Protein AF-A0A5A5TFQ8-F1 (afdb_monomer)

Sequence (912 aa):
MEALPLVLEQSEGQVSEMWRFIKSSGVYALASVVTPFISLLLAPFLTHILSTTDYGILTLLNTIIGLVAGVTQLGMGAAFFRAYNYDYTTQSEKRCVISTMTVLLFLSSLLTIIGTVSAAPFLASHLLQHASQSRLIIIAAGVICVQNLAVPSFAWLRAESRALFYSLLSIGNMLTMLLANIVLVGFLHQGIAGSLLATGVGYSCVVLFTLSMIIFRVGIRVRLDIAHNLLGFGMPLIISVVSYWILQLSDRYLLSRLSSLAETARYGVAYTLGTVISVVIMGPFTLAWPKTMFSIARSKNAAHIFQMVFRWFGLFLLLSAFSLSSLGILLLHWFFPVTYSSAAFVIPIVSVSIVFYGIYHFFMIGANIQRKTWMNSVFTTLAAVANLLLNLCLIPRYGAMGAALSTLIAYIVLALSAYIVNQKIYPIAFEMGRFVLALLPGVALYLGSSLLVRRQGIYLTVGIDSLSVMLYALILLVVGLFPAKAQHASYKASRDVALSKYQPVDMSADEVFQQQTLLVGRQIVMHIRGSVRSDMRVLREATALVQAGCTVTIVDIEGVRTCPAHEVRMGIHIEHLFPIQSMWPLLRTPFKVRLLLYSVYRLLTIRADAYHAHDISALPACYIAARLRQKALIFDAHELPMSNMSPHWRRFSWIFKGLLTHILPRCAGVITVSPPIGQALCALYHAPEITLVRNFPTYQEVTRSDRLRQRLGLGPEARIVLYQGNIQADRSLEMLVMAAPFLKPDTVIVLLGWADEATRQQLDDLIAREEMQEHVKILPAVPYEELLQWTASADIGLVLFSPDYSLSIRWCLPNKLFEYLMAGLPVLASSLDAVEAMLRDYEVGQIVPSLSPAEIGVAIEAMLADRTTLERMRANALSAARRDLCWEQEQWQVVRLYQSILCCPLSSSSLS

Nearest PDB structures (foldseek):
  6eji-assembly1_A  TM=7.734E-01  e=1.572E-09  Campylobacter jejuni
  6ids-assembly1_A  TM=7.151E-01  e=6.068E-06  Vibrio cholerae
  3vvs-assembly1_A  TM=6.748E-01  e=9.120E-06  Pyrococcus furiosus
  5xjj-assembly1_A  TM=5.814E-01  e=1.174E-04  Camelina sativa
  4z3p-assembly1_A  TM=5.629E-01  e=1.753E-03  Escherichia coli

pLDDT: mean 84.52, std 15.83, range [24.88, 97.81]

Foldseek 3Di:
DPPPVVVVVVVVVVVVVVVVLCVVLVLVLVLLQLLLVLVLQLLLVLQVQADLLLLLVLLLLVLVLQLLLLLLLLQLLVLLLCCLQPVDDDPLVNLQLLLQSLVSSLVSLVVLLVVQLVCLLVCCCVQVVDSVCSVLSNLSSLLSSLQSNLSSLLSVCVSVVVSNVSSCLSSQLSVQLSVQCCCQCVVVVVRSSSNSVSSSRSSNVSNVVVVVVSCVPRNNDHDPVSNCSSNVVRNVCSLLSNLLSLLPRVLSSLLCVLPRSSLSSLLSSLLSLLCSCCRNPVSSCVSSVVVVLVVLVPDPCSLVVLQLCLLVSLLVLLLVLLLSLQCVLVVCVPSHDPSSSVLSNLNSLSSLLVSLVVLLVSLCSLCVVVVVCVVLSVLSNVLSVQLNVQSVVQCNPPNSVSNSNSSSVSSNSSNVVSNVVSCVRPNRPHPVVLSVVLNVLSVVLSVVLCVVCVPDDPVVSCVSSVVSSVVSSVVSVVSSPPDPPPPPPVCVVVVVVVVVPDDDDDDDPVVVVVLLAQQAAAEEEEEDAADVVPPPQVVLLQLLSVSSHYAYEYEYEDADCPDDQWDADNNHIYGYHYQDPPDDPDDPDDSLVVVLVVLLVVLQVDDHQEYEYEDPSSQSSRQNNCVVVVHAYEYEPAFQPPFPDDPVCVVVVVVVLVVLLVRQCVHLEYEYAFPVSVVCCCVSRVRPYYQHQHPFAAADQEDQAQVVCVVLVADPQAAEEEEEEEQDPQFLVLLQLLLQVLADLRYAYEYEEDYDPVSVVVSVVSNVVVVPPSRYYYHYHDPPVCVLNVLSNHLAYEAEGDCPSTLRSLRHDDRVLLSNLSSLHQYEHANRPRVVVVCVVLVQYDHQPDSHSNSVNVRVVVLVVCPVSSVVSSVSSNVCSVPPRHSVSSSVSSSVSCCVRNVDDDDDDDDD

Structure (mmCIF, N/CA/C/O backbone):
data_AF-A0A5A5TFQ8-F1
#
_entry.id   AF-A0A5A5TFQ8-F1
#
loop_
_atom_site.group_PDB
_atom_site.id
_atom_site.type_symbol
_atom_site.label_atom_id
_atom_site.label_alt_id
_atom_site.label_comp_id
_atom_site.label_asym_id
_atom_site.label_entity_id
_atom_site.label_seq_id
_atom_site.pdbx_PDB_ins_code
_atom_site.Cartn_x
_atom_site.Cartn_y
_atom_site.Cartn_z
_atom_site.occupancy
_atom_site.B_iso_or_equiv
_atom_site.auth_seq_id
_atom_site.auth_comp_id
_atom_site.auth_asym_id
_atom_site.auth_atom_id
_atom_site.pdbx_PDB_model_num
ATOM 1 N N . MET A 1 1 ? -18.726 31.646 0.925 1.00 33.75 1 MET A N 1
ATOM 2 C CA . MET A 1 1 ? -17.306 31.975 0.654 1.00 33.75 1 MET A CA 1
ATOM 3 C C . MET A 1 1 ? -16.432 31.983 1.917 1.00 33.75 1 MET A C 1
ATOM 5 O O . MET A 1 1 ? -15.243 32.219 1.794 1.00 33.75 1 MET A O 1
ATOM 9 N N . GLU A 1 2 ? -16.948 31.626 3.101 1.00 28.34 2 GLU A N 1
ATOM 10 C CA . GLU A 1 2 ? -16.205 31.736 4.376 1.00 28.34 2 GLU A CA 1
ATOM 11 C C . GLU A 1 2 ? -15.454 30.464 4.823 1.00 28.34 2 GLU A C 1
ATOM 13 O O . GLU A 1 2 ? -14.764 30.481 5.832 1.00 28.34 2 GLU A O 1
ATOM 18 N N . ALA A 1 3 ? -15.527 29.357 4.073 1.00 26.20 3 ALA A N 1
ATOM 19 C CA . ALA A 1 3 ? -14.828 28.107 4.414 1.00 26.20 3 ALA A CA 1
ATOM 20 C C . ALA A 1 3 ? -13.410 27.988 3.814 1.00 26.20 3 ALA A C 1
ATOM 22 O O . ALA A 1 3 ? -12.688 27.041 4.116 1.00 26.20 3 ALA A O 1
ATOM 23 N N . LEU A 1 4 ? -13.011 28.922 2.944 1.00 24.88 4 LEU A N 1
ATOM 24 C CA . LEU A 1 4 ? -11.705 28.903 2.276 1.00 24.88 4 LEU A CA 1
ATOM 25 C C . LEU A 1 4 ? -10.520 29.309 3.187 1.00 24.88 4 LEU A C 1
ATOM 27 O O . LEU A 1 4 ? -9.477 28.670 3.076 1.00 24.88 4 LEU A O 1
ATOM 31 N N . PRO A 1 5 ? -10.640 30.300 4.100 1.00 27.67 5 PRO A N 1
ATOM 32 C CA . PRO A 1 5 ? -9.501 30.769 4.903 1.00 2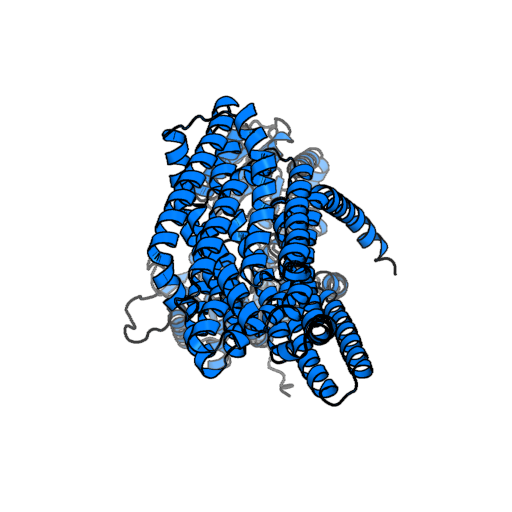7.67 5 PRO A CA 1
ATOM 33 C C . PRO A 1 5 ? -9.015 29.754 5.952 1.00 27.67 5 PRO A C 1
ATOM 35 O O . PRO A 1 5 ? -7.815 29.577 6.127 1.00 27.67 5 PRO A O 1
ATOM 38 N N . LEU A 1 6 ? -9.930 29.008 6.584 1.00 29.83 6 LEU A N 1
ATOM 39 C CA . LEU A 1 6 ? -9.603 28.016 7.625 1.00 29.83 6 LEU A CA 1
ATOM 40 C C . LEU A 1 6 ? -8.885 26.768 7.081 1.00 29.83 6 LEU A C 1
ATOM 42 O O . LEU A 1 6 ? -8.088 26.147 7.784 1.00 29.83 6 LEU A O 1
ATOM 46 N N . VAL A 1 7 ? -9.129 26.412 5.814 1.00 32.47 7 VAL A N 1
ATOM 47 C CA . VAL A 1 7 ? -8.376 25.355 5.116 1.00 32.47 7 VAL A CA 1
ATOM 48 C C . VAL A 1 7 ? -6.980 25.851 4.727 1.00 32.47 7 VAL A C 1
ATOM 50 O O . VAL A 1 7 ? -6.039 25.059 4.699 1.00 32.47 7 VAL A O 1
ATOM 53 N N . LEU A 1 8 ? -6.822 27.156 4.476 1.00 29.56 8 LEU A N 1
ATOM 54 C CA . LEU A 1 8 ? -5.540 27.763 4.128 1.00 29.56 8 LEU A CA 1
ATOM 55 C C . LEU A 1 8 ? -4.617 27.902 5.354 1.00 29.56 8 LEU A C 1
ATOM 57 O O . LEU A 1 8 ? -3.461 27.499 5.255 1.00 29.56 8 LEU A O 1
ATOM 61 N N . GLU A 1 9 ? -5.115 28.303 6.529 1.00 29.84 9 GLU A N 1
ATOM 62 C CA . GLU A 1 9 ? -4.297 28.400 7.760 1.00 29.84 9 GLU A CA 1
ATOM 63 C C . GLU A 1 9 ? -3.792 27.037 8.277 1.00 29.84 9 GLU A C 1
ATOM 65 O O . GLU A 1 9 ? -2.623 26.904 8.646 1.00 29.84 9 GLU A O 1
ATOM 70 N N . GLN A 1 10 ? -4.613 25.976 8.240 1.00 32.78 10 GLN A N 1
ATOM 71 C CA . GLN A 1 10 ? -4.134 24.617 8.557 1.00 32.78 10 GLN A CA 1
ATOM 72 C C . GLN A 1 10 ? -3.162 24.072 7.497 1.00 32.78 10 GLN A C 1
ATOM 74 O O . GLN A 1 10 ? -2.306 23.236 7.807 1.00 32.78 10 GLN A O 1
ATOM 79 N N . SER A 1 11 ? -3.262 24.552 6.252 1.00 38.03 11 SER A N 1
ATOM 80 C CA . SER A 1 11 ? -2.334 24.185 5.184 1.00 38.03 11 SER A CA 1
ATOM 81 C C . SER A 1 11 ? -0.984 24.893 5.307 1.00 38.03 11 SER A C 1
ATOM 83 O O . SER A 1 11 ? 0.023 24.280 4.975 1.00 38.03 11 SER A O 1
ATOM 85 N N . GLU A 1 12 ? -0.901 26.112 5.848 1.00 33.19 12 GLU A N 1
ATOM 86 C CA . GLU A 1 12 ? 0.363 26.860 5.955 1.00 33.19 12 GLU A CA 1
ATOM 87 C C . GLU A 1 12 ? 1.395 26.171 6.861 1.00 33.19 12 GLU A C 1
ATOM 89 O O . GLU A 1 12 ? 2.577 26.090 6.509 1.00 33.19 12 GLU A O 1
ATOM 94 N N . GLY A 1 13 ? 0.959 25.579 7.978 1.00 35.34 13 GLY A N 1
ATOM 95 C CA . GLY A 1 13 ? 1.825 24.785 8.860 1.00 35.34 13 GLY A CA 1
ATOM 96 C C . GLY A 1 13 ? 2.352 23.504 8.197 1.00 35.34 13 GLY A C 1
ATOM 97 O O . GLY A 1 13 ? 3.539 23.186 8.300 1.00 35.34 13 GLY A O 1
ATOM 98 N N . GLN A 1 14 ? 1.500 22.803 7.442 1.00 40.88 14 GLN A N 1
ATOM 99 C CA . GLN A 1 14 ? 1.870 21.578 6.718 1.00 40.88 14 GLN A CA 1
ATOM 100 C C . GLN A 1 14 ? 2.702 21.862 5.456 1.00 40.88 14 GLN A C 1
ATOM 102 O O . GLN A 1 14 ? 3.633 21.121 5.136 1.00 40.88 14 GLN A O 1
ATOM 107 N N . VAL A 1 15 ? 2.425 22.966 4.761 1.00 39.91 15 VAL A N 1
ATOM 108 C CA . VAL A 1 15 ? 3.186 23.455 3.603 1.00 39.91 15 VAL A CA 1
ATOM 109 C C . VAL A 1 15 ? 4.567 23.942 4.044 1.00 39.91 15 VAL A C 1
ATOM 111 O O . VAL A 1 15 ? 5.544 23.680 3.349 1.00 39.91 15 VAL A O 1
ATOM 114 N N . SER A 1 16 ? 4.687 24.558 5.224 1.00 39.16 16 SER A N 1
ATOM 115 C CA . SER A 1 16 ? 5.960 24.937 5.859 1.00 39.16 16 SER A CA 1
ATOM 116 C C . SER A 1 16 ? 6.854 23.730 6.180 1.00 39.16 16 SER A C 1
ATOM 118 O O . SER A 1 16 ? 8.067 23.767 5.933 1.00 39.16 16 SER A O 1
ATOM 120 N N . GLU A 1 17 ? 6.283 22.633 6.686 1.00 41.22 17 GLU A N 1
ATOM 121 C CA . GLU A 1 17 ? 7.012 21.373 6.887 1.00 41.22 17 GLU A CA 1
ATOM 122 C C . GLU A 1 17 ? 7.385 20.700 5.562 1.00 41.22 17 GLU A C 1
ATOM 124 O O . GLU A 1 17 ? 8.526 20.259 5.401 1.00 41.22 17 GLU A O 1
ATOM 129 N N . MET A 1 18 ? 6.480 20.697 4.579 1.00 39.53 18 MET A N 1
ATOM 130 C CA . MET A 1 18 ? 6.743 20.197 3.225 1.00 39.53 18 MET A CA 1
ATOM 131 C C . MET A 1 18 ? 7.844 21.007 2.515 1.00 39.53 18 MET A C 1
ATOM 133 O O . MET A 1 18 ? 8.710 20.433 1.857 1.00 39.53 18 MET A O 1
ATOM 137 N N . TRP A 1 19 ? 7.894 22.328 2.705 1.00 42.03 19 TRP A N 1
ATOM 138 C CA . TRP A 1 19 ? 8.957 23.185 2.173 1.00 42.03 19 TRP A CA 1
ATOM 139 C C . TRP A 1 19 ? 10.299 22.967 2.877 1.00 42.03 19 TRP A C 1
ATOM 141 O O . TRP A 1 19 ? 11.336 22.888 2.215 1.00 42.03 19 TRP A O 1
ATOM 151 N N . ARG A 1 20 ? 10.314 22.803 4.207 1.00 44.66 20 ARG A N 1
ATOM 152 C CA . ARG A 1 20 ? 11.527 22.390 4.946 1.00 44.66 20 ARG A CA 1
ATOM 153 C C . ARG A 1 20 ? 12.007 20.993 4.527 1.00 44.66 20 ARG A C 1
ATOM 155 O O . ARG A 1 20 ? 13.214 20.745 4.458 1.00 44.66 20 ARG A O 1
ATOM 162 N N . PHE A 1 21 ? 11.089 20.096 4.184 1.00 48.59 21 PHE A N 1
ATOM 163 C CA . PHE A 1 21 ? 11.361 18.760 3.652 1.00 48.59 21 PHE A CA 1
ATOM 164 C C . PHE A 1 21 ? 11.964 18.788 2.239 1.00 48.59 21 PHE A C 1
ATOM 166 O O . PHE A 1 21 ? 12.985 18.137 2.003 1.00 48.59 21 PHE A O 1
ATOM 173 N N . ILE A 1 22 ? 11.411 19.598 1.332 1.00 46.78 22 ILE A N 1
ATOM 174 C CA . ILE A 1 22 ? 11.970 19.833 -0.009 1.00 46.78 22 ILE A CA 1
ATOM 175 C C . ILE A 1 22 ? 13.349 20.500 0.096 1.00 46.78 22 ILE A C 1
ATOM 177 O O . ILE A 1 22 ? 14.275 20.084 -0.592 1.00 46.78 22 ILE A O 1
ATOM 181 N N . LYS A 1 23 ? 13.542 21.463 1.011 1.00 48.34 23 LYS A N 1
ATOM 182 C CA . LYS A 1 23 ? 14.853 22.102 1.239 1.00 48.34 23 LYS A CA 1
ATOM 183 C C . LYS A 1 23 ? 15.914 21.136 1.776 1.00 48.34 23 LYS A C 1
ATOM 185 O O . LYS A 1 23 ? 17.041 21.161 1.295 1.00 48.34 23 LYS A O 1
ATOM 190 N N . SER A 1 24 ? 15.577 20.279 2.743 1.00 44.81 24 SER A N 1
ATOM 191 C CA . SER A 1 24 ? 16.538 19.330 3.342 1.00 44.81 24 SER A CA 1
ATOM 192 C C . SER A 1 24 ? 16.830 18.101 2.467 1.00 44.81 24 SER A C 1
ATOM 194 O O . SER A 1 24 ? 17.910 17.523 2.569 1.00 44.81 24 SER A O 1
ATOM 196 N N . SER A 1 25 ? 15.912 17.735 1.568 1.00 51.56 25 SER A N 1
ATOM 197 C CA . SER A 1 25 ? 16.065 16.612 0.623 1.00 51.56 25 SER A CA 1
ATOM 198 C C . SER A 1 25 ? 16.509 17.058 -0.779 1.00 51.56 25 SER A C 1
ATOM 200 O O . SER A 1 25 ? 16.906 16.232 -1.603 1.00 51.56 25 SER A O 1
ATOM 202 N N . GLY A 1 26 ? 16.462 18.366 -1.049 1.00 58.22 26 GLY A N 1
ATOM 203 C CA . GLY A 1 26 ? 16.592 18.958 -2.379 1.00 58.22 26 GLY A CA 1
ATOM 204 C C . GLY A 1 26 ? 17.929 18.695 -3.059 1.00 58.22 26 GLY A C 1
ATOM 205 O O . GLY A 1 26 ? 17.957 18.510 -4.267 1.00 58.22 26 GLY A O 1
ATOM 206 N N . VAL A 1 27 ? 19.027 18.593 -2.304 1.00 63.59 27 VAL A N 1
ATOM 207 C CA . VAL A 1 27 ? 20.364 18.359 -2.883 1.00 63.59 27 VAL A CA 1
ATOM 208 C C . VAL A 1 27 ? 20.483 16.944 -3.465 1.00 63.59 27 VAL A C 1
ATOM 210 O O . VAL A 1 27 ? 20.911 16.784 -4.606 1.00 63.59 27 VAL A O 1
ATOM 213 N N . TYR A 1 28 ? 20.034 15.918 -2.730 1.00 62.66 28 TYR A N 1
ATOM 214 C CA . TYR A 1 28 ? 19.996 14.543 -3.246 1.00 62.66 28 TYR A CA 1
ATOM 215 C C . TYR A 1 28 ? 18.956 14.382 -4.359 1.00 62.66 28 TYR A C 1
ATOM 217 O O . TYR A 1 28 ? 19.213 13.692 -5.346 1.00 62.66 28 TYR A O 1
ATOM 225 N N . ALA A 1 29 ? 17.803 15.046 -4.221 1.00 65.00 29 ALA A N 1
ATOM 226 C CA . ALA A 1 29 ? 16.762 15.048 -5.241 1.00 65.00 29 ALA A CA 1
ATOM 227 C C . ALA A 1 29 ? 17.267 15.666 -6.558 1.00 65.00 29 ALA A C 1
ATOM 229 O O . ALA A 1 29 ? 17.051 15.089 -7.622 1.00 65.00 29 ALA A O 1
ATOM 230 N N . LEU A 1 30 ? 18.024 16.767 -6.494 1.00 70.38 30 LEU A N 1
ATOM 231 C CA . LEU A 1 30 ? 18.618 17.412 -7.665 1.00 70.38 30 LEU A CA 1
ATOM 232 C C . LEU A 1 30 ? 19.543 16.446 -8.418 1.00 70.38 30 LEU A C 1
ATOM 234 O O . LEU A 1 30 ? 19.362 16.232 -9.613 1.00 70.38 30 LEU A O 1
ATOM 238 N N . ALA A 1 31 ? 20.477 15.791 -7.721 1.00 69.50 31 ALA A N 1
ATOM 239 C CA . ALA A 1 31 ? 21.372 14.811 -8.344 1.00 69.50 31 ALA A CA 1
ATOM 240 C C . ALA A 1 31 ? 20.621 13.604 -8.935 1.00 69.50 31 ALA A C 1
ATOM 242 O O . ALA A 1 31 ? 21.024 13.084 -9.982 1.00 69.50 31 ALA A O 1
ATOM 243 N N . SER A 1 32 ? 19.522 13.184 -8.294 1.00 68.44 32 SER A N 1
ATOM 244 C CA . SER A 1 32 ? 18.679 12.074 -8.759 1.00 68.44 32 SER A CA 1
ATOM 245 C C . SER A 1 32 ? 17.892 12.388 -10.035 1.00 68.44 32 SER A C 1
ATOM 247 O O . SER A 1 32 ? 17.571 11.464 -10.776 1.00 68.44 32 SER A O 1
ATOM 249 N N . VAL A 1 33 ? 17.628 13.670 -10.321 1.00 77.94 33 VAL A N 1
ATOM 250 C CA . VAL A 1 33 ? 16.937 14.123 -11.542 1.00 77.94 33 VAL A CA 1
ATOM 251 C C . VAL A 1 33 ? 17.934 14.507 -12.635 1.00 77.94 33 VAL A C 1
ATOM 253 O O . VAL A 1 33 ? 17.758 14.125 -13.789 1.00 77.94 33 VAL A O 1
ATOM 256 N N . VAL A 1 34 ? 19.009 15.218 -12.280 1.00 82.56 34 VAL A N 1
ATOM 257 C CA . VAL A 1 34 ? 20.025 15.683 -13.238 1.00 82.56 34 VAL A CA 1
ATOM 258 C C . VAL A 1 34 ? 20.735 14.505 -13.903 1.00 82.56 34 VAL A C 1
ATOM 260 O O . VAL A 1 34 ? 20.893 14.504 -15.121 1.00 82.56 34 VAL A O 1
ATOM 263 N N . THR A 1 35 ? 21.124 13.480 -13.135 1.00 78.00 35 THR A N 1
ATOM 264 C CA . THR A 1 35 ? 21.872 12.335 -13.681 1.00 78.00 35 THR A CA 1
ATOM 265 C C . THR A 1 35 ? 21.086 11.608 -14.787 1.00 78.00 35 THR A C 1
ATOM 267 O O . THR A 1 35 ? 21.609 11.503 -15.897 1.00 78.00 35 THR A O 1
ATOM 270 N N . PRO A 1 36 ? 19.828 11.163 -14.587 1.00 80.44 36 PRO A N 1
ATOM 271 C CA . PRO A 1 36 ? 19.097 10.489 -15.657 1.00 80.44 36 PRO A CA 1
ATOM 272 C C . PRO A 1 36 ? 18.595 11.446 -16.749 1.00 80.44 36 PRO A C 1
ATOM 274 O O . PRO A 1 36 ? 18.391 11.003 -17.875 1.00 80.44 36 PRO A O 1
ATOM 277 N N . PHE A 1 37 ? 18.439 12.746 -16.468 1.00 82.50 37 PHE A N 1
ATOM 278 C CA . PHE A 1 37 ? 18.185 13.746 -17.512 1.00 82.50 37 PHE A CA 1
ATOM 279 C C . PHE A 1 37 ? 19.362 13.841 -18.492 1.00 82.50 37 PHE A C 1
ATOM 281 O O . PHE A 1 37 ? 19.154 13.828 -19.702 1.00 82.50 37 PHE A O 1
ATOM 288 N N . ILE A 1 38 ? 20.604 13.828 -17.995 1.00 83.25 38 ILE A N 1
ATOM 289 C CA . ILE A 1 38 ? 21.793 13.747 -18.855 1.00 83.25 38 ILE A CA 1
ATOM 290 C C . ILE A 1 38 ? 21.791 12.438 -19.665 1.00 83.25 38 ILE A C 1
ATOM 292 O O . ILE A 1 38 ? 22.115 12.462 -20.851 1.00 83.25 38 ILE A O 1
ATOM 296 N N . SER A 1 39 ? 21.370 11.308 -19.078 1.00 78.19 39 SER A N 1
ATOM 297 C CA . SER A 1 39 ? 21.222 10.041 -19.821 1.00 78.19 39 SER A CA 1
ATOM 298 C C . SER A 1 39 ? 20.193 10.158 -20.945 1.00 78.19 39 SER A C 1
ATOM 300 O O . SER A 1 39 ? 20.414 9.651 -22.043 1.00 78.19 39 SER A O 1
ATOM 302 N N . LEU A 1 40 ? 19.072 10.835 -20.675 1.00 83.25 40 LEU A N 1
ATOM 303 C CA . LEU A 1 40 ? 18.008 11.064 -21.647 1.00 83.25 40 LEU A CA 1
ATOM 304 C C . LEU A 1 40 ? 18.487 11.944 -22.808 1.00 83.25 40 LEU A C 1
ATOM 306 O O . LEU A 1 40 ? 18.101 11.686 -23.939 1.00 83.25 40 LEU A O 1
ATOM 310 N N . LEU A 1 41 ? 19.354 12.929 -22.547 1.00 85.56 41 LEU A N 1
ATOM 311 C CA . LEU A 1 41 ? 19.976 13.768 -23.581 1.00 85.56 41 LEU A CA 1
ATOM 312 C C . LEU A 1 41 ? 21.048 13.030 -24.394 1.00 85.56 41 LEU A C 1
ATOM 314 O O . LEU A 1 41 ? 21.227 13.309 -25.579 1.00 85.56 41 LEU A O 1
ATOM 318 N N . LEU A 1 42 ? 21.751 12.077 -23.779 1.00 89.56 42 LEU A N 1
ATOM 319 C CA . LEU A 1 42 ? 22.757 11.261 -24.461 1.00 89.56 42 LEU A CA 1
ATOM 320 C C . LEU A 1 42 ? 22.126 10.301 -25.485 1.00 89.56 42 LEU A C 1
ATOM 322 O O . LEU A 1 42 ? 22.739 10.012 -26.512 1.00 89.56 42 LEU A O 1
ATOM 326 N N . ALA A 1 43 ? 20.911 9.808 -25.231 1.00 90.38 43 ALA A N 1
ATOM 327 C CA . ALA A 1 43 ? 20.257 8.847 -26.118 1.00 90.38 43 ALA A CA 1
ATOM 328 C C . ALA A 1 43 ? 20.027 9.395 -27.548 1.00 90.38 43 ALA A C 1
ATOM 330 O O . ALA A 1 43 ? 20.508 8.744 -28.477 1.00 90.38 43 ALA A O 1
ATOM 331 N N . PRO A 1 44 ? 19.417 10.582 -27.761 1.00 92.12 44 PRO A N 1
ATOM 332 C CA . PRO A 1 44 ? 19.321 11.226 -29.073 1.00 92.12 44 PRO A CA 1
ATOM 333 C C . PRO A 1 44 ? 20.667 11.311 -29.791 1.00 92.12 44 PRO A C 1
ATOM 335 O O . PRO A 1 44 ? 20.790 10.844 -30.922 1.00 92.12 44 PRO A O 1
ATOM 338 N N . PHE A 1 45 ? 21.696 11.819 -29.102 1.00 94.12 45 PHE A N 1
ATOM 339 C CA . PHE A 1 45 ? 23.046 11.964 -29.648 1.00 94.12 45 PHE A CA 1
ATOM 340 C C . PHE A 1 45 ? 23.588 10.638 -30.201 1.00 94.12 45 PHE A C 1
ATOM 342 O O . PHE A 1 45 ? 24.010 10.569 -31.354 1.00 94.12 45 PHE A O 1
ATOM 349 N N . LEU A 1 46 ? 23.510 9.560 -29.416 1.00 93.69 46 LEU A N 1
ATOM 350 C CA . LEU A 1 46 ? 23.989 8.245 -29.841 1.00 93.69 46 LEU A CA 1
ATOM 351 C C . LEU A 1 46 ? 23.148 7.649 -30.975 1.00 93.69 46 LEU A C 1
ATOM 353 O O . LEU A 1 46 ? 23.708 7.022 -31.868 1.00 93.69 46 LEU A O 1
ATOM 357 N N . THR A 1 47 ? 21.827 7.847 -30.971 1.00 93.44 47 THR A N 1
ATOM 358 C CA . THR A 1 47 ? 20.939 7.283 -32.004 1.00 93.44 47 THR A CA 1
ATOM 359 C C . THR A 1 47 ? 21.062 7.949 -33.373 1.00 93.44 47 THR A C 1
ATOM 361 O O . THR A 1 47 ? 20.711 7.317 -34.364 1.00 93.44 47 THR A O 1
ATOM 364 N N . HIS A 1 48 ? 21.555 9.192 -33.443 1.00 93.56 48 HIS A N 1
ATOM 365 C CA . HIS A 1 48 ? 21.852 9.872 -34.713 1.00 93.56 48 HIS A CA 1
ATOM 366 C C . HIS A 1 48 ? 23.198 9.450 -35.315 1.00 93.56 48 HIS A C 1
ATOM 368 O O . HIS A 1 48 ? 23.371 9.535 -36.527 1.00 93.56 48 HIS A O 1
ATOM 374 N N . ILE A 1 49 ? 24.145 8.996 -34.488 1.00 93.50 49 ILE A N 1
ATOM 375 C CA . ILE A 1 49 ? 25.497 8.618 -34.931 1.00 93.50 49 ILE A CA 1
ATOM 376 C C . ILE A 1 49 ? 25.608 7.111 -35.185 1.00 93.50 49 ILE A C 1
ATOM 378 O O . ILE A 1 49 ? 26.247 6.685 -36.144 1.00 93.50 49 ILE A O 1
ATOM 382 N N . LEU A 1 50 ? 25.017 6.292 -34.315 1.00 93.56 50 LEU A N 1
ATOM 383 C CA . LEU A 1 50 ? 25.085 4.836 -34.403 1.00 93.56 50 LEU A CA 1
ATOM 384 C C . LEU A 1 50 ? 23.942 4.280 -35.252 1.00 93.56 50 LEU A C 1
ATOM 386 O O . LEU A 1 50 ? 22.812 4.769 -35.207 1.00 93.56 50 LEU A O 1
ATOM 390 N N . SER A 1 51 ? 24.217 3.187 -35.968 1.00 92.62 51 SER A N 1
ATOM 391 C CA . SER A 1 51 ? 23.164 2.432 -36.642 1.00 92.62 51 SER A CA 1
ATOM 392 C C . SER A 1 51 ? 22.171 1.853 -35.623 1.00 92.62 51 SER A C 1
ATOM 394 O O . SER A 1 51 ? 22.500 1.629 -34.455 1.00 92.62 51 SER A O 1
ATOM 396 N N . THR A 1 52 ? 20.941 1.564 -36.055 1.00 89.88 52 THR A N 1
ATOM 397 C CA . THR A 1 52 ? 19.924 0.950 -35.183 1.00 89.88 52 THR A CA 1
ATOM 398 C C . THR A 1 52 ? 20.380 -0.403 -34.631 1.00 89.88 52 THR A C 1
ATOM 400 O O . THR A 1 52 ? 20.083 -0.725 -33.485 1.00 89.88 52 THR A O 1
ATOM 403 N N . THR A 1 53 ? 21.142 -1.182 -35.399 1.00 89.69 53 THR A N 1
ATOM 404 C CA . THR A 1 53 ? 21.712 -2.457 -34.940 1.00 89.69 53 THR A CA 1
ATOM 405 C C . THR A 1 53 ? 22.814 -2.243 -33.901 1.00 89.69 53 THR A C 1
ATOM 407 O O . THR A 1 53 ? 22.787 -2.894 -32.856 1.00 89.69 53 THR A O 1
ATOM 410 N N . ASP A 1 54 ? 23.731 -1.296 -34.127 1.00 91.50 54 ASP A N 1
ATOM 411 C CA . ASP A 1 54 ? 24.822 -0.994 -33.186 1.00 91.50 54 ASP A CA 1
ATOM 412 C C . ASP A 1 54 ? 24.299 -0.418 -31.869 1.00 91.50 54 ASP A C 1
ATOM 414 O O . ASP A 1 54 ? 24.755 -0.799 -30.789 1.00 91.50 54 ASP A O 1
ATOM 418 N N . TYR A 1 55 ? 23.290 0.454 -31.936 1.00 92.06 55 TYR A N 1
ATOM 419 C CA . TYR A 1 55 ? 22.605 0.957 -30.748 1.00 92.06 55 TYR A CA 1
ATOM 420 C C . TYR A 1 55 ? 21.850 -0.161 -30.010 1.00 92.06 55 TYR A C 1
ATOM 422 O O . TYR A 1 55 ? 21.782 -0.165 -28.778 1.00 92.06 55 TYR A O 1
ATOM 430 N N . GLY A 1 56 ? 21.327 -1.152 -30.739 1.00 90.69 56 GLY A N 1
ATOM 431 C CA . GLY A 1 56 ? 20.736 -2.365 -30.169 1.00 90.69 56 GLY A CA 1
ATOM 432 C C . GLY A 1 56 ? 21.755 -3.202 -29.397 1.00 90.69 56 GLY A C 1
ATOM 433 O O . GLY A 1 56 ? 21.490 -3.591 -28.258 1.00 90.69 56 GLY A O 1
ATOM 434 N N . ILE A 1 57 ? 22.947 -3.405 -29.969 1.00 91.50 57 ILE A N 1
ATOM 435 C CA . ILE A 1 57 ? 24.078 -4.061 -29.293 1.00 91.50 57 ILE A CA 1
ATOM 436 C C . ILE A 1 57 ? 24.483 -3.273 -28.045 1.00 91.50 57 ILE A C 1
ATOM 438 O O . ILE A 1 57 ? 24.625 -3.857 -26.973 1.00 91.50 57 ILE A O 1
ATOM 442 N N . LEU A 1 58 ? 24.613 -1.948 -28.149 1.00 92.31 58 LEU A N 1
ATOM 443 C CA . LEU A 1 58 ? 24.950 -1.086 -27.015 1.00 92.31 58 LEU A CA 1
ATOM 444 C C . LEU A 1 58 ? 23.900 -1.177 -25.894 1.00 92.31 58 LEU A C 1
ATOM 446 O O . LEU A 1 58 ? 24.252 -1.302 -24.722 1.00 92.31 58 LEU A O 1
ATOM 450 N N . THR A 1 59 ? 22.612 -1.172 -26.245 1.00 90.00 59 THR A N 1
ATOM 451 C CA . THR A 1 59 ? 21.495 -1.323 -25.296 1.00 90.00 59 THR A CA 1
ATOM 452 C C . THR A 1 59 ? 21.555 -2.673 -24.576 1.00 90.00 59 THR A C 1
ATOM 454 O O . THR A 1 59 ? 21.381 -2.737 -23.354 1.00 90.00 59 THR A O 1
ATOM 457 N N . LEU A 1 60 ? 21.844 -3.750 -25.311 1.00 90.25 60 LEU A N 1
ATOM 458 C CA . LEU A 1 60 ? 22.008 -5.093 -24.757 1.00 90.25 60 LEU A CA 1
ATOM 459 C C . LEU A 1 60 ? 23.238 -5.188 -23.841 1.00 90.25 60 LEU A C 1
ATOM 461 O O . LEU A 1 60 ? 23.142 -5.733 -22.743 1.00 90.25 60 LEU A O 1
ATOM 465 N N . LEU A 1 61 ? 24.375 -4.620 -24.246 1.00 92.06 61 LEU A N 1
ATOM 466 C CA . LEU A 1 61 ? 25.598 -4.617 -23.441 1.00 92.06 61 LEU A CA 1
ATOM 467 C C . LEU A 1 61 ? 25.423 -3.820 -22.148 1.00 92.06 61 LEU A C 1
ATOM 469 O O . LEU A 1 61 ? 25.761 -4.336 -21.090 1.00 92.06 61 LEU A O 1
ATOM 473 N N . ASN A 1 62 ? 24.824 -2.628 -22.194 1.00 89.94 62 ASN A N 1
ATOM 474 C CA . ASN A 1 62 ? 24.526 -1.845 -20.988 1.00 89.94 62 ASN A CA 1
ATOM 475 C C . ASN A 1 62 ? 23.571 -2.582 -20.038 1.00 89.94 62 ASN A C 1
ATOM 477 O O . ASN A 1 62 ? 23.734 -2.528 -18.818 1.00 89.94 62 ASN A O 1
ATOM 481 N N . THR A 1 63 ? 22.610 -3.320 -20.599 1.00 88.38 63 THR A N 1
ATOM 482 C CA . THR A 1 63 ? 21.714 -4.198 -19.838 1.00 88.38 63 THR A CA 1
ATOM 483 C C . THR A 1 63 ? 22.507 -5.296 -19.118 1.00 88.38 63 THR A C 1
ATOM 485 O O . THR A 1 63 ? 22.369 -5.488 -17.914 1.00 88.38 63 THR A O 1
ATOM 488 N N . ILE A 1 64 ? 23.407 -5.987 -19.814 1.00 88.69 64 ILE A N 1
ATOM 489 C CA . ILE A 1 64 ? 24.213 -7.062 -19.217 1.00 88.69 64 ILE A CA 1
ATOM 490 C C . ILE A 1 64 ? 25.217 -6.511 -18.197 1.00 88.69 64 ILE A C 1
ATOM 492 O O . ILE A 1 64 ? 25.365 -7.089 -17.121 1.00 88.69 64 ILE A O 1
ATOM 496 N N . ILE A 1 65 ? 25.861 -5.378 -18.496 1.00 91.38 65 ILE A N 1
ATOM 497 C CA . ILE A 1 65 ? 26.791 -4.691 -17.590 1.00 91.38 65 ILE A CA 1
ATOM 498 C C . ILE A 1 65 ? 26.112 -4.411 -16.257 1.00 91.38 65 ILE A C 1
ATOM 500 O O . ILE A 1 65 ? 26.657 -4.768 -15.217 1.00 91.38 65 ILE A O 1
ATOM 504 N N . GLY A 1 66 ? 24.911 -3.832 -16.268 1.00 88.94 66 GLY A N 1
ATOM 505 C CA . GLY A 1 66 ? 24.223 -3.522 -15.023 1.00 88.94 66 GLY A CA 1
ATOM 506 C C . GLY A 1 66 ? 23.818 -4.771 -14.222 1.00 88.94 66 GLY A C 1
ATOM 507 O O . GLY A 1 66 ? 23.934 -4.750 -12.995 1.00 88.94 66 GLY A O 1
ATOM 508 N N . LEU A 1 67 ? 23.402 -5.862 -14.883 1.00 89.19 67 LEU A N 1
ATOM 509 C CA . LEU A 1 67 ? 23.081 -7.132 -14.216 1.00 89.19 67 LEU A CA 1
ATOM 510 C C . LEU A 1 67 ? 24.322 -7.722 -13.538 1.00 89.19 67 LEU A C 1
ATOM 512 O O . LEU A 1 67 ? 24.295 -8.034 -12.345 1.00 89.19 67 LEU A O 1
ATOM 516 N N . VAL A 1 68 ? 25.418 -7.853 -14.290 1.00 91.81 68 VAL A N 1
ATOM 517 C CA . VAL A 1 68 ? 26.669 -8.434 -13.786 1.00 91.81 68 VAL A CA 1
ATOM 518 C C . VAL A 1 68 ? 27.275 -7.539 -12.707 1.00 91.81 68 VAL A C 1
ATOM 520 O O . VAL A 1 68 ? 27.687 -8.051 -11.668 1.00 91.81 68 VAL A O 1
ATOM 523 N N . ALA A 1 69 ? 27.268 -6.213 -12.878 1.00 92.25 69 ALA A N 1
ATOM 524 C CA . ALA A 1 69 ? 27.693 -5.268 -11.845 1.00 92.25 69 ALA A CA 1
ATOM 525 C C . ALA A 1 69 ? 26.846 -5.416 -10.571 1.00 92.25 69 ALA A C 1
ATOM 527 O O . ALA A 1 69 ? 27.390 -5.523 -9.478 1.00 92.25 69 ALA A O 1
ATOM 528 N N . GLY A 1 70 ? 25.519 -5.520 -10.687 1.00 90.00 70 GLY A N 1
ATOM 529 C CA . GLY A 1 70 ? 24.636 -5.719 -9.534 1.00 90.00 70 GLY A CA 1
ATOM 530 C C . GLY A 1 70 ? 24.958 -6.984 -8.726 1.00 90.00 70 GLY A C 1
ATOM 531 O O . GLY A 1 70 ? 24.970 -6.940 -7.494 1.00 90.00 70 GLY A O 1
ATOM 532 N N . VAL A 1 71 ? 25.266 -8.094 -9.404 1.00 92.69 71 VAL A N 1
ATOM 533 C CA . VAL A 1 71 ? 25.670 -9.357 -8.759 1.00 92.69 71 VAL A CA 1
ATOM 534 C C . VAL A 1 71 ? 27.071 -9.248 -8.151 1.00 92.69 71 VAL A C 1
ATOM 536 O O . VAL A 1 71 ? 27.275 -9.592 -6.988 1.00 92.69 71 VAL A O 1
ATOM 539 N N . THR A 1 72 ? 28.033 -8.725 -8.908 1.00 95.12 72 THR A N 1
ATOM 540 C CA . THR A 1 72 ? 29.453 -8.645 -8.512 1.00 95.12 72 THR A CA 1
ATOM 541 C C . THR A 1 72 ? 29.730 -7.561 -7.465 1.00 95.12 72 THR A C 1
ATOM 543 O O . THR A 1 72 ? 30.786 -7.567 -6.832 1.00 95.12 72 THR A O 1
ATOM 546 N N . GLN A 1 73 ? 28.759 -6.684 -7.196 1.00 95.06 73 GLN A N 1
ATOM 547 C CA . GLN A 1 73 ? 28.764 -5.766 -6.054 1.00 95.06 73 GLN A CA 1
ATOM 548 C C . GLN A 1 73 ? 28.412 -6.437 -4.723 1.00 95.06 73 GLN A C 1
ATOM 550 O O . GLN A 1 73 ? 28.537 -5.794 -3.683 1.00 95.06 73 GLN A O 1
ATOM 555 N N . LEU A 1 74 ? 27.972 -7.701 -4.729 1.00 93.88 74 LEU A N 1
ATOM 556 C CA . LEU A 1 74 ? 27.780 -8.541 -3.538 1.00 93.88 74 LEU A CA 1
ATOM 557 C C . LEU A 1 74 ? 26.878 -7.919 -2.450 1.00 93.88 74 LEU A C 1
ATOM 559 O O . LEU A 1 74 ? 27.086 -8.138 -1.259 1.00 93.88 74 LEU A O 1
ATOM 563 N N . GLY A 1 75 ? 25.917 -7.069 -2.834 1.00 89.56 75 GLY A N 1
ATOM 564 C CA . GLY A 1 75 ? 25.058 -6.341 -1.885 1.00 89.56 75 GLY A CA 1
ATOM 565 C C . GLY A 1 75 ? 25.794 -5.323 -0.994 1.00 89.56 75 GLY A C 1
ATOM 566 O O . GLY A 1 75 ? 25.224 -4.831 -0.013 1.00 89.56 75 GLY A O 1
ATOM 567 N N . MET A 1 76 ? 27.043 -4.973 -1.329 1.00 92.12 76 MET A N 1
ATOM 568 C CA . MET A 1 76 ? 27.944 -4.197 -0.467 1.00 92.12 76 MET A CA 1
ATOM 569 C C . MET A 1 76 ? 27.418 -2.810 -0.114 1.00 92.12 76 MET A C 1
ATOM 571 O O . MET A 1 76 ? 27.690 -2.328 0.977 1.00 92.12 76 MET A O 1
ATOM 575 N N . GLY A 1 77 ? 26.630 -2.166 -0.980 1.00 87.94 77 GLY A N 1
ATOM 576 C CA . GLY A 1 77 ? 26.078 -0.840 -0.687 1.00 87.94 77 GLY A CA 1
ATOM 577 C C . GLY A 1 77 ? 25.234 -0.804 0.597 1.00 87.94 77 GLY A C 1
ATOM 578 O O . GLY A 1 77 ? 25.390 0.109 1.408 1.00 87.94 77 GLY A O 1
ATOM 579 N N . ALA A 1 78 ? 24.374 -1.806 0.804 1.00 85.69 78 ALA A N 1
ATOM 580 C CA . ALA A 1 78 ? 23.536 -1.910 2.000 1.00 85.69 78 ALA A CA 1
ATOM 581 C C . ALA A 1 78 ? 24.308 -2.494 3.194 1.00 85.69 78 ALA A C 1
ATOM 583 O O . ALA A 1 78 ? 24.177 -1.992 4.311 1.00 85.69 78 ALA A O 1
ATOM 584 N N . ALA A 1 79 ? 25.145 -3.512 2.951 1.00 90.94 79 ALA A N 1
ATOM 585 C CA . ALA A 1 79 ? 25.989 -4.120 3.981 1.00 90.94 79 ALA A CA 1
ATOM 586 C C . ALA A 1 79 ? 26.938 -3.097 4.619 1.00 90.94 79 ALA A C 1
ATOM 588 O O . ALA A 1 79 ? 27.028 -3.018 5.842 1.00 90.94 79 ALA A O 1
ATOM 589 N N . PHE A 1 80 ? 27.571 -2.261 3.792 1.00 94.25 80 PHE A N 1
ATOM 590 C CA . PHE A 1 80 ? 28.435 -1.174 4.233 1.00 94.25 80 PHE A CA 1
ATOM 591 C C . PHE A 1 80 ? 27.682 -0.163 5.091 1.00 94.25 80 PHE A C 1
ATOM 593 O O . PHE A 1 80 ? 28.145 0.173 6.174 1.00 94.25 80 PHE A O 1
ATOM 600 N N . PHE A 1 81 ? 26.519 0.316 4.636 1.00 87.81 81 PHE A N 1
ATOM 601 C CA . PHE A 1 81 ? 25.763 1.330 5.373 1.00 87.81 81 PHE A CA 1
ATOM 602 C C . PHE A 1 81 ? 25.337 0.827 6.758 1.00 87.81 81 PHE A C 1
ATOM 604 O O . PHE A 1 81 ? 25.415 1.577 7.730 1.00 87.81 81 PHE A O 1
ATOM 611 N N . ARG A 1 82 ? 24.939 -0.449 6.863 1.00 89.94 82 ARG A N 1
ATOM 612 C CA . ARG A 1 82 ? 24.645 -1.099 8.147 1.00 89.94 82 ARG A CA 1
ATOM 613 C C . ARG A 1 82 ? 25.896 -1.182 9.024 1.00 89.94 82 ARG A C 1
ATOM 615 O O . ARG A 1 82 ? 25.894 -0.662 10.135 1.00 89.94 82 ARG A O 1
ATOM 622 N N . ALA A 1 83 ? 26.964 -1.787 8.506 1.00 91.12 83 ALA A N 1
ATOM 623 C CA . ALA A 1 83 ? 28.188 -2.015 9.265 1.00 91.12 83 ALA A CA 1
ATOM 624 C C . ALA A 1 83 ? 28.818 -0.699 9.754 1.00 91.12 83 ALA A C 1
ATOM 626 O O . ALA A 1 83 ? 29.151 -0.562 10.926 1.00 91.12 83 ALA A O 1
ATOM 627 N N . TYR A 1 84 ? 28.930 0.298 8.874 1.00 91.94 84 TYR A N 1
ATOM 628 C CA . TYR A 1 84 ? 29.578 1.579 9.162 1.00 91.94 84 TYR A CA 1
ATOM 629 C C . TYR A 1 84 ? 28.814 2.442 10.179 1.00 91.94 84 TYR A C 1
ATOM 631 O O . TYR A 1 84 ? 29.435 3.182 10.944 1.00 91.94 84 TYR A O 1
ATOM 639 N N . ASN A 1 85 ? 27.477 2.387 10.179 1.00 87.19 85 ASN A N 1
ATOM 640 C CA . ASN A 1 85 ? 26.654 3.231 11.052 1.00 87.19 85 ASN A CA 1
ATOM 641 C C . ASN A 1 85 ? 26.219 2.548 12.352 1.00 87.19 85 ASN A C 1
ATOM 643 O O . ASN A 1 85 ? 25.962 3.262 13.319 1.00 87.19 85 ASN A O 1
ATOM 647 N N . TYR A 1 86 ? 26.125 1.214 12.383 1.00 86.56 86 TYR A N 1
ATOM 648 C CA . TYR A 1 86 ? 25.513 0.489 13.502 1.00 86.56 86 TYR A CA 1
ATOM 649 C C . TYR A 1 86 ? 26.427 -0.561 14.137 1.00 86.56 86 TYR A C 1
ATOM 651 O O . TYR A 1 86 ? 26.505 -0.610 15.359 1.00 86.56 86 TYR A O 1
ATOM 659 N N . ASP A 1 87 ? 27.116 -1.383 13.342 1.00 88.75 87 ASP A N 1
ATOM 660 C CA . ASP A 1 87 ? 27.889 -2.508 13.892 1.00 88.75 87 ASP A CA 1
ATOM 661 C C . ASP A 1 87 ? 29.233 -2.068 14.489 1.00 88.75 87 ASP A C 1
ATOM 663 O O . ASP A 1 87 ? 29.719 -2.679 15.436 1.00 88.75 87 ASP A O 1
ATOM 667 N N . TYR A 1 88 ? 29.842 -1.019 13.927 1.00 91.06 88 TYR A N 1
ATOM 668 C CA . TYR A 1 88 ? 31.166 -0.542 14.321 1.00 91.06 88 TYR A CA 1
ATOM 669 C C . TYR A 1 88 ? 31.112 0.921 14.753 1.00 91.06 88 TYR A C 1
ATOM 671 O O . TYR A 1 88 ? 30.688 1.801 13.998 1.00 91.06 88 TYR A O 1
ATOM 679 N N . THR A 1 89 ? 31.571 1.201 15.971 1.00 87.88 89 THR A N 1
ATOM 680 C CA . THR A 1 89 ? 31.483 2.535 16.584 1.00 87.88 89 THR A CA 1
ATOM 681 C C . THR A 1 89 ? 32.801 3.294 16.508 1.00 87.88 89 THR A C 1
ATOM 683 O O . THR A 1 89 ? 32.793 4.511 16.310 1.00 87.88 89 THR A O 1
ATOM 686 N N . THR A 1 90 ? 33.938 2.599 16.599 1.00 89.94 90 THR A N 1
ATOM 687 C CA . THR A 1 90 ? 35.252 3.245 16.624 1.00 89.94 90 THR A CA 1
ATOM 688 C C . THR A 1 90 ? 35.707 3.684 15.231 1.00 89.94 90 THR A C 1
ATOM 690 O O . THR A 1 90 ? 35.439 3.043 14.211 1.00 89.94 90 THR A O 1
ATOM 693 N N . GLN A 1 91 ? 36.452 4.791 15.166 1.00 86.62 91 GLN A N 1
ATOM 694 C CA . GLN A 1 91 ? 36.910 5.341 13.888 1.00 86.62 91 GLN A CA 1
ATOM 695 C C . GLN A 1 91 ? 37.899 4.411 13.163 1.00 86.62 91 GLN A C 1
ATOM 697 O O . GLN A 1 91 ? 37.948 4.401 11.933 1.00 86.62 91 GLN A O 1
ATOM 702 N N . SER A 1 92 ? 38.680 3.618 13.902 1.00 87.56 92 SER A N 1
ATOM 703 C CA . SER A 1 92 ? 39.597 2.616 13.344 1.00 87.56 92 SER A CA 1
ATOM 704 C C . SER A 1 92 ? 38.845 1.456 12.687 1.00 87.56 92 SER A C 1
ATOM 706 O O . SER A 1 92 ? 39.213 1.035 11.590 1.00 87.56 92 SER A O 1
ATOM 708 N N . GLU A 1 93 ? 37.764 0.979 13.304 1.00 90.31 93 GLU A N 1
ATOM 709 C CA . GLU A 1 93 ? 36.910 -0.065 12.735 1.00 90.31 93 GLU A CA 1
ATOM 710 C C . GLU A 1 93 ? 36.159 0.439 11.512 1.00 90.31 93 GLU A C 1
ATOM 712 O O . GLU A 1 93 ? 36.204 -0.208 10.471 1.00 90.31 93 GLU A O 1
ATOM 717 N N . LYS A 1 94 ? 35.570 1.639 11.576 1.00 90.31 94 LYS A N 1
ATOM 718 C CA . LYS A 1 94 ? 34.908 2.276 10.425 1.00 90.31 94 LYS A CA 1
ATOM 719 C C . LYS A 1 94 ? 35.839 2.429 9.222 1.00 90.31 94 LYS A C 1
ATOM 721 O O . LYS A 1 94 ? 35.445 2.154 8.088 1.00 90.31 94 LYS A O 1
ATOM 726 N N . ARG A 1 95 ? 37.101 2.800 9.459 1.00 90.25 95 ARG A N 1
ATOM 727 C CA . ARG A 1 95 ? 38.151 2.795 8.427 1.00 90.25 95 ARG A CA 1
ATOM 728 C C . ARG A 1 95 ? 38.384 1.385 7.872 1.00 90.25 95 ARG A C 1
ATOM 730 O O . ARG A 1 95 ? 38.412 1.192 6.658 1.00 90.25 95 ARG A O 1
ATOM 737 N N . CYS A 1 96 ? 38.483 0.386 8.742 1.00 92.19 96 CYS A N 1
ATOM 738 C CA . CYS A 1 96 ? 38.649 -1.005 8.332 1.00 92.19 96 CYS A CA 1
ATOM 739 C C . CYS A 1 96 ? 37.447 -1.543 7.532 1.00 92.19 96 CYS A C 1
ATOM 741 O O . CYS A 1 96 ? 37.655 -2.306 6.593 1.00 92.19 96 CYS A O 1
ATOM 743 N N . VAL A 1 97 ? 36.218 -1.090 7.807 1.00 93.81 97 VAL A N 1
ATOM 744 C CA . VAL A 1 97 ? 35.020 -1.403 7.004 1.00 93.81 97 VAL A CA 1
ATOM 745 C C . VAL A 1 97 ? 35.168 -0.886 5.571 1.00 93.81 97 VAL A C 1
ATOM 747 O O . VAL A 1 97 ? 34.957 -1.650 4.629 1.00 93.81 97 VAL A O 1
ATOM 750 N N . ILE A 1 98 ? 35.585 0.375 5.385 1.00 92.25 98 ILE A N 1
ATOM 751 C CA . ILE A 1 98 ? 35.819 0.958 4.047 1.00 92.25 98 ILE A CA 1
ATOM 752 C C . ILE A 1 98 ? 36.902 0.170 3.301 1.00 92.25 98 ILE A C 1
ATOM 754 O O . ILE A 1 98 ? 36.719 -0.205 2.140 1.00 92.25 98 ILE A O 1
ATOM 758 N N . SER A 1 99 ? 38.026 -0.103 3.968 1.00 91.88 99 SER A N 1
ATOM 759 C CA . SER A 1 99 ? 39.146 -0.830 3.366 1.00 91.88 99 SER A CA 1
ATOM 760 C C . SER A 1 99 ? 38.767 -2.270 3.000 1.00 91.88 99 SER A C 1
ATOM 762 O O . SER A 1 99 ? 38.995 -2.697 1.870 1.00 91.88 99 SER A O 1
ATOM 764 N N . THR A 1 100 ? 38.098 -2.986 3.908 1.00 94.19 100 THR A N 1
ATOM 765 C CA . THR A 1 100 ? 37.634 -4.364 3.693 1.00 94.19 100 THR A CA 1
ATOM 766 C C . THR A 1 100 ? 36.629 -4.436 2.542 1.00 94.19 100 THR A C 1
ATOM 768 O O . THR A 1 100 ? 36.792 -5.268 1.654 1.00 94.19 100 THR A O 1
ATOM 771 N N . MET A 1 101 ? 35.645 -3.529 2.481 1.00 94.00 101 MET A N 1
ATOM 772 C CA . MET A 1 101 ? 34.706 -3.439 1.353 1.00 94.00 101 MET A CA 1
ATOM 773 C C . MET A 1 101 ? 35.432 -3.194 0.023 1.00 94.00 101 MET A C 1
ATOM 775 O O . MET A 1 101 ? 35.123 -3.842 -0.976 1.00 94.00 101 MET A O 1
ATOM 779 N N . THR A 1 102 ? 36.402 -2.275 0.007 1.00 92.62 102 THR A N 1
ATOM 780 C CA . THR A 1 102 ? 37.169 -1.939 -1.203 1.00 92.62 102 THR A CA 1
ATOM 781 C C . THR A 1 102 ? 37.953 -3.151 -1.709 1.00 92.62 102 THR A C 1
ATOM 783 O O . THR A 1 102 ? 37.914 -3.448 -2.901 1.00 92.62 102 THR A O 1
ATOM 786 N N . VAL A 1 103 ? 38.602 -3.901 -0.811 1.00 93.31 103 VAL A N 1
ATOM 787 C CA . VAL A 1 103 ? 39.337 -5.125 -1.171 1.00 93.31 103 VAL A CA 1
ATOM 788 C C . VAL A 1 103 ? 38.395 -6.230 -1.653 1.00 93.31 103 VAL A C 1
ATOM 790 O O . VAL A 1 103 ? 38.683 -6.861 -2.666 1.00 93.31 103 VAL A O 1
ATOM 793 N N . LEU A 1 104 ? 37.250 -6.446 -0.999 1.00 95.19 104 LEU A N 1
ATOM 794 C CA . LEU A 1 104 ? 36.273 -7.449 -1.445 1.00 95.19 104 LEU A CA 1
ATOM 795 C C . LEU A 1 104 ? 35.736 -7.144 -2.850 1.00 95.19 104 LEU A C 1
ATOM 797 O O . LEU A 1 104 ? 35.645 -8.045 -3.683 1.00 95.19 104 LEU A O 1
ATOM 801 N N . LEU A 1 105 ? 35.429 -5.877 -3.140 1.00 94.81 105 LEU A N 1
ATOM 802 C CA . LEU A 1 105 ? 34.985 -5.461 -4.472 1.00 94.81 105 LEU A CA 1
ATOM 803 C C . LEU A 1 105 ? 36.108 -5.528 -5.507 1.00 94.81 105 LEU A C 1
ATOM 805 O O . LEU A 1 105 ? 35.839 -5.880 -6.654 1.00 94.81 105 LEU A O 1
ATOM 809 N N . PHE A 1 106 ? 37.357 -5.264 -5.120 1.00 94.00 106 PHE A N 1
ATOM 810 C CA . PHE A 1 106 ? 38.516 -5.482 -5.984 1.00 94.00 106 PHE A CA 1
ATOM 811 C C . PHE A 1 106 ? 38.684 -6.964 -6.343 1.00 94.00 106 PHE A C 1
ATOM 813 O O . PHE A 1 106 ? 38.799 -7.290 -7.521 1.00 94.00 106 PHE A O 1
ATOM 820 N N . LEU A 1 107 ? 38.619 -7.869 -5.361 1.00 95.25 107 LEU A N 1
ATOM 821 C CA . LEU A 1 107 ? 38.709 -9.316 -5.590 1.00 95.25 107 LEU A CA 1
ATOM 822 C C . LEU A 1 107 ? 37.552 -9.833 -6.457 1.00 95.25 107 LEU A C 1
ATOM 824 O O . LEU A 1 107 ? 37.784 -10.570 -7.413 1.00 95.25 107 LEU A O 1
ATOM 828 N N . SER A 1 108 ? 36.319 -9.398 -6.179 1.00 95.06 108 SER A N 1
ATOM 829 C CA . SER A 1 108 ? 35.144 -9.707 -7.008 1.00 95.06 108 SER A CA 1
ATOM 830 C C . SER A 1 108 ? 35.328 -9.228 -8.454 1.00 95.06 108 SER A C 1
ATOM 832 O O . SER A 1 108 ? 35.068 -9.963 -9.409 1.00 95.06 108 SER A O 1
ATOM 834 N N . SER A 1 109 ? 35.855 -8.015 -8.630 1.00 94.38 109 SER A N 1
ATOM 835 C CA . SER A 1 109 ? 36.145 -7.432 -9.944 1.00 94.38 109 SER A CA 1
ATOM 836 C C . SER A 1 109 ? 37.241 -8.203 -10.684 1.00 94.38 109 SER A C 1
ATOM 838 O O . SER A 1 109 ? 37.107 -8.477 -11.875 1.00 94.38 109 SER A O 1
ATOM 840 N N . LEU A 1 110 ? 38.297 -8.628 -9.986 1.00 95.25 110 LEU A N 1
ATOM 841 C CA . LEU A 1 110 ? 39.366 -9.440 -10.565 1.00 95.25 110 LEU A CA 1
ATOM 842 C C . LEU A 1 110 ? 38.833 -10.789 -11.067 1.00 95.25 110 LEU A C 1
ATOM 844 O O . LEU A 1 110 ? 39.085 -11.156 -12.214 1.00 95.25 110 LEU A O 1
ATOM 848 N N . LEU A 1 111 ? 38.039 -11.488 -10.250 1.00 94.81 111 LEU A N 1
ATOM 849 C CA . LEU A 1 111 ? 37.383 -12.740 -10.644 1.00 94.81 111 LEU A CA 1
ATOM 850 C C . LEU A 1 111 ? 36.452 -12.538 -11.847 1.00 94.81 111 LEU A C 1
ATOM 852 O O . LEU A 1 111 ? 36.444 -13.354 -12.768 1.00 94.81 111 LEU A O 1
ATOM 856 N N . THR A 1 112 ? 35.715 -11.424 -11.870 1.00 92.44 112 THR A N 1
ATOM 857 C CA . THR A 1 112 ? 34.807 -11.071 -12.970 1.00 92.44 112 THR A CA 1
ATOM 858 C C . THR A 1 112 ? 35.566 -10.839 -14.274 1.00 92.44 112 THR A C 1
ATOM 860 O O . THR A 1 112 ? 35.166 -11.382 -15.305 1.00 92.44 112 THR A O 1
ATOM 863 N N . ILE A 1 113 ? 36.678 -10.093 -14.251 1.00 93.50 113 ILE A N 1
ATOM 864 C CA . ILE A 1 113 ? 37.540 -9.903 -15.429 1.00 93.50 113 ILE A CA 1
ATOM 865 C C . ILE A 1 113 ? 38.093 -11.239 -15.910 1.00 93.50 113 ILE A C 1
ATOM 867 O O . ILE A 1 113 ? 37.949 -11.549 -17.089 1.00 93.50 113 ILE A O 1
ATOM 871 N N . ILE A 1 114 ? 38.686 -12.041 -15.021 1.00 93.88 114 ILE A N 1
ATOM 872 C CA . ILE A 1 114 ? 39.325 -13.307 -15.405 1.00 93.88 114 ILE A CA 1
ATOM 873 C C . ILE A 1 114 ? 38.296 -14.242 -16.048 1.00 93.88 114 ILE A C 1
ATOM 875 O O . ILE A 1 114 ? 38.531 -14.757 -17.144 1.00 93.88 114 ILE A O 1
ATOM 879 N N . GLY A 1 115 ? 37.132 -14.411 -15.414 1.00 92.19 115 GLY A N 1
ATOM 880 C CA . GLY A 1 115 ? 36.054 -15.245 -15.942 1.00 92.19 115 GLY A CA 1
ATOM 881 C C . GLY A 1 115 ? 35.509 -14.729 -17.276 1.00 92.19 115 GLY A C 1
ATOM 882 O O . GLY A 1 115 ? 35.370 -15.497 -18.227 1.00 92.19 115 GLY A O 1
ATOM 883 N N . THR A 1 116 ? 35.257 -13.421 -17.381 1.00 91.00 116 THR A N 1
ATOM 884 C CA . THR A 1 116 ? 34.649 -12.826 -18.583 1.00 91.00 116 THR A CA 1
ATOM 885 C C . THR A 1 116 ? 35.609 -12.803 -19.767 1.00 91.00 116 THR A C 1
ATOM 887 O O . THR A 1 116 ? 35.191 -13.100 -20.880 1.00 91.00 116 THR A O 1
ATOM 890 N N . VAL A 1 117 ? 36.892 -12.496 -19.549 1.00 90.31 117 VAL A N 1
ATOM 891 C CA . VAL A 1 117 ? 37.918 -12.514 -20.605 1.00 90.31 117 VAL A CA 1
ATOM 892 C C . VAL A 1 117 ? 38.123 -13.934 -21.123 1.00 90.31 117 VAL A C 1
ATOM 894 O O . VAL A 1 117 ? 38.127 -14.141 -22.335 1.00 90.31 117 VAL A O 1
ATOM 897 N N . SER A 1 118 ? 38.203 -14.919 -20.222 1.00 91.62 118 SER A N 1
ATOM 898 C CA . SER A 1 118 ? 38.358 -16.331 -20.599 1.00 91.62 118 SER A CA 1
ATOM 899 C C . SER A 1 118 ? 37.159 -16.845 -21.404 1.00 91.62 118 SER A C 1
ATOM 901 O O . SER A 1 118 ? 37.323 -17.601 -22.357 1.00 91.62 118 SER A O 1
ATOM 903 N N . ALA A 1 119 ? 35.948 -16.394 -21.062 1.00 92.50 119 ALA A N 1
ATOM 904 C CA . ALA A 1 119 ? 34.716 -16.764 -21.752 1.00 92.50 119 ALA A CA 1
ATOM 905 C C . ALA A 1 119 ? 34.322 -15.804 -22.894 1.00 92.50 119 ALA A C 1
ATOM 907 O O . ALA A 1 119 ? 33.269 -15.996 -23.505 1.00 92.50 119 ALA A O 1
ATOM 908 N N . ALA A 1 120 ? 35.119 -14.777 -23.213 1.00 90.69 120 ALA A N 1
ATOM 909 C CA . ALA A 1 120 ? 34.699 -13.685 -24.098 1.00 90.69 120 ALA A CA 1
ATOM 910 C C . ALA A 1 120 ? 34.245 -14.138 -25.502 1.00 90.69 120 ALA A C 1
ATOM 912 O O . ALA A 1 120 ? 33.220 -13.634 -25.965 1.00 90.69 120 ALA A O 1
ATOM 913 N N . PRO A 1 121 ? 34.912 -15.095 -26.186 1.00 89.06 121 PRO A N 1
ATOM 914 C CA . PRO A 1 121 ? 34.444 -15.589 -27.487 1.00 89.06 121 PRO A CA 1
ATOM 915 C C . PRO A 1 121 ? 33.101 -16.335 -27.396 1.00 89.06 121 PRO A C 1
ATOM 917 O O . PRO A 1 121 ? 32.217 -16.165 -28.243 1.00 89.06 121 PRO A O 1
ATOM 920 N N . PHE A 1 122 ? 32.918 -17.131 -26.339 1.00 90.00 122 PHE A N 1
ATOM 921 C CA . PHE A 1 122 ? 31.672 -17.852 -26.074 1.00 90.00 122 PHE A CA 1
ATOM 922 C C . PHE A 1 122 ? 30.526 -16.878 -25.773 1.00 90.00 122 PHE A C 1
ATOM 924 O O . PHE A 1 122 ? 29.448 -16.969 -26.360 1.00 90.00 122 PHE A O 1
ATOM 931 N N . LEU A 1 123 ? 30.784 -15.890 -24.919 1.00 88.81 123 LEU A N 1
ATOM 932 C CA . LEU A 1 123 ? 29.821 -14.853 -24.574 1.00 88.81 123 LEU A CA 1
ATOM 933 C C . LEU A 1 123 ? 29.467 -13.989 -25.789 1.00 88.81 123 LEU A C 1
ATOM 935 O O . LEU A 1 123 ? 28.291 -13.733 -26.013 1.00 88.81 123 LEU A O 1
ATOM 939 N N . ALA A 1 124 ? 30.432 -13.596 -26.620 1.00 88.06 124 ALA A N 1
ATOM 940 C CA . ALA A 1 124 ? 30.159 -12.810 -27.824 1.00 88.06 124 ALA A CA 1
ATOM 941 C C . ALA A 1 124 ? 29.298 -13.574 -28.842 1.00 88.06 124 ALA A C 1
ATOM 943 O O . ALA A 1 124 ? 28.324 -13.026 -29.349 1.00 88.06 124 ALA A O 1
ATOM 944 N N . SER A 1 125 ? 29.592 -14.853 -29.093 1.00 85.56 125 SER A N 1
ATOM 945 C CA . SER A 1 125 ? 28.785 -15.674 -30.011 1.00 85.56 125 SER A CA 1
ATOM 946 C C . SER A 1 125 ? 27.346 -15.872 -29.525 1.00 85.56 125 SER A C 1
ATOM 948 O O . SER A 1 125 ? 26.412 -15.778 -30.318 1.00 85.56 125 SER A O 1
ATOM 950 N N . HIS A 1 126 ? 27.143 -16.088 -28.223 1.00 84.94 126 HIS A N 1
ATOM 951 C CA . HIS A 1 126 ? 25.809 -16.335 -27.673 1.00 84.94 126 HIS A CA 1
ATOM 952 C C . HIS A 1 126 ? 25.019 -15.050 -27.410 1.00 84.94 126 HIS A C 1
ATOM 954 O O . HIS A 1 126 ? 23.807 -15.035 -27.604 1.00 84.94 126 HIS A O 1
ATOM 960 N N . LEU A 1 127 ? 25.665 -13.979 -26.953 1.00 82.50 127 LEU A N 1
ATOM 961 C CA . LEU A 1 127 ? 24.987 -12.733 -26.586 1.00 82.50 127 LEU A CA 1
ATOM 962 C C . LEU A 1 127 ? 24.828 -11.794 -27.780 1.00 82.50 127 LEU A C 1
ATOM 964 O O . LEU A 1 127 ? 23.776 -11.183 -27.932 1.00 82.50 127 LEU A O 1
ATOM 968 N N . LEU A 1 128 ? 25.862 -11.679 -28.616 1.00 81.12 128 LEU A N 1
ATOM 969 C CA . LEU A 1 128 ? 25.932 -10.702 -29.706 1.00 81.12 128 LEU A CA 1
ATOM 970 C C . LEU A 1 128 ? 25.767 -11.331 -31.094 1.00 81.12 128 LEU A C 1
ATOM 972 O O . LEU A 1 128 ? 25.893 -10.635 -32.095 1.00 81.12 128 LEU A O 1
ATOM 976 N N . GLN A 1 129 ? 25.509 -12.642 -31.165 1.00 77.19 129 GLN A N 1
ATOM 977 C CA . GLN A 1 129 ? 25.352 -13.431 -32.398 1.00 77.19 129 GLN A CA 1
ATOM 978 C C . GLN A 1 129 ? 26.621 -13.524 -33.277 1.00 77.19 129 GLN A C 1
ATOM 980 O O . GLN A 1 129 ? 26.668 -14.329 -34.204 1.00 77.19 129 GLN A O 1
ATOM 985 N N . HIS A 1 130 ? 27.685 -12.776 -32.955 1.00 78.31 130 HIS A N 1
ATOM 986 C CA . HIS A 1 130 ? 28.946 -12.750 -33.695 1.00 78.31 130 HIS A CA 1
ATOM 987 C C . HIS A 1 130 ? 30.157 -12.883 -32.761 1.00 78.31 130 HIS A C 1
ATOM 989 O O . HIS A 1 130 ? 30.451 -12.001 -31.953 1.00 78.31 130 HIS A O 1
ATOM 995 N N . ALA A 1 131 ? 30.926 -13.966 -32.917 1.00 71.31 131 ALA A N 1
ATOM 996 C CA . ALA A 1 131 ? 32.135 -14.219 -32.122 1.00 71.31 131 ALA A CA 1
ATOM 997 C C . ALA A 1 131 ? 33.235 -13.150 -32.311 1.00 71.31 131 ALA A C 1
ATOM 999 O O . ALA A 1 131 ? 34.043 -12.926 -31.409 1.00 71.31 131 ALA A O 1
ATOM 1000 N N . SER A 1 132 ? 33.242 -12.453 -33.454 1.00 73.00 132 SER A N 1
ATOM 1001 C CA . SER A 1 132 ? 34.187 -11.372 -33.779 1.00 73.00 132 SER A CA 1
ATOM 1002 C C . SER A 1 132 ? 34.053 -10.139 -32.877 1.00 73.00 132 SER A C 1
ATOM 1004 O O . SER A 1 132 ? 34.953 -9.304 -32.835 1.00 73.00 132 SER A O 1
ATOM 1006 N N . GLN A 1 133 ? 32.964 -10.032 -32.111 1.00 84.00 133 GLN A N 1
ATOM 1007 C CA . GLN A 1 133 ? 32.708 -8.919 -31.197 1.00 84.00 133 GLN A CA 1
ATOM 1008 C C . GLN A 1 133 ? 33.223 -9.164 -29.764 1.00 84.00 133 GLN A C 1
ATOM 1010 O O . GLN A 1 133 ? 32.887 -8.413 -28.847 1.00 84.00 133 GLN A O 1
ATOM 1015 N N . SER A 1 134 ? 34.080 -10.170 -29.549 1.00 88.75 134 SER A N 1
ATOM 1016 C CA . SER A 1 134 ? 34.687 -10.497 -28.243 1.00 88.75 134 SER A CA 1
ATOM 1017 C C . SER A 1 134 ? 35.374 -9.308 -27.562 1.00 88.75 134 SER A C 1
ATOM 1019 O O . SER A 1 134 ? 35.307 -9.170 -26.340 1.00 88.75 134 SER A O 1
ATOM 1021 N N . ARG A 1 135 ? 35.947 -8.381 -28.342 1.00 92.56 135 ARG A N 1
ATOM 1022 C CA . ARG A 1 135 ? 36.532 -7.132 -27.829 1.00 92.56 135 ARG A CA 1
ATOM 1023 C C . ARG A 1 135 ? 35.527 -6.295 -27.027 1.00 92.56 135 ARG A C 1
ATOM 1025 O O . ARG A 1 135 ? 35.909 -5.716 -26.015 1.00 92.56 135 ARG A O 1
ATOM 1032 N N . LEU A 1 136 ? 34.258 -6.244 -27.437 1.00 93.12 136 LEU A N 1
ATOM 1033 C CA . LEU A 1 136 ? 33.222 -5.480 -26.732 1.00 93.12 136 LEU A CA 1
ATOM 1034 C C . LEU A 1 136 ? 32.896 -6.094 -25.365 1.00 93.12 136 LEU A C 1
ATOM 1036 O O . LEU A 1 136 ? 32.712 -5.361 -24.398 1.00 93.12 136 LEU A O 1
ATOM 1040 N N . ILE A 1 137 ? 32.899 -7.428 -25.268 1.00 93.62 137 ILE A N 1
ATOM 1041 C CA . ILE A 1 137 ? 32.709 -8.157 -24.004 1.00 93.62 137 ILE A CA 1
ATOM 1042 C C . ILE A 1 137 ? 33.861 -7.874 -23.031 1.00 93.62 137 ILE A C 1
ATOM 1044 O O . ILE A 1 137 ? 33.631 -7.643 -21.846 1.00 93.62 137 ILE A O 1
ATOM 1048 N N . ILE A 1 138 ? 35.098 -7.823 -23.532 1.00 93.88 138 ILE A N 1
ATOM 1049 C CA . ILE A 1 138 ? 36.278 -7.497 -22.718 1.00 93.88 138 ILE A CA 1
ATOM 1050 C C . ILE A 1 138 ? 36.216 -6.047 -22.216 1.00 93.88 138 ILE A C 1
ATOM 1052 O O . ILE A 1 138 ? 36.460 -5.796 -21.036 1.00 93.88 138 ILE A O 1
ATOM 1056 N N . ILE A 1 139 ? 35.844 -5.093 -23.079 1.00 95.12 139 ILE A N 1
ATOM 1057 C CA . ILE A 1 139 ? 35.657 -3.690 -22.672 1.00 95.12 139 ILE A CA 1
ATOM 1058 C C . ILE A 1 139 ? 34.560 -3.593 -21.604 1.00 95.12 139 ILE A C 1
ATOM 1060 O O . ILE A 1 139 ? 34.771 -2.952 -20.576 1.00 95.12 139 ILE A O 1
ATOM 1064 N N . ALA A 1 140 ? 33.425 -4.271 -21.801 1.00 94.56 140 ALA A N 1
ATOM 1065 C CA . ALA A 1 140 ? 32.335 -4.320 -20.829 1.00 94.56 140 ALA A CA 1
ATOM 1066 C C . ALA A 1 140 ? 32.791 -4.873 -19.465 1.00 94.56 140 ALA A C 1
ATOM 1068 O O . ALA A 1 140 ? 32.443 -4.302 -18.432 1.00 94.56 140 ALA A O 1
ATOM 1069 N N . ALA A 1 141 ? 33.623 -5.921 -19.445 1.00 94.38 141 ALA A N 1
ATOM 1070 C CA . ALA A 1 141 ? 34.220 -6.447 -18.215 1.00 94.38 141 ALA A CA 1
ATOM 1071 C C . ALA A 1 141 ? 35.084 -5.398 -17.496 1.00 94.38 141 ALA A C 1
ATOM 1073 O O . ALA A 1 141 ? 34.972 -5.226 -16.284 1.00 94.38 141 ALA A O 1
ATOM 1074 N N . GLY A 1 142 ? 35.900 -4.649 -18.246 1.00 95.25 142 GLY A N 1
ATOM 1075 C CA . GLY A 1 142 ? 36.677 -3.533 -17.703 1.00 95.25 142 GLY A CA 1
ATOM 1076 C C . GLY A 1 142 ? 35.790 -2.450 -17.079 1.00 95.25 142 GLY A C 1
ATOM 1077 O O . GLY A 1 142 ? 36.059 -2.005 -15.963 1.00 95.25 142 GLY A O 1
ATOM 1078 N N . VAL A 1 143 ? 34.697 -2.079 -17.755 1.00 95.75 143 VAL A N 1
ATOM 1079 C CA . VAL A 1 143 ? 33.715 -1.103 -17.247 1.00 95.75 143 VAL A CA 1
ATOM 1080 C C . VAL A 1 143 ? 33.087 -1.577 -15.936 1.00 95.75 143 VAL A C 1
ATOM 1082 O O . VAL A 1 143 ? 33.066 -0.807 -14.976 1.00 95.75 143 VAL A O 1
ATOM 1085 N N . ILE A 1 144 ? 32.640 -2.838 -15.859 1.00 95.31 144 ILE A N 1
ATOM 1086 C CA . ILE A 1 144 ? 32.066 -3.429 -14.635 1.00 95.31 144 ILE A CA 1
ATOM 1087 C C . ILE A 1 144 ? 33.048 -3.306 -13.466 1.00 95.31 144 ILE A C 1
ATOM 1089 O O . ILE A 1 144 ? 32.663 -2.934 -12.358 1.00 95.31 144 ILE A O 1
ATOM 1093 N N . CYS A 1 145 ? 34.330 -3.563 -13.706 1.00 94.88 145 CYS A N 1
ATOM 1094 C CA . CYS A 1 145 ? 35.338 -3.521 -12.652 1.00 94.88 145 CYS A CA 1
ATOM 1095 C C . CYS A 1 145 ? 35.584 -2.114 -12.125 1.00 94.88 145 CYS A C 1
ATOM 1097 O O . CYS A 1 145 ? 35.602 -1.905 -10.912 1.00 94.88 145 CYS A O 1
ATOM 1099 N N . VAL A 1 146 ? 35.714 -1.128 -13.013 1.00 94.88 146 VAL A N 1
ATOM 1100 C CA . VAL A 1 146 ? 35.856 0.268 -12.581 1.00 94.88 146 VAL A CA 1
ATOM 1101 C C . VAL A 1 146 ? 34.583 0.743 -11.867 1.00 94.88 146 VAL A C 1
ATOM 1103 O O . VAL A 1 146 ? 34.669 1.410 -10.836 1.00 94.88 146 VAL A O 1
ATOM 1106 N N . GLN A 1 147 ? 33.404 0.344 -12.351 1.00 95.12 147 GLN A N 1
ATOM 1107 C CA . GLN A 1 147 ? 32.123 0.651 -11.713 1.00 95.12 147 GLN A CA 1
ATOM 1108 C C . GLN A 1 147 ? 32.032 0.068 -10.294 1.00 95.12 147 GLN A C 1
ATOM 1110 O O . GLN A 1 147 ? 31.632 0.778 -9.370 1.00 95.12 147 GLN A O 1
ATOM 1115 N N . ASN A 1 148 ? 32.447 -1.184 -10.090 1.00 94.75 148 ASN A N 1
ATOM 1116 C CA . ASN A 1 148 ? 32.492 -1.822 -8.771 1.00 94.75 148 ASN A CA 1
ATOM 1117 C C . ASN A 1 148 ? 33.448 -1.094 -7.818 1.00 94.75 148 ASN A C 1
ATOM 1119 O O . ASN A 1 148 ? 33.110 -0.868 -6.655 1.00 94.75 148 ASN A O 1
ATOM 1123 N N . LEU A 1 149 ? 34.610 -0.665 -8.313 1.00 92.69 149 LEU A N 1
ATOM 1124 C CA . LEU A 1 149 ? 35.587 0.093 -7.527 1.00 92.69 149 LEU A CA 1
ATOM 1125 C C . LEU A 1 149 ? 35.126 1.516 -7.179 1.00 92.69 149 LEU A C 1
ATOM 1127 O O . LEU A 1 149 ? 35.649 2.099 -6.232 1.00 92.69 149 LEU A O 1
ATOM 1131 N N . ALA A 1 150 ? 34.133 2.069 -7.881 1.00 93.75 150 ALA A N 1
ATOM 1132 C CA . ALA A 1 150 ? 33.525 3.358 -7.541 1.00 93.75 150 ALA A CA 1
ATOM 1133 C C . ALA A 1 150 ? 32.482 3.258 -6.405 1.00 93.75 150 ALA A C 1
ATOM 1135 O O . ALA A 1 150 ? 32.127 4.269 -5.792 1.00 93.75 150 ALA A O 1
ATOM 1136 N N . VAL A 1 151 ? 31.973 2.057 -6.095 1.00 93.62 151 VAL A N 1
ATOM 1137 C CA . VAL A 1 151 ? 30.920 1.859 -5.079 1.00 93.62 151 VAL A CA 1
ATOM 1138 C C . VAL A 1 151 ? 31.352 2.290 -3.668 1.00 93.62 151 VAL A C 1
ATOM 1140 O O . VAL A 1 151 ? 30.558 2.985 -3.024 1.00 93.62 151 VAL A O 1
ATOM 1143 N N . PRO A 1 152 ? 32.563 1.960 -3.163 1.00 92.38 152 PRO A N 1
ATOM 1144 C CA . PRO A 1 152 ? 33.037 2.442 -1.862 1.00 92.38 152 PRO A CA 1
ATOM 1145 C C . PRO A 1 152 ? 32.981 3.965 -1.735 1.00 92.38 152 PRO A C 1
ATOM 1147 O O . PRO A 1 152 ? 32.565 4.480 -0.700 1.00 92.38 152 PRO A O 1
ATOM 1150 N N . SER A 1 153 ? 33.314 4.686 -2.805 1.00 90.62 153 SER A N 1
ATOM 1151 C CA . SER A 1 153 ? 33.328 6.149 -2.851 1.00 90.62 153 SER A CA 1
ATOM 1152 C C . SER A 1 153 ? 31.944 6.739 -2.592 1.00 90.62 153 SER A C 1
ATOM 1154 O O . SER A 1 153 ? 31.762 7.590 -1.719 1.00 90.62 153 SER A O 1
ATOM 1156 N N . PHE A 1 154 ? 30.937 6.236 -3.307 1.00 89.50 154 PHE A N 1
ATOM 1157 C CA . PHE A 1 154 ? 29.551 6.666 -3.135 1.00 89.50 154 PHE A CA 1
ATOM 1158 C C . PHE A 1 154 ? 28.939 6.181 -1.816 1.00 89.50 154 PHE A C 1
ATOM 1160 O O . PHE A 1 154 ? 28.118 6.880 -1.219 1.00 89.50 154 PHE A O 1
ATOM 1167 N N . ALA A 1 155 ? 29.303 4.986 -1.350 1.00 89.56 155 ALA A N 1
ATOM 1168 C CA . ALA A 1 155 ? 28.812 4.439 -0.089 1.00 89.56 155 ALA A CA 1
ATOM 1169 C C . ALA A 1 155 ? 29.343 5.232 1.114 1.00 89.56 155 ALA A C 1
ATOM 1171 O O . ALA A 1 155 ? 28.559 5.616 1.983 1.00 89.56 155 ALA A O 1
ATOM 1172 N N . TRP A 1 156 ? 30.638 5.556 1.117 1.00 89.00 156 TRP A N 1
ATOM 1173 C CA . TRP A 1 156 ? 31.286 6.339 2.168 1.00 89.00 156 TRP A CA 1
ATOM 1174 C C . TRP A 1 156 ? 30.702 7.751 2.289 1.00 89.00 156 TRP A C 1
ATOM 1176 O O . TRP A 1 156 ? 30.292 8.149 3.380 1.00 89.00 156 TRP A O 1
ATOM 1186 N N . LEU A 1 157 ? 30.567 8.482 1.174 1.00 86.19 157 LEU A N 1
ATOM 1187 C CA . LEU A 1 157 ? 30.005 9.841 1.188 1.00 86.19 157 LEU A CA 1
ATOM 1188 C C . LEU A 1 157 ? 28.561 9.879 1.706 1.00 86.19 157 LEU A C 1
ATOM 1190 O O . LEU A 1 157 ? 28.189 10.809 2.423 1.00 86.19 157 LEU A O 1
ATOM 1194 N N . ARG A 1 158 ? 27.755 8.861 1.373 1.00 82.88 158 ARG A N 1
ATOM 1195 C CA . ARG A 1 158 ? 26.387 8.729 1.895 1.00 82.88 158 ARG A CA 1
ATOM 1196 C C . ARG A 1 158 ? 26.368 8.387 3.381 1.00 82.88 158 ARG A C 1
ATOM 1198 O O . ARG A 1 158 ? 25.553 8.949 4.105 1.00 82.88 158 ARG A O 1
ATOM 1205 N N . ALA A 1 159 ? 27.253 7.504 3.843 1.00 84.94 159 ALA A N 1
ATOM 1206 C CA . ALA A 1 159 ? 27.324 7.137 5.256 1.00 84.94 159 ALA A CA 1
ATOM 1207 C C . ALA A 1 159 ? 27.780 8.309 6.143 1.00 84.94 159 ALA A C 1
ATOM 1209 O O . ALA A 1 159 ? 27.231 8.502 7.222 1.00 84.94 159 ALA A O 1
ATOM 1210 N N . GLU A 1 160 ? 28.692 9.162 5.663 1.00 85.94 160 GLU A N 1
ATOM 1211 C CA . GLU A 1 160 ? 29.070 10.409 6.352 1.00 85.94 160 GLU A CA 1
ATOM 1212 C C . GLU A 1 160 ? 28.069 11.565 6.162 1.00 85.94 160 GLU A C 1
ATOM 1214 O O . GLU A 1 160 ? 28.329 12.684 6.600 1.00 85.94 160 GLU A O 1
ATOM 1219 N N . SER A 1 161 ? 26.924 11.335 5.511 1.00 79.06 161 SER A N 1
ATOM 1220 C CA . SER A 1 161 ? 25.906 12.365 5.243 1.00 79.06 161 SER A CA 1
ATOM 1221 C C . SER A 1 161 ? 26.417 13.587 4.451 1.00 79.06 161 SER A C 1
ATOM 1223 O O . SER A 1 161 ? 25.836 14.672 4.522 1.00 79.06 161 SER A O 1
ATOM 1225 N N . ARG A 1 162 ? 27.468 13.430 3.630 1.00 83.06 162 ARG A N 1
ATOM 1226 C CA . ARG A 1 162 ? 28.050 14.504 2.797 1.00 83.06 162 ARG A CA 1
ATOM 1227 C C . ARG A 1 162 ? 27.307 14.667 1.467 1.00 83.06 162 ARG A C 1
ATOM 1229 O O . ARG A 1 162 ? 27.859 14.438 0.388 1.00 83.06 162 ARG A O 1
ATOM 1236 N N . ALA A 1 163 ? 26.052 15.099 1.551 1.00 75.44 163 ALA A N 1
ATOM 1237 C CA . ALA A 1 163 ? 25.116 15.172 0.426 1.00 75.44 163 ALA A CA 1
ATOM 1238 C C . ALA A 1 163 ? 25.627 15.949 -0.794 1.00 75.44 163 ALA A C 1
ATOM 1240 O O . ALA A 1 163 ? 25.466 15.510 -1.934 1.00 75.44 163 ALA A O 1
ATOM 1241 N N . LEU A 1 164 ? 26.257 17.099 -0.550 1.00 82.00 164 LEU A N 1
ATOM 1242 C CA . LEU A 1 164 ? 26.747 17.986 -1.601 1.00 82.00 164 LEU A CA 1
ATOM 1243 C C . LEU A 1 164 ? 27.915 17.356 -2.371 1.00 82.00 164 LEU A C 1
ATOM 1245 O O . LEU A 1 164 ? 27.878 17.306 -3.594 1.00 82.00 164 LEU A O 1
ATOM 1249 N N . PHE A 1 165 ? 28.901 16.791 -1.668 1.00 86.00 165 PHE A N 1
ATOM 1250 C CA . PHE A 1 165 ? 30.030 16.103 -2.303 1.00 86.00 165 PHE A CA 1
ATOM 1251 C C . PHE A 1 165 ? 29.592 14.856 -3.073 1.00 86.00 165 PHE A C 1
ATOM 1253 O O . PHE A 1 165 ? 30.062 14.642 -4.185 1.00 86.00 165 PHE A O 1
ATOM 1260 N N . TYR A 1 166 ? 28.664 14.064 -2.522 1.00 85.88 166 TYR A N 1
ATOM 1261 C CA . TYR A 1 166 ? 28.063 12.936 -3.242 1.00 85.88 166 TYR A CA 1
ATOM 1262 C C . TYR A 1 166 ? 27.422 13.390 -4.561 1.00 85.88 166 TYR A C 1
ATOM 1264 O O . TYR A 1 166 ? 27.663 12.800 -5.613 1.00 85.88 166 TYR A O 1
ATOM 1272 N N . SER A 1 167 ? 26.635 14.464 -4.499 1.00 85.12 167 SER A N 1
ATOM 1273 C CA . SER A 1 167 ? 25.907 15.004 -5.647 1.00 85.12 167 SER A CA 1
ATOM 1274 C C . SER A 1 167 ? 26.855 15.560 -6.708 1.00 85.12 167 SER A C 1
ATOM 1276 O O . SER A 1 167 ? 26.720 15.215 -7.878 1.00 85.12 167 SER A O 1
ATOM 1278 N N . LEU A 1 168 ? 27.858 16.345 -6.303 1.00 89.50 168 LEU A N 1
ATOM 1279 C CA . LEU A 1 168 ? 28.889 16.872 -7.201 1.00 89.50 168 LEU A CA 1
ATOM 1280 C C . LEU A 1 168 ? 29.685 15.750 -7.872 1.00 89.50 168 LEU A C 1
ATOM 1282 O O . LEU A 1 168 ? 29.909 15.805 -9.076 1.00 89.50 168 LEU A O 1
ATOM 1286 N N . LEU A 1 169 ? 30.065 14.712 -7.124 1.00 89.88 169 LEU A N 1
ATOM 1287 C CA . LEU A 1 169 ? 30.800 13.570 -7.667 1.00 89.88 169 LEU A CA 1
ATOM 1288 C C . LEU A 1 169 ? 29.951 12.753 -8.656 1.00 89.88 169 LEU A C 1
ATOM 1290 O O . LEU A 1 169 ? 30.453 12.352 -9.702 1.00 89.88 169 LEU A O 1
ATOM 1294 N N . SER A 1 170 ? 28.664 12.534 -8.363 1.00 88.50 170 SER A N 1
ATOM 1295 C CA . SER A 1 170 ? 27.731 11.838 -9.265 1.00 88.50 170 SER A CA 1
ATOM 1296 C C . SER A 1 170 ? 27.464 12.637 -10.541 1.00 88.50 170 SER A C 1
ATOM 1298 O O . SER A 1 170 ? 27.489 12.073 -11.633 1.00 88.50 170 SER A O 1
ATOM 1300 N N . ILE A 1 171 ? 27.225 13.946 -10.421 1.00 89.94 171 ILE A N 1
ATOM 1301 C CA . ILE A 1 171 ? 26.998 14.826 -11.574 1.00 89.94 171 ILE A CA 1
ATOM 1302 C C . ILE A 1 171 ? 28.281 14.933 -12.401 1.00 89.94 171 ILE A C 1
ATOM 1304 O O . ILE A 1 171 ? 28.227 14.805 -13.619 1.00 89.94 171 ILE A O 1
ATOM 1308 N N . GLY A 1 172 ? 29.435 15.087 -11.747 1.00 92.56 172 GLY A N 1
ATOM 1309 C CA . GLY A 1 172 ? 30.748 15.084 -12.389 1.00 92.56 172 GLY A CA 1
ATOM 1310 C C . GLY A 1 172 ? 30.996 13.800 -13.177 1.00 92.56 172 GLY A C 1
ATOM 1311 O O . GLY A 1 172 ? 31.294 13.879 -14.361 1.00 92.56 172 GLY A O 1
ATOM 1312 N N . ASN A 1 173 ? 30.764 12.628 -12.571 1.00 92.88 173 ASN A N 1
ATOM 1313 C CA . ASN A 1 173 ? 30.819 11.332 -13.258 1.00 92.88 173 ASN A CA 1
ATOM 1314 C C . ASN A 1 173 ? 29.965 11.323 -14.536 1.00 92.88 173 ASN A C 1
ATOM 1316 O O . ASN A 1 173 ? 30.435 10.947 -15.609 1.00 92.88 173 ASN A O 1
ATOM 1320 N N . MET A 1 174 ? 28.715 11.778 -14.429 1.00 91.31 174 MET A N 1
ATOM 1321 C CA . MET A 1 174 ? 27.772 11.777 -15.544 1.00 91.31 174 MET A CA 1
ATOM 1322 C C . MET A 1 174 ? 28.169 12.754 -16.660 1.00 91.31 174 MET A C 1
ATOM 1324 O O . MET A 1 174 ? 28.065 12.419 -17.838 1.00 91.31 174 MET A O 1
ATOM 1328 N N . LEU A 1 175 ? 28.656 13.945 -16.304 1.00 93.69 175 LEU A N 1
ATOM 1329 C CA . LEU A 1 175 ? 29.160 14.934 -17.258 1.00 93.69 175 LEU A CA 1
ATOM 1330 C C . LEU A 1 175 ? 30.435 14.449 -17.946 1.00 93.69 175 LEU A C 1
ATOM 1332 O O . LEU A 1 175 ? 30.550 14.573 -19.161 1.00 93.69 175 LEU A O 1
ATOM 1336 N N . THR A 1 176 ? 31.367 13.846 -17.206 1.00 95.00 176 THR A N 1
ATOM 1337 C CA . THR A 1 176 ? 32.560 13.219 -17.783 1.00 95.00 176 THR A CA 1
ATOM 1338 C C . THR A 1 176 ? 32.169 12.110 -18.754 1.00 95.00 176 THR A C 1
ATOM 1340 O O . THR A 1 176 ? 32.703 12.063 -19.858 1.00 95.00 176 THR A O 1
ATOM 1343 N N . MET A 1 177 ? 31.200 11.262 -18.395 1.00 93.94 177 MET A N 1
ATOM 1344 C CA . MET A 1 177 ? 30.683 10.228 -19.293 1.00 93.94 177 MET A CA 1
ATOM 1345 C C . MET A 1 177 ? 30.029 10.826 -20.548 1.00 93.94 177 MET A C 1
ATOM 1347 O O . MET A 1 177 ? 30.254 10.321 -21.647 1.00 93.94 177 MET A O 1
ATOM 1351 N N . LEU A 1 178 ? 29.239 11.898 -20.418 1.00 94.06 178 LEU A N 1
ATOM 1352 C CA . LEU A 1 178 ? 28.626 12.603 -21.550 1.00 94.06 178 LEU A CA 1
ATOM 1353 C C . LEU A 1 178 ? 29.695 13.184 -22.487 1.00 94.06 178 LEU A C 1
ATOM 1355 O O . LEU A 1 178 ? 29.670 12.919 -23.686 1.00 94.06 178 LEU A O 1
ATOM 1359 N N . LEU A 1 179 ? 30.655 13.935 -21.941 1.00 95.62 179 LEU A N 1
ATOM 1360 C CA . LEU A 1 179 ? 31.750 14.542 -22.702 1.00 95.62 179 LEU A CA 1
ATOM 1361 C C . LEU A 1 179 ? 32.615 13.475 -23.378 1.00 95.62 179 LEU A C 1
ATOM 1363 O O . LEU A 1 179 ? 32.941 13.603 -24.555 1.00 95.62 179 LEU A O 1
ATOM 1367 N N . ALA A 1 180 ? 32.930 12.388 -22.673 1.00 96.25 180 ALA A N 1
ATOM 1368 C CA . ALA A 1 180 ? 33.660 11.266 -23.244 1.00 96.25 180 ALA A CA 1
ATOM 1369 C C . ALA A 1 180 ? 32.863 10.574 -24.360 1.00 96.25 180 ALA A C 1
ATOM 1371 O O . ALA A 1 180 ? 33.462 10.179 -25.352 1.00 96.25 180 ALA A O 1
ATOM 1372 N N . ASN A 1 181 ? 31.530 10.471 -24.271 1.00 95.38 181 ASN A N 1
ATOM 1373 C CA . ASN A 1 181 ? 30.717 9.967 -25.385 1.00 95.38 181 ASN A CA 1
ATOM 1374 C C . ASN A 1 181 ? 30.792 10.910 -26.594 1.00 95.38 181 ASN A C 1
ATOM 1376 O O . ASN A 1 181 ? 30.992 10.443 -27.713 1.00 95.38 181 ASN A O 1
ATOM 1380 N N . ILE A 1 182 ? 30.692 12.224 -26.376 1.00 94.88 182 ILE A N 1
ATOM 1381 C CA . ILE A 1 182 ? 30.814 13.220 -27.450 1.00 94.88 182 ILE A CA 1
ATOM 1382 C C . ILE A 1 182 ? 32.177 13.103 -28.147 1.00 94.88 182 ILE A C 1
ATOM 1384 O O . ILE A 1 182 ? 32.241 13.066 -29.374 1.00 94.88 182 ILE A O 1
ATOM 1388 N N . VAL A 1 183 ? 33.262 12.964 -27.382 1.00 96.75 183 VAL A N 1
ATOM 1389 C CA . VAL A 1 183 ? 34.621 12.811 -27.922 1.00 96.75 183 VAL A CA 1
ATOM 1390 C C . VAL A 1 183 ? 34.826 11.455 -28.594 1.00 96.75 183 VAL A C 1
ATOM 1392 O O . VAL A 1 183 ? 35.175 11.403 -29.769 1.00 96.75 183 VAL A O 1
ATOM 1395 N N . LEU A 1 184 ? 34.606 10.348 -27.884 1.00 96.81 184 LEU A N 1
ATOM 1396 C CA . LEU A 1 184 ? 34.956 9.009 -28.363 1.00 96.81 184 LEU A CA 1
ATOM 1397 C C . LEU A 1 184 ? 34.026 8.514 -29.479 1.00 96.81 184 LEU A C 1
ATOM 1399 O O . LEU A 1 184 ? 34.486 7.828 -30.391 1.00 96.81 184 LEU A O 1
ATOM 1403 N N . VAL A 1 185 ? 32.733 8.842 -29.419 1.00 95.88 185 VAL A N 1
ATOM 1404 C CA . VAL A 1 185 ? 31.735 8.397 -30.407 1.00 95.88 185 VAL A CA 1
ATOM 1405 C C . VAL A 1 185 ? 31.525 9.450 -31.491 1.00 95.88 185 VAL A C 1
ATOM 1407 O O . VAL A 1 185 ? 31.491 9.102 -32.668 1.00 95.88 185 VAL A O 1
ATOM 1410 N N . GLY A 1 186 ? 31.411 10.725 -31.108 1.00 92.88 186 GLY A N 1
ATOM 1411 C CA . GLY A 1 186 ? 31.147 11.821 -32.042 1.00 92.88 186 GLY A CA 1
ATOM 1412 C C . GLY A 1 186 ? 32.362 12.241 -32.860 1.00 92.88 186 GLY A C 1
ATOM 1413 O O . GLY A 1 186 ? 32.266 12.289 -34.079 1.00 92.88 186 GLY A O 1
ATOM 1414 N N . PHE A 1 187 ? 33.492 12.527 -32.208 1.00 93.81 187 PHE A N 1
ATOM 1415 C CA . PHE A 1 187 ? 34.691 13.036 -32.890 1.00 93.81 187 PHE A CA 1
ATOM 1416 C C . PHE A 1 187 ? 35.665 11.934 -33.327 1.00 93.81 187 PHE A C 1
ATOM 1418 O O . PHE A 1 187 ? 36.233 12.009 -34.411 1.00 93.81 187 PHE A O 1
ATOM 1425 N N . LEU A 1 188 ? 35.880 10.911 -32.494 1.00 94.69 188 LEU A N 1
ATOM 1426 C CA . LEU A 1 188 ? 36.823 9.820 -32.783 1.00 94.69 188 LEU A CA 1
ATOM 1427 C C . LEU A 1 188 ? 36.171 8.604 -33.453 1.00 94.69 188 LEU A C 1
ATOM 1429 O O . LEU A 1 188 ? 36.872 7.643 -33.767 1.00 94.69 188 LEU A O 1
ATOM 1433 N N . HIS A 1 189 ? 34.847 8.622 -33.638 1.00 92.75 189 HIS A N 1
ATOM 1434 C CA . HIS A 1 189 ? 34.079 7.586 -34.333 1.00 92.75 189 HIS A CA 1
ATOM 1435 C C . HIS A 1 189 ? 34.371 6.142 -33.874 1.00 92.75 189 HIS A C 1
ATOM 1437 O O . HIS A 1 189 ? 34.291 5.199 -34.659 1.00 92.75 189 HIS A O 1
ATOM 1443 N N . GLN A 1 190 ? 34.658 5.923 -32.585 1.00 93.00 190 GLN A N 1
ATOM 1444 C CA . GLN A 1 190 ? 34.962 4.589 -32.040 1.00 93.00 190 GLN A CA 1
ATOM 1445 C C . GLN A 1 190 ? 33.722 3.688 -31.854 1.00 93.00 190 GLN A C 1
ATOM 1447 O O . GLN A 1 190 ? 33.812 2.611 -31.254 1.00 93.00 190 GLN A O 1
ATOM 1452 N N . GLY A 1 191 ? 32.553 4.118 -32.338 1.00 92.88 191 GLY A N 1
ATOM 1453 C CA . GLY A 1 191 ? 31.309 3.348 -32.327 1.00 92.88 191 GLY A CA 1
ATOM 1454 C C . GLY A 1 191 ? 30.908 2.849 -30.933 1.00 92.88 191 GLY A C 1
ATOM 1455 O O . GLY A 1 191 ? 31.006 3.568 -29.936 1.00 92.88 191 GLY A O 1
ATOM 1456 N N . ILE A 1 192 ? 30.481 1.584 -30.858 1.00 94.25 192 ILE A N 1
ATOM 1457 C CA . ILE A 1 192 ? 30.027 0.926 -29.619 1.00 94.25 192 ILE A CA 1
ATOM 1458 C C . ILE A 1 192 ? 31.137 0.911 -28.558 1.00 94.25 192 ILE A C 1
ATOM 1460 O O . ILE A 1 192 ? 30.887 1.205 -27.390 1.00 94.25 192 ILE A O 1
ATOM 1464 N N . ALA A 1 193 ? 32.374 0.604 -28.964 1.00 95.12 193 ALA A N 1
ATOM 1465 C CA . ALA A 1 193 ? 33.521 0.557 -28.061 1.00 95.12 193 ALA A CA 1
ATOM 1466 C C . ALA A 1 193 ? 33.779 1.925 -27.411 1.00 95.12 193 ALA A C 1
ATOM 1468 O O . ALA A 1 193 ? 34.005 1.986 -26.205 1.00 95.12 193 ALA A O 1
ATOM 1469 N N . GLY A 1 194 ? 33.671 3.011 -28.185 1.00 95.44 194 GLY A N 1
ATOM 1470 C CA . GLY A 1 194 ? 33.796 4.378 -27.680 1.00 95.44 194 GLY A CA 1
ATOM 1471 C C . GLY A 1 194 ? 32.766 4.715 -26.603 1.00 95.44 194 GLY A C 1
ATOM 1472 O O . GLY A 1 194 ? 33.120 5.292 -25.578 1.00 95.44 194 GLY A O 1
ATOM 1473 N N . SER A 1 195 ? 31.508 4.304 -26.792 1.00 95.25 195 SER A N 1
ATOM 1474 C CA . S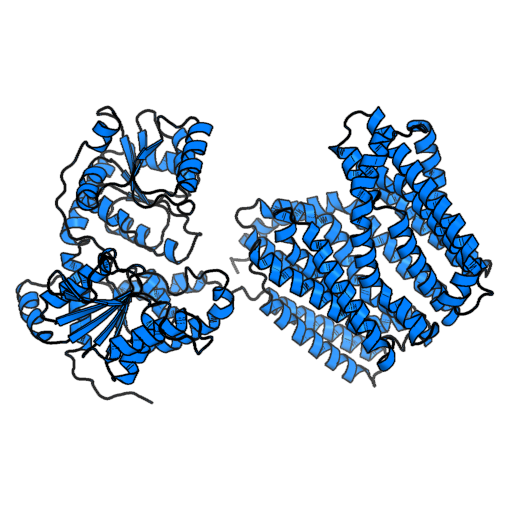ER A 1 195 ? 30.447 4.561 -25.810 1.00 95.25 195 SER A CA 1
ATOM 1475 C C . SER A 1 195 ? 30.661 3.786 -24.504 1.00 95.25 195 SER A C 1
ATOM 1477 O O . SER A 1 195 ? 30.547 4.358 -23.420 1.00 95.25 195 SER A O 1
ATOM 1479 N N . LEU A 1 196 ? 31.070 2.513 -24.587 1.00 95.88 196 LEU A N 1
ATOM 1480 C CA . LEU A 1 196 ? 31.413 1.711 -23.405 1.00 95.88 196 LEU A CA 1
ATOM 1481 C C . LEU A 1 196 ? 32.628 2.283 -22.661 1.00 95.88 196 LEU A C 1
ATOM 1483 O O . LEU A 1 196 ? 32.614 2.402 -21.435 1.00 95.88 196 LEU A O 1
ATOM 1487 N N . LEU A 1 197 ? 33.672 2.677 -23.396 1.00 96.25 197 LEU A N 1
ATOM 1488 C CA . LEU A 1 197 ? 34.853 3.315 -22.815 1.00 96.25 197 LEU A CA 1
ATOM 1489 C C . LEU A 1 197 ? 34.496 4.638 -22.137 1.00 96.25 197 LEU A C 1
ATOM 1491 O O . LEU A 1 197 ? 35.010 4.904 -21.057 1.00 96.25 197 LEU A O 1
ATOM 1495 N N . ALA A 1 198 ? 33.583 5.431 -22.702 1.00 96.12 198 ALA A N 1
ATOM 1496 C CA . ALA A 1 198 ? 33.118 6.667 -22.080 1.00 96.12 198 ALA A CA 1
ATOM 1497 C C . ALA A 1 198 ? 32.459 6.426 -20.709 1.00 96.12 198 ALA A C 1
ATOM 1499 O O . ALA A 1 198 ? 32.711 7.183 -19.768 1.00 96.12 198 ALA A O 1
ATOM 1500 N N . THR A 1 199 ? 31.679 5.348 -20.558 1.00 93.94 199 THR A N 1
ATOM 1501 C CA . THR A 1 199 ? 31.156 4.912 -19.249 1.00 93.94 199 THR A CA 1
ATOM 1502 C C . THR A 1 199 ? 32.284 4.536 -18.290 1.00 93.94 199 THR A C 1
ATOM 1504 O O . THR A 1 199 ? 32.274 4.957 -17.133 1.00 93.94 199 THR A O 1
ATOM 1507 N N . GLY A 1 200 ? 33.288 3.798 -18.773 1.00 95.69 200 GLY A N 1
ATOM 1508 C CA . GLY A 1 200 ? 34.485 3.467 -17.998 1.00 95.69 200 GLY A CA 1
ATOM 1509 C C . GLY A 1 200 ? 35.242 4.708 -17.517 1.00 95.69 200 GLY A C 1
ATOM 1510 O O . GLY A 1 200 ? 35.540 4.805 -16.332 1.00 95.69 200 GLY A O 1
ATOM 1511 N N . VAL A 1 201 ? 35.480 5.684 -18.402 1.00 96.69 201 VAL A N 1
ATOM 1512 C CA . VAL A 1 201 ? 36.187 6.943 -18.101 1.00 96.69 201 VAL A CA 1
ATOM 1513 C C . VAL A 1 201 ? 35.494 7.719 -16.982 1.00 96.69 201 VAL A C 1
ATOM 1515 O O . VAL A 1 201 ? 36.171 8.168 -16.058 1.00 96.69 201 VAL A O 1
ATOM 1518 N N . GLY A 1 202 ? 34.161 7.828 -17.014 1.00 94.56 202 GLY A N 1
ATOM 1519 C CA . GLY A 1 202 ? 33.400 8.470 -15.937 1.00 94.56 202 GLY A CA 1
ATOM 1520 C C . GLY A 1 202 ? 33.699 7.840 -14.572 1.00 94.56 202 GLY A C 1
ATOM 1521 O O . GLY A 1 202 ? 34.155 8.521 -13.646 1.00 94.56 202 GLY A O 1
ATOM 1522 N N . TYR A 1 203 ? 33.527 6.518 -14.459 1.00 95.25 203 TYR A N 1
ATOM 1523 C CA . TYR A 1 203 ? 33.804 5.811 -13.208 1.00 95.25 203 TYR A CA 1
ATOM 1524 C C . TYR A 1 203 ? 35.294 5.840 -12.838 1.00 95.25 203 TYR A C 1
ATOM 1526 O O . TYR A 1 203 ? 35.618 5.948 -11.656 1.00 95.25 203 TYR A O 1
ATOM 1534 N N . SER A 1 204 ? 36.210 5.812 -13.809 1.00 94.81 204 SER A N 1
ATOM 1535 C CA . SER A 1 204 ? 37.653 5.912 -13.563 1.00 94.81 204 SER A CA 1
ATOM 1536 C C . SER A 1 204 ? 38.010 7.247 -12.923 1.00 94.81 204 SER A C 1
ATOM 1538 O O . SER A 1 204 ? 38.776 7.262 -11.964 1.00 94.81 204 SER A O 1
ATOM 1540 N N . CYS A 1 205 ? 37.426 8.356 -13.382 1.00 94.00 205 CYS A N 1
ATOM 1541 C CA . CYS A 1 205 ? 37.623 9.663 -12.755 1.00 94.00 205 CYS A CA 1
ATOM 1542 C C . CYS A 1 205 ? 37.151 9.667 -11.295 1.00 94.00 205 CYS A C 1
ATOM 1544 O O . CYS A 1 205 ? 37.865 10.170 -10.427 1.00 94.00 205 CYS A O 1
ATOM 1546 N N . VAL A 1 206 ? 35.999 9.047 -11.002 1.00 93.56 206 VAL A N 1
ATOM 1547 C CA . VAL A 1 206 ? 35.510 8.883 -9.622 1.00 93.56 206 VAL A CA 1
ATOM 1548 C C . VAL A 1 206 ? 36.501 8.083 -8.782 1.00 93.56 206 VAL A C 1
ATOM 1550 O O . VAL A 1 206 ? 36.874 8.524 -7.692 1.00 93.56 206 VAL A O 1
ATOM 1553 N N . VAL A 1 207 ? 36.946 6.928 -9.281 1.00 92.56 207 VAL A N 1
ATOM 1554 C CA . VAL A 1 207 ? 37.890 6.052 -8.577 1.00 92.56 207 VAL A CA 1
ATOM 1555 C C . VAL A 1 207 ? 39.209 6.777 -8.341 1.00 92.56 207 VAL A C 1
ATOM 1557 O O . VAL A 1 207 ? 39.641 6.852 -7.204 1.00 92.56 207 VAL A O 1
ATOM 1560 N N . LEU A 1 208 ? 39.827 7.388 -9.349 1.00 91.12 208 LEU A N 1
ATOM 1561 C CA . LEU A 1 208 ? 41.110 8.086 -9.194 1.00 91.12 208 LEU A CA 1
ATOM 1562 C C . LEU A 1 208 ? 41.023 9.252 -8.196 1.00 91.12 208 LEU A C 1
ATOM 1564 O O . LEU A 1 208 ? 41.901 9.412 -7.342 1.00 91.12 208 LEU A O 1
ATOM 1568 N N . PHE A 1 209 ? 39.935 10.026 -8.251 1.00 88.94 209 PHE A N 1
ATOM 1569 C CA . PHE A 1 209 ? 39.707 11.140 -7.333 1.00 88.94 209 PHE A CA 1
ATOM 1570 C C . PHE A 1 209 ? 39.523 10.676 -5.882 1.00 88.94 209 PHE A C 1
ATOM 1572 O O . PHE A 1 209 ? 40.004 11.321 -4.955 1.00 88.94 209 PHE A O 1
ATOM 1579 N N . THR A 1 210 ? 38.836 9.553 -5.661 1.00 85.38 210 THR A N 1
ATOM 1580 C CA . THR A 1 210 ? 38.438 9.118 -4.310 1.00 85.38 210 THR A CA 1
ATOM 1581 C C . THR A 1 210 ? 39.321 8.037 -3.703 1.00 85.38 210 THR A C 1
ATOM 1583 O O . THR A 1 210 ? 39.503 8.025 -2.490 1.00 85.38 210 THR A O 1
ATOM 1586 N N . LEU A 1 211 ? 39.915 7.163 -4.510 1.00 76.94 211 LEU A N 1
ATOM 1587 C CA . LEU A 1 211 ? 40.796 6.085 -4.066 1.00 76.94 211 LEU A CA 1
ATOM 1588 C C . LEU A 1 211 ? 42.073 6.642 -3.438 1.00 76.94 211 LEU A C 1
ATOM 1590 O O . LEU A 1 211 ? 42.514 6.124 -2.419 1.00 76.94 211 LEU A O 1
ATOM 1594 N N . SER A 1 212 ? 42.615 7.735 -3.980 1.00 74.69 212 SER A N 1
ATOM 1595 C CA . SER A 1 212 ? 43.718 8.471 -3.352 1.00 74.69 212 SER A CA 1
ATOM 1596 C C . SER A 1 212 ? 43.324 8.936 -1.944 1.00 74.69 212 SER A C 1
ATOM 1598 O O . SER A 1 212 ? 44.002 8.615 -0.971 1.00 74.69 212 SER A O 1
ATOM 1600 N N . MET A 1 213 ? 42.166 9.583 -1.792 1.00 72.81 213 MET A N 1
ATOM 1601 C CA . MET A 1 213 ? 41.656 10.006 -0.483 1.00 72.81 213 MET A CA 1
ATOM 1602 C C . MET A 1 213 ? 41.406 8.834 0.478 1.00 72.81 213 MET A C 1
ATOM 1604 O O . MET A 1 213 ? 41.719 8.949 1.665 1.00 72.81 213 MET A O 1
ATOM 1608 N N . ILE A 1 214 ? 40.869 7.714 -0.017 1.00 77.75 214 ILE A N 1
ATOM 1609 C CA . ILE A 1 214 ? 40.629 6.505 0.779 1.00 77.75 214 ILE A CA 1
ATOM 1610 C C . ILE A 1 214 ? 41.967 5.920 1.237 1.00 77.75 214 ILE A C 1
ATOM 1612 O O . ILE A 1 214 ? 42.171 5.758 2.435 1.00 77.75 214 ILE A O 1
ATOM 1616 N N . ILE A 1 215 ? 42.918 5.672 0.337 1.00 75.69 215 ILE A N 1
ATOM 1617 C CA . ILE A 1 215 ? 44.213 5.068 0.684 1.00 75.69 215 ILE A CA 1
ATOM 1618 C C . ILE A 1 215 ? 44.990 5.957 1.664 1.00 75.69 215 ILE A C 1
ATOM 1620 O O . ILE A 1 215 ? 45.453 5.451 2.686 1.00 75.69 215 ILE A O 1
ATOM 1624 N N . PHE A 1 216 ? 45.070 7.272 1.426 1.00 75.31 216 PHE A N 1
ATOM 1625 C CA . PHE A 1 216 ? 45.828 8.187 2.290 1.00 75.31 216 PHE A CA 1
ATOM 1626 C C . PHE A 1 216 ? 45.200 8.397 3.677 1.00 75.31 216 PHE A C 1
ATOM 1628 O O . PHE A 1 216 ? 45.929 8.619 4.642 1.00 75.31 216 PHE A O 1
ATOM 1635 N N . ARG A 1 217 ? 43.867 8.334 3.818 1.00 74.69 217 ARG A N 1
ATOM 1636 C CA . ARG A 1 217 ? 43.190 8.563 5.116 1.00 74.69 217 ARG A CA 1
ATOM 1637 C C . ARG A 1 217 ? 42.840 7.291 5.883 1.00 74.69 217 ARG A C 1
ATOM 1639 O O . ARG A 1 217 ? 42.767 7.318 7.114 1.00 74.69 217 ARG A O 1
ATOM 1646 N N . VAL A 1 218 ? 42.551 6.209 5.170 1.00 79.19 218 VAL A N 1
ATOM 1647 C CA . VAL A 1 218 ? 42.035 4.950 5.723 1.00 79.19 218 VAL A CA 1
ATOM 1648 C C . VAL A 1 218 ? 43.150 3.912 5.845 1.00 79.19 218 VAL A C 1
ATOM 1650 O O . VAL A 1 218 ? 43.203 3.196 6.846 1.00 79.19 218 VAL A O 1
ATOM 1653 N N . GLY A 1 219 ? 44.061 3.865 4.869 1.00 77.19 219 GLY A N 1
ATOM 1654 C CA . GLY A 1 219 ? 45.031 2.785 4.707 1.00 77.19 219 GLY A CA 1
ATOM 1655 C C . GLY A 1 219 ? 44.393 1.482 4.208 1.00 77.19 219 GLY A C 1
ATOM 1656 O O . GLY A 1 219 ? 43.170 1.353 4.110 1.00 77.19 219 GLY A O 1
ATOM 1657 N N . ILE A 1 220 ? 45.232 0.494 3.888 1.00 82.19 220 ILE A N 1
ATOM 1658 C CA . ILE A 1 220 ? 44.786 -0.853 3.512 1.00 82.19 220 ILE A CA 1
ATOM 1659 C C . ILE A 1 220 ? 44.876 -1.746 4.751 1.00 82.19 220 ILE A C 1
ATOM 1661 O O . ILE A 1 220 ? 45.968 -2.100 5.190 1.00 82.19 220 ILE A O 1
ATOM 1665 N N . ARG A 1 221 ? 43.726 -2.073 5.347 1.00 85.88 221 ARG A N 1
ATOM 1666 C CA . ARG A 1 221 ? 43.605 -2.983 6.493 1.00 85.88 221 ARG A CA 1
ATOM 1667 C C . ARG A 1 221 ? 42.359 -3.835 6.317 1.00 85.88 221 ARG A C 1
ATOM 1669 O O . ARG A 1 221 ? 41.244 -3.322 6.396 1.00 85.88 221 ARG A O 1
ATOM 1676 N N . VAL A 1 222 ? 42.563 -5.129 6.102 1.00 89.75 222 VAL A N 1
ATOM 1677 C CA . VAL A 1 222 ? 41.485 -6.107 5.943 1.00 89.75 222 VAL A CA 1
ATOM 1678 C C . VAL A 1 222 ? 41.309 -6.868 7.245 1.00 89.75 222 VAL A C 1
ATOM 1680 O O . VAL A 1 222 ? 42.281 -7.349 7.825 1.00 89.75 222 VAL A O 1
ATOM 1683 N N . ARG A 1 223 ? 40.060 -6.991 7.687 1.00 93.12 223 ARG A N 1
ATOM 1684 C CA . ARG A 1 223 ? 39.678 -7.790 8.850 1.00 93.12 223 ARG A CA 1
ATOM 1685 C C . ARG A 1 223 ? 38.700 -8.875 8.425 1.00 93.12 223 ARG A C 1
ATOM 1687 O O . ARG A 1 223 ? 37.654 -8.575 7.852 1.00 93.12 223 ARG A O 1
ATOM 1694 N N . LEU A 1 224 ? 39.053 -10.134 8.689 1.00 94.44 224 LEU A N 1
ATOM 1695 C CA . LEU A 1 224 ? 38.252 -11.290 8.272 1.00 94.44 224 LEU A CA 1
ATOM 1696 C C . LEU A 1 224 ? 36.886 -11.332 8.963 1.00 94.44 224 LEU A C 1
ATOM 1698 O O . LEU A 1 224 ? 35.901 -11.703 8.332 1.00 94.44 224 LEU A O 1
ATOM 1702 N N . ASP A 1 225 ? 36.806 -10.888 10.217 1.00 94.50 225 ASP A N 1
ATOM 1703 C CA . ASP A 1 225 ? 35.545 -10.778 10.952 1.00 94.50 225 ASP A CA 1
ATOM 1704 C C . ASP A 1 225 ? 34.596 -9.760 10.296 1.00 94.50 225 ASP A C 1
ATOM 1706 O O . ASP A 1 225 ? 33.421 -10.056 10.073 1.00 94.50 225 ASP A O 1
ATOM 1710 N N . ILE A 1 226 ? 35.122 -8.602 9.878 1.00 94.62 226 ILE A N 1
ATOM 1711 C CA . ILE A 1 226 ? 34.357 -7.586 9.143 1.00 94.62 226 ILE A CA 1
ATOM 1712 C C . ILE A 1 226 ? 33.954 -8.112 7.761 1.00 94.62 226 ILE A C 1
ATOM 1714 O O . ILE A 1 226 ? 32.817 -7.916 7.337 1.00 94.62 226 ILE A O 1
ATOM 1718 N N . ALA A 1 227 ? 34.854 -8.803 7.057 1.00 96.31 227 ALA A N 1
ATOM 1719 C CA . ALA A 1 227 ? 34.563 -9.377 5.744 1.00 96.31 227 ALA A CA 1
ATOM 1720 C C . ALA A 1 227 ? 33.427 -10.407 5.815 1.00 96.31 227 ALA A C 1
ATOM 1722 O O . ALA A 1 227 ? 32.499 -10.354 5.007 1.00 96.31 227 ALA A O 1
ATOM 1723 N N . HIS A 1 228 ? 33.468 -11.298 6.809 1.00 95.38 228 HIS A N 1
ATOM 1724 C CA . HIS A 1 228 ? 32.410 -12.272 7.056 1.00 95.38 228 HIS A CA 1
ATOM 1725 C C . HIS A 1 228 ? 31.079 -11.584 7.386 1.00 95.38 228 HIS A C 1
ATOM 1727 O O . HIS A 1 228 ? 30.052 -11.934 6.808 1.00 95.38 228 HIS A O 1
ATOM 1733 N N . ASN A 1 229 ? 31.096 -10.551 8.234 1.00 92.81 229 ASN A N 1
ATOM 1734 C CA . ASN A 1 229 ? 29.904 -9.773 8.583 1.00 92.81 229 ASN A CA 1
ATOM 1735 C C . ASN A 1 229 ? 29.290 -9.046 7.362 1.00 92.81 229 ASN A C 1
ATOM 1737 O O . ASN A 1 229 ? 28.074 -9.065 7.150 1.00 92.81 229 ASN A O 1
ATOM 1741 N N . LEU A 1 230 ? 30.126 -8.441 6.510 1.00 94.88 230 LEU A N 1
ATOM 1742 C CA . LEU A 1 230 ? 29.680 -7.782 5.279 1.00 94.88 230 LEU A CA 1
ATOM 1743 C C . LEU A 1 230 ? 29.082 -8.782 4.282 1.00 94.88 230 LEU A C 1
ATOM 1745 O O . LEU A 1 230 ? 27.991 -8.541 3.765 1.00 94.88 230 LEU A O 1
ATOM 1749 N N . LEU A 1 231 ? 29.761 -9.906 4.028 1.00 95.12 231 LEU A N 1
ATOM 1750 C CA . LEU A 1 231 ? 29.303 -10.929 3.082 1.00 95.12 231 LEU A CA 1
ATOM 1751 C C . LEU A 1 231 ? 28.057 -11.667 3.579 1.00 95.12 231 LEU A C 1
ATOM 1753 O O . LEU A 1 231 ? 27.140 -11.887 2.789 1.00 95.12 231 LEU A O 1
ATOM 1757 N N . GLY A 1 232 ? 27.986 -11.992 4.873 1.00 89.81 232 GLY A N 1
ATOM 1758 C CA . GLY A 1 232 ? 26.829 -12.654 5.482 1.00 89.81 232 GLY A CA 1
ATOM 1759 C C . GLY A 1 232 ? 25.541 -11.843 5.332 1.00 89.81 232 GLY A C 1
ATOM 1760 O O . GLY A 1 232 ? 24.473 -12.410 5.114 1.00 89.81 232 GLY A O 1
ATOM 1761 N N . PHE A 1 233 ? 25.643 -10.511 5.357 1.00 87.88 233 PHE A N 1
ATOM 1762 C CA . PHE A 1 233 ? 24.511 -9.622 5.093 1.00 87.88 233 PHE A CA 1
ATOM 1763 C C . PHE A 1 233 ? 24.303 -9.324 3.598 1.00 87.88 233 PHE A C 1
ATOM 1765 O O . PHE A 1 233 ? 23.167 -9.243 3.135 1.00 87.88 233 PHE A O 1
ATOM 1772 N N . GLY A 1 234 ? 25.383 -9.129 2.836 1.00 89.06 234 GLY A N 1
ATOM 1773 C CA . GLY A 1 234 ? 25.334 -8.691 1.439 1.00 89.06 234 GLY A CA 1
ATOM 1774 C C . GLY A 1 234 ? 24.927 -9.784 0.448 1.00 89.06 234 GLY A C 1
ATOM 1775 O O . GLY A 1 234 ? 24.107 -9.532 -0.436 1.00 89.06 234 GLY A O 1
ATOM 1776 N N . MET A 1 235 ? 25.436 -11.009 0.610 1.00 90.19 235 MET A N 1
ATOM 1777 C CA . MET A 1 235 ? 25.191 -12.117 -0.325 1.00 90.19 235 MET A CA 1
ATOM 1778 C C . MET A 1 235 ? 23.700 -12.476 -0.469 1.00 90.19 235 MET A C 1
ATOM 1780 O O . MET A 1 235 ? 23.238 -12.588 -1.606 1.00 90.19 235 MET A O 1
ATOM 1784 N N . PRO A 1 236 ? 22.895 -12.581 0.610 1.00 85.62 236 PRO A N 1
ATOM 1785 C CA . PRO A 1 236 ? 21.456 -12.829 0.476 1.00 85.62 236 PRO A CA 1
ATOM 1786 C C . PRO A 1 236 ? 20.709 -11.752 -0.329 1.00 85.62 236 PRO A C 1
ATOM 1788 O O . PRO A 1 236 ? 19.703 -12.043 -0.978 1.00 85.62 236 PRO A O 1
ATOM 1791 N N . LEU A 1 237 ? 21.202 -10.505 -0.336 1.00 83.94 237 LEU A N 1
ATOM 1792 C CA . LEU A 1 237 ? 20.582 -9.408 -1.088 1.00 83.94 237 LEU A CA 1
ATOM 1793 C C . LEU A 1 237 ? 20.764 -9.548 -2.603 1.00 83.94 237 LEU A C 1
ATOM 1795 O O . LEU A 1 237 ? 19.965 -8.978 -3.348 1.00 83.94 237 LEU A O 1
ATOM 1799 N N . ILE A 1 238 ? 21.739 -10.339 -3.068 1.00 89.38 238 ILE A N 1
ATOM 1800 C CA . ILE A 1 238 ? 21.954 -10.604 -4.499 1.00 89.38 238 ILE A CA 1
ATOM 1801 C C . ILE A 1 238 ? 20.685 -11.175 -5.136 1.00 89.38 238 ILE A C 1
ATOM 1803 O O . ILE A 1 238 ? 20.327 -10.766 -6.235 1.00 89.38 238 ILE A O 1
ATOM 1807 N N . ILE A 1 239 ? 19.948 -12.040 -4.430 1.00 84.44 239 ILE A N 1
ATOM 1808 C CA . ILE A 1 239 ? 18.680 -12.601 -4.925 1.00 84.44 239 ILE A CA 1
ATOM 1809 C C . ILE A 1 239 ? 17.691 -11.477 -5.255 1.00 84.44 239 ILE A C 1
ATOM 1811 O O . ILE A 1 239 ? 17.058 -11.487 -6.306 1.00 84.44 239 ILE A O 1
ATOM 1815 N N . SER A 1 240 ? 17.604 -10.464 -4.390 1.00 82.00 240 SER A N 1
ATOM 1816 C CA . SER A 1 240 ? 16.716 -9.318 -4.616 1.00 82.00 240 SER A CA 1
ATOM 1817 C C . SER A 1 240 ? 17.177 -8.472 -5.804 1.00 82.00 240 SER A C 1
ATOM 1819 O O . SER A 1 240 ? 16.343 -8.009 -6.580 1.00 82.00 240 SER A O 1
ATOM 1821 N N . VAL A 1 241 ? 18.494 -8.305 -5.970 1.00 84.38 241 VAL A N 1
ATOM 1822 C CA . VAL A 1 241 ? 19.085 -7.598 -7.117 1.00 84.38 241 VAL A CA 1
ATOM 1823 C C . VAL A 1 241 ? 18.768 -8.328 -8.422 1.00 84.38 241 VAL A C 1
ATOM 1825 O O . VAL A 1 241 ? 18.291 -7.698 -9.362 1.00 84.38 241 VAL A O 1
ATOM 1828 N N . VAL A 1 242 ? 18.961 -9.648 -8.471 1.00 87.50 242 VAL A N 1
ATOM 1829 C CA . VAL A 1 242 ? 18.671 -10.472 -9.655 1.00 87.50 242 VAL A CA 1
ATOM 1830 C C . VAL A 1 242 ? 17.181 -10.441 -9.994 1.00 87.50 242 VAL A C 1
ATOM 1832 O O . VAL A 1 242 ? 16.834 -10.202 -11.149 1.00 87.50 242 VAL A O 1
ATOM 1835 N N . SER A 1 243 ? 16.293 -10.603 -9.009 1.00 88.06 243 SER A N 1
ATOM 1836 C CA . SER A 1 243 ? 14.844 -10.516 -9.232 1.00 88.06 243 SER A CA 1
ATOM 1837 C C . SER A 1 243 ? 14.432 -9.156 -9.799 1.00 88.06 243 SER A C 1
ATOM 1839 O O . SER A 1 243 ? 13.673 -9.093 -10.764 1.00 88.06 243 SER A O 1
ATOM 1841 N N . TYR A 1 244 ? 14.962 -8.060 -9.247 1.00 86.50 244 TYR A N 1
ATOM 1842 C CA . TYR A 1 244 ? 14.694 -6.716 -9.762 1.00 86.50 244 TYR A CA 1
ATOM 1843 C C . TYR A 1 244 ? 15.194 -6.537 -11.202 1.00 86.50 244 TYR A C 1
ATOM 1845 O O . TYR A 1 244 ? 14.504 -5.954 -12.037 1.00 86.50 244 TYR A O 1
ATOM 1853 N N . TRP A 1 245 ? 16.368 -7.083 -11.516 1.00 86.56 245 TRP A N 1
ATOM 1854 C CA . TRP A 1 245 ? 16.931 -7.048 -12.862 1.00 86.56 245 TRP A CA 1
ATOM 1855 C C . TRP A 1 245 ? 16.103 -7.823 -13.884 1.00 86.56 245 TRP A C 1
ATOM 1857 O O . TRP A 1 245 ? 15.823 -7.298 -14.961 1.00 86.56 245 TRP A O 1
ATOM 1867 N N . ILE A 1 246 ? 15.678 -9.042 -13.544 1.00 87.88 246 ILE A N 1
ATOM 1868 C CA . ILE A 1 246 ? 14.794 -9.841 -14.402 1.00 87.88 246 ILE A CA 1
ATOM 1869 C C . ILE A 1 246 ? 13.513 -9.053 -14.695 1.00 87.88 246 ILE A C 1
ATOM 1871 O O . ILE A 1 246 ? 13.096 -8.972 -15.848 1.00 87.88 246 ILE A O 1
ATOM 1875 N N . LEU A 1 247 ? 12.930 -8.422 -13.673 1.00 88.12 247 LEU A N 1
ATOM 1876 C CA . LEU A 1 247 ? 11.707 -7.637 -13.815 1.00 88.12 247 LEU A CA 1
ATOM 1877 C C . LEU A 1 247 ? 11.867 -6.418 -14.740 1.00 88.12 247 LEU A C 1
ATOM 1879 O O . LEU A 1 247 ? 10.946 -6.099 -15.483 1.00 88.12 247 LEU A O 1
ATOM 1883 N N . GLN A 1 248 ? 13.004 -5.724 -14.682 1.00 83.12 248 GLN A N 1
ATOM 1884 C CA . GLN A 1 248 ? 13.200 -4.464 -15.410 1.00 83.12 248 GLN A CA 1
ATOM 1885 C C . GLN A 1 248 ? 13.724 -4.643 -16.836 1.00 83.12 248 GLN A C 1
ATOM 1887 O O . GLN A 1 248 ? 13.510 -3.776 -17.684 1.00 83.12 248 GLN A O 1
ATOM 1892 N N . LEU A 1 249 ? 14.531 -5.684 -17.059 1.00 83.38 249 LEU A N 1
ATOM 1893 C CA . LEU A 1 249 ? 15.482 -5.698 -18.172 1.00 83.38 249 LEU A CA 1
ATOM 1894 C C . LEU A 1 249 ? 15.573 -7.050 -18.903 1.00 83.38 249 LEU A C 1
ATOM 1896 O O . LEU A 1 249 ? 16.296 -7.153 -19.898 1.00 83.38 249 LEU A O 1
ATOM 1900 N N . SER A 1 250 ? 14.823 -8.077 -18.472 1.00 87.19 250 SER A N 1
ATOM 1901 C CA . SER A 1 250 ? 14.751 -9.359 -19.202 1.00 87.19 250 SER A CA 1
ATOM 1902 C C . SER A 1 250 ? 14.136 -9.215 -20.598 1.00 87.19 250 SER A C 1
ATOM 1904 O O . SER A 1 250 ? 14.501 -9.948 -21.516 1.00 87.19 250 SER A O 1
ATOM 1906 N N . ASP A 1 251 ? 13.259 -8.227 -20.772 1.00 90.38 251 ASP A N 1
ATOM 1907 C CA . ASP A 1 251 ? 12.578 -7.900 -22.019 1.00 90.38 251 ASP A CA 1
ATOM 1908 C C . ASP A 1 251 ? 13.546 -7.619 -23.181 1.00 90.38 251 ASP A C 1
ATOM 1910 O O . ASP A 1 251 ? 13.403 -8.193 -24.258 1.00 90.38 251 ASP A O 1
ATOM 1914 N N . ARG A 1 252 ? 14.579 -6.801 -22.962 1.00 89.38 252 ARG A N 1
ATOM 1915 C CA . ARG A 1 252 ? 15.586 -6.430 -23.972 1.00 89.38 252 ARG A CA 1
ATOM 1916 C C . ARG A 1 252 ? 16.462 -7.606 -24.370 1.00 89.38 252 ARG A C 1
ATOM 1918 O O . ARG A 1 252 ? 16.802 -7.748 -25.541 1.00 89.38 252 ARG A O 1
ATOM 1925 N N . TYR A 1 253 ? 16.820 -8.444 -23.399 1.00 89.44 253 TYR A N 1
ATOM 1926 C CA . TYR A 1 253 ? 17.580 -9.661 -23.667 1.00 89.44 253 TYR A CA 1
ATOM 1927 C C . TYR A 1 253 ? 16.759 -10.657 -24.493 1.00 89.44 253 TYR A C 1
ATOM 1929 O O . TYR A 1 253 ? 17.252 -11.229 -25.462 1.00 89.44 253 TYR A O 1
ATOM 1937 N N . LEU A 1 254 ? 15.488 -10.853 -24.141 1.00 91.69 254 LEU A N 1
ATOM 1938 C CA . LEU A 1 254 ? 14.620 -11.768 -24.876 1.00 91.69 254 LEU A CA 1
ATOM 1939 C C . LEU A 1 254 ? 14.237 -11.216 -26.252 1.00 91.69 254 LEU A C 1
ATOM 1941 O O . LEU A 1 254 ? 14.203 -11.985 -27.205 1.00 91.69 254 LEU A O 1
ATOM 1945 N N . LEU A 1 255 ? 14.041 -9.904 -26.403 1.00 91.25 255 LEU A N 1
ATOM 1946 C CA . LEU A 1 255 ? 13.820 -9.270 -27.707 1.00 91.25 255 LEU A CA 1
ATOM 1947 C C . LEU A 1 255 ? 15.010 -9.440 -28.654 1.00 91.25 255 LEU A C 1
ATOM 1949 O O . LEU A 1 255 ? 14.800 -9.697 -29.840 1.00 91.25 255 LEU A O 1
ATOM 1953 N N . SER A 1 256 ? 16.245 -9.346 -28.152 1.00 89.25 256 SER A N 1
ATOM 1954 C CA . SER A 1 256 ? 17.435 -9.512 -28.995 1.00 89.25 256 SER A CA 1
ATOM 1955 C C . SER A 1 256 ? 17.602 -10.945 -29.505 1.00 89.25 256 SER A C 1
ATOM 1957 O O . SER A 1 256 ? 18.183 -11.154 -30.570 1.00 89.25 256 SER A O 1
ATOM 1959 N N . ARG A 1 257 ? 17.077 -11.931 -28.763 1.00 88.50 257 ARG A N 1
ATOM 1960 C CA . ARG A 1 257 ? 17.142 -13.362 -29.095 1.00 88.50 257 ARG A CA 1
ATOM 1961 C C . ARG A 1 257 ? 15.946 -13.866 -29.896 1.00 88.50 257 ARG A C 1
ATOM 1963 O O . ARG A 1 257 ? 16.132 -14.675 -30.796 1.00 88.50 257 ARG A O 1
ATOM 1970 N N . LEU A 1 258 ? 14.742 -13.438 -29.530 1.00 90.00 258 LEU A N 1
ATOM 1971 C CA . LEU A 1 258 ? 13.479 -13.941 -30.078 1.00 90.00 258 LEU A CA 1
ATOM 1972 C C . LEU A 1 258 ? 12.939 -13.073 -31.220 1.00 90.00 258 LEU A C 1
ATOM 1974 O O . LEU A 1 258 ? 12.026 -13.508 -31.913 1.00 90.00 258 LEU A O 1
ATOM 1978 N N . SER A 1 259 ? 13.485 -11.868 -31.414 1.00 89.56 259 SER A N 1
ATOM 1979 C CA . SER A 1 259 ? 13.192 -11.025 -32.572 1.00 89.56 259 SER A CA 1
ATOM 1980 C C . SER A 1 259 ? 14.468 -10.507 -33.250 1.00 89.56 259 SER A C 1
ATOM 1982 O O . SER A 1 259 ? 15.035 -11.198 -34.093 1.00 89.56 259 SER A O 1
ATOM 1984 N N . SER A 1 260 ? 14.946 -9.298 -32.924 1.00 90.50 260 SER A N 1
ATOM 1985 C CA . SER A 1 260 ? 16.112 -8.696 -33.580 1.00 90.50 260 SER A CA 1
ATOM 1986 C C . SER A 1 260 ? 16.774 -7.597 -32.745 1.00 90.50 260 SER A C 1
ATOM 1988 O O . SER A 1 260 ? 16.139 -6.916 -31.932 1.00 90.50 260 SER A O 1
ATOM 1990 N N . LEU A 1 261 ? 18.064 -7.355 -33.004 1.00 88.38 261 LEU A N 1
ATOM 1991 C CA . LEU A 1 261 ? 18.822 -6.252 -32.396 1.00 88.38 261 LEU A CA 1
ATOM 1992 C C . LEU A 1 261 ? 18.249 -4.875 -32.778 1.00 88.38 261 LEU A C 1
ATOM 1994 O O . LEU A 1 261 ? 18.157 -3.990 -31.929 1.00 88.38 261 LEU A O 1
ATOM 1998 N N . ALA A 1 262 ? 17.782 -4.705 -34.019 1.00 90.50 262 ALA A N 1
ATOM 1999 C CA . ALA A 1 262 ? 17.160 -3.460 -34.472 1.00 90.50 262 ALA A CA 1
ATOM 2000 C C . ALA A 1 262 ? 15.806 -3.189 -33.793 1.00 90.50 262 ALA A C 1
ATOM 2002 O O . ALA A 1 262 ? 15.460 -2.037 -33.533 1.00 90.50 262 ALA A O 1
ATOM 2003 N N . GLU A 1 263 ? 15.003 -4.218 -33.501 1.00 91.62 263 GLU A N 1
ATOM 2004 C CA . GLU A 1 263 ? 13.788 -4.045 -32.693 1.00 91.62 263 GLU A CA 1
ATOM 2005 C C . GLU A 1 263 ? 14.116 -3.773 -31.219 1.00 91.62 263 GLU A C 1
ATOM 2007 O O . GLU A 1 263 ? 13.471 -2.929 -30.602 1.00 91.62 263 GLU A O 1
ATOM 2012 N N . THR A 1 264 ? 15.178 -4.386 -30.689 1.00 92.44 264 THR A N 1
ATOM 2013 C CA . THR A 1 264 ? 15.680 -4.120 -29.328 1.00 92.44 264 THR A CA 1
ATOM 2014 C C . THR A 1 264 ? 16.082 -2.653 -29.149 1.00 92.44 264 THR A C 1
ATOM 2016 O O . THR A 1 264 ? 15.740 -2.044 -28.136 1.00 92.44 264 THR A O 1
ATOM 2019 N N . ALA A 1 265 ? 16.745 -2.053 -30.144 1.00 93.31 265 ALA A N 1
ATOM 2020 C CA . ALA A 1 265 ? 17.088 -0.629 -30.150 1.00 93.31 265 ALA A CA 1
ATOM 2021 C C . ALA A 1 265 ? 15.846 0.269 -30.121 1.00 93.31 265 ALA A C 1
ATOM 2023 O O . ALA A 1 265 ? 15.741 1.177 -29.294 1.00 93.31 265 ALA A O 1
ATOM 2024 N N . ARG A 1 266 ? 14.881 -0.017 -31.004 1.00 94.19 266 ARG A N 1
ATOM 2025 C CA . ARG A 1 266 ? 13.620 0.731 -31.101 1.00 94.19 266 ARG A CA 1
ATOM 2026 C C . ARG A 1 266 ? 12.824 0.665 -29.802 1.00 94.19 266 ARG A C 1
ATOM 2028 O O . ARG A 1 266 ? 12.388 1.696 -29.292 1.00 94.19 266 ARG A O 1
ATOM 2035 N N . TYR A 1 267 ? 12.715 -0.533 -29.232 1.00 94.94 267 TYR A N 1
ATOM 2036 C CA . TYR A 1 267 ? 12.115 -0.758 -27.924 1.00 94.94 267 TYR A CA 1
ATOM 2037 C C . TYR A 1 267 ? 12.855 -0.002 -26.814 1.00 94.94 267 TYR A C 1
ATOM 2039 O O . TYR A 1 267 ? 12.220 0.674 -26.011 1.00 94.94 267 TYR A O 1
ATOM 2047 N N . GLY A 1 268 ? 14.191 -0.063 -26.784 1.00 92.25 268 GLY A N 1
ATOM 2048 C CA . GLY A 1 268 ? 15.015 0.590 -25.765 1.00 92.25 268 GLY A CA 1
ATOM 2049 C C . GLY A 1 268 ? 14.819 2.107 -25.703 1.00 92.25 268 GLY A C 1
ATOM 2050 O O . GLY A 1 268 ? 14.653 2.656 -24.610 1.00 92.25 268 GLY A O 1
ATOM 2051 N N . VAL A 1 269 ? 14.761 2.776 -26.859 1.00 93.38 269 VAL A N 1
ATOM 2052 C CA . VAL A 1 269 ? 14.473 4.220 -26.944 1.00 93.38 269 VAL A CA 1
ATOM 2053 C C . VAL A 1 269 ? 13.067 4.532 -26.435 1.00 93.38 269 VAL A C 1
ATOM 2055 O O . VAL A 1 269 ? 12.902 5.373 -25.548 1.00 93.38 269 VAL A O 1
ATOM 2058 N N . ALA A 1 270 ? 12.053 3.822 -26.933 1.00 93.69 270 ALA A N 1
ATOM 2059 C CA . ALA A 1 270 ? 10.670 4.061 -26.534 1.00 93.69 270 ALA A CA 1
ATOM 2060 C C . ALA A 1 270 ? 10.422 3.752 -25.043 1.00 93.69 270 ALA A C 1
ATOM 2062 O O . ALA A 1 270 ? 9.702 4.489 -24.371 1.00 93.69 270 ALA A O 1
ATOM 2063 N N . TYR A 1 271 ? 11.073 2.727 -24.485 1.00 93.56 271 TYR A N 1
ATOM 2064 C CA . TYR A 1 271 ? 11.041 2.427 -23.050 1.00 93.56 271 TYR A CA 1
ATOM 2065 C C . TYR A 1 271 ? 11.696 3.537 -22.222 1.00 93.56 271 TYR A C 1
ATOM 2067 O O . TYR A 1 271 ? 11.181 3.915 -21.169 1.00 93.56 271 TYR A O 1
ATOM 2075 N N . THR A 1 272 ? 12.828 4.078 -22.684 1.00 90.19 272 THR A N 1
ATOM 2076 C CA . THR A 1 272 ? 13.516 5.189 -22.003 1.00 90.19 272 THR A CA 1
ATOM 2077 C C . THR A 1 272 ? 12.602 6.409 -21.908 1.00 90.19 272 THR A C 1
ATOM 2079 O O . THR A 1 272 ? 12.461 6.981 -20.830 1.00 90.19 272 THR A O 1
ATOM 2082 N N . LEU A 1 273 ? 11.893 6.746 -22.993 1.00 92.12 273 LEU A N 1
ATOM 2083 C CA . LEU A 1 273 ? 10.865 7.791 -22.969 1.00 92.12 273 LEU A CA 1
ATOM 2084 C C . LEU A 1 273 ? 9.697 7.427 -22.045 1.00 92.12 273 LEU A C 1
ATOM 2086 O O . LEU A 1 273 ? 9.307 8.242 -21.216 1.00 92.12 273 LEU A O 1
ATOM 2090 N N . GLY A 1 274 ? 9.178 6.199 -22.121 1.00 92.50 274 GLY A N 1
ATOM 2091 C CA . GLY A 1 274 ? 8.051 5.744 -21.300 1.00 92.50 274 GLY A CA 1
ATOM 2092 C C . GLY A 1 274 ? 8.327 5.729 -19.791 1.00 92.50 274 GLY A C 1
ATOM 2093 O O . GLY A 1 274 ? 7.390 5.844 -18.998 1.00 92.50 274 GLY A O 1
ATOM 2094 N N . THR A 1 275 ? 9.597 5.638 -19.381 1.00 91.88 275 THR A N 1
ATOM 2095 C CA . THR A 1 275 ? 10.032 5.594 -17.972 1.00 91.88 275 THR A CA 1
ATOM 2096 C C . THR A 1 275 ? 10.459 6.941 -17.389 1.00 91.88 275 THR A C 1
ATOM 2098 O O . THR A 1 275 ? 10.837 6.995 -16.217 1.00 91.88 275 THR A O 1
ATOM 2101 N N . VAL A 1 276 ? 10.323 8.049 -18.126 1.00 91.06 276 VAL A N 1
ATOM 2102 C CA . VAL A 1 276 ? 10.669 9.402 -17.637 1.00 91.06 276 VAL A CA 1
ATOM 2103 C C . VAL A 1 276 ? 9.955 9.749 -16.321 1.00 91.06 276 VAL A C 1
ATOM 2105 O O . VAL A 1 276 ? 10.553 10.358 -15.435 1.00 91.06 276 VAL A O 1
ATOM 2108 N N . ILE A 1 277 ? 8.716 9.285 -16.124 1.00 91.38 277 ILE A N 1
ATOM 2109 C CA . ILE A 1 277 ? 7.967 9.442 -14.859 1.00 91.38 277 ILE A CA 1
ATOM 2110 C C . ILE A 1 277 ? 8.715 8.818 -13.676 1.00 91.38 277 ILE A C 1
ATOM 2112 O O . ILE A 1 277 ? 8.741 9.384 -12.581 1.00 91.38 277 ILE A O 1
ATOM 2116 N N . SER A 1 278 ? 9.365 7.671 -13.889 1.00 89.06 278 SER A N 1
ATOM 2117 C CA . SER A 1 278 ? 10.141 7.005 -12.845 1.00 89.06 278 SER A CA 1
ATOM 2118 C C . SER A 1 278 ? 11.332 7.857 -12.404 1.00 89.06 278 SER A C 1
ATOM 2120 O O . SER A 1 278 ? 11.692 7.855 -11.231 1.00 89.06 278 SER A O 1
ATOM 2122 N N . VAL A 1 279 ? 11.937 8.601 -13.328 1.00 84.44 279 VAL A N 1
ATOM 2123 C CA . VAL A 1 279 ? 13.058 9.501 -13.036 1.00 84.44 279 VAL A CA 1
ATOM 2124 C C . VAL A 1 279 ? 12.569 10.763 -12.336 1.00 84.44 279 VAL A C 1
ATOM 2126 O O . VAL A 1 279 ? 13.029 11.085 -11.244 1.00 84.44 279 VAL A O 1
ATOM 2129 N N . VAL A 1 280 ? 11.642 11.482 -12.970 1.00 84.62 280 VAL A N 1
ATOM 2130 C CA . VAL A 1 280 ? 11.288 12.855 -12.585 1.00 84.62 280 VAL A CA 1
ATOM 2131 C C . VAL A 1 280 ? 10.396 12.881 -11.346 1.00 84.62 280 VAL A C 1
ATOM 2133 O O . VAL A 1 280 ? 10.497 13.800 -10.537 1.00 84.62 280 VAL A O 1
ATOM 2136 N N . ILE A 1 281 ? 9.544 11.867 -11.174 1.00 88.19 281 ILE A N 1
ATOM 2137 C CA . ILE A 1 281 ? 8.551 11.821 -10.096 1.00 88.19 281 ILE A CA 1
ATOM 2138 C C . ILE A 1 281 ? 8.948 10.782 -9.048 1.00 88.19 281 ILE A C 1
ATOM 2140 O O . ILE A 1 281 ? 9.094 11.114 -7.870 1.00 88.19 281 ILE A O 1
ATOM 2144 N N . MET A 1 282 ? 9.166 9.526 -9.458 1.00 88.81 282 MET A N 1
ATOM 2145 C CA . MET A 1 282 ? 9.431 8.449 -8.494 1.00 88.81 282 MET A CA 1
ATOM 2146 C C . MET A 1 282 ? 10.822 8.536 -7.853 1.00 88.81 282 MET A C 1
ATOM 2148 O O . MET A 1 282 ? 10.957 8.206 -6.675 1.00 88.81 282 MET A O 1
ATOM 2152 N N . GLY A 1 283 ? 11.849 9.002 -8.570 1.00 84.19 283 GLY A N 1
ATOM 2153 C CA . GLY A 1 283 ? 13.209 9.164 -8.039 1.00 84.19 283 GLY A CA 1
ATOM 2154 C C . GLY A 1 283 ? 13.246 10.037 -6.775 1.00 84.19 283 GLY A C 1
ATOM 2155 O O . GLY A 1 283 ? 13.571 9.528 -5.698 1.00 84.19 283 GLY A O 1
ATOM 2156 N N . PRO A 1 284 ? 12.825 11.313 -6.851 1.00 80.31 284 PRO A N 1
ATOM 2157 C CA . PRO A 1 284 ? 12.712 12.179 -5.679 1.00 80.31 284 PRO A CA 1
ATOM 2158 C C . PRO A 1 284 ? 11.765 11.624 -4.611 1.00 80.31 284 PRO A C 1
ATOM 2160 O O . PRO A 1 284 ? 12.088 11.662 -3.422 1.00 80.31 284 PRO A O 1
ATOM 2163 N N . PHE A 1 285 ? 10.619 11.065 -5.018 1.00 83.50 285 PHE A N 1
ATOM 2164 C CA . PHE A 1 285 ? 9.648 10.498 -4.083 1.00 83.50 285 PHE A CA 1
ATOM 2165 C C . PHE A 1 285 ? 10.253 9.367 -3.244 1.00 83.50 285 PHE A C 1
ATOM 2167 O O . PHE A 1 285 ? 10.145 9.397 -2.025 1.00 83.50 285 PHE A O 1
ATOM 2174 N N . THR A 1 286 ? 10.939 8.397 -3.851 1.00 82.38 286 THR A N 1
ATOM 2175 C CA . THR A 1 286 ? 11.498 7.230 -3.138 1.00 82.38 286 THR A CA 1
ATOM 2176 C C . THR A 1 286 ? 12.631 7.579 -2.173 1.00 82.38 286 THR A C 1
ATOM 2178 O O . THR A 1 286 ? 12.801 6.888 -1.169 1.00 82.38 286 THR A O 1
ATOM 2181 N N . LEU A 1 287 ? 13.367 8.667 -2.420 1.00 70.88 287 LEU A N 1
ATOM 2182 C CA . LEU A 1 287 ? 14.358 9.192 -1.475 1.00 70.88 287 LEU A CA 1
ATOM 2183 C C . LEU A 1 287 ? 13.699 9.819 -0.245 1.00 70.88 287 LEU A C 1
ATOM 2185 O O . LEU A 1 287 ? 14.181 9.670 0.877 1.00 70.88 287 LEU A O 1
ATOM 2189 N N . ALA A 1 288 ? 12.597 10.529 -0.462 1.00 73.81 288 ALA A N 1
ATOM 2190 C CA . ALA A 1 288 ? 11.979 11.367 0.550 1.00 73.81 288 ALA A CA 1
ATOM 2191 C C . ALA A 1 288 ? 10.900 10.605 1.359 1.00 73.81 288 ALA A C 1
ATOM 2193 O O . ALA A 1 288 ? 10.717 10.825 2.559 1.00 73.81 288 ALA A O 1
ATOM 2194 N N . TRP A 1 289 ? 10.232 9.642 0.720 1.00 84.88 289 TRP A N 1
ATOM 2195 C CA . TRP A 1 289 ? 9.085 8.904 1.244 1.00 84.88 289 TRP A CA 1
ATOM 2196 C C . TRP A 1 289 ? 9.348 8.102 2.524 1.00 84.88 289 TRP A C 1
ATOM 2198 O O . TRP A 1 289 ? 8.520 8.211 3.425 1.00 84.88 289 TRP A O 1
ATOM 2208 N N . PRO A 1 290 ? 10.449 7.337 2.694 1.00 80.88 290 PRO A N 1
ATOM 2209 C CA . PRO A 1 290 ? 10.632 6.511 3.890 1.00 80.88 290 PRO A CA 1
ATOM 2210 C C . PRO A 1 290 ? 10.565 7.318 5.192 1.00 80.88 290 PRO A C 1
ATOM 2212 O O . PRO A 1 290 ? 9.855 6.934 6.119 1.00 80.88 290 PRO A O 1
ATOM 2215 N N . LYS A 1 291 ? 11.234 8.479 5.246 1.00 73.81 291 LYS A N 1
ATOM 2216 C CA . LYS A 1 291 ? 11.227 9.363 6.423 1.00 73.81 291 LYS A CA 1
ATOM 2217 C C . LYS A 1 291 ? 9.829 9.921 6.698 1.00 73.81 291 LYS A C 1
ATOM 2219 O O . LYS A 1 291 ? 9.361 9.862 7.834 1.00 73.81 291 LYS A O 1
ATOM 2224 N N . THR A 1 292 ? 9.161 10.428 5.664 1.00 76.31 292 THR A N 1
ATOM 2225 C CA . THR A 1 292 ? 7.810 10.997 5.771 1.00 76.31 292 THR A CA 1
ATOM 2226 C C . THR A 1 292 ? 6.795 9.943 6.176 1.00 76.31 292 THR A C 1
ATOM 2228 O O . THR A 1 292 ? 5.984 10.182 7.059 1.00 76.31 292 THR A O 1
ATOM 2231 N N . MET A 1 293 ? 6.884 8.746 5.604 1.00 86.94 293 MET A N 1
ATOM 2232 C CA . MET A 1 293 ? 6.023 7.619 5.936 1.00 86.94 293 MET A CA 1
ATOM 2233 C C . MET A 1 293 ? 6.141 7.250 7.418 1.00 86.94 293 MET A C 1
ATOM 2235 O O . MET A 1 293 ? 5.121 7.167 8.097 1.00 86.94 293 MET A O 1
ATOM 2239 N N . PHE A 1 294 ? 7.360 7.113 7.956 1.00 81.00 294 PHE A N 1
ATOM 2240 C CA . PHE A 1 294 ? 7.546 6.823 9.384 1.00 81.00 294 PHE A CA 1
ATOM 2241 C C . PHE A 1 294 ? 7.104 7.974 10.297 1.00 81.00 294 PHE A C 1
ATOM 2243 O O . PHE A 1 294 ? 6.657 7.720 11.413 1.00 81.00 294 PHE A O 1
ATOM 2250 N N . SER A 1 295 ? 7.212 9.225 9.844 1.00 78.50 295 SER A N 1
ATOM 2251 C CA . SER A 1 295 ? 6.694 10.387 10.574 1.00 78.50 295 SER A CA 1
ATOM 2252 C C . SER A 1 295 ? 5.161 10.397 10.601 1.00 78.50 295 SER A C 1
ATOM 2254 O O . SER A 1 295 ? 4.579 10.496 11.680 1.00 78.50 295 SER A O 1
ATOM 2256 N N . ILE A 1 296 ? 4.507 10.184 9.453 1.00 80.31 296 ILE A N 1
ATOM 2257 C CA . ILE A 1 296 ? 3.046 10.066 9.341 1.00 80.31 296 ILE A CA 1
ATOM 2258 C C . ILE A 1 296 ? 2.539 8.898 10.187 1.00 80.31 296 ILE A C 1
ATOM 2260 O O . ILE A 1 296 ? 1.535 9.047 10.878 1.00 80.31 296 ILE A O 1
ATOM 2264 N N . ALA A 1 297 ? 3.245 7.764 10.199 1.00 80.44 297 ALA A N 1
ATOM 2265 C CA . ALA A 1 297 ? 2.865 6.581 10.971 1.00 80.44 297 ALA A CA 1
ATOM 2266 C C . ALA A 1 297 ? 2.782 6.825 12.491 1.00 80.44 297 ALA A C 1
ATOM 2268 O O . ALA A 1 297 ? 2.103 6.070 13.181 1.00 80.44 297 ALA A O 1
ATOM 2269 N N . ARG A 1 298 ? 3.450 7.864 13.016 1.00 78.62 298 ARG A N 1
ATOM 2270 C CA . ARG A 1 298 ? 3.384 8.265 14.435 1.00 78.62 298 ARG A CA 1
ATOM 2271 C C . ARG A 1 298 ? 2.254 9.255 14.738 1.00 78.62 298 ARG A C 1
ATOM 2273 O O . ARG A 1 298 ? 2.023 9.572 15.900 1.00 78.62 298 ARG A O 1
ATOM 2280 N N . SER A 1 299 ? 1.575 9.775 13.717 1.00 73.75 299 SER A N 1
ATOM 2281 C CA . SER A 1 299 ? 0.482 10.736 13.882 1.00 73.75 299 SER A CA 1
ATOM 2282 C C . SER A 1 299 ? -0.845 10.036 14.195 1.00 73.75 299 SER A C 1
ATOM 2284 O O . SER A 1 299 ? -1.131 8.961 13.669 1.00 73.75 299 SER A O 1
ATOM 2286 N N . LYS A 1 300 ? -1.699 10.680 15.001 1.00 60.59 300 LYS A N 1
ATOM 2287 C CA . LYS A 1 300 ? -3.023 10.150 15.384 1.00 60.59 300 LYS A CA 1
ATOM 2288 C C . LYS A 1 300 ? -3.955 9.893 14.179 1.00 60.59 300 LYS A C 1
ATOM 2290 O O . LYS A 1 300 ? -4.816 9.030 14.259 1.00 60.59 300 LYS A O 1
ATOM 2295 N N . ASN A 1 301 ? -3.723 10.565 13.041 1.00 71.31 301 ASN A N 1
ATOM 2296 C CA . ASN A 1 301 ? -4.500 10.447 11.794 1.00 71.31 301 ASN A CA 1
ATOM 2297 C C . ASN A 1 301 ? -3.743 9.742 10.649 1.00 71.31 301 ASN A C 1
ATOM 2299 O O . ASN A 1 301 ? -4.051 9.961 9.473 1.00 71.31 301 ASN A O 1
ATOM 2303 N N . ALA A 1 302 ? -2.763 8.887 10.966 1.00 72.88 302 ALA A N 1
ATOM 2304 C CA . ALA A 1 302 ? -1.883 8.250 9.982 1.00 72.88 302 ALA A CA 1
ATOM 2305 C C . ALA A 1 302 ? -2.634 7.623 8.792 1.00 72.88 302 ALA A C 1
ATOM 2307 O O . ALA A 1 302 ? -2.285 7.872 7.639 1.00 72.88 302 ALA A O 1
ATOM 2308 N N . ALA A 1 303 ? -3.700 6.856 9.052 1.00 77.00 303 ALA A N 1
ATOM 2309 C CA . ALA A 1 303 ? -4.468 6.172 8.010 1.00 77.00 303 ALA A CA 1
ATOM 2310 C C . ALA A 1 303 ? -5.141 7.144 7.023 1.00 77.00 303 ALA A C 1
ATOM 2312 O O . ALA A 1 303 ? -5.072 6.929 5.811 1.00 77.00 303 ALA A O 1
ATOM 2313 N N . HIS A 1 304 ? -5.739 8.229 7.525 1.00 77.25 304 HIS A N 1
ATOM 2314 C CA . HIS A 1 304 ? -6.365 9.257 6.690 1.00 77.25 304 HIS A CA 1
ATOM 2315 C C . HIS A 1 304 ? -5.320 10.031 5.877 1.00 77.25 304 HIS A C 1
ATOM 2317 O O . HIS A 1 304 ? -5.515 10.286 4.689 1.00 77.25 304 HIS A O 1
ATOM 2323 N N . ILE A 1 305 ? -4.173 10.356 6.482 1.00 78.56 305 ILE A N 1
ATOM 2324 C CA . ILE A 1 305 ? -3.078 11.030 5.776 1.00 78.56 305 ILE A CA 1
ATOM 2325 C C . ILE A 1 305 ? -2.528 10.119 4.671 1.00 78.56 305 ILE A C 1
ATOM 2327 O O . ILE A 1 305 ? -2.378 10.570 3.538 1.00 78.56 305 ILE A O 1
ATOM 2331 N N . PHE A 1 306 ? -2.306 8.828 4.937 1.00 86.12 306 PHE A N 1
ATOM 2332 C CA . PHE A 1 306 ? -1.882 7.878 3.903 1.00 86.12 306 PHE A CA 1
ATOM 2333 C C . PHE A 1 306 ? -2.897 7.754 2.765 1.00 86.12 306 PHE A C 1
ATOM 2335 O O . PHE A 1 306 ? -2.498 7.720 1.602 1.00 86.12 306 PHE A O 1
ATOM 2342 N N . GLN A 1 307 ? -4.194 7.738 3.075 1.00 86.75 307 GLN A N 1
ATOM 2343 C CA . GLN A 1 307 ? -5.260 7.744 2.072 1.00 86.75 307 GLN A CA 1
ATOM 2344 C C . GLN A 1 307 ? -5.234 9.022 1.220 1.00 86.75 307 GLN A C 1
ATOM 2346 O O . GLN A 1 307 ? -5.325 8.948 -0.007 1.00 86.75 307 GLN A O 1
ATOM 2351 N N . MET A 1 308 ? -5.065 10.186 1.850 1.00 84.62 308 MET A N 1
ATOM 2352 C CA . MET A 1 308 ? -4.998 11.479 1.171 1.00 84.62 308 MET A CA 1
ATOM 2353 C C . MET A 1 308 ? -3.767 11.591 0.263 1.00 84.62 308 MET A C 1
ATOM 2355 O O . MET A 1 308 ? -3.900 12.010 -0.889 1.00 84.62 308 MET A O 1
ATOM 2359 N N . VAL A 1 309 ? -2.588 11.191 0.753 1.00 87.81 309 VAL A N 1
ATOM 2360 C CA . VAL A 1 309 ? -1.355 11.189 -0.048 1.00 87.81 309 VAL A CA 1
ATOM 2361 C C . VAL A 1 309 ? -1.494 10.212 -1.212 1.00 87.81 309 VAL A C 1
ATOM 2363 O O . VAL A 1 309 ? -1.196 10.585 -2.342 1.00 87.81 309 VAL A O 1
ATOM 2366 N N . PHE A 1 310 ? -2.010 9.002 -0.972 1.00 92.31 310 PHE A N 1
ATOM 2367 C CA . PHE A 1 310 ? -2.271 8.027 -2.032 1.00 92.31 310 PHE A CA 1
ATOM 2368 C C . PHE A 1 310 ? -3.201 8.591 -3.114 1.00 92.31 310 PHE A C 1
ATOM 2370 O O . PHE A 1 310 ? -2.909 8.449 -4.299 1.00 92.31 310 PHE A O 1
ATOM 2377 N N . ARG A 1 311 ? -4.295 9.263 -2.724 1.00 89.44 311 ARG A N 1
ATOM 2378 C CA . ARG A 1 311 ? -5.248 9.877 -3.660 1.00 89.44 311 ARG A CA 1
ATOM 2379 C C . ARG A 1 311 ? -4.556 10.894 -4.560 1.00 89.44 311 ARG A C 1
ATOM 2381 O O . ARG A 1 311 ? -4.568 10.738 -5.775 1.00 89.44 311 ARG A O 1
ATOM 2388 N N . TRP A 1 312 ? -3.951 11.926 -3.980 1.00 88.81 312 TRP A N 1
ATOM 2389 C CA . TRP A 1 312 ? -3.394 13.024 -4.772 1.00 88.81 312 TRP A CA 1
ATOM 2390 C C . TRP A 1 312 ? -2.155 12.609 -5.560 1.00 88.81 312 TRP A C 1
ATOM 2392 O O . TRP A 1 312 ? -2.042 12.947 -6.737 1.00 88.81 312 TRP A O 1
ATOM 2402 N N . PHE A 1 313 ? -1.268 11.815 -4.959 1.00 91.44 313 PHE A N 1
ATOM 2403 C CA . PHE A 1 313 ? -0.093 11.301 -5.657 1.00 91.44 313 PHE A CA 1
ATOM 2404 C C . PHE A 1 313 ? -0.480 10.320 -6.771 1.00 91.44 313 PHE A C 1
ATOM 2406 O O . PHE A 1 313 ? 0.066 10.391 -7.868 1.00 91.44 313 PHE A O 1
ATOM 2413 N N . GLY A 1 314 ? -1.467 9.450 -6.536 1.00 93.50 314 GLY A N 1
ATOM 2414 C CA . GLY A 1 314 ? -1.993 8.533 -7.548 1.00 93.50 314 GLY A CA 1
ATOM 2415 C C . GLY A 1 314 ? -2.620 9.262 -8.739 1.00 93.50 314 GLY A C 1
ATOM 2416 O O . GLY A 1 314 ? -2.321 8.922 -9.881 1.00 93.50 314 GLY A O 1
ATOM 2417 N N . LEU A 1 315 ? -3.431 10.299 -8.496 1.00 94.00 315 LEU A N 1
ATOM 2418 C CA . LEU A 1 315 ? -4.005 11.131 -9.564 1.00 94.00 315 LEU A CA 1
ATOM 2419 C C . LEU A 1 315 ? -2.919 11.901 -10.329 1.00 94.00 315 LEU A C 1
ATOM 2421 O O . LEU A 1 315 ? -2.970 11.980 -11.554 1.00 94.00 315 LEU A O 1
ATOM 2425 N N . PHE A 1 316 ? -1.904 12.415 -9.632 1.00 94.19 316 PHE A N 1
ATOM 2426 C CA . PHE A 1 316 ? -0.767 13.080 -10.267 1.00 94.19 316 PHE A CA 1
ATOM 2427 C C . PHE A 1 316 ? 0.051 12.127 -11.154 1.00 94.19 316 PHE A C 1
ATOM 2429 O O . PHE A 1 316 ? 0.440 12.499 -12.265 1.00 94.19 316 PHE A O 1
ATOM 2436 N N . LEU A 1 317 ? 0.264 10.882 -10.713 1.00 95.19 317 LEU A N 1
ATOM 2437 C CA . LEU A 1 317 ? 0.902 9.849 -11.532 1.00 95.19 317 LEU A CA 1
ATOM 2438 C C . LEU A 1 317 ? 0.072 9.510 -12.773 1.00 95.19 317 LEU A C 1
ATOM 2440 O O . LEU A 1 317 ? 0.641 9.387 -13.856 1.00 95.19 317 LEU A O 1
ATOM 2444 N N . LEU A 1 318 ? -1.253 9.393 -12.637 1.00 96.69 318 LEU A N 1
ATOM 2445 C CA . LEU A 1 318 ? -2.153 9.154 -13.769 1.00 96.69 318 LEU A CA 1
ATOM 2446 C C . LEU A 1 318 ? -2.096 10.296 -14.788 1.00 96.69 318 LEU A C 1
ATOM 2448 O O . LEU A 1 318 ? -1.942 10.032 -15.980 1.00 96.69 318 LEU A O 1
ATOM 2452 N N . LEU A 1 319 ? -2.152 11.551 -14.328 1.00 96.38 319 LEU A N 1
ATOM 2453 C CA . LEU A 1 319 ? -2.007 12.721 -15.197 1.00 96.38 319 LEU A CA 1
ATOM 2454 C C . LEU A 1 319 ? -0.667 12.694 -15.932 1.00 96.38 319 LEU A C 1
ATOM 2456 O O . LEU A 1 319 ? -0.623 12.857 -17.145 1.00 96.38 319 LEU A O 1
ATOM 2460 N N . SER A 1 320 ? 0.421 12.441 -15.206 1.00 95.38 320 SER A N 1
ATOM 2461 C CA . SER A 1 320 ? 1.768 12.401 -15.780 1.00 95.38 320 SER A CA 1
ATOM 2462 C C . SER A 1 320 ? 1.913 11.289 -16.821 1.00 95.38 320 SER A C 1
ATOM 2464 O O . SER A 1 320 ? 2.476 11.520 -17.890 1.00 95.38 320 SER A O 1
ATOM 2466 N N . ALA A 1 321 ? 1.359 10.103 -16.544 1.00 95.94 321 ALA A N 1
ATOM 2467 C CA . ALA A 1 321 ? 1.328 8.981 -17.478 1.00 95.94 321 ALA A CA 1
ATOM 2468 C C . ALA A 1 321 ? 0.519 9.296 -18.730 1.00 95.94 321 ALA A C 1
ATOM 2470 O O . ALA A 1 321 ? 0.984 9.007 -19.831 1.00 95.94 321 ALA A O 1
ATOM 2471 N N . PHE A 1 322 ? -0.643 9.929 -18.589 1.00 95.81 322 PHE A N 1
ATOM 2472 C CA . PHE A 1 322 ? -1.461 10.348 -19.722 1.00 95.81 322 PHE A CA 1
ATOM 2473 C C . PHE A 1 322 ? -0.766 11.418 -20.579 1.00 95.81 322 PHE A C 1
ATOM 2475 O O . PHE A 1 322 ? -0.715 11.289 -21.804 1.00 95.81 322 PHE A O 1
ATOM 2482 N N . SER A 1 323 ? -0.173 12.436 -19.948 1.00 93.94 323 SER A N 1
ATOM 2483 C CA . SER A 1 323 ? 0.576 13.492 -20.639 1.00 93.94 323 SER A CA 1
ATOM 2484 C C . SER A 1 323 ? 1.752 12.925 -21.424 1.00 93.94 323 SER A C 1
ATOM 2486 O O . SER A 1 323 ? 1.929 13.257 -22.593 1.00 93.94 323 SER A O 1
ATOM 2488 N N . LEU A 1 324 ? 2.524 12.020 -20.816 1.00 93.69 324 LEU A N 1
ATOM 2489 C CA . LEU A 1 324 ? 3.646 11.361 -21.481 1.00 93.69 324 LEU A CA 1
ATOM 2490 C C . LEU A 1 324 ? 3.186 10.392 -22.578 1.00 93.69 324 LEU A C 1
ATOM 2492 O O . LEU A 1 324 ? 3.831 10.300 -23.614 1.00 93.69 324 LEU A O 1
ATOM 2496 N N . SER A 1 325 ? 2.058 9.709 -22.390 1.00 92.94 325 SER A N 1
ATOM 2497 C CA . SER A 1 325 ? 1.469 8.825 -23.405 1.00 92.94 325 SER A CA 1
ATOM 2498 C C . SER A 1 325 ? 1.035 9.594 -24.651 1.00 92.94 325 SER A C 1
ATOM 2500 O O . SER A 1 325 ? 1.280 9.140 -25.766 1.00 92.94 325 SER A O 1
ATOM 2502 N N . SER A 1 326 ? 0.413 10.760 -24.457 1.00 89.94 326 SER A N 1
ATOM 2503 C CA . SER A 1 326 ? -0.121 11.586 -25.545 1.00 89.94 326 SER A CA 1
ATOM 2504 C C . SER A 1 326 ? 0.996 12.360 -26.248 1.00 89.94 326 SER A C 1
ATOM 2506 O O . SER A 1 326 ? 1.163 12.266 -27.457 1.00 89.94 326 SER A O 1
ATOM 2508 N N . LEU A 1 327 ? 1.847 13.053 -25.485 1.00 89.06 327 LEU A N 1
ATOM 2509 C CA . LEU A 1 327 ? 2.909 13.902 -26.039 1.00 89.06 327 LEU A CA 1
ATOM 2510 C C . LEU A 1 327 ? 4.204 13.136 -26.349 1.00 89.06 327 LEU A C 1
ATOM 2512 O O . LEU A 1 327 ? 5.085 13.651 -27.035 1.00 89.06 327 LEU A O 1
ATOM 2516 N N . GLY A 1 328 ? 4.354 11.902 -25.866 1.00 87.62 328 GLY A N 1
ATOM 2517 C CA . GLY A 1 328 ? 5.587 11.125 -26.005 1.00 87.62 328 GLY A CA 1
ATOM 2518 C C . GLY A 1 328 ? 5.937 10.776 -27.448 1.00 87.62 328 GLY A C 1
ATOM 2519 O O . GLY A 1 328 ? 7.116 10.695 -27.787 1.00 87.62 328 GLY A O 1
ATOM 2520 N N . ILE A 1 329 ? 4.936 10.650 -28.325 1.00 86.69 329 ILE A N 1
ATOM 2521 C CA . ILE A 1 329 ? 5.182 10.471 -29.759 1.00 86.69 329 ILE A CA 1
ATOM 2522 C C . ILE A 1 329 ? 5.856 11.703 -30.376 1.00 86.69 329 ILE A C 1
ATOM 2524 O O . ILE A 1 329 ? 6.705 11.547 -31.249 1.00 86.69 329 ILE A O 1
ATOM 2528 N N . LEU A 1 330 ? 5.544 12.914 -29.904 1.00 86.94 330 LEU A N 1
ATOM 2529 C CA . LEU A 1 330 ? 6.182 14.150 -30.368 1.00 86.94 330 LEU A CA 1
ATOM 2530 C C . LEU A 1 330 ? 7.641 14.197 -29.923 1.00 86.94 330 LEU A C 1
ATOM 2532 O O . LEU A 1 330 ? 8.518 14.489 -30.730 1.00 86.94 330 LEU A O 1
ATOM 2536 N N . LEU A 1 331 ? 7.907 13.828 -28.665 1.00 88.12 331 LEU A N 1
ATOM 2537 C CA . LEU A 1 331 ? 9.272 13.714 -28.146 1.00 88.12 331 LEU A CA 1
ATOM 2538 C C . LEU A 1 331 ? 10.089 12.710 -28.967 1.00 88.12 331 LEU A C 1
ATOM 2540 O O . LEU A 1 331 ? 11.233 12.986 -29.321 1.00 88.12 331 LEU A O 1
ATOM 2544 N N . LEU A 1 332 ? 9.492 11.571 -29.322 1.00 90.31 332 LEU A N 1
ATOM 2545 C CA . LEU A 1 332 ? 10.146 10.584 -30.171 1.00 90.31 332 LEU A CA 1
ATOM 2546 C C . LEU A 1 332 ? 10.491 11.165 -31.553 1.00 90.31 332 LEU A C 1
ATOM 2548 O O . LEU A 1 332 ? 11.620 11.005 -32.000 1.00 90.31 332 LEU A O 1
ATOM 2552 N N . HIS A 1 333 ? 9.565 11.883 -32.196 1.00 87.50 333 HIS A N 1
ATOM 2553 C CA . HIS A 1 333 ? 9.792 12.472 -33.524 1.00 87.50 333 HIS A CA 1
ATOM 2554 C C . HIS A 1 333 ? 10.770 13.655 -33.528 1.00 87.50 333 HIS A C 1
ATOM 2556 O O . HIS A 1 333 ? 11.479 13.839 -34.513 1.00 87.50 333 HIS A O 1
ATOM 2562 N N . TRP A 1 334 ? 10.800 14.479 -32.477 1.00 88.25 334 TRP A N 1
ATOM 2563 C CA . TRP A 1 334 ? 11.687 15.646 -32.415 1.00 88.25 334 TRP A CA 1
ATOM 2564 C C . TRP A 1 334 ? 13.128 15.282 -32.078 1.00 88.25 334 TRP A C 1
ATOM 2566 O O . TRP A 1 334 ? 14.049 15.893 -32.614 1.00 88.25 334 TRP A O 1
ATOM 2576 N N . PHE A 1 335 ? 13.331 14.312 -31.185 1.00 90.06 335 PHE A N 1
ATOM 2577 C CA . PHE A 1 335 ? 14.666 14.005 -30.677 1.00 90.06 335 PHE A CA 1
ATOM 2578 C C . PHE A 1 335 ? 15.335 12.824 -31.387 1.00 90.06 335 PHE A C 1
ATOM 2580 O O . PHE A 1 335 ? 16.563 12.796 -31.470 1.00 90.06 335 PHE A O 1
ATOM 2587 N N . PHE A 1 336 ? 14.573 11.867 -31.923 1.00 93.38 336 PHE A N 1
ATOM 2588 C CA . PHE A 1 336 ? 15.124 10.619 -32.459 1.00 93.38 336 PHE A CA 1
ATOM 2589 C C . PHE A 1 336 ? 14.916 10.480 -33.973 1.00 93.38 336 PHE A C 1
ATOM 2591 O O . PHE A 1 336 ? 13.966 11.035 -34.526 1.00 93.38 336 PHE A O 1
ATOM 2598 N N . PRO A 1 337 ? 15.776 9.708 -34.667 1.00 92.88 337 PRO A N 1
ATOM 2599 C CA . PRO A 1 337 ? 15.573 9.393 -36.077 1.00 92.88 337 PRO A CA 1
ATOM 2600 C C . PRO A 1 337 ? 14.232 8.690 -36.339 1.00 92.88 337 PRO A C 1
ATOM 2602 O O . PRO A 1 337 ? 13.766 7.881 -35.535 1.00 92.88 337 PRO A O 1
ATOM 2605 N N . VAL A 1 338 ? 13.663 8.909 -37.529 1.00 90.06 338 VAL A N 1
ATOM 2606 C CA . VAL A 1 338 ? 12.351 8.366 -37.953 1.00 90.06 338 VAL A CA 1
ATOM 2607 C C . VAL A 1 338 ? 12.265 6.834 -37.851 1.00 90.06 338 VAL A C 1
ATOM 2609 O O . VAL A 1 338 ? 11.188 6.274 -37.646 1.00 90.06 338 VAL A O 1
ATOM 2612 N N . THR A 1 339 ? 13.396 6.129 -37.927 1.00 91.88 339 THR A N 1
ATOM 2613 C CA . THR A 1 339 ? 13.469 4.667 -37.759 1.00 91.88 339 THR A CA 1
ATOM 2614 C C . THR A 1 339 ? 12.936 4.188 -36.401 1.00 91.88 339 THR A C 1
ATOM 2616 O O . THR A 1 339 ? 12.418 3.070 -36.300 1.00 91.88 339 THR A O 1
ATOM 2619 N N . TYR A 1 340 ? 12.989 5.032 -35.366 1.00 92.50 340 TYR A N 1
ATOM 2620 C CA . TYR A 1 340 ? 12.522 4.716 -34.015 1.00 92.50 340 TYR A CA 1
ATOM 2621 C C . TYR A 1 340 ? 11.008 4.890 -33.826 1.00 92.50 340 TYR A C 1
ATOM 2623 O O . TYR A 1 340 ? 10.441 4.273 -32.920 1.00 92.50 340 TYR A O 1
ATOM 2631 N N . SER A 1 341 ? 10.318 5.615 -34.715 1.00 88.81 341 SER A N 1
ATOM 2632 C CA . SER A 1 341 ? 8.873 5.887 -34.610 1.00 88.81 341 SER A CA 1
ATOM 2633 C C . SER A 1 341 ? 8.002 4.627 -34.597 1.00 88.81 341 SER A C 1
ATOM 2635 O O . SER A 1 341 ? 6.916 4.626 -34.020 1.00 88.81 341 SER A O 1
ATOM 2637 N N . SER A 1 342 ? 8.482 3.518 -35.170 1.00 89.06 342 SER A N 1
ATOM 2638 C CA . SER A 1 342 ? 7.746 2.244 -35.188 1.00 89.06 342 SER A CA 1
ATOM 2639 C C . SER A 1 342 ? 7.518 1.624 -33.801 1.00 89.06 342 SER A C 1
ATOM 2641 O O . SER A 1 342 ? 6.615 0.805 -33.662 1.00 89.06 342 SER A O 1
ATOM 2643 N N . ALA A 1 343 ? 8.266 2.035 -32.770 1.00 90.44 343 ALA A N 1
ATOM 2644 C CA . ALA A 1 343 ? 8.073 1.591 -31.385 1.00 90.44 343 ALA A CA 1
ATOM 2645 C C . ALA A 1 343 ? 7.297 2.597 -30.511 1.00 90.44 343 ALA A C 1
ATOM 2647 O O . ALA A 1 343 ? 7.228 2.422 -29.296 1.00 90.44 343 ALA A O 1
ATOM 2648 N N . ALA A 1 344 ? 6.675 3.631 -31.094 1.00 91.25 344 ALA A N 1
ATOM 2649 C CA . ALA A 1 344 ? 5.957 4.667 -30.338 1.00 91.25 344 ALA A CA 1
ATOM 2650 C C . ALA A 1 344 ? 4.868 4.110 -29.398 1.00 91.25 344 ALA A C 1
ATOM 2652 O O . ALA A 1 344 ? 4.642 4.662 -28.324 1.00 91.25 344 ALA A O 1
ATOM 2653 N N . PHE A 1 345 ? 4.239 2.985 -29.757 1.00 92.56 345 PHE A N 1
ATOM 2654 C CA . PHE A 1 345 ? 3.219 2.319 -28.937 1.00 92.56 345 PHE A CA 1
ATOM 2655 C C . PHE A 1 345 ? 3.747 1.791 -27.590 1.00 92.56 345 PHE A C 1
ATOM 2657 O O . PHE A 1 345 ? 2.956 1.510 -26.693 1.00 92.56 345 PHE A O 1
ATOM 2664 N N . VAL A 1 346 ? 5.066 1.639 -27.427 1.00 95.62 346 VAL A N 1
ATOM 2665 C CA . VAL A 1 346 ? 5.685 1.169 -26.176 1.00 95.62 346 VAL A CA 1
ATOM 2666 C C . VAL A 1 346 ? 5.594 2.243 -25.090 1.00 95.62 346 VAL A C 1
ATOM 2668 O O . VAL A 1 346 ? 5.368 1.909 -23.929 1.00 95.62 346 VAL A O 1
ATOM 2671 N N . ILE A 1 347 ? 5.716 3.523 -25.464 1.00 95.44 347 ILE A N 1
ATOM 2672 C CA . ILE A 1 347 ? 5.699 4.670 -24.542 1.00 95.44 347 ILE A CA 1
ATOM 2673 C C . ILE A 1 347 ? 4.469 4.638 -23.618 1.00 95.44 347 ILE A C 1
ATOM 2675 O O . ILE A 1 347 ? 4.669 4.558 -22.405 1.00 95.44 347 ILE A O 1
ATOM 2679 N N . PRO A 1 348 ? 3.217 4.629 -24.123 1.00 94.88 348 PRO A N 1
ATOM 2680 C CA . PRO A 1 348 ? 2.032 4.655 -23.266 1.00 94.88 348 PRO A CA 1
ATOM 2681 C C . PRO A 1 348 ? 1.920 3.430 -22.352 1.00 94.88 348 PRO A C 1
ATOM 2683 O O . PRO A 1 348 ? 1.577 3.556 -21.177 1.00 94.88 348 PRO A O 1
ATOM 2686 N N . ILE A 1 349 ? 2.255 2.240 -22.858 1.00 95.94 349 ILE A N 1
ATOM 2687 C CA . ILE A 1 349 ? 2.172 0.988 -22.092 1.00 95.94 349 ILE A CA 1
ATOM 2688 C C . ILE A 1 349 ? 3.156 1.026 -20.922 1.00 95.94 349 ILE A C 1
ATOM 2690 O O . ILE A 1 349 ? 2.784 0.747 -19.779 1.00 95.94 349 ILE A O 1
ATOM 2694 N N . VAL A 1 350 ? 4.400 1.427 -21.190 1.00 95.81 350 VAL A N 1
ATOM 2695 C CA . VAL A 1 350 ? 5.442 1.545 -20.169 1.00 95.81 350 VAL A CA 1
ATOM 2696 C C . VAL A 1 350 ? 5.114 2.669 -19.184 1.00 95.81 350 VAL A C 1
ATOM 2698 O O . VAL A 1 350 ? 5.250 2.460 -17.979 1.00 95.81 350 VAL A O 1
ATOM 2701 N N . SER A 1 351 ? 4.600 3.817 -19.633 1.00 96.00 351 SER A N 1
ATOM 2702 C CA . SER A 1 351 ? 4.195 4.911 -18.738 1.00 96.00 351 SER A CA 1
ATOM 2703 C C . SER A 1 351 ? 3.110 4.487 -17.748 1.00 96.00 351 SER A C 1
ATOM 2705 O O . SER A 1 351 ? 3.235 4.758 -16.554 1.00 96.00 351 SER A O 1
ATOM 2707 N N . VAL A 1 352 ? 2.093 3.749 -18.202 1.00 96.19 352 VAL A N 1
ATOM 2708 C CA . VAL A 1 352 ? 1.068 3.175 -17.313 1.00 96.19 352 VAL A CA 1
ATOM 2709 C C . VAL A 1 352 ? 1.674 2.130 -16.372 1.00 96.19 352 VAL A C 1
ATOM 2711 O O . VAL A 1 352 ? 1.327 2.086 -15.192 1.00 96.19 352 VAL A O 1
ATOM 2714 N N . SER A 1 353 ? 2.625 1.326 -16.848 1.00 96.50 353 SER A N 1
ATOM 2715 C CA . SER A 1 353 ? 3.328 0.337 -16.023 1.00 96.50 353 SER A CA 1
ATOM 2716 C C . SER A 1 353 ? 4.044 0.981 -14.820 1.00 96.50 353 SER A C 1
ATOM 2718 O O . SER A 1 353 ? 3.965 0.474 -13.698 1.00 96.50 353 SER A O 1
ATOM 2720 N N . ILE A 1 354 ? 4.629 2.171 -15.017 1.00 95.50 354 ILE A N 1
ATOM 2721 C CA . ILE A 1 354 ? 5.272 2.953 -13.953 1.00 95.50 354 ILE A CA 1
ATOM 2722 C C . ILE A 1 354 ? 4.259 3.488 -12.938 1.00 95.50 354 ILE A C 1
ATOM 2724 O O . ILE A 1 354 ? 4.594 3.602 -11.760 1.00 95.50 354 ILE A O 1
ATOM 2728 N N . VAL A 1 355 ? 3.009 3.753 -13.330 1.00 97.12 355 VAL A N 1
ATOM 2729 C CA . VAL A 1 355 ? 1.955 4.110 -12.364 1.00 97.12 355 VAL A CA 1
ATOM 2730 C C . VAL A 1 355 ? 1.715 2.958 -11.383 1.00 97.12 355 VAL A C 1
ATOM 2732 O O . VAL A 1 355 ? 1.643 3.189 -10.175 1.00 97.12 355 VAL A O 1
ATOM 2735 N N . PHE A 1 356 ? 1.653 1.715 -11.876 1.00 96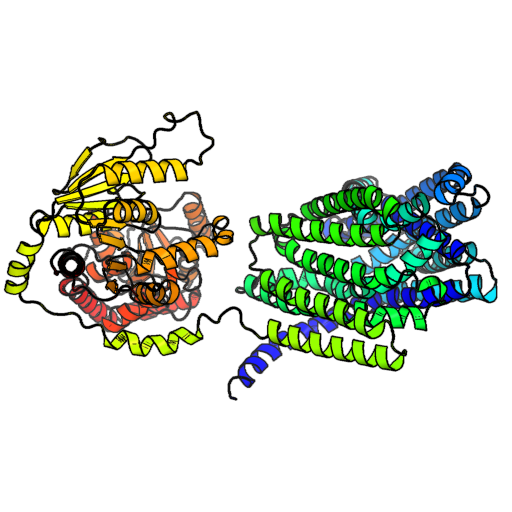.81 356 PHE A N 1
ATOM 2736 C CA . PHE A 1 356 ? 1.496 0.528 -11.027 1.00 96.81 356 PHE A CA 1
ATOM 2737 C C . PHE A 1 356 ? 2.704 0.308 -10.108 1.00 96.81 356 PHE A C 1
ATOM 2739 O O . PHE A 1 356 ? 2.535 0.032 -8.918 1.00 96.81 356 PHE A O 1
ATOM 2746 N N . TYR A 1 357 ? 3.916 0.515 -10.625 1.00 95.31 357 TYR A N 1
ATOM 2747 C CA . TYR A 1 357 ? 5.126 0.537 -9.801 1.00 95.31 357 TYR A CA 1
ATOM 2748 C C . TYR A 1 357 ? 5.090 1.656 -8.738 1.00 95.31 357 TYR A C 1
ATOM 2750 O O . TYR A 1 357 ? 5.506 1.457 -7.598 1.00 95.31 357 TYR A O 1
ATOM 2758 N N . GLY A 1 358 ? 4.523 2.818 -9.066 1.00 94.50 358 GLY A N 1
ATOM 2759 C CA . GLY A 1 358 ? 4.363 3.935 -8.139 1.00 94.50 358 GLY A CA 1
ATOM 2760 C C . GLY A 1 358 ? 3.424 3.626 -6.974 1.00 94.50 358 GLY A C 1
ATOM 2761 O O . GLY A 1 358 ? 3.794 3.805 -5.812 1.00 94.50 358 GLY A O 1
ATOM 2762 N N . ILE A 1 359 ? 2.232 3.095 -7.258 1.00 95.25 359 ILE A N 1
ATOM 2763 C CA . ILE A 1 359 ? 1.263 2.728 -6.210 1.00 95.25 359 ILE A CA 1
ATOM 2764 C C . ILE A 1 359 ? 1.723 1.529 -5.368 1.00 95.25 359 ILE A C 1
ATOM 2766 O O . ILE A 1 359 ? 1.368 1.440 -4.191 1.00 95.25 359 ILE A O 1
ATOM 2770 N N . TYR A 1 360 ? 2.567 0.645 -5.914 1.00 94.69 360 TYR A N 1
ATOM 2771 C CA . TYR A 1 360 ? 3.188 -0.449 -5.161 1.00 94.69 360 TYR A CA 1
ATOM 2772 C C . TYR A 1 360 ? 3.928 0.052 -3.906 1.00 94.69 360 TYR A C 1
ATOM 2774 O O . TYR A 1 360 ? 3.791 -0.542 -2.832 1.00 94.69 360 TYR A O 1
ATOM 2782 N N . HIS A 1 361 ? 4.627 1.191 -3.985 1.00 92.75 361 HIS A N 1
ATOM 2783 C CA . HIS A 1 361 ? 5.306 1.778 -2.823 1.00 92.75 361 HIS A CA 1
ATOM 2784 C C . HIS A 1 361 ? 4.344 2.154 -1.683 1.00 92.75 361 HIS A C 1
ATOM 2786 O O . HIS A 1 361 ? 4.721 2.062 -0.511 1.00 92.75 361 HIS A O 1
ATOM 2792 N N . PHE A 1 362 ? 3.096 2.519 -1.995 1.00 93.06 362 PHE A N 1
ATOM 2793 C CA . PHE A 1 362 ? 2.066 2.781 -0.987 1.00 93.06 362 PHE A CA 1
ATOM 2794 C C . PHE A 1 362 ? 1.542 1.489 -0.368 1.00 93.06 362 PHE A C 1
ATOM 2796 O O . PHE A 1 362 ? 1.381 1.397 0.849 1.00 93.06 362 PHE A O 1
ATOM 2803 N N . PHE A 1 363 ? 1.346 0.444 -1.168 1.00 94.19 363 PHE A N 1
ATOM 2804 C CA . PHE A 1 363 ? 0.926 -0.852 -0.634 1.00 94.19 363 PHE A CA 1
ATOM 2805 C C . PHE A 1 363 ? 1.980 -1.484 0.274 1.00 94.19 363 PHE A C 1
ATOM 2807 O O . PHE A 1 363 ? 1.639 -2.291 1.136 1.00 94.19 363 PHE A O 1
ATOM 2814 N N . MET A 1 364 ? 3.244 -1.085 0.144 1.00 93.25 364 MET A N 1
ATOM 2815 C CA . MET A 1 364 ? 4.334 -1.525 1.013 1.00 93.25 364 MET A CA 1
ATOM 2816 C C . MET A 1 364 ? 4.444 -0.769 2.346 1.00 93.25 364 MET A C 1
ATOM 2818 O O . MET A 1 364 ? 5.257 -1.175 3.178 1.00 93.25 364 MET A O 1
ATOM 2822 N N . ILE A 1 365 ? 3.641 0.273 2.606 1.00 90.25 365 ILE A N 1
ATOM 2823 C CA . ILE A 1 365 ? 3.683 1.044 3.869 1.00 90.25 365 ILE A CA 1
ATOM 2824 C C . ILE A 1 365 ? 3.583 0.111 5.084 1.00 90.25 365 ILE A C 1
ATOM 2826 O O . ILE A 1 365 ? 4.452 0.126 5.953 1.00 90.25 365 ILE A O 1
ATOM 2830 N N . GLY A 1 366 ? 2.579 -0.770 5.098 1.00 85.81 366 GLY A N 1
ATOM 2831 C CA . GLY A 1 366 ? 2.337 -1.698 6.204 1.00 85.81 366 GLY A CA 1
ATOM 2832 C C . GLY A 1 366 ? 3.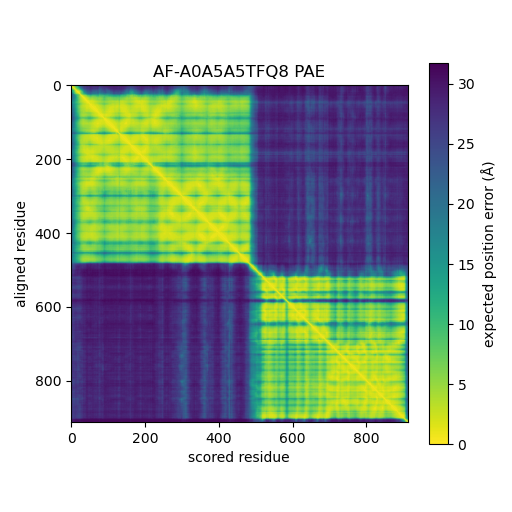508 -2.633 6.505 1.00 85.81 366 GLY A C 1
ATOM 2833 O O . GLY A 1 366 ? 3.912 -2.776 7.658 1.00 85.81 366 GLY A O 1
ATOM 2834 N N . ALA A 1 367 ? 4.090 -3.237 5.464 1.00 85.88 367 ALA A N 1
ATOM 2835 C CA . ALA A 1 367 ? 5.245 -4.122 5.604 1.00 85.88 367 ALA A CA 1
ATOM 2836 C C . ALA A 1 367 ? 6.486 -3.379 6.120 1.00 85.88 367 ALA A C 1
ATOM 2838 O O . ALA A 1 367 ? 7.223 -3.926 6.939 1.00 85.88 367 ALA A O 1
ATOM 2839 N N . ASN A 1 368 ? 6.706 -2.135 5.682 1.00 83.62 368 ASN A N 1
ATOM 2840 C CA . ASN A 1 368 ? 7.828 -1.319 6.150 1.00 83.62 368 ASN A CA 1
ATOM 2841 C C . ASN A 1 368 ? 7.663 -0.897 7.618 1.00 83.62 368 ASN A C 1
ATOM 2843 O O . ASN A 1 368 ? 8.621 -1.002 8.383 1.00 83.62 368 ASN A O 1
ATOM 2847 N N . ILE A 1 369 ? 6.457 -0.491 8.036 1.00 82.81 369 ILE A N 1
ATOM 2848 C CA . ILE A 1 369 ? 6.158 -0.138 9.437 1.00 82.81 369 ILE A CA 1
ATOM 2849 C C . ILE A 1 369 ? 6.357 -1.350 10.356 1.00 82.81 369 ILE A C 1
ATOM 2851 O O . ILE A 1 369 ? 7.014 -1.243 11.388 1.00 82.81 369 ILE A O 1
ATOM 2855 N N . GLN A 1 370 ? 5.860 -2.519 9.947 1.00 83.44 370 GLN A N 1
ATOM 2856 C CA . GLN A 1 370 ? 5.952 -3.769 10.713 1.00 83.44 370 GLN A CA 1
ATOM 2857 C C . GLN A 1 370 ? 7.307 -4.484 10.568 1.00 83.44 370 GLN A C 1
ATOM 2859 O O . GLN A 1 370 ? 7.449 -5.630 10.991 1.00 83.44 370 GLN A O 1
ATOM 2864 N N . ARG A 1 371 ? 8.304 -3.842 9.940 1.00 81.19 371 ARG A N 1
ATOM 2865 C CA . ARG A 1 371 ? 9.655 -4.389 9.704 1.00 81.19 371 ARG A CA 1
ATOM 2866 C C . ARG A 1 371 ? 9.677 -5.734 8.954 1.00 81.19 371 ARG A C 1
ATOM 2868 O O . ARG A 1 371 ? 10.648 -6.480 9.033 1.00 81.19 371 ARG A O 1
ATOM 2875 N N . LYS A 1 372 ? 8.645 -6.034 8.159 1.00 82.19 372 LYS A N 1
ATOM 2876 C CA . LYS A 1 372 ? 8.545 -7.228 7.295 1.00 82.19 372 LYS A CA 1
ATOM 2877 C C . LYS A 1 372 ? 9.058 -6.938 5.879 1.00 82.19 372 LYS A C 1
ATOM 2879 O O . LYS A 1 372 ? 8.418 -7.268 4.884 1.00 82.19 372 LYS A O 1
ATOM 2884 N N . THR A 1 373 ? 10.220 -6.296 5.771 1.00 76.50 373 THR A N 1
ATOM 2885 C CA . THR A 1 373 ? 10.780 -5.821 4.491 1.00 76.50 373 THR A CA 1
ATOM 2886 C C . THR A 1 373 ? 11.172 -6.948 3.534 1.00 76.50 373 THR A C 1
ATOM 2888 O O . THR A 1 373 ? 11.172 -6.728 2.325 1.00 76.50 373 THR A O 1
ATOM 2891 N N . TRP A 1 374 ? 11.406 -8.168 4.035 1.00 80.81 374 TRP A N 1
ATOM 2892 C CA . TRP A 1 374 ? 11.649 -9.370 3.219 1.00 80.81 374 TRP A CA 1
ATOM 2893 C C . TRP A 1 374 ? 10.516 -9.661 2.219 1.00 80.81 374 TRP A C 1
ATOM 2895 O O . TRP A 1 374 ? 10.746 -10.252 1.165 1.00 80.81 374 TRP A O 1
ATOM 2905 N N . MET A 1 375 ? 9.297 -9.191 2.504 1.00 85.06 375 MET A N 1
ATOM 2906 C CA . MET A 1 375 ? 8.152 -9.326 1.603 1.00 85.06 375 MET A CA 1
ATOM 2907 C C . MET A 1 375 ? 8.354 -8.581 0.274 1.00 85.06 375 MET A C 1
ATOM 2909 O O . MET A 1 375 ? 7.836 -9.025 -0.747 1.00 85.06 375 MET A O 1
ATOM 2913 N N . ASN A 1 376 ? 9.157 -7.506 0.256 1.00 85.25 376 ASN A N 1
ATOM 2914 C CA . ASN A 1 376 ? 9.545 -6.803 -0.973 1.00 85.25 376 ASN A CA 1
ATOM 2915 C C . ASN A 1 376 ? 10.208 -7.764 -1.969 1.00 85.25 376 ASN A C 1
ATOM 2917 O O . ASN A 1 376 ? 9.847 -7.808 -3.145 1.00 85.25 376 ASN A O 1
ATOM 2921 N N . SER A 1 377 ? 11.144 -8.578 -1.479 1.00 84.06 377 SER A N 1
ATOM 2922 C CA . SER A 1 377 ? 11.867 -9.555 -2.289 1.00 84.06 377 SER A CA 1
ATOM 2923 C C . SER A 1 377 ? 10.932 -10.635 -2.826 1.00 84.06 377 SER A C 1
ATOM 2925 O O . SER A 1 377 ? 11.061 -11.025 -3.985 1.00 84.06 377 SER A O 1
ATOM 2927 N N . VAL A 1 378 ? 9.946 -11.071 -2.036 1.00 90.12 378 VAL A N 1
ATOM 2928 C CA . VAL A 1 378 ? 8.948 -12.061 -2.473 1.00 90.12 378 VAL A CA 1
ATOM 2929 C C . VAL A 1 378 ? 8.070 -11.512 -3.593 1.00 90.12 378 VAL A C 1
ATOM 2931 O O . VAL A 1 378 ? 7.957 -12.152 -4.637 1.00 90.12 378 VAL A O 1
ATOM 2934 N N . PHE A 1 379 ? 7.488 -10.323 -3.419 1.00 92.50 379 PHE A N 1
ATOM 2935 C CA . PHE A 1 379 ? 6.621 -9.732 -4.444 1.00 92.50 379 PHE A CA 1
ATOM 2936 C C . PHE A 1 379 ? 7.392 -9.403 -5.723 1.00 92.50 379 PHE A C 1
ATOM 2938 O O . PHE A 1 379 ? 6.910 -9.686 -6.818 1.00 92.50 379 PHE A O 1
ATOM 2945 N N . THR A 1 380 ? 8.616 -8.887 -5.588 1.00 91.00 380 THR A N 1
ATOM 2946 C CA . THR A 1 380 ? 9.494 -8.607 -6.733 1.00 91.00 380 THR A CA 1
ATOM 2947 C C . THR A 1 380 ? 9.858 -9.888 -7.475 1.00 91.00 380 THR A C 1
ATOM 2949 O O . THR A 1 380 ? 9.806 -9.914 -8.698 1.00 91.00 380 THR A O 1
ATOM 2952 N N . THR A 1 381 ? 10.165 -10.974 -6.760 1.00 90.75 381 THR A N 1
ATOM 2953 C CA . THR A 1 381 ? 10.479 -12.272 -7.383 1.00 90.75 381 THR A CA 1
ATOM 2954 C C . THR A 1 381 ? 9.263 -12.857 -8.097 1.00 90.75 381 THR A C 1
ATOM 2956 O O . THR A 1 381 ? 9.385 -13.316 -9.229 1.00 90.75 381 THR A O 1
ATOM 2959 N N . LEU A 1 382 ? 8.074 -12.783 -7.491 1.00 94.31 382 LEU A N 1
ATOM 2960 C CA . LEU A 1 382 ? 6.832 -13.221 -8.130 1.00 94.31 382 LEU A CA 1
ATOM 2961 C C . LEU A 1 382 ? 6.562 -12.446 -9.429 1.00 94.31 382 LEU A C 1
ATOM 2963 O O . LEU A 1 382 ? 6.258 -13.048 -10.459 1.00 94.31 382 LEU A O 1
ATOM 2967 N N . ALA A 1 383 ? 6.707 -11.120 -9.391 1.00 95.69 383 ALA A N 1
ATOM 2968 C CA . ALA A 1 383 ? 6.549 -10.268 -10.564 1.00 95.69 383 ALA A CA 1
ATOM 2969 C C . ALA A 1 383 ? 7.617 -10.550 -11.632 1.00 95.69 383 ALA A C 1
ATOM 2971 O O . ALA A 1 383 ? 7.291 -10.595 -12.813 1.00 95.69 383 ALA A O 1
ATOM 2972 N N . ALA A 1 384 ? 8.868 -10.787 -11.231 1.00 94.38 384 ALA A N 1
ATOM 2973 C CA . ALA A 1 384 ? 9.970 -11.118 -12.131 1.00 94.38 384 ALA A CA 1
ATOM 2974 C C . ALA A 1 384 ? 9.738 -12.445 -12.866 1.00 94.38 384 ALA A C 1
ATOM 2976 O O . ALA A 1 384 ? 9.922 -12.521 -14.079 1.00 94.38 384 ALA A O 1
ATOM 2977 N N . VAL A 1 385 ? 9.276 -13.478 -12.155 1.00 95.00 385 VAL A N 1
ATOM 2978 C CA . VAL A 1 385 ? 8.916 -14.771 -12.758 1.00 95.00 385 VAL A CA 1
ATOM 2979 C C . VAL A 1 385 ? 7.746 -14.603 -13.725 1.00 95.00 385 VAL A C 1
ATOM 2981 O O . VAL A 1 385 ? 7.810 -15.095 -14.849 1.00 95.00 385 VAL A O 1
ATOM 2984 N N . ALA A 1 386 ? 6.702 -13.866 -13.330 1.00 95.69 386 ALA A N 1
ATOM 2985 C CA . ALA A 1 386 ? 5.581 -13.569 -14.219 1.00 95.69 386 ALA A CA 1
ATOM 2986 C C . ALA A 1 386 ? 6.041 -12.817 -15.479 1.00 95.69 386 ALA A C 1
ATOM 2988 O O . ALA A 1 386 ? 5.653 -13.189 -16.583 1.00 95.69 386 ALA A O 1
ATOM 2989 N N . ASN A 1 387 ? 6.907 -11.810 -15.329 1.00 96.38 387 ASN A N 1
ATOM 2990 C CA . ASN A 1 387 ? 7.477 -11.051 -16.440 1.00 96.38 387 ASN A CA 1
ATOM 2991 C C . ASN A 1 387 ? 8.253 -11.954 -17.405 1.00 96.38 387 ASN A C 1
ATOM 2993 O O . ASN A 1 387 ? 8.015 -11.904 -18.608 1.00 96.38 387 ASN A O 1
ATOM 2997 N N . LEU A 1 388 ? 9.124 -12.818 -16.879 1.00 95.38 388 LEU A N 1
ATOM 2998 C CA . LEU A 1 388 ? 9.929 -13.736 -17.681 1.00 95.38 388 LEU A CA 1
ATOM 2999 C C . LEU A 1 388 ? 9.052 -14.709 -18.481 1.00 95.38 388 LEU A C 1
ATOM 3001 O O . LEU A 1 388 ? 9.249 -14.867 -19.684 1.00 95.38 388 LEU A O 1
ATOM 3005 N N . LEU A 1 389 ? 8.059 -15.326 -17.833 1.00 96.31 389 LEU A N 1
ATOM 3006 C CA . LEU A 1 389 ? 7.134 -16.256 -18.489 1.00 96.31 389 LEU A CA 1
ATOM 3007 C C . LEU A 1 389 ? 6.293 -15.560 -19.564 1.00 96.31 389 LEU A C 1
ATOM 3009 O O . LEU A 1 389 ? 6.120 -16.093 -20.659 1.00 96.31 389 LEU A O 1
ATOM 3013 N N . LEU A 1 390 ? 5.794 -14.356 -19.277 1.00 96.31 390 LEU A N 1
ATOM 3014 C CA . LEU A 1 390 ? 5.026 -13.574 -20.243 1.00 96.31 390 LEU A CA 1
ATOM 3015 C C . LEU A 1 390 ? 5.887 -13.146 -21.429 1.00 96.31 390 LEU A C 1
ATOM 3017 O O . LEU A 1 390 ? 5.432 -13.275 -22.561 1.00 96.31 390 LEU A O 1
ATOM 3021 N N . ASN A 1 391 ? 7.134 -12.734 -21.201 1.00 96.06 391 ASN A N 1
ATOM 3022 C CA . ASN A 1 391 ? 8.058 -12.393 -22.278 1.00 96.06 391 ASN A CA 1
ATOM 3023 C C . ASN A 1 391 ? 8.312 -13.597 -23.199 1.00 96.06 391 ASN A C 1
ATOM 3025 O O . ASN A 1 391 ? 8.225 -13.456 -24.417 1.00 96.06 391 ASN A O 1
ATOM 3029 N N . LEU A 1 392 ? 8.545 -14.791 -22.639 1.00 95.56 392 LEU A N 1
ATOM 3030 C CA . LEU A 1 392 ? 8.733 -16.022 -23.421 1.00 95.56 392 LEU A CA 1
ATOM 3031 C C . LEU A 1 392 ? 7.499 -16.394 -24.262 1.00 95.56 392 LEU A C 1
ATOM 3033 O O . LEU A 1 392 ? 7.650 -16.930 -25.356 1.00 95.56 392 LEU A O 1
ATOM 3037 N N . CYS A 1 393 ? 6.289 -16.088 -23.786 1.00 95.56 393 CYS A N 1
ATOM 3038 C CA . CYS A 1 393 ? 5.041 -16.387 -24.494 1.00 95.56 393 CYS A CA 1
ATOM 3039 C C . CYS A 1 393 ? 4.620 -15.295 -25.495 1.00 95.56 393 CYS A C 1
ATOM 3041 O O . CYS A 1 393 ? 4.088 -15.602 -26.562 1.00 95.56 393 CYS A O 1
ATOM 3043 N N . LEU A 1 394 ? 4.802 -14.016 -25.150 1.00 96.44 394 LEU A N 1
ATOM 3044 C CA . LEU A 1 394 ? 4.252 -12.879 -25.893 1.00 96.44 394 LEU A CA 1
ATOM 3045 C C . LEU A 1 394 ? 5.232 -12.297 -26.912 1.00 96.44 394 LEU A C 1
ATOM 3047 O O . LEU A 1 394 ? 4.778 -11.855 -27.968 1.00 96.44 394 LEU A O 1
ATOM 3051 N N . ILE A 1 395 ? 6.544 -12.301 -26.645 1.00 96.31 395 ILE A N 1
ATOM 3052 C CA . ILE A 1 395 ? 7.537 -11.758 -27.588 1.00 96.31 395 ILE A CA 1
ATOM 3053 C C . ILE A 1 395 ? 7.526 -12.516 -28.923 1.00 96.31 395 ILE A C 1
ATOM 3055 O O . ILE A 1 395 ? 7.450 -11.843 -29.949 1.00 96.31 395 ILE A O 1
ATOM 3059 N N . PRO A 1 396 ? 7.507 -13.866 -28.977 1.00 95.06 396 PRO A N 1
ATOM 3060 C CA . PRO A 1 396 ? 7.496 -14.573 -30.261 1.00 95.06 396 PRO A CA 1
ATOM 3061 C C . PRO A 1 396 ? 6.299 -14.226 -31.157 1.00 95.06 396 PRO A C 1
ATOM 3063 O O . PRO A 1 396 ? 6.392 -14.318 -32.376 1.00 95.06 396 PRO A O 1
ATOM 3066 N N . ARG A 1 397 ? 5.165 -13.829 -30.561 1.00 94.19 397 ARG A N 1
ATOM 3067 C CA . ARG A 1 397 ? 3.925 -13.523 -31.290 1.00 94.19 397 ARG A CA 1
ATOM 3068 C C . ARG A 1 397 ? 3.738 -12.033 -31.582 1.00 94.19 397 ARG A C 1
ATOM 3070 O O . ARG A 1 397 ? 3.131 -11.694 -32.593 1.00 94.19 397 ARG A O 1
ATOM 3077 N N . TYR A 1 398 ? 4.208 -11.158 -30.695 1.00 94.31 398 TYR A N 1
ATOM 3078 C CA . TYR A 1 398 ? 3.908 -9.721 -30.723 1.00 94.31 398 TYR A CA 1
ATOM 3079 C C . TYR A 1 398 ? 5.153 -8.816 -30.680 1.00 94.31 398 TYR A C 1
ATOM 3081 O O . TYR A 1 398 ? 5.008 -7.596 -30.620 1.00 94.31 398 TYR A O 1
ATOM 3089 N N . GLY A 1 399 ? 6.369 -9.370 -30.675 1.00 94.38 399 GLY A N 1
ATOM 3090 C CA . GLY A 1 399 ? 7.621 -8.607 -30.651 1.00 94.38 399 GLY A CA 1
ATOM 3091 C C . GLY A 1 399 ? 7.696 -7.625 -29.476 1.00 94.38 399 GLY A C 1
ATOM 3092 O O . GLY A 1 399 ? 7.354 -7.959 -28.336 1.00 94.38 399 GLY A O 1
ATOM 3093 N N . ALA A 1 400 ? 8.096 -6.385 -29.760 1.00 94.31 400 ALA A N 1
ATOM 3094 C CA . ALA A 1 400 ? 8.194 -5.283 -28.799 1.00 94.31 400 ALA A CA 1
ATOM 3095 C C . ALA A 1 400 ? 6.873 -4.974 -28.068 1.00 94.31 400 ALA A C 1
ATOM 3097 O O . ALA A 1 400 ? 6.897 -4.536 -26.916 1.00 94.31 400 ALA A O 1
ATOM 3098 N N . MET A 1 401 ? 5.717 -5.234 -28.690 1.00 95.06 401 MET A N 1
ATOM 3099 C CA . MET A 1 401 ? 4.411 -5.108 -28.026 1.00 95.06 401 MET A CA 1
ATOM 3100 C C . MET A 1 401 ? 4.243 -6.162 -26.933 1.00 95.06 401 MET A C 1
ATOM 3102 O O . MET A 1 401 ? 3.788 -5.850 -25.832 1.00 95.06 401 MET A O 1
ATOM 3106 N N . GLY A 1 402 ? 4.664 -7.399 -27.207 1.00 95.56 402 GLY A N 1
ATOM 3107 C CA . GLY A 1 402 ? 4.648 -8.482 -26.227 1.00 95.56 402 GLY A CA 1
ATOM 3108 C C . GLY A 1 402 ? 5.529 -8.181 -25.016 1.00 95.56 402 GLY A C 1
ATOM 3109 O O . GLY A 1 402 ? 5.105 -8.400 -23.881 1.00 95.56 402 GLY A O 1
ATOM 3110 N N . ALA A 1 403 ? 6.709 -7.602 -25.248 1.00 95.81 403 ALA A N 1
ATOM 3111 C CA . ALA A 1 403 ? 7.609 -7.151 -24.187 1.00 95.81 403 ALA A CA 1
ATOM 3112 C C . ALA A 1 403 ? 6.979 -6.058 -23.304 1.00 95.81 403 ALA A C 1
ATOM 3114 O O . ALA A 1 403 ? 6.916 -6.198 -22.081 1.00 95.81 403 ALA A O 1
ATOM 3115 N N . ALA A 1 404 ? 6.421 -5.006 -23.916 1.00 96.38 404 ALA A N 1
ATOM 3116 C CA . ALA A 1 404 ? 5.789 -3.910 -23.180 1.00 96.38 404 ALA A CA 1
ATOM 3117 C C . ALA A 1 404 ? 4.598 -4.389 -22.325 1.00 96.38 404 ALA A C 1
ATOM 3119 O O . ALA A 1 404 ? 4.466 -4.009 -21.158 1.00 96.38 404 ALA A O 1
ATOM 3120 N N . LEU A 1 405 ? 3.747 -5.261 -22.883 1.00 96.88 405 LEU A N 1
ATOM 3121 C CA . LEU A 1 405 ? 2.612 -5.848 -22.163 1.00 96.88 405 LEU A CA 1
ATOM 3122 C C . LEU A 1 405 ? 3.061 -6.745 -21.005 1.00 96.88 405 LEU A C 1
ATOM 3124 O O . LEU A 1 405 ? 2.456 -6.701 -19.934 1.00 96.88 405 LEU A O 1
ATOM 3128 N N . SER A 1 406 ? 4.137 -7.513 -21.186 1.00 97.00 406 SER A N 1
ATOM 3129 C CA . SER A 1 406 ? 4.715 -8.345 -20.121 1.00 97.00 406 SER A CA 1
ATOM 3130 C C . SER A 1 406 ? 5.168 -7.498 -18.932 1.00 97.00 406 SER A C 1
ATOM 3132 O O . SER A 1 406 ? 4.923 -7.866 -17.781 1.00 97.00 406 SER A O 1
ATOM 3134 N N . THR A 1 407 ? 5.770 -6.335 -19.187 1.00 95.62 407 THR A N 1
ATOM 3135 C CA . THR A 1 407 ? 6.180 -5.377 -18.145 1.00 95.62 407 THR A CA 1
ATOM 3136 C C . THR A 1 407 ? 4.981 -4.751 -17.435 1.00 95.62 407 THR A C 1
ATOM 3138 O O . THR A 1 407 ? 4.942 -4.724 -16.203 1.00 95.62 407 THR A O 1
ATOM 3141 N N . LEU A 1 408 ? 3.954 -4.325 -18.179 1.00 97.12 408 LEU A N 1
ATOM 3142 C CA . LEU A 1 408 ? 2.715 -3.806 -17.590 1.00 97.12 408 LEU A CA 1
ATOM 3143 C C . LEU A 1 408 ? 2.042 -4.831 -16.670 1.00 97.12 408 LEU A C 1
ATOM 3145 O O . LEU A 1 408 ? 1.733 -4.521 -15.518 1.00 97.12 408 LEU A O 1
ATOM 3149 N N . ILE A 1 409 ? 1.849 -6.060 -17.152 1.00 97.69 409 ILE A N 1
ATOM 3150 C CA . ILE A 1 409 ? 1.210 -7.124 -16.371 1.00 97.69 409 ILE A CA 1
ATOM 3151 C C . ILE A 1 409 ? 2.058 -7.469 -15.142 1.00 97.69 409 ILE A C 1
ATOM 3153 O O . ILE A 1 409 ? 1.509 -7.634 -14.053 1.00 97.69 409 ILE A O 1
ATOM 3157 N N . ALA A 1 410 ? 3.385 -7.520 -15.271 1.00 97.31 410 ALA A N 1
ATOM 3158 C CA . ALA A 1 410 ? 4.267 -7.803 -14.144 1.00 97.31 410 ALA A CA 1
ATOM 3159 C C . ALA A 1 410 ? 4.175 -6.744 -13.034 1.00 97.31 410 ALA A C 1
ATOM 3161 O O . ALA A 1 410 ? 4.091 -7.107 -11.859 1.00 97.31 410 ALA A O 1
ATOM 3162 N N . TYR A 1 411 ? 4.103 -5.451 -13.369 1.00 97.00 411 TYR A N 1
ATOM 3163 C CA . TYR A 1 411 ? 3.889 -4.411 -12.355 1.00 97.00 411 TYR A CA 1
ATOM 3164 C C . TYR A 1 411 ? 2.482 -4.422 -11.757 1.00 97.00 411 TYR A C 1
ATOM 3166 O O . TYR A 1 411 ? 2.329 -4.134 -10.569 1.00 97.00 411 TYR A O 1
ATOM 3174 N N . ILE A 1 412 ? 1.460 -4.812 -12.524 1.00 97.19 412 ILE A N 1
ATOM 3175 C CA . ILE A 1 412 ? 0.120 -5.054 -11.971 1.00 97.19 412 ILE A CA 1
ATOM 3176 C C . ILE A 1 412 ? 0.170 -6.203 -10.956 1.00 97.19 412 ILE A C 1
ATOM 3178 O O . ILE A 1 412 ? -0.363 -6.062 -9.856 1.00 97.19 412 ILE A O 1
ATOM 3182 N N . VAL A 1 413 ? 0.846 -7.313 -11.275 1.00 97.00 413 VAL A N 1
ATOM 3183 C CA . VAL A 1 413 ? 1.047 -8.447 -10.353 1.00 97.00 413 VAL A CA 1
ATOM 3184 C C . VAL A 1 413 ? 1.813 -8.006 -9.103 1.00 97.00 413 VAL A C 1
ATOM 3186 O O . VAL A 1 413 ? 1.410 -8.348 -7.987 1.00 97.00 413 VAL A O 1
ATOM 3189 N N . LEU A 1 414 ? 2.868 -7.203 -9.264 1.00 96.19 414 LEU A N 1
ATOM 3190 C CA . LEU A 1 414 ? 3.644 -6.638 -8.158 1.00 96.19 414 LEU A CA 1
ATOM 3191 C C . LEU A 1 414 ? 2.758 -5.809 -7.215 1.00 96.19 414 LEU A C 1
ATOM 3193 O O . LEU A 1 414 ? 2.716 -6.060 -6.010 1.00 96.19 414 LEU A O 1
ATOM 3197 N N . ALA A 1 415 ? 2.004 -4.855 -7.762 1.00 96.38 415 ALA A N 1
ATOM 3198 C CA . ALA A 1 415 ? 1.130 -3.981 -6.989 1.00 96.38 415 ALA A CA 1
ATOM 3199 C C . ALA A 1 415 ? -0.026 -4.758 -6.335 1.00 96.38 415 ALA A C 1
ATOM 3201 O O . ALA A 1 415 ? -0.310 -4.580 -5.150 1.00 96.38 415 ALA A O 1
ATOM 3202 N N . LEU A 1 416 ? -0.673 -5.660 -7.076 1.00 95.12 416 LEU A N 1
ATOM 3203 C CA . LEU A 1 416 ? -1.825 -6.418 -6.592 1.00 95.12 416 LEU A CA 1
ATOM 3204 C C . LEU A 1 416 ? -1.436 -7.406 -5.488 1.00 95.12 416 LEU A C 1
ATOM 3206 O O . LEU A 1 416 ? -2.132 -7.493 -4.474 1.00 95.12 416 LEU A O 1
ATOM 3210 N N . SER A 1 417 ? -0.324 -8.129 -5.650 1.00 95.19 417 SER A N 1
ATOM 3211 C CA . SER A 1 417 ? 0.170 -9.049 -4.616 1.00 95.19 417 SER A CA 1
ATOM 3212 C C . SER A 1 417 ? 0.530 -8.303 -3.329 1.00 95.19 417 SER A C 1
ATOM 3214 O O . SER A 1 417 ? 0.088 -8.707 -2.249 1.00 95.19 417 SER A O 1
ATOM 3216 N N . ALA A 1 418 ? 1.216 -7.161 -3.442 1.00 94.12 418 ALA A N 1
ATOM 3217 C CA . ALA A 1 418 ? 1.517 -6.298 -2.306 1.00 94.12 418 ALA A CA 1
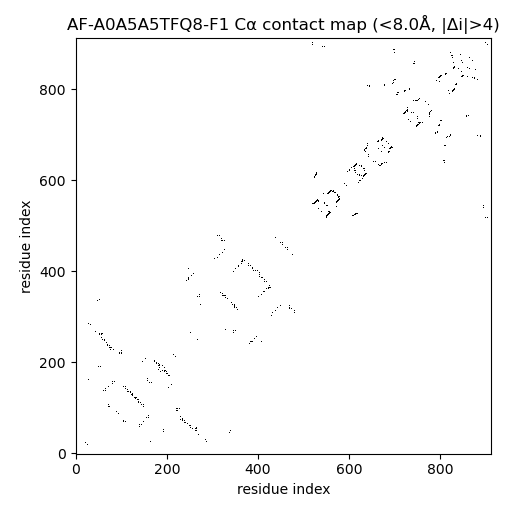ATOM 3218 C C . ALA A 1 418 ? 0.244 -5.791 -1.616 1.00 94.12 418 ALA A C 1
ATOM 3220 O O . ALA A 1 418 ? 0.130 -5.899 -0.395 1.00 94.12 418 ALA A O 1
ATOM 3221 N N . TYR A 1 419 ? -0.746 -5.310 -2.377 1.00 94.06 419 TYR A N 1
ATOM 3222 C CA . TYR A 1 419 ? -2.030 -4.858 -1.836 1.00 94.06 419 TYR A CA 1
ATOM 3223 C C . TYR A 1 419 ? -2.755 -5.975 -1.076 1.00 94.06 419 TYR A C 1
ATOM 3225 O O . TYR A 1 419 ? -3.125 -5.803 0.084 1.00 94.06 419 TYR A O 1
ATOM 3233 N N . ILE A 1 420 ? -2.929 -7.150 -1.693 1.00 92.12 420 ILE A N 1
ATOM 3234 C CA . ILE A 1 420 ? -3.699 -8.260 -1.108 1.00 92.12 420 ILE A CA 1
ATOM 3235 C C . ILE A 1 420 ? -3.099 -8.724 0.221 1.00 92.12 420 ILE A C 1
ATOM 3237 O O . ILE A 1 420 ? -3.851 -8.998 1.165 1.00 92.12 420 ILE A O 1
ATOM 3241 N N . VAL A 1 421 ? -1.771 -8.847 0.286 1.00 90.88 421 VAL A N 1
ATOM 3242 C CA . VAL A 1 421 ? -1.076 -9.376 1.463 1.00 90.88 421 VAL A CA 1
ATOM 3243 C C . VAL A 1 421 ? -0.905 -8.299 2.532 1.00 90.88 421 VAL A C 1
ATOM 3245 O O . VAL A 1 421 ? -1.252 -8.545 3.687 1.00 90.88 421 VAL A O 1
ATOM 3248 N N . ASN A 1 422 ? -0.455 -7.091 2.178 1.00 88.12 422 ASN A N 1
ATOM 3249 C CA . ASN A 1 422 ? -0.202 -6.045 3.173 1.00 88.12 422 ASN A CA 1
ATOM 3250 C C . ASN A 1 422 ? -1.483 -5.475 3.781 1.00 88.12 422 ASN A C 1
ATOM 3252 O O . ASN A 1 422 ? -1.461 -5.089 4.949 1.00 88.12 422 ASN A O 1
ATOM 3256 N N . GLN A 1 423 ? -2.619 -5.539 3.078 1.00 83.06 423 GLN A N 1
ATOM 3257 C CA . GLN A 1 423 ? -3.915 -5.176 3.661 1.00 83.06 423 GLN A CA 1
ATOM 3258 C C . GLN A 1 423 ? -4.298 -6.062 4.861 1.00 83.06 423 GLN A C 1
ATOM 3260 O O . GLN A 1 423 ? -5.110 -5.650 5.686 1.00 83.06 423 GLN A O 1
ATOM 3265 N N . LYS A 1 424 ? -3.735 -7.276 4.971 1.00 82.56 424 LYS A N 1
ATOM 3266 C CA . LYS A 1 424 ? -3.926 -8.162 6.135 1.00 82.56 424 LYS A CA 1
ATOM 3267 C C . LYS A 1 424 ? -3.010 -7.809 7.310 1.00 82.56 424 LYS A C 1
ATOM 3269 O O . LYS A 1 424 ? -3.306 -8.200 8.430 1.00 82.56 424 LYS A O 1
ATOM 3274 N N . ILE A 1 425 ? -1.897 -7.127 7.045 1.00 78.88 425 ILE A N 1
ATOM 3275 C CA . ILE A 1 425 ? -0.867 -6.795 8.037 1.00 78.88 425 ILE A CA 1
ATOM 3276 C C . ILE A 1 425 ? -1.143 -5.427 8.660 1.00 78.88 425 ILE A C 1
ATOM 3278 O O . ILE A 1 425 ? -1.081 -5.281 9.875 1.00 78.88 425 ILE A O 1
ATOM 3282 N N . TYR A 1 426 ? -1.438 -4.428 7.828 1.00 78.50 426 TYR A N 1
ATOM 3283 C CA . TYR A 1 426 ? -1.721 -3.065 8.263 1.00 78.50 426 TYR A CA 1
ATOM 3284 C C . TYR A 1 426 ? -2.779 -2.460 7.324 1.00 78.50 426 TYR A C 1
ATOM 3286 O O . TYR A 1 426 ? -2.444 -2.017 6.220 1.00 78.50 426 TYR A O 1
ATOM 3294 N N . PRO A 1 427 ? -4.072 -2.515 7.694 1.00 79.06 427 PRO A N 1
ATOM 3295 C CA . PRO A 1 427 ? -5.156 -2.149 6.794 1.00 79.06 427 PRO A CA 1
ATOM 3296 C C . PRO A 1 427 ? -5.246 -0.629 6.623 1.00 79.06 427 PRO A C 1
ATOM 3298 O O . PRO A 1 427 ? -5.660 0.084 7.532 1.00 79.06 427 PRO A O 1
ATOM 3301 N N . ILE A 1 428 ? -4.924 -0.141 5.425 1.00 82.81 428 ILE A N 1
ATOM 3302 C CA . ILE A 1 428 ? -5.127 1.259 5.023 1.00 82.81 428 ILE A CA 1
ATOM 3303 C C . ILE A 1 428 ? -6.256 1.297 3.990 1.00 82.81 428 ILE A C 1
ATOM 3305 O O . ILE A 1 428 ? -6.286 0.492 3.058 1.00 82.81 428 ILE A O 1
ATOM 3309 N N . ALA A 1 429 ? -7.216 2.206 4.150 1.00 82.69 429 ALA A N 1
ATOM 3310 C CA . ALA A 1 429 ? -8.349 2.351 3.237 1.00 82.69 429 ALA A CA 1
ATOM 3311 C C . ALA A 1 429 ? -7.952 3.118 1.960 1.00 82.69 429 ALA A C 1
ATOM 3313 O O . ALA A 1 429 ? -8.420 4.225 1.714 1.00 82.69 429 ALA A O 1
ATOM 3314 N N . PHE A 1 430 ? -7.066 2.544 1.142 1.00 84.38 430 PHE A N 1
ATOM 3315 C CA . PHE A 1 430 ? -6.694 3.141 -0.143 1.00 84.38 430 PHE A CA 1
ATOM 3316 C C . PHE A 1 430 ? -7.925 3.272 -1.053 1.00 84.38 430 PHE A C 1
ATOM 3318 O O . PHE A 1 430 ? -8.671 2.308 -1.244 1.00 84.38 430 PHE A O 1
ATOM 3325 N N . GLU A 1 431 ? -8.125 4.450 -1.647 1.00 85.12 431 GLU A N 1
ATOM 3326 C CA . GLU A 1 431 ? -9.262 4.771 -2.522 1.00 85.12 431 GLU A CA 1
ATOM 3327 C C . GLU A 1 431 ? -9.149 4.119 -3.919 1.00 85.12 431 GLU A C 1
ATOM 3329 O O . GLU A 1 431 ? -9.287 4.774 -4.952 1.00 85.12 431 GLU A O 1
ATOM 3334 N N . MET A 1 432 ? -8.908 2.805 -3.974 1.00 86.44 432 MET A N 1
ATOM 3335 C CA . MET A 1 432 ? -8.646 2.064 -5.215 1.00 86.44 432 MET A CA 1
ATOM 3336 C C . MET A 1 432 ? -9.768 2.183 -6.243 1.00 86.44 432 MET A C 1
ATOM 3338 O O . MET A 1 432 ? -9.492 2.294 -7.432 1.00 86.44 432 MET A O 1
ATOM 3342 N N . GLY A 1 433 ? -11.028 2.212 -5.798 1.00 84.06 433 GLY A N 1
ATOM 3343 C CA . GLY A 1 433 ? -12.165 2.407 -6.699 1.00 84.06 433 GLY A CA 1
ATOM 3344 C C . GLY A 1 433 ? -12.086 3.738 -7.449 1.00 84.06 433 GLY A C 1
ATOM 3345 O O . GLY A 1 433 ? -12.306 3.775 -8.654 1.00 84.06 433 GLY A O 1
ATOM 3346 N N . ARG A 1 434 ? -11.691 4.818 -6.766 1.00 84.88 434 ARG A N 1
ATOM 3347 C CA . ARG A 1 434 ? -11.513 6.138 -7.389 1.00 84.88 434 ARG A CA 1
ATOM 3348 C C . ARG A 1 434 ? -10.313 6.169 -8.312 1.00 84.88 434 ARG A C 1
ATOM 3350 O O . ARG A 1 434 ? -10.414 6.722 -9.394 1.00 84.88 434 ARG A O 1
ATOM 3357 N N . PHE A 1 435 ? -9.211 5.544 -7.910 1.00 89.88 435 PHE A N 1
ATOM 3358 C CA . PHE A 1 435 ? -8.033 5.419 -8.760 1.00 89.88 435 PHE A CA 1
ATOM 3359 C C . PHE A 1 435 ? -8.359 4.691 -10.079 1.00 89.88 435 PHE A C 1
ATOM 3361 O O . PHE A 1 435 ? -8.013 5.173 -11.153 1.00 89.88 435 PHE A O 1
ATOM 3368 N N . VAL A 1 436 ? -9.095 3.575 -10.021 1.00 89.25 436 VAL A N 1
ATOM 3369 C CA . VAL A 1 436 ? -9.530 2.838 -11.222 1.00 89.25 436 VAL A CA 1
ATOM 3370 C C . VAL A 1 436 ? -10.525 3.658 -12.051 1.00 89.25 436 VAL A C 1
ATOM 3372 O O . VAL A 1 436 ? -10.373 3.747 -13.267 1.00 89.25 436 VAL A O 1
ATOM 3375 N N . LEU A 1 437 ? -11.501 4.314 -11.412 1.00 87.88 437 LEU A N 1
ATOM 3376 C CA . LEU A 1 437 ? -12.438 5.214 -12.095 1.00 87.88 437 LEU A CA 1
ATOM 3377 C C . LEU A 1 437 ? -11.741 6.421 -12.738 1.00 87.88 437 LEU A C 1
ATOM 3379 O O . LEU A 1 437 ? -12.218 6.908 -13.752 1.00 87.88 437 LEU A O 1
ATOM 3383 N N . ALA A 1 438 ? -10.623 6.889 -12.183 1.00 91.62 438 ALA A N 1
ATOM 3384 C CA . ALA A 1 438 ? -9.807 7.962 -12.743 1.00 91.62 438 ALA A CA 1
ATOM 3385 C C . ALA A 1 438 ? -8.939 7.494 -13.925 1.00 91.62 438 ALA A C 1
ATOM 3387 O O . ALA A 1 438 ? -8.665 8.271 -14.839 1.00 91.62 438 ALA A O 1
ATOM 3388 N N . LEU A 1 439 ? -8.517 6.226 -13.935 1.00 93.25 439 LEU A N 1
ATOM 3389 C CA . LEU A 1 439 ? -7.737 5.637 -15.026 1.00 93.25 439 LEU A CA 1
ATOM 3390 C C . LEU A 1 439 ? -8.573 5.472 -16.308 1.00 93.25 439 LEU A C 1
ATOM 3392 O O . LEU A 1 439 ? -8.081 5.761 -17.397 1.00 93.25 439 LEU A O 1
ATOM 3396 N N . LEU A 1 440 ? -9.836 5.040 -16.192 1.00 92.38 440 LEU A N 1
ATOM 3397 C CA . LEU A 1 440 ? -10.693 4.718 -17.346 1.00 92.38 440 LEU A CA 1
ATOM 3398 C C . LEU A 1 440 ? -10.909 5.899 -18.322 1.00 92.38 440 LEU A C 1
ATOM 3400 O O . LEU A 1 440 ? -10.692 5.698 -19.519 1.00 92.38 440 LEU A O 1
ATOM 3404 N N . PRO A 1 441 ? -11.262 7.125 -17.876 1.00 92.00 441 PRO A N 1
ATOM 3405 C CA . PRO A 1 441 ? -11.357 8.287 -18.757 1.00 92.00 441 PRO A CA 1
ATOM 3406 C C . PRO A 1 441 ? -10.035 8.622 -19.442 1.00 92.00 441 PRO A C 1
ATOM 3408 O O . PRO A 1 441 ? -10.047 9.010 -20.602 1.00 92.00 441 PRO A O 1
ATOM 3411 N N . GLY A 1 442 ? -8.899 8.435 -18.764 1.00 92.62 442 GLY A N 1
ATOM 3412 C CA . GLY A 1 442 ? -7.580 8.660 -19.358 1.00 92.62 442 GLY A CA 1
ATOM 3413 C C . GLY A 1 442 ? -7.312 7.696 -20.511 1.00 92.62 442 GLY A C 1
ATOM 3414 O O . GLY A 1 442 ? -6.910 8.113 -21.591 1.00 92.62 442 GLY A O 1
ATOM 3415 N N . VAL A 1 443 ? -7.619 6.408 -20.332 1.00 91.62 443 VAL A N 1
ATOM 3416 C CA . VAL A 1 443 ? -7.507 5.414 -21.414 1.00 91.62 443 VAL A CA 1
ATOM 3417 C C . VAL A 1 443 ? -8.452 5.753 -22.571 1.00 91.62 443 VAL A C 1
ATOM 3419 O O . VAL A 1 443 ? -8.036 5.723 -23.728 1.00 91.62 443 VAL A O 1
ATOM 3422 N N . ALA A 1 444 ? -9.702 6.116 -22.276 1.00 91.06 444 ALA A N 1
ATOM 3423 C CA . ALA A 1 444 ? -10.684 6.483 -23.296 1.00 91.06 444 ALA A CA 1
ATOM 3424 C C . ALA A 1 444 ? -10.260 7.728 -24.092 1.00 91.06 444 ALA A C 1
ATOM 3426 O O . ALA A 1 444 ? -10.334 7.719 -25.320 1.00 91.06 444 ALA A O 1
ATOM 3427 N N . LEU A 1 445 ? -9.768 8.769 -23.413 1.00 92.00 445 LEU A N 1
ATOM 3428 C CA . LEU A 1 445 ? -9.262 9.986 -24.047 1.00 92.00 445 LEU A CA 1
ATOM 3429 C C . LEU A 1 445 ? -8.036 9.708 -24.915 1.00 92.00 445 LEU A C 1
ATOM 3431 O O . LEU A 1 445 ? -7.957 10.245 -26.012 1.00 92.00 445 LEU A O 1
ATOM 3435 N N . TYR A 1 446 ? -7.125 8.836 -24.476 1.00 91.31 446 TYR A N 1
ATOM 3436 C CA . TYR A 1 446 ? -5.933 8.476 -25.247 1.00 91.31 446 TYR A CA 1
ATOM 3437 C C . TYR A 1 446 ? -6.290 7.704 -26.526 1.00 91.31 446 TYR A C 1
ATOM 3439 O O . TYR A 1 446 ? -5.781 7.982 -27.615 1.00 91.31 446 TYR A O 1
ATOM 3447 N N . LEU A 1 447 ? -7.206 6.737 -26.424 1.00 89.69 447 LEU A N 1
ATOM 3448 C CA . LEU A 1 447 ? -7.705 6.012 -27.595 1.00 89.69 447 LEU A CA 1
ATOM 3449 C C . LEU A 1 447 ? -8.472 6.950 -28.539 1.00 89.69 447 LEU A C 1
ATOM 3451 O O . LEU A 1 447 ? -8.289 6.884 -29.751 1.00 89.69 447 LEU A O 1
ATOM 3455 N N . GLY A 1 448 ? -9.278 7.864 -27.996 1.00 86.94 448 GLY A N 1
ATOM 3456 C CA . GLY A 1 448 ? -9.981 8.882 -28.776 1.00 86.94 448 GLY A CA 1
ATOM 3457 C C . GLY A 1 448 ? -9.031 9.835 -29.506 1.00 86.94 448 GLY A C 1
ATOM 3458 O O . GLY A 1 448 ? -9.168 10.020 -30.716 1.00 86.94 448 GLY A O 1
ATOM 3459 N N . SER A 1 449 ? -8.040 10.399 -28.805 1.00 86.00 449 SER A N 1
ATOM 3460 C CA . SER A 1 449 ? -7.071 11.330 -29.393 1.00 86.00 449 SER A CA 1
ATOM 3461 C C . SER A 1 449 ? -6.228 10.642 -30.463 1.00 86.00 449 SER A C 1
ATOM 3463 O O . SER A 1 449 ? -6.132 11.146 -31.579 1.00 86.00 449 SER A O 1
ATOM 3465 N N . SER A 1 450 ? -5.720 9.435 -30.194 1.00 84.00 450 SER A N 1
ATOM 3466 C CA . SER A 1 450 ? -4.912 8.678 -31.160 1.00 84.00 450 SER A CA 1
ATOM 3467 C C . SER A 1 450 ? -5.673 8.316 -32.443 1.00 84.00 450 SER A C 1
ATOM 3469 O O . SER A 1 450 ? -5.080 8.322 -33.526 1.00 84.00 450 SER A O 1
ATOM 3471 N N . LEU A 1 451 ? -6.984 8.059 -32.367 1.00 85.25 451 LEU A N 1
ATOM 3472 C CA . LEU A 1 451 ? -7.831 7.845 -33.547 1.00 85.25 451 LEU A CA 1
ATOM 3473 C C . LEU A 1 451 ? -8.034 9.132 -34.359 1.00 85.25 451 LEU A C 1
ATOM 3475 O O . LEU A 1 451 ? -7.952 9.090 -35.589 1.00 85.25 451 LEU A O 1
ATOM 3479 N N . LEU A 1 452 ? -8.264 10.265 -33.688 1.00 82.44 452 LEU A N 1
ATOM 3480 C CA . LEU A 1 452 ? -8.470 11.574 -34.324 1.00 82.44 452 LEU A CA 1
ATOM 3481 C C . LEU A 1 452 ? -7.194 12.108 -34.987 1.00 82.44 452 LEU A C 1
ATOM 3483 O O . LEU A 1 452 ? -7.249 12.689 -36.069 1.00 82.44 452 LEU A O 1
ATOM 3487 N N . VAL A 1 453 ? -6.046 11.881 -34.352 1.00 81.56 453 VAL A N 1
ATOM 3488 C CA . VAL A 1 453 ? -4.721 12.353 -34.775 1.00 81.56 453 VAL A CA 1
ATOM 3489 C C . VAL A 1 453 ? -4.190 11.611 -36.002 1.00 81.56 453 VAL A C 1
ATOM 3491 O O . VAL A 1 453 ? -3.441 12.184 -36.791 1.00 81.56 453 VAL A O 1
ATOM 3494 N N . ARG A 1 454 ? -4.597 10.352 -36.218 1.00 70.56 454 ARG A N 1
ATOM 3495 C CA . ARG A 1 454 ? -4.014 9.438 -37.224 1.00 70.56 454 ARG A CA 1
ATOM 3496 C C . ARG A 1 454 ? -4.038 9.955 -38.674 1.00 70.56 454 ARG A C 1
ATOM 3498 O O . ARG A 1 454 ? -3.376 9.369 -39.527 1.00 70.56 454 ARG A O 1
ATOM 3505 N N . ARG A 1 455 ? -4.808 11.007 -38.972 1.00 71.38 455 ARG A N 1
ATOM 3506 C CA . ARG A 1 455 ? -4.941 11.623 -40.308 1.00 71.38 455 ARG A CA 1
ATOM 3507 C C . ARG A 1 455 ? -4.685 13.139 -40.337 1.00 71.38 455 ARG A C 1
ATOM 3509 O O . ARG A 1 455 ? -4.981 13.770 -41.346 1.00 71.38 455 ARG A O 1
ATOM 3516 N N . GLN A 1 456 ? -4.174 13.723 -39.255 1.00 79.50 456 GLN A N 1
ATOM 3517 C CA . GLN A 1 456 ? -4.017 15.174 -39.091 1.00 79.50 456 GLN A CA 1
ATOM 3518 C C . GLN A 1 456 ? -2.549 15.614 -39.254 1.00 79.50 456 GLN A C 1
ATOM 3520 O O . GLN A 1 456 ? -1.625 14.816 -39.099 1.00 79.50 456 GLN A O 1
ATOM 3525 N N . GLY A 1 457 ? -2.322 16.899 -39.548 1.00 80.50 457 GLY A N 1
ATOM 3526 C CA . GLY A 1 457 ? -0.982 17.503 -39.540 1.00 80.50 457 GLY A CA 1
ATOM 3527 C C . GLY A 1 457 ? -0.440 17.725 -38.119 1.00 80.50 457 GLY A C 1
ATOM 3528 O O . GLY A 1 457 ? -1.212 17.858 -37.170 1.00 80.50 457 GLY A O 1
ATOM 3529 N N . ILE A 1 458 ? 0.888 17.827 -37.969 1.00 78.62 458 ILE A N 1
ATOM 3530 C CA . ILE A 1 458 ? 1.567 17.839 -36.657 1.00 78.62 458 ILE A CA 1
ATOM 3531 C C . ILE A 1 458 ? 1.063 18.928 -35.694 1.00 78.62 458 ILE A C 1
ATOM 3533 O O . ILE A 1 458 ? 0.895 18.660 -34.510 1.00 78.62 458 ILE A O 1
ATOM 3537 N N . TYR A 1 459 ? 0.748 20.131 -36.182 1.00 82.06 459 TYR A N 1
ATOM 3538 C CA . TYR A 1 459 ? 0.234 21.221 -35.341 1.00 82.06 459 TYR A CA 1
ATOM 3539 C C . TYR A 1 459 ? -1.150 20.915 -34.757 1.00 82.06 459 TYR A C 1
ATOM 3541 O O . TYR A 1 459 ? -1.416 21.212 -33.593 1.00 82.06 459 TYR A O 1
ATOM 3549 N N . LEU A 1 460 ? -2.020 20.284 -35.548 1.00 85.06 460 LEU A N 1
ATOM 3550 C CA . LEU A 1 460 ? -3.359 19.906 -35.109 1.00 85.06 460 LEU A CA 1
ATOM 3551 C C . LEU A 1 460 ? -3.306 18.705 -34.159 1.00 85.06 460 LEU A C 1
ATOM 3553 O O . LEU A 1 460 ? -4.057 18.667 -33.189 1.00 85.06 460 LEU A O 1
ATOM 3557 N N . THR A 1 461 ? -2.353 17.792 -34.363 1.00 84.62 461 THR A N 1
ATOM 3558 C CA . THR A 1 461 ? -2.029 16.731 -33.403 1.00 84.62 461 THR A CA 1
ATOM 3559 C C . THR A 1 461 ? -1.656 17.291 -32.035 1.00 84.62 461 THR A C 1
ATOM 3561 O O . THR A 1 461 ? -2.273 16.928 -31.036 1.00 84.62 461 THR A O 1
ATOM 3564 N N . VAL A 1 462 ? -0.718 18.245 -31.992 1.00 85.69 462 VAL A N 1
ATOM 3565 C CA . VAL A 1 462 ? -0.314 18.909 -30.741 1.00 85.69 462 VAL A CA 1
ATOM 3566 C C . VAL A 1 462 ? -1.507 19.591 -30.070 1.00 85.69 462 VAL A C 1
ATOM 3568 O O . VAL A 1 462 ? -1.656 19.495 -28.852 1.00 85.69 462 VAL A O 1
ATOM 3571 N N . GLY A 1 463 ? -2.369 20.254 -30.847 1.00 88.12 463 GLY A N 1
ATOM 3572 C CA . GLY A 1 463 ? -3.586 20.885 -30.335 1.00 88.12 463 GLY A CA 1
ATOM 3573 C C . GLY A 1 463 ? -4.551 19.888 -29.682 1.00 88.12 463 GLY A C 1
ATOM 3574 O O . GLY A 1 463 ? -4.985 20.114 -28.551 1.00 88.12 463 GLY A O 1
ATOM 3575 N N . ILE A 1 464 ? -4.847 18.769 -30.356 1.00 89.44 464 ILE A N 1
ATOM 3576 C CA . ILE A 1 464 ? -5.748 17.716 -29.854 1.00 89.44 464 ILE A CA 1
ATOM 3577 C C . ILE A 1 464 ? -5.182 17.065 -28.586 1.00 89.44 464 ILE A C 1
ATOM 3579 O O . ILE A 1 464 ? -5.912 16.902 -27.604 1.00 89.44 464 ILE A O 1
ATOM 3583 N N . ASP A 1 465 ? -3.895 16.719 -28.575 1.00 89.12 465 ASP A N 1
ATOM 3584 C CA . ASP A 1 465 ? -3.268 16.073 -27.418 1.00 89.12 465 ASP A CA 1
ATOM 3585 C C . ASP A 1 465 ? -3.182 17.029 -26.220 1.00 89.12 465 ASP A C 1
ATOM 3587 O O . ASP A 1 465 ? -3.510 16.641 -25.098 1.00 89.12 465 ASP A O 1
ATOM 3591 N N . SER A 1 466 ? -2.839 18.302 -26.448 1.00 90.25 466 SER A N 1
ATOM 3592 C CA . SER A 1 466 ? -2.799 19.321 -25.387 1.00 90.25 466 SER A CA 1
ATOM 3593 C C . SER A 1 466 ? -4.182 19.552 -24.775 1.00 90.25 466 SER A C 1
ATOM 3595 O O . SER A 1 466 ? -4.323 19.580 -23.550 1.00 90.25 466 SER A O 1
ATOM 3597 N N . LEU A 1 467 ? -5.223 19.643 -25.609 1.00 92.06 467 LEU A N 1
ATOM 3598 C CA . LEU A 1 467 ? -6.604 19.768 -25.144 1.00 92.06 467 LEU A CA 1
ATOM 3599 C C . LEU A 1 467 ? -7.051 18.528 -24.357 1.00 92.06 467 LEU A C 1
ATOM 3601 O O . LEU A 1 467 ? -7.700 18.656 -23.319 1.00 92.06 467 LEU A O 1
ATOM 3605 N N . SER A 1 468 ? -6.664 17.334 -24.810 1.00 92.94 468 SER A N 1
ATOM 3606 C CA . SER A 1 468 ? -6.964 16.074 -24.124 1.00 92.94 468 SER A CA 1
ATOM 3607 C C . SER A 1 468 ? -6.297 16.005 -22.747 1.00 92.94 468 SER A C 1
ATOM 3609 O O . SER A 1 468 ? -6.924 15.567 -21.784 1.00 92.94 468 SER A O 1
ATOM 3611 N N . VAL A 1 469 ? -5.058 16.497 -22.620 1.00 93.75 469 VAL A N 1
ATOM 3612 C CA . VAL A 1 469 ? -4.349 16.607 -21.332 1.00 93.75 469 VAL A CA 1
ATOM 3613 C C . VAL A 1 469 ? -5.058 17.583 -20.396 1.00 93.75 469 VAL A C 1
ATOM 3615 O O . VAL A 1 469 ? -5.276 17.251 -19.231 1.00 93.75 469 VAL A O 1
ATOM 3618 N N . MET A 1 470 ? -5.469 18.754 -20.893 1.00 93.88 470 MET A N 1
ATOM 3619 C CA . MET A 1 470 ? -6.220 19.733 -20.095 1.00 93.88 470 MET A CA 1
ATOM 3620 C C . MET A 1 470 ? -7.567 19.172 -19.625 1.00 93.88 470 MET A C 1
ATOM 3622 O O . MET A 1 470 ? -7.917 19.302 -18.450 1.00 93.88 470 MET A O 1
ATOM 3626 N N . LEU A 1 471 ? -8.301 18.503 -20.517 1.00 94.56 471 LEU A N 1
ATOM 3627 C CA . LEU A 1 471 ? -9.570 17.855 -20.190 1.00 94.56 471 LEU A CA 1
ATOM 3628 C C . LEU A 1 471 ? -9.378 16.750 -19.146 1.00 94.56 471 LEU A C 1
ATOM 3630 O O . LEU A 1 471 ? -10.140 16.671 -18.182 1.00 94.56 471 LEU A O 1
ATOM 3634 N N . TYR A 1 472 ? -8.341 15.924 -19.293 1.00 96.00 472 TYR A N 1
ATOM 3635 C CA . TYR A 1 472 ? -8.050 14.876 -18.323 1.00 96.00 472 TYR A CA 1
ATOM 3636 C C . TYR A 1 472 ? -7.652 15.447 -16.959 1.00 96.00 472 TYR A C 1
ATOM 3638 O O . TYR A 1 472 ? -8.138 14.971 -15.935 1.00 96.00 472 TYR A O 1
ATOM 3646 N N . ALA A 1 473 ? -6.848 16.514 -16.925 1.00 94.38 473 ALA A N 1
ATOM 3647 C CA . ALA A 1 473 ? -6.514 17.219 -15.690 1.00 94.38 473 ALA A CA 1
ATOM 3648 C C . ALA A 1 473 ? -7.769 17.745 -14.974 1.00 94.38 473 ALA A C 1
ATOM 3650 O O . ALA A 1 473 ? -7.891 17.580 -13.760 1.00 94.38 473 ALA A O 1
ATOM 3651 N N . LEU A 1 474 ? -8.729 18.305 -15.719 1.00 92.44 474 LEU A N 1
ATOM 3652 C CA . LEU A 1 474 ? -10.009 18.753 -15.167 1.00 92.44 474 LEU A CA 1
ATOM 3653 C C . LEU A 1 474 ? -10.819 17.582 -14.590 1.00 92.44 474 LEU A C 1
ATOM 3655 O O . LEU A 1 474 ? -11.308 17.676 -13.466 1.00 92.44 474 LEU A O 1
ATOM 3659 N N . ILE A 1 475 ? -10.914 16.460 -15.313 1.00 92.25 475 ILE A N 1
ATOM 3660 C CA . ILE A 1 475 ? -11.588 15.241 -14.831 1.00 92.25 475 ILE A CA 1
ATOM 3661 C C . ILE A 1 475 ? -10.940 14.744 -13.534 1.00 92.25 475 ILE A C 1
ATOM 3663 O O . ILE A 1 475 ? -11.642 14.455 -12.566 1.00 92.25 475 ILE A O 1
ATOM 3667 N N . LEU A 1 476 ? -9.608 14.668 -13.486 1.00 91.81 476 LEU A N 1
ATOM 3668 C CA . LEU A 1 476 ? -8.878 14.220 -12.300 1.00 91.81 476 LEU A CA 1
ATOM 3669 C C . LEU A 1 476 ? -9.057 15.170 -11.117 1.00 91.81 476 LEU A C 1
ATOM 3671 O O . LEU A 1 476 ? -9.197 14.706 -9.987 1.00 91.81 476 LEU A O 1
ATOM 3675 N N . LEU A 1 477 ? -9.091 16.479 -11.365 1.00 88.88 477 LEU A N 1
ATOM 3676 C CA . LEU A 1 477 ? -9.347 17.483 -10.338 1.00 88.88 477 LEU A CA 1
ATOM 3677 C C . LEU A 1 477 ? -10.761 17.330 -9.770 1.00 88.88 477 LEU A C 1
ATOM 3679 O O . LEU A 1 477 ? -10.925 17.302 -8.554 1.00 88.88 477 LEU A O 1
ATOM 3683 N N . VAL A 1 478 ? -11.764 17.113 -10.623 1.00 86.06 478 VAL A N 1
ATOM 3684 C CA . VAL A 1 478 ? -13.139 16.819 -10.193 1.00 86.06 478 VAL A CA 1
ATOM 3685 C C . VAL A 1 478 ? -13.186 15.534 -9.355 1.00 86.06 478 VAL A C 1
ATOM 3687 O O . VAL A 1 478 ? -13.698 15.551 -8.236 1.00 86.06 478 VAL A O 1
ATOM 3690 N N . VAL A 1 479 ? -12.592 14.435 -9.833 1.00 84.62 479 VAL A N 1
ATOM 3691 C CA . VAL A 1 479 ? -12.532 13.154 -9.100 1.00 84.62 479 VAL A CA 1
ATOM 3692 C C . VAL A 1 479 ? -11.788 13.289 -7.763 1.00 84.62 479 VAL A C 1
ATOM 3694 O O . VAL A 1 479 ? -12.189 12.670 -6.776 1.00 84.62 479 VAL A O 1
ATOM 3697 N N . GLY A 1 480 ? -10.729 14.102 -7.713 1.00 79.25 480 GLY A N 1
ATOM 3698 C CA . GLY A 1 480 ? -9.940 14.369 -6.508 1.00 79.25 480 GLY A CA 1
ATOM 3699 C C . GLY A 1 480 ? -10.648 15.262 -5.486 1.00 79.25 480 GLY A C 1
ATOM 3700 O O . GLY A 1 480 ? -10.500 15.035 -4.282 1.00 79.25 480 GLY A O 1
ATOM 3701 N N . LEU A 1 481 ? -11.435 16.240 -5.951 1.00 75.50 481 LEU A N 1
ATOM 3702 C CA . LEU A 1 481 ? -12.198 17.169 -5.111 1.00 75.50 481 LEU A CA 1
ATOM 3703 C C . LEU A 1 481 ? -13.484 16.565 -4.548 1.00 75.50 481 LEU A C 1
ATOM 3705 O O . LEU A 1 481 ? -13.942 17.026 -3.505 1.00 75.50 481 LEU A O 1
ATOM 3709 N N . PHE A 1 482 ? -14.060 15.535 -5.179 1.00 61.78 482 PHE A N 1
ATOM 3710 C CA . PHE A 1 482 ? -15.211 14.837 -4.610 1.00 61.78 482 PHE A CA 1
ATOM 3711 C C . PHE A 1 482 ? -14.823 14.189 -3.268 1.00 61.78 482 PHE A C 1
ATOM 3713 O O . PHE A 1 482 ? -14.064 13.208 -3.238 1.00 61.78 482 PHE A O 1
ATOM 3720 N N . PRO A 1 483 ? -15.358 14.664 -2.127 1.00 45.75 483 PRO A N 1
ATOM 3721 C CA . PRO A 1 483 ? -15.042 14.082 -0.831 1.00 45.75 483 PRO A CA 1
ATOM 3722 C C . PRO A 1 483 ? -15.485 12.621 -0.814 1.00 45.75 483 PRO A C 1
ATOM 3724 O O . PRO A 1 483 ? -16.529 12.275 -1.377 1.00 45.75 483 PRO A O 1
ATOM 3727 N N . ALA A 1 484 ? -14.704 11.730 -0.195 1.00 43.28 484 ALA A N 1
ATOM 3728 C CA . ALA A 1 484 ? -15.266 10.460 0.256 1.00 43.28 484 ALA A CA 1
ATOM 3729 C C . ALA A 1 484 ? -16.433 10.851 1.163 1.00 43.28 484 ALA A C 1
ATOM 3731 O O . ALA A 1 484 ? -16.197 11.594 2.110 1.00 43.28 484 ALA A O 1
ATOM 3732 N N . LYS A 1 485 ? -17.668 10.498 0.762 1.00 39.03 485 LYS A N 1
ATOM 3733 C CA . LYS A 1 485 ? -18.938 10.976 1.336 1.00 39.03 485 LYS A CA 1
ATOM 3734 C C . LYS A 1 485 ? -18.755 11.503 2.757 1.00 39.03 485 LYS A C 1
ATOM 3736 O O . LYS A 1 485 ? -18.568 10.724 3.688 1.00 39.03 485 LYS A O 1
ATOM 3741 N N . ALA A 1 486 ? -18.815 12.826 2.878 1.00 33.25 486 ALA A N 1
ATOM 3742 C CA . ALA A 1 486 ? -18.898 13.529 4.139 1.00 33.25 486 ALA A CA 1
ATOM 3743 C C . ALA A 1 486 ? -20.134 13.018 4.894 1.00 33.25 486 ALA A C 1
ATOM 3745 O O . ALA A 1 486 ? -21.247 13.495 4.693 1.00 33.25 486 ALA A O 1
ATOM 3746 N N . GLN A 1 487 ? -19.932 12.027 5.762 1.00 35.50 487 GLN A N 1
ATOM 3747 C CA . GLN A 1 487 ? -20.937 11.557 6.715 1.00 35.50 487 GLN A CA 1
ATOM 3748 C C . GLN A 1 487 ? -21.242 12.608 7.799 1.00 35.50 487 GLN A C 1
ATOM 3750 O O . GLN A 1 487 ? -22.176 12.423 8.564 1.00 35.50 487 GLN A O 1
ATOM 3755 N N . HIS A 1 488 ? -20.507 13.725 7.853 1.00 31.55 488 HIS A N 1
ATOM 3756 C CA . HIS A 1 488 ? -20.664 14.748 8.892 1.00 31.55 488 HIS A CA 1
ATOM 3757 C C . HIS A 1 488 ? -21.636 15.892 8.546 1.00 31.55 488 HIS A C 1
ATOM 3759 O O . HIS A 1 488 ? -22.251 16.450 9.448 1.00 31.55 488 HIS A O 1
ATOM 3765 N N . ALA A 1 489 ? -21.834 16.246 7.269 1.00 30.44 489 ALA A N 1
ATOM 3766 C CA . ALA A 1 489 ? -22.606 17.449 6.915 1.00 30.44 489 ALA A CA 1
ATOM 3767 C C . ALA A 1 489 ? -24.130 17.218 6.828 1.00 30.44 489 ALA A C 1
ATOM 3769 O O . ALA A 1 489 ? -24.908 18.121 7.113 1.00 30.44 489 ALA A O 1
ATOM 3770 N N . SER A 1 490 ? -24.569 15.993 6.512 1.00 33.38 490 SER A N 1
ATOM 3771 C CA . SER A 1 490 ? -26.000 15.630 6.472 1.00 33.38 490 SER A CA 1
ATOM 3772 C C . SER A 1 490 ? -26.613 15.413 7.866 1.00 33.38 490 SER A C 1
ATOM 3774 O O . SER A 1 490 ? -27.834 15.329 7.999 1.00 33.38 490 SER A O 1
ATOM 3776 N N . TYR A 1 491 ? -25.776 15.310 8.904 1.00 35.31 491 TYR A N 1
ATOM 3777 C CA . TYR A 1 491 ? -26.196 14.984 10.268 1.00 35.31 491 TYR A CA 1
ATOM 3778 C C . TYR A 1 491 ? -26.797 16.197 10.990 1.00 35.31 491 TYR A C 1
ATOM 3780 O O . TYR A 1 491 ? -27.805 16.075 11.677 1.00 35.31 491 TYR A O 1
ATOM 3788 N N . LYS A 1 492 ? -26.245 17.397 10.760 1.00 32.97 492 LYS A N 1
ATOM 3789 C CA . LYS A 1 492 ? -26.687 18.619 11.451 1.00 32.97 492 LYS A CA 1
ATOM 3790 C C . LYS A 1 492 ? -28.086 19.076 11.016 1.00 32.97 492 LYS A C 1
ATOM 3792 O O . LYS A 1 492 ? -28.856 19.509 11.856 1.00 32.97 492 LYS A O 1
ATOM 3797 N N . ALA A 1 493 ? -28.435 18.898 9.739 1.00 30.58 493 ALA A N 1
ATOM 3798 C CA . ALA A 1 493 ? -29.755 19.258 9.208 1.00 30.58 493 ALA A CA 1
ATOM 3799 C C . ALA A 1 493 ? -30.859 18.230 9.541 1.00 30.58 493 ALA A C 1
ATOM 3801 O O . ALA A 1 493 ? -32.033 18.578 9.565 1.00 30.58 493 ALA A O 1
ATOM 3802 N N . SER A 1 494 ? -30.490 16.974 9.827 1.00 36.19 494 SER A N 1
ATOM 3803 C CA . SER A 1 494 ? -31.441 15.903 10.184 1.00 36.19 494 SER A CA 1
ATOM 3804 C C . SER A 1 494 ? -31.731 15.842 11.692 1.00 36.19 494 SER A C 1
ATOM 3806 O O . SER A 1 494 ? -32.731 15.258 12.107 1.00 36.19 494 SER A O 1
ATOM 3808 N N . ARG A 1 495 ? -30.866 16.464 12.509 1.00 35.72 495 ARG A N 1
ATOM 3809 C CA . ARG A 1 495 ? -30.965 16.514 13.974 1.00 35.72 495 ARG A CA 1
ATOM 3810 C C . ARG A 1 495 ? -32.201 17.279 14.449 1.00 35.72 495 ARG A C 1
ATOM 3812 O O . ARG A 1 495 ? -32.897 16.811 15.343 1.00 35.72 495 ARG A O 1
ATOM 3819 N N . ASP A 1 496 ? -32.505 18.405 13.812 1.00 29.77 496 ASP A N 1
ATOM 3820 C CA . ASP A 1 496 ? -33.530 19.331 14.307 1.00 29.77 496 ASP A CA 1
ATOM 3821 C C . ASP A 1 496 ? -34.956 18.941 13.852 1.00 29.77 496 ASP A C 1
ATOM 3823 O O . ASP A 1 496 ? -35.937 19.352 14.462 1.00 29.77 496 ASP A O 1
ATOM 3827 N N . VAL A 1 497 ? -35.088 18.073 12.837 1.00 33.00 497 VAL A N 1
ATOM 3828 C CA . VAL A 1 497 ? -36.389 17.567 12.346 1.00 33.00 497 VAL A CA 1
ATOM 3829 C C . VAL A 1 497 ? -36.828 16.281 13.064 1.00 33.00 497 VAL A C 1
ATOM 3831 O O . VAL A 1 497 ? -38.022 16.021 13.184 1.00 33.00 497 VAL A O 1
ATOM 3834 N N . ALA A 1 498 ? -35.890 15.469 13.569 1.00 34.31 498 ALA A N 1
ATOM 3835 C CA . ALA A 1 498 ? -36.206 14.198 14.231 1.00 34.31 498 ALA A CA 1
ATOM 3836 C C . ALA A 1 498 ? -36.519 14.338 15.735 1.00 34.31 498 ALA A C 1
ATOM 3838 O O . ALA A 1 498 ? -37.240 13.505 16.281 1.00 34.31 498 ALA A O 1
ATOM 3839 N N . LEU A 1 499 ? -36.014 15.385 16.401 1.00 33.44 499 LEU A N 1
ATOM 3840 C CA . LEU A 1 499 ? -36.217 15.615 17.841 1.00 33.44 499 LEU A CA 1
ATOM 3841 C C . LEU A 1 499 ? -37.629 16.117 18.201 1.00 33.44 499 LEU A C 1
ATOM 3843 O O . LEU A 1 499 ? -38.021 16.024 19.357 1.00 33.44 499 LEU A O 1
ATOM 3847 N N . SER A 1 500 ? -38.426 16.585 17.236 1.00 28.73 500 SER A N 1
ATOM 3848 C CA . SER A 1 500 ? -39.792 17.076 17.487 1.00 28.73 500 SER A CA 1
ATOM 3849 C C . SER A 1 500 ? -40.860 15.976 17.587 1.00 28.73 500 SER A C 1
ATOM 3851 O O . SER A 1 500 ? -42.004 16.276 17.918 1.00 28.73 500 SER A O 1
ATOM 3853 N N . LYS A 1 501 ? -40.515 14.706 17.316 1.00 32.56 501 LYS A N 1
ATOM 3854 C CA . LYS A 1 501 ? -41.452 13.562 17.338 1.00 32.56 501 LYS A CA 1
ATOM 3855 C C . LYS A 1 501 ? -41.362 12.665 18.578 1.00 32.56 501 LYS A C 1
ATOM 3857 O O . LYS A 1 501 ? -42.067 11.663 18.635 1.00 32.56 501 LYS A O 1
ATOM 3862 N N . TYR A 1 502 ? -40.526 12.997 19.559 1.00 38.12 502 TYR A N 1
ATOM 3863 C CA . TYR A 1 502 ? -40.314 12.156 20.738 1.00 38.12 502 TYR A CA 1
ATOM 3864 C C . TYR A 1 502 ? -40.753 12.880 22.010 1.00 38.12 502 TYR A C 1
ATOM 3866 O O . TYR A 1 502 ? -40.021 13.706 22.546 1.00 38.12 502 TYR A O 1
ATOM 3874 N N . GLN A 1 503 ? -41.945 12.540 22.502 1.00 30.12 503 GLN A N 1
ATOM 3875 C CA . GLN A 1 503 ? -42.363 12.811 23.876 1.00 30.12 503 GLN A CA 1
ATOM 3876 C C . GLN A 1 503 ? -42.675 11.476 24.569 1.00 30.12 503 GLN A C 1
ATOM 3878 O O . GLN A 1 503 ? -43.366 10.644 23.974 1.00 30.12 503 GLN A O 1
ATOM 3883 N N . PRO A 1 504 ? -42.167 11.234 25.792 1.00 33.53 504 PRO A N 1
ATOM 3884 C CA . PRO A 1 504 ? -42.651 10.137 26.621 1.00 33.53 504 PRO A CA 1
ATOM 3885 C C . PRO A 1 504 ? -44.131 10.375 26.949 1.00 33.53 504 PRO A C 1
ATOM 3887 O O . PRO A 1 504 ? -44.541 11.501 27.221 1.00 33.53 504 PRO A O 1
ATOM 3890 N N . VAL A 1 505 ? -44.940 9.320 26.867 1.00 40.34 505 VAL A N 1
ATOM 3891 C CA . VAL A 1 505 ? -46.379 9.369 27.155 1.00 40.34 505 VAL A CA 1
ATOM 3892 C C . VAL A 1 505 ? -46.601 8.761 28.534 1.00 40.34 505 VAL A C 1
ATOM 3894 O O . VAL A 1 505 ? -46.402 7.556 28.694 1.00 40.34 505 VAL A O 1
ATOM 3897 N N . ASP A 1 506 ? -47.031 9.580 29.492 1.00 36.59 506 ASP A N 1
ATOM 3898 C CA . ASP A 1 506 ? -47.571 9.118 30.774 1.00 36.59 506 ASP A CA 1
ATOM 3899 C C . ASP A 1 506 ? -48.905 8.400 30.519 1.00 36.59 506 ASP A C 1
ATOM 3901 O O . ASP A 1 506 ? -49.853 9.012 30.028 1.00 36.59 506 ASP A O 1
ATOM 3905 N N . MET A 1 507 ? -48.983 7.099 30.821 1.00 45.59 507 MET A N 1
ATOM 3906 C CA . MET A 1 507 ? -50.243 6.343 30.783 1.00 45.59 507 MET A CA 1
ATOM 3907 C C . MET A 1 507 ? -50.745 6.028 32.188 1.00 45.59 507 MET A C 1
ATOM 3909 O O . MET A 1 507 ? -49.967 5.779 33.109 1.00 45.59 507 MET A O 1
ATOM 3913 N N . SER A 1 508 ? -52.068 5.992 32.328 1.00 40.91 508 SER A N 1
ATOM 3914 C CA . SER A 1 508 ? -52.749 5.615 33.570 1.00 40.91 508 SER A CA 1
ATOM 3915 C C . SER A 1 508 ? -52.803 4.088 33.760 1.00 40.91 508 SER A C 1
ATOM 3917 O O . SER A 1 508 ? -52.755 3.321 32.797 1.00 40.91 508 SER A O 1
ATOM 3919 N N . ALA A 1 509 ? -52.928 3.623 35.009 1.00 43.62 509 ALA A N 1
ATOM 3920 C CA . ALA A 1 509 ? -52.967 2.194 35.352 1.00 43.62 509 ALA A CA 1
ATOM 3921 C C . ALA A 1 509 ? -54.159 1.427 34.729 1.00 43.62 509 ALA A C 1
ATOM 3923 O O . ALA A 1 509 ? -54.062 0.219 34.513 1.00 43.62 509 ALA A O 1
ATOM 3924 N N . ASP A 1 510 ? -55.247 2.122 34.382 1.00 39.94 510 ASP A N 1
ATOM 3925 C CA . ASP A 1 510 ? -56.437 1.522 33.763 1.00 39.94 510 ASP A CA 1
ATOM 3926 C C . ASP A 1 510 ? -56.252 1.244 32.254 1.00 39.94 510 ASP A C 1
ATOM 3928 O O . ASP A 1 510 ? -56.734 0.229 31.743 1.00 39.94 510 ASP A O 1
ATOM 3932 N N . GLU A 1 511 ? -55.479 2.070 31.536 1.00 52.31 511 GLU A N 1
ATOM 3933 C CA . GLU A 1 511 ? -55.119 1.826 30.124 1.00 52.31 511 GLU A CA 1
ATOM 3934 C C . GLU A 1 511 ? -54.146 0.649 29.976 1.00 52.31 511 GLU A C 1
ATOM 3936 O O . GLU A 1 511 ? -54.210 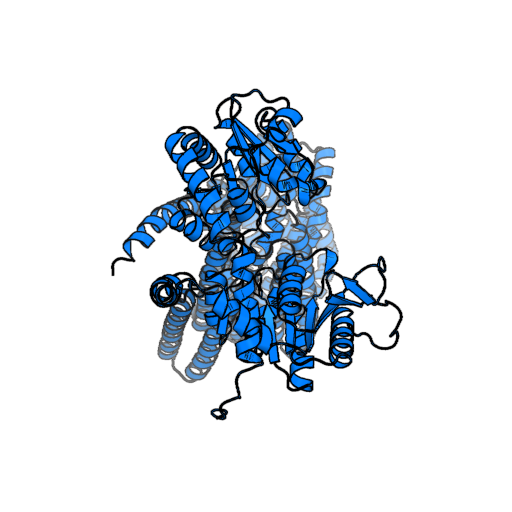-0.114 29.008 1.00 52.31 511 GLU A O 1
ATOM 3941 N N . VAL A 1 512 ? -53.279 0.460 30.972 1.00 49.88 512 VAL A N 1
ATOM 3942 C CA . VAL A 1 512 ? -52.353 -0.673 31.061 1.00 49.88 512 VAL A CA 1
ATOM 3943 C C . VAL A 1 512 ? -53.109 -2.006 31.152 1.00 49.88 512 VAL A C 1
ATOM 3945 O O . VAL A 1 512 ? -52.745 -2.972 30.475 1.00 49.88 512 VAL A O 1
ATOM 3948 N N . PHE A 1 513 ? -54.197 -2.056 31.926 1.00 44.62 513 PHE A N 1
ATOM 3949 C CA . PHE A 1 513 ? -54.978 -3.278 32.130 1.00 44.62 513 PHE A CA 1
ATOM 3950 C C . PHE A 1 513 ? -55.847 -3.642 30.909 1.00 44.62 513 PHE A C 1
ATOM 3952 O O . PHE A 1 513 ? -55.953 -4.818 30.553 1.00 44.62 513 PHE A O 1
ATOM 3959 N N . GLN A 1 514 ? -56.417 -2.653 30.203 1.00 50.50 514 GLN A N 1
ATOM 3960 C CA . GLN A 1 514 ? -57.170 -2.895 28.959 1.00 50.50 514 GLN A CA 1
ATOM 3961 C C . GLN A 1 514 ? -56.281 -3.301 27.771 1.00 50.50 514 GLN A C 1
ATOM 3963 O O . GLN A 1 514 ? -56.732 -4.032 26.889 1.00 50.50 514 GLN A O 1
ATOM 3968 N N . GLN A 1 515 ? -55.016 -2.873 27.730 1.00 49.47 515 GLN A N 1
ATOM 3969 C CA . GLN A 1 515 ? -54.104 -3.221 26.635 1.00 49.47 515 GLN A CA 1
ATOM 3970 C C . GLN A 1 515 ? -53.538 -4.654 26.746 1.00 49.47 515 GLN A C 1
ATOM 3972 O O . GLN A 1 515 ? -53.294 -5.299 25.722 1.00 49.47 515 GLN A O 1
ATOM 3977 N N . GLN A 1 516 ? -53.384 -5.214 27.951 1.00 49.69 516 GLN A N 1
ATOM 3978 C CA . GLN A 1 516 ? -52.816 -6.562 28.150 1.00 49.69 516 GLN A CA 1
ATOM 3979 C C . GLN A 1 516 ? -53.670 -7.715 27.580 1.00 49.69 516 GLN A C 1
ATOM 3981 O O . GLN A 1 516 ? -53.149 -8.801 27.346 1.00 49.69 516 GLN A O 1
ATOM 3986 N N . THR A 1 517 ? -54.958 -7.510 27.288 1.00 55.53 517 THR A N 1
ATOM 3987 C CA . THR A 1 517 ? -55.857 -8.580 26.803 1.00 55.53 517 THR A CA 1
ATOM 3988 C C . THR A 1 517 ? -55.780 -8.848 25.293 1.00 55.53 517 THR A C 1
ATOM 3990 O O . THR A 1 517 ? -56.294 -9.863 24.826 1.00 55.53 517 THR A O 1
ATOM 3993 N N . LEU A 1 518 ? -55.119 -7.987 24.509 1.00 66.38 518 LEU A N 1
ATOM 3994 C CA . LEU A 1 518 ? -55.121 -8.067 23.037 1.00 66.38 518 LEU A CA 1
ATOM 3995 C C . LEU A 1 518 ? -54.135 -9.092 22.447 1.00 66.38 518 LEU A C 1
ATOM 3997 O O . LEU A 1 518 ? -54.326 -9.553 21.322 1.00 66.38 518 LEU A O 1
ATOM 4001 N N . LEU A 1 519 ? -53.080 -9.448 23.181 1.00 78.62 519 LEU A N 1
ATOM 4002 C CA . LEU A 1 519 ? -52.027 -10.360 22.714 1.00 78.62 519 LEU A CA 1
ATOM 4003 C C . LEU A 1 519 ? -52.214 -11.811 23.188 1.00 78.62 519 LEU A C 1
ATOM 4005 O O . LEU A 1 519 ? -51.424 -12.690 22.833 1.00 78.62 519 LEU A O 1
ATOM 4009 N N . VAL A 1 520 ? -53.281 -12.075 23.946 1.00 83.56 520 VAL A N 1
ATOM 4010 C CA . VAL A 1 520 ? -53.559 -13.381 24.550 1.00 83.56 520 VAL A CA 1
ATOM 4011 C C . VAL A 1 520 ? -53.619 -14.478 23.484 1.00 83.56 520 VAL A C 1
ATOM 4013 O O . VAL A 1 520 ? -54.383 -14.406 22.520 1.00 83.56 520 VAL A O 1
ATOM 4016 N N . GLY A 1 521 ? -52.798 -15.515 23.663 1.00 80.69 521 GLY A N 1
ATOM 4017 C CA . GLY A 1 521 ? -52.767 -16.697 22.796 1.00 80.69 521 GLY A CA 1
ATOM 4018 C C . GLY A 1 521 ? -51.953 -16.551 21.505 1.00 80.69 521 GLY A C 1
ATOM 4019 O O . GLY A 1 521 ? -51.872 -17.515 20.738 1.00 80.69 521 GLY A O 1
ATOM 4020 N N . ARG A 1 522 ? -51.318 -15.395 21.256 1.00 90.94 522 ARG A N 1
ATOM 4021 C CA . ARG A 1 522 ? -50.390 -15.215 20.126 1.00 90.94 522 ARG A CA 1
ATOM 4022 C C . ARG A 1 522 ? -49.095 -15.990 20.352 1.00 90.94 522 ARG A C 1
ATOM 4024 O O . ARG A 1 522 ? -48.556 -16.011 21.457 1.00 90.94 522 ARG A O 1
ATOM 4031 N N . GLN A 1 523 ? -48.590 -16.610 19.288 1.00 93.69 523 GLN A N 1
ATOM 4032 C CA . GLN A 1 523 ? -47.355 -17.399 19.317 1.00 93.69 523 GLN A CA 1
ATOM 4033 C C . GLN A 1 523 ? -46.193 -16.592 18.734 1.00 93.69 523 GLN A C 1
ATOM 4035 O O . GLN A 1 523 ? -46.180 -16.303 17.537 1.00 93.69 523 GLN A O 1
ATOM 4040 N N . ILE A 1 524 ? -45.204 -16.234 19.550 1.00 95.75 524 ILE A N 1
ATOM 4041 C CA . ILE A 1 524 ? -44.042 -15.448 19.114 1.00 95.75 524 ILE A CA 1
ATOM 4042 C C . ILE A 1 524 ? -42.801 -16.329 19.128 1.00 95.75 524 ILE A C 1
ATOM 4044 O O . ILE A 1 524 ? -42.482 -16.938 20.149 1.00 95.75 524 ILE A O 1
ATOM 4048 N N . VAL A 1 525 ? -42.080 -16.375 18.006 1.00 96.50 525 VAL A N 1
ATOM 4049 C CA . VAL A 1 525 ? -40.812 -17.104 17.915 1.00 96.50 525 VAL A CA 1
ATOM 4050 C C . VAL A 1 525 ? -39.661 -16.117 17.807 1.00 96.50 525 VAL A C 1
ATOM 4052 O O . VAL A 1 525 ? -39.552 -15.387 16.823 1.00 96.50 525 VAL A O 1
ATOM 4055 N N . MET A 1 526 ? -38.789 -16.109 18.810 1.00 96.62 526 MET A N 1
ATOM 4056 C CA . MET A 1 526 ? -37.573 -15.301 18.833 1.00 96.62 526 MET A CA 1
ATOM 4057 C C . MET A 1 526 ? -36.366 -16.152 18.454 1.00 96.62 526 MET A C 1
ATOM 4059 O O . MET A 1 526 ? -36.287 -17.320 18.825 1.00 96.62 526 MET A O 1
ATOM 4063 N N . HIS A 1 527 ? -35.411 -15.580 17.729 1.00 95.88 527 HIS A N 1
ATOM 4064 C CA . HIS A 1 527 ? -34.166 -16.254 17.380 1.00 95.88 527 HIS A CA 1
ATOM 4065 C C . HIS A 1 527 ? -32.963 -15.406 17.768 1.00 95.88 527 HIS A C 1
ATOM 4067 O O . HIS A 1 527 ? -32.914 -14.217 17.449 1.00 95.88 527 HIS A O 1
ATOM 4073 N N . ILE A 1 528 ? -31.983 -16.049 18.396 1.00 93.56 528 ILE A N 1
ATOM 4074 C CA . ILE A 1 528 ? -30.667 -15.495 18.708 1.00 93.56 528 ILE A CA 1
ATOM 4075 C C . ILE A 1 528 ? -29.596 -16.546 18.397 1.00 93.56 528 ILE A C 1
ATOM 4077 O O . ILE A 1 528 ? -29.846 -17.750 18.434 1.00 93.56 528 ILE A O 1
ATOM 4081 N N . ARG A 1 529 ? -28.388 -16.105 18.038 1.00 85.31 529 ARG A N 1
ATOM 4082 C CA . ARG A 1 529 ? -27.272 -17.012 17.727 1.00 85.31 529 ARG A CA 1
ATOM 4083 C C . ARG A 1 529 ? -26.352 -17.304 18.919 1.00 85.31 529 ARG A C 1
ATOM 4085 O O . ARG A 1 529 ? -25.563 -18.242 18.852 1.00 85.31 529 ARG A O 1
ATOM 4092 N N . GLY A 1 530 ? -26.394 -16.480 19.958 1.00 83.62 530 GLY A N 1
ATOM 4093 C CA . GLY A 1 530 ? -25.760 -16.759 21.247 1.00 83.62 530 GLY A CA 1
ATOM 4094 C C . GLY A 1 530 ? -26.664 -17.587 22.161 1.00 83.62 530 GLY A C 1
ATOM 4095 O O . GLY A 1 530 ? -27.803 -17.866 21.804 1.00 83.62 530 GLY A O 1
ATOM 4096 N N . SER A 1 531 ? -26.160 -17.942 23.346 1.00 84.19 531 SER A N 1
ATOM 4097 C CA . SER A 1 531 ? -26.985 -18.552 24.395 1.00 84.19 531 SER A CA 1
ATOM 4098 C C . SER A 1 531 ? -27.889 -17.490 25.016 1.00 84.19 531 SER A C 1
ATOM 4100 O O . SER A 1 531 ? -27.406 -16.465 25.517 1.00 84.19 531 SER A O 1
ATOM 4102 N N . VAL A 1 532 ? -29.197 -17.749 25.039 1.00 85.75 532 VAL A N 1
ATOM 4103 C CA . VAL A 1 532 ? -30.172 -16.848 25.672 1.00 85.75 532 VAL A CA 1
ATOM 4104 C C . VAL A 1 532 ? -29.928 -16.722 27.178 1.00 85.75 532 VAL A C 1
ATOM 4106 O O . VAL A 1 532 ? -30.239 -15.705 27.790 1.00 85.75 532 VAL A O 1
ATOM 4109 N N . ARG A 1 533 ? -29.294 -17.727 27.795 1.00 81.25 533 ARG A N 1
ATOM 4110 C CA . ARG A 1 533 ? -29.017 -17.756 29.239 1.00 81.25 533 ARG A CA 1
ATOM 4111 C C . ARG A 1 533 ? -28.087 -16.628 29.684 1.00 81.25 533 ARG A C 1
ATOM 4113 O O . ARG A 1 533 ? -28.148 -16.230 30.845 1.00 81.25 533 ARG A O 1
ATOM 4120 N N . SER A 1 534 ? -27.249 -16.134 28.774 1.00 75.50 534 SER A N 1
ATOM 4121 C CA . SER A 1 534 ? -26.361 -14.990 28.997 1.00 75.50 534 SER A CA 1
ATOM 4122 C C . SER A 1 534 ? -26.940 -13.651 28.531 1.00 75.50 534 SER A C 1
ATOM 4124 O O . SER A 1 534 ? -26.382 -12.611 28.875 1.00 75.50 534 SER A O 1
ATOM 4126 N N . ASP A 1 535 ? -28.039 -13.649 27.771 1.00 82.81 535 ASP A N 1
ATOM 4127 C CA . ASP A 1 535 ? -28.607 -12.433 27.186 1.00 82.81 535 ASP A CA 1
ATOM 4128 C C . ASP A 1 535 ? -29.846 -11.957 27.959 1.00 82.81 535 ASP A C 1
ATOM 4130 O O . ASP A 1 535 ? -30.984 -12.375 27.728 1.00 82.81 535 ASP A O 1
ATOM 4134 N N . MET A 1 536 ? -29.616 -11.042 28.903 1.00 82.56 536 MET A N 1
ATOM 4135 C CA . MET A 1 536 ? -30.683 -10.483 29.738 1.00 82.56 536 MET A CA 1
ATOM 4136 C C . MET A 1 536 ? -31.654 -9.584 28.961 1.00 82.56 536 MET A C 1
ATOM 4138 O O . MET A 1 536 ? -32.771 -9.367 29.427 1.00 82.56 536 MET A O 1
ATOM 4142 N N . ARG A 1 537 ? -31.277 -9.036 27.796 1.00 87.81 537 ARG A N 1
ATOM 4143 C CA . ARG A 1 537 ? -32.196 -8.226 26.978 1.00 87.81 537 ARG A CA 1
ATOM 4144 C C . ARG A 1 537 ? -33.267 -9.120 26.375 1.00 87.81 537 ARG A C 1
ATOM 4146 O O . ARG A 1 537 ? -34.449 -8.858 26.576 1.00 87.81 537 ARG A O 1
ATOM 4153 N N . VAL A 1 538 ? -32.848 -10.210 25.735 1.00 90.44 538 VAL A N 1
ATOM 4154 C CA . VAL A 1 538 ? -33.771 -11.175 25.124 1.00 90.44 538 VAL A CA 1
ATOM 4155 C C . VAL A 1 538 ? -34.729 -11.751 26.165 1.00 90.44 538 VAL A C 1
ATOM 4157 O O . VAL A 1 538 ? -35.937 -11.786 25.939 1.00 90.44 538 VAL A O 1
ATOM 4160 N N . LEU A 1 539 ? -34.217 -12.146 27.337 1.00 89.06 539 LEU A N 1
ATOM 4161 C CA . LEU A 1 539 ? -35.060 -12.672 28.416 1.00 89.06 539 LEU A CA 1
ATOM 4162 C C . LEU A 1 539 ? -36.083 -11.648 28.916 1.00 89.06 539 LEU A C 1
ATOM 4164 O O . LEU A 1 539 ? -37.229 -12.014 29.172 1.00 89.06 539 LEU A O 1
ATOM 4168 N N . ARG A 1 540 ? -35.703 -10.374 29.037 1.00 90.12 540 ARG A N 1
ATOM 4169 C CA . ARG A 1 540 ? -36.610 -9.304 29.473 1.00 90.12 540 ARG A CA 1
ATOM 4170 C C . ARG A 1 540 ? -37.716 -9.036 28.463 1.00 90.12 540 ARG A C 1
ATOM 4172 O O . ARG A 1 540 ? -38.883 -9.009 28.846 1.00 90.12 540 ARG A O 1
ATOM 4179 N N . GLU A 1 541 ? -37.368 -8.914 27.186 1.00 92.50 541 GLU A N 1
ATOM 4180 C CA . GLU A 1 541 ? -38.350 -8.721 26.114 1.00 92.50 541 GLU A CA 1
ATOM 4181 C C . GLU A 1 541 ? -39.315 -9.909 26.012 1.00 92.50 541 GLU A C 1
ATOM 4183 O O . GLU A 1 541 ? -40.530 -9.723 25.932 1.00 92.50 541 GLU A O 1
ATOM 4188 N N . ALA A 1 542 ? -38.800 -11.138 26.100 1.00 92.50 542 ALA A N 1
ATOM 4189 C CA . ALA A 1 542 ? -39.624 -12.342 26.119 1.00 92.50 542 ALA A CA 1
ATOM 4190 C C . ALA A 1 542 ? -40.544 -12.402 27.348 1.00 92.50 542 ALA A C 1
ATOM 4192 O O . ALA A 1 542 ? -41.726 -12.714 27.210 1.00 92.50 542 ALA A O 1
ATOM 4193 N N . THR A 1 543 ? -40.035 -12.058 28.535 1.00 91.31 543 THR A N 1
ATOM 4194 C CA . THR A 1 543 ? -40.824 -12.055 29.778 1.00 91.31 543 THR A CA 1
ATOM 4195 C C . THR A 1 543 ? -41.947 -11.020 29.715 1.00 91.31 543 THR A C 1
ATOM 4197 O O . THR A 1 543 ? -43.073 -11.337 30.088 1.00 91.31 543 THR A O 1
ATOM 4200 N N . ALA A 1 544 ? -41.682 -9.824 29.179 1.00 90.75 544 ALA A N 1
ATOM 4201 C CA . ALA A 1 544 ? -42.702 -8.790 28.993 1.00 90.75 544 ALA A CA 1
ATOM 4202 C C . ALA A 1 544 ? -43.845 -9.264 28.075 1.00 90.75 544 ALA A C 1
ATOM 4204 O O . ALA A 1 544 ? -45.017 -9.026 28.360 1.00 90.75 544 ALA A O 1
ATOM 4205 N N . LEU A 1 545 ? -43.529 -9.998 27.001 1.00 91.75 545 LEU A N 1
ATOM 4206 C CA . LEU A 1 545 ? -44.551 -10.570 26.118 1.00 91.75 545 LEU A CA 1
ATOM 4207 C C . LEU A 1 545 ? -45.322 -11.729 26.765 1.00 91.75 545 LEU A C 1
ATOM 4209 O O . LEU A 1 545 ? -46.531 -11.829 26.560 1.00 91.75 545 LEU A O 1
ATOM 4213 N N . VAL A 1 546 ? -44.662 -12.581 27.557 1.00 91.56 546 VAL A N 1
ATOM 4214 C CA . VAL A 1 546 ? -45.340 -13.636 28.335 1.00 91.56 546 VAL A CA 1
ATOM 4215 C C . VAL A 1 546 ? -46.304 -13.022 29.352 1.00 91.56 546 VAL A C 1
ATOM 4217 O O . VAL A 1 546 ? -47.448 -13.461 29.458 1.00 91.56 546 VAL A O 1
ATOM 4220 N N . GLN A 1 547 ? -45.886 -11.962 30.049 1.00 88.81 547 GLN A N 1
ATOM 4221 C CA . GLN A 1 547 ? -46.742 -11.211 30.975 1.00 88.81 547 GLN A CA 1
ATOM 4222 C C . GLN A 1 547 ? -47.919 -10.528 30.263 1.00 88.81 547 GLN A C 1
ATOM 4224 O O . GLN A 1 547 ? -48.993 -10.407 30.844 1.00 88.81 547 GLN A O 1
ATOM 4229 N N . ALA A 1 548 ? -47.754 -10.152 28.992 1.00 87.12 548 ALA A N 1
ATOM 4230 C CA . ALA A 1 548 ? -48.829 -9.652 28.132 1.00 87.12 548 ALA A CA 1
ATOM 4231 C C . ALA A 1 548 ? -49.713 -10.763 27.512 1.00 87.12 548 ALA A C 1
ATOM 4233 O O . ALA A 1 548 ? -50.557 -10.473 26.666 1.00 87.12 548 ALA A O 1
ATOM 4234 N N . GLY A 1 549 ? -49.533 -12.033 27.899 1.00 87.25 549 GLY A N 1
ATOM 4235 C CA . GLY A 1 549 ? -50.386 -13.155 27.485 1.00 87.25 549 GLY A CA 1
ATOM 4236 C C . GLY A 1 549 ? -49.957 -13.896 26.210 1.00 87.25 549 GLY A C 1
ATOM 4237 O O . GLY A 1 549 ? -50.679 -14.795 25.761 1.00 87.25 549 GLY A O 1
ATOM 4238 N N . CYS A 1 550 ? -48.801 -13.569 25.622 1.00 90.56 550 CYS A N 1
ATOM 4239 C CA . CYS A 1 550 ? -48.229 -14.333 24.509 1.00 90.56 550 CYS A CA 1
ATOM 4240 C C . CYS A 1 550 ? -47.635 -15.665 24.988 1.00 90.56 550 CYS A C 1
ATOM 4242 O O . CYS A 1 550 ? -47.091 -15.775 26.084 1.00 90.56 550 CYS A O 1
ATOM 4244 N N . THR A 1 551 ? -47.613 -16.662 24.107 1.00 93.56 551 THR A N 1
ATOM 4245 C CA . THR A 1 551 ? -46.693 -17.798 24.241 1.00 93.56 551 THR A CA 1
ATOM 4246 C C . THR A 1 551 ? -45.416 -17.478 23.469 1.00 93.56 551 THR A C 1
ATOM 4248 O O . THR A 1 551 ? -45.463 -17.254 22.258 1.00 93.56 551 THR A O 1
ATOM 4251 N N . VAL A 1 552 ? -44.273 -17.437 24.157 1.00 95.69 552 VAL A N 1
ATOM 4252 C CA . VAL A 1 552 ? -42.978 -17.103 23.548 1.00 95.69 552 VAL A CA 1
ATOM 4253 C C . VAL A 1 552 ? -42.098 -18.344 23.480 1.00 95.69 552 VAL A C 1
ATOM 4255 O O . VAL A 1 552 ? -41.882 -19.013 24.491 1.00 95.69 552 VAL A O 1
ATOM 4258 N N . THR A 1 553 ? -41.576 -18.628 22.287 1.00 95.62 553 THR A N 1
ATOM 4259 C CA . THR A 1 553 ? -40.542 -19.643 22.064 1.00 95.62 553 THR A CA 1
ATOM 4260 C C . THR A 1 553 ? -39.256 -18.980 21.586 1.00 95.62 553 THR A C 1
ATOM 4262 O O . THR A 1 553 ? -39.264 -18.273 20.581 1.00 95.62 553 THR A O 1
ATOM 4265 N N . ILE A 1 554 ? -38.142 -19.207 22.275 1.00 95.44 554 ILE A N 1
ATOM 4266 C CA . ILE A 1 554 ? -36.818 -18.720 21.887 1.00 95.44 554 ILE A CA 1
ATOM 4267 C C . ILE A 1 554 ? -36.029 -19.881 21.301 1.00 95.44 554 ILE A C 1
ATOM 4269 O O . ILE A 1 554 ? -35.832 -20.895 21.959 1.00 95.44 554 ILE A O 1
ATOM 4273 N N . VAL A 1 555 ? -35.552 -19.721 20.074 1.00 93.69 555 VAL A N 1
ATOM 4274 C CA . VAL A 1 555 ? -34.616 -20.644 19.436 1.00 93.69 555 VAL A CA 1
ATOM 4275 C C . VAL A 1 555 ? -33.227 -20.038 19.546 1.00 93.69 555 VAL A C 1
ATOM 4277 O O . VAL A 1 555 ? -32.946 -19.032 18.888 1.00 93.69 555 VAL A O 1
ATOM 4280 N N . ASP A 1 556 ? -32.360 -20.631 20.355 1.00 92.38 556 ASP A N 1
ATOM 4281 C CA . ASP A 1 556 ? -30.987 -20.166 20.537 1.00 92.38 556 ASP A CA 1
ATOM 4282 C C . ASP A 1 556 ? -29.970 -21.175 19.974 1.00 92.38 556 ASP A C 1
ATOM 4284 O O . ASP A 1 556 ? -30.337 -22.232 19.448 1.00 92.38 556 ASP A O 1
ATOM 4288 N N . ILE A 1 557 ? -28.682 -20.823 19.990 1.00 88.62 557 ILE A N 1
ATOM 4289 C CA . ILE A 1 557 ? -27.613 -21.723 19.541 1.00 88.62 557 ILE A CA 1
ATOM 4290 C C . ILE A 1 557 ? -26.551 -21.828 20.637 1.00 88.62 557 ILE A C 1
ATOM 4292 O O . ILE A 1 557 ? -25.796 -20.885 20.884 1.00 88.62 557 ILE A O 1
ATOM 4296 N N . GLU A 1 558 ? -26.428 -23.014 21.237 1.00 82.44 558 GLU A N 1
ATOM 4297 C CA . GLU A 1 558 ? -25.379 -23.328 22.209 1.00 82.44 558 GLU A CA 1
ATOM 4298 C C . GLU A 1 558 ? -24.219 -24.095 21.563 1.00 82.44 558 GLU A C 1
ATOM 4300 O O . GLU A 1 558 ? -24.395 -25.097 20.868 1.00 82.44 558 GLU A O 1
ATOM 4305 N N . GLY A 1 559 ? -22.990 -23.634 21.814 1.00 70.62 559 GLY A N 1
ATOM 4306 C CA . GLY A 1 559 ? -21.780 -24.252 21.262 1.00 70.62 559 GLY A CA 1
ATOM 4307 C C . GLY A 1 559 ? -21.411 -25.596 21.902 1.00 70.62 559 GLY A C 1
ATOM 4308 O O . GLY A 1 559 ? -20.750 -26.411 21.260 1.00 70.62 559 GLY A O 1
ATOM 4309 N N . VAL A 1 560 ? -21.835 -25.836 23.145 1.00 72.94 560 VAL A N 1
ATOM 4310 C CA . VAL A 1 560 ? -21.555 -27.054 23.918 1.00 72.94 560 VAL A CA 1
ATOM 4311 C C . VAL A 1 560 ? -22.849 -27.502 24.583 1.00 72.94 560 VAL A C 1
ATOM 4313 O O . VAL A 1 560 ? -23.581 -26.679 25.118 1.00 72.94 560 VAL A O 1
ATOM 4316 N N . ARG A 1 561 ? -23.136 -28.806 24.573 1.00 77.44 561 ARG A N 1
ATOM 4317 C CA . ARG A 1 561 ? -24.361 -29.356 25.164 1.00 77.44 561 ARG A CA 1
ATOM 4318 C C . ARG A 1 561 ? -24.268 -29.404 26.690 1.00 77.44 561 ARG A C 1
ATOM 4320 O O . ARG A 1 561 ? -23.981 -30.453 27.259 1.00 77.44 561 ARG A O 1
ATOM 4327 N N . THR A 1 562 ? -24.482 -28.257 27.330 1.00 75.75 562 THR A N 1
ATOM 4328 C CA . THR A 1 562 ? -24.476 -28.107 28.798 1.00 75.75 562 THR A CA 1
ATOM 4329 C C . THR A 1 562 ? -25.878 -28.087 29.413 1.00 75.75 562 THR A C 1
ATOM 4331 O O . THR A 1 562 ? -26.017 -28.172 30.631 1.00 75.75 562 THR A O 1
ATOM 4334 N N . CYS A 1 563 ? -26.917 -28.010 28.578 1.00 78.94 563 CYS A N 1
ATOM 4335 C CA . CYS A 1 563 ? -28.323 -27.940 28.964 1.00 78.94 563 CYS A CA 1
ATOM 4336 C C . CYS A 1 563 ? -29.197 -28.921 28.143 1.00 78.94 563 CYS A C 1
ATOM 4338 O O . CYS A 1 563 ? -28.738 -29.503 27.145 1.00 78.94 563 CYS A O 1
ATOM 4340 N N . PRO A 1 564 ? -30.458 -29.152 28.559 1.00 84.00 564 PRO A N 1
ATOM 4341 C CA . PRO A 1 564 ? -31.443 -29.884 27.766 1.00 84.00 564 PRO A CA 1
ATOM 4342 C C . PRO A 1 564 ? -31.744 -29.189 26.428 1.00 84.00 564 PRO A C 1
ATOM 4344 O O . PRO A 1 564 ? -31.620 -27.982 26.303 1.00 84.00 564 PRO A O 1
ATOM 4347 N N . ALA A 1 565 ? -32.199 -29.944 25.421 1.00 83.12 565 ALA A N 1
ATOM 4348 C CA . ALA A 1 565 ? -32.567 -29.370 24.117 1.00 83.12 565 ALA A CA 1
ATOM 4349 C C . ALA A 1 565 ? -33.840 -28.510 24.153 1.00 83.12 565 ALA A C 1
ATOM 4351 O O . ALA A 1 565 ? -34.048 -27.695 23.262 1.00 83.12 565 ALA A O 1
ATOM 4352 N N . HIS A 1 566 ? -34.684 -28.718 25.163 1.00 87.94 566 HIS A N 1
ATOM 4353 C CA . HIS A 1 566 ? -35.869 -27.915 25.420 1.00 87.94 566 HIS A CA 1
ATOM 4354 C C . HIS A 1 566 ? -35.927 -27.642 26.919 1.00 87.94 566 HIS A C 1
ATOM 4356 O O . HIS A 1 566 ? -35.805 -28.577 27.715 1.00 87.94 566 HIS A O 1
ATOM 4362 N N . GLU A 1 567 ? -36.120 -26.388 27.300 1.00 90.75 567 GLU A N 1
ATOM 4363 C CA . GLU A 1 567 ? -36.348 -25.989 28.686 1.00 90.75 567 GLU A CA 1
ATOM 4364 C C . GLU A 1 567 ? -37.432 -24.911 28.757 1.00 90.75 567 GLU A C 1
ATOM 4366 O O . GLU A 1 567 ? -37.682 -24.201 27.785 1.00 90.75 567 GLU A O 1
ATOM 4371 N N . VAL A 1 568 ? -38.104 -24.804 29.903 1.00 88.88 568 VAL A N 1
ATOM 4372 C CA . VAL A 1 568 ? -39.067 -23.730 30.166 1.00 88.88 568 VAL A CA 1
ATOM 4373 C C . VAL A 1 568 ? -38.539 -22.897 31.318 1.00 88.88 568 VAL A C 1
ATOM 4375 O O . VAL A 1 568 ? -38.288 -23.424 32.403 1.00 88.88 568 VAL A O 1
ATOM 4378 N N . ARG A 1 569 ? -38.367 -21.594 31.094 1.00 84.75 569 ARG A N 1
ATOM 4379 C CA . ARG A 1 569 ? -37.824 -20.664 32.089 1.00 84.75 569 ARG A CA 1
ATOM 4380 C C . ARG A 1 569 ? -38.661 -19.393 32.116 1.00 84.75 569 ARG A C 1
ATOM 4382 O O . ARG A 1 569 ? -38.867 -18.784 31.079 1.00 84.75 569 ARG A O 1
ATOM 4389 N N . MET A 1 570 ? -39.156 -19.000 33.292 1.00 82.69 570 MET A N 1
ATOM 4390 C CA . MET A 1 570 ? -40.029 -17.819 33.458 1.00 82.69 570 MET A CA 1
ATOM 4391 C C . MET A 1 570 ? -41.256 -17.820 32.517 1.00 82.69 570 MET A C 1
ATOM 4393 O O . MET A 1 570 ? -41.672 -16.778 32.027 1.00 82.69 570 MET A O 1
ATOM 4397 N N . GLY A 1 571 ? -41.818 -19.000 32.224 1.00 84.19 571 GLY A N 1
ATOM 4398 C CA . GLY A 1 571 ? -42.936 -19.151 31.279 1.00 84.19 571 GLY A CA 1
ATOM 4399 C C . GLY A 1 571 ? -42.550 -19.063 29.794 1.00 84.19 571 GLY A C 1
ATOM 4400 O O . GLY A 1 571 ? -43.424 -19.141 28.937 1.00 84.19 571 GLY A O 1
ATOM 4401 N N . ILE A 1 572 ? -41.259 -18.936 29.478 1.00 92.31 572 ILE A N 1
ATOM 4402 C CA . ILE A 1 572 ? -40.722 -18.903 28.116 1.00 92.31 572 ILE A CA 1
ATOM 4403 C C . ILE A 1 572 ? -40.270 -20.309 27.723 1.00 92.31 572 ILE A C 1
ATOM 4405 O O . ILE A 1 572 ? -39.522 -20.949 28.466 1.00 92.31 572 ILE A O 1
ATOM 4409 N N . HIS A 1 573 ? -40.678 -20.776 26.545 1.00 92.62 573 HIS A N 1
ATOM 4410 C CA . HIS A 1 573 ? -40.162 -22.010 25.956 1.00 92.62 573 HIS A CA 1
ATOM 4411 C C . HIS A 1 573 ? -38.823 -21.723 25.269 1.00 92.62 573 HIS A C 1
ATOM 4413 O O . HIS A 1 573 ? -38.735 -20.810 24.457 1.00 92.62 573 HIS A O 1
ATOM 4419 N N . ILE A 1 574 ? -37.773 -22.480 25.572 1.00 92.00 574 ILE A N 1
ATOM 4420 C CA . ILE A 1 574 ? -36.443 -22.299 24.980 1.00 92.00 574 ILE A CA 1
ATOM 4421 C C . ILE A 1 574 ? -36.049 -23.591 24.266 1.00 92.00 574 ILE A C 1
ATOM 4423 O O . ILE A 1 574 ? -36.040 -24.662 24.875 1.00 92.00 574 ILE A O 1
ATOM 4427 N N . GLU A 1 575 ? -35.726 -23.488 22.978 1.00 91.38 575 GLU A N 1
ATOM 4428 C CA . GLU A 1 575 ? -35.203 -24.574 22.152 1.00 91.38 575 GLU A CA 1
ATOM 4429 C C . GLU A 1 575 ? -33.720 -24.347 21.841 1.00 91.38 575 GLU A C 1
ATOM 4431 O O . GLU A 1 575 ? -33.361 -23.467 21.054 1.00 91.38 575 GLU A O 1
ATOM 4436 N N . HIS A 1 576 ? -32.868 -25.195 22.417 1.00 89.75 576 HIS A N 1
ATOM 4437 C CA . HIS A 1 576 ? -31.416 -25.117 22.278 1.00 89.75 576 HIS A CA 1
ATOM 4438 C C . HIS A 1 576 ? -30.936 -25.864 21.032 1.00 89.75 576 HIS A C 1
ATOM 4440 O O . HIS A 1 576 ? -31.033 -27.097 20.939 1.00 89.75 576 HIS A O 1
ATOM 4446 N N . LEU A 1 577 ? -30.386 -25.138 20.052 1.00 87.75 577 LEU A N 1
ATOM 4447 C CA . LEU A 1 577 ? -29.796 -25.745 18.857 1.00 87.75 577 LEU A CA 1
ATOM 4448 C C . LEU A 1 577 ? -28.312 -26.051 19.067 1.00 87.75 577 LEU A C 1
ATOM 4450 O O . LEU A 1 577 ? -27.460 -25.168 19.012 1.00 87.75 577 LEU A O 1
ATOM 4454 N N . PHE A 1 578 ? -27.988 -27.337 19.198 1.00 83.19 578 PHE A N 1
ATOM 4455 C CA . PHE A 1 578 ? -26.599 -27.794 19.260 1.00 83.19 578 PHE A CA 1
ATOM 4456 C C . PHE A 1 578 ? -26.063 -28.103 17.853 1.00 83.19 578 PHE A C 1
ATOM 4458 O O . PHE A 1 578 ? -26.629 -28.951 17.151 1.00 83.19 578 PHE A O 1
ATOM 4465 N N . PRO A 1 579 ? -24.966 -27.471 17.405 1.00 72.50 579 PRO A N 1
ATOM 4466 C CA . PRO A 1 579 ? -24.367 -27.769 16.113 1.00 72.50 579 PRO A CA 1
ATOM 4467 C C . PRO A 1 579 ? -23.713 -29.162 16.126 1.00 72.50 579 PRO A C 1
ATOM 4469 O O . PRO A 1 579 ? -22.609 -29.349 16.632 1.00 72.50 579 PRO A O 1
ATOM 4472 N N . ILE A 1 580 ? -24.375 -30.156 15.528 1.00 62.94 580 ILE A N 1
ATOM 4473 C CA . ILE A 1 580 ? -23.831 -31.513 15.369 1.00 62.94 580 ILE A CA 1
ATOM 4474 C C . ILE A 1 580 ? -22.806 -31.502 14.224 1.00 62.94 580 ILE A C 1
ATOM 4476 O O . ILE A 1 580 ? -23.170 -31.374 13.054 1.00 62.94 580 ILE A O 1
ATOM 4480 N N . GLN A 1 581 ? -21.515 -31.668 14.538 1.00 57.69 581 GLN A N 1
ATOM 4481 C CA . GLN A 1 581 ? -20.431 -31.675 13.537 1.00 57.69 581 GLN A CA 1
ATOM 4482 C C . GLN A 1 581 ? -20.560 -32.808 12.490 1.00 57.69 581 GLN A C 1
ATOM 4484 O O . GLN A 1 581 ? -19.992 -32.702 11.404 1.00 57.69 581 GLN A O 1
ATOM 4489 N N . SER A 1 582 ? -21.338 -33.863 12.772 1.00 47.84 582 SER A N 1
ATOM 4490 C CA . SER A 1 582 ? -21.307 -35.140 12.038 1.00 47.84 582 SER A CA 1
ATOM 4491 C C . SER A 1 582 ? -22.437 -35.398 11.021 1.00 47.84 582 SER A C 1
ATOM 4493 O O . SER A 1 582 ? -22.348 -36.373 10.280 1.00 47.84 582 SER A O 1
ATOM 4495 N N . MET A 1 583 ? -23.509 -34.599 10.943 1.00 45.56 583 MET A N 1
ATOM 4496 C CA . MET A 1 583 ? -24.738 -35.056 10.252 1.00 45.56 583 MET A CA 1
ATOM 4497 C C . MET A 1 583 ? -24.802 -34.876 8.719 1.00 45.56 583 MET A C 1
ATOM 4499 O O . MET A 1 583 ? -25.741 -35.365 8.104 1.00 45.56 583 MET A O 1
ATOM 4503 N N . TRP A 1 584 ? -23.814 -34.252 8.062 1.00 49.09 584 TRP A N 1
ATOM 4504 C CA . TRP A 1 584 ? -23.768 -34.186 6.584 1.00 49.09 584 TRP A CA 1
ATOM 4505 C C . TRP A 1 584 ? -22.335 -34.281 6.032 1.00 49.09 584 TRP A C 1
ATOM 4507 O O . TRP A 1 584 ? -21.680 -33.248 5.827 1.00 49.09 584 TRP A O 1
ATOM 4517 N N . PRO A 1 585 ? -21.831 -35.496 5.745 1.00 46.47 585 PRO A N 1
ATOM 4518 C CA . PRO A 1 585 ? -20.496 -35.675 5.172 1.00 46.47 585 PRO A CA 1
ATOM 4519 C C . PRO A 1 585 ? -20.417 -35.345 3.671 1.00 46.47 585 PRO A C 1
ATOM 4521 O O . PRO A 1 585 ? -19.323 -35.163 3.151 1.00 46.47 585 PRO A O 1
ATOM 4524 N N . LEU A 1 586 ? -21.548 -35.248 2.955 1.00 48.03 586 LEU A N 1
ATOM 4525 C CA . LEU A 1 586 ? -21.540 -35.310 1.484 1.00 48.03 586 LEU A CA 1
ATOM 4526 C C . LEU A 1 586 ? -21.426 -33.979 0.719 1.00 48.03 586 LEU A C 1
ATOM 4528 O O . LEU A 1 586 ? -21.172 -34.000 -0.480 1.00 48.03 586 LEU A O 1
ATOM 4532 N N . LEU A 1 587 ? -21.566 -32.815 1.357 1.00 52.97 587 LEU A N 1
ATOM 4533 C CA . LEU A 1 587 ? -21.498 -31.520 0.661 1.00 52.97 587 LEU A CA 1
ATOM 4534 C C . LEU A 1 587 ? -20.462 -30.609 1.317 1.00 52.97 587 LEU A C 1
ATOM 4536 O O . LEU A 1 587 ? -20.546 -30.354 2.513 1.00 52.97 587 LEU A O 1
ATOM 4540 N N . ARG A 1 588 ? -19.528 -30.039 0.541 1.00 59.28 588 ARG A N 1
ATOM 4541 C CA . ARG A 1 588 ? -18.545 -29.011 0.972 1.00 59.28 588 ARG A CA 1
ATOM 4542 C C . ARG A 1 588 ? -19.196 -27.665 1.375 1.00 59.28 588 ARG A C 1
ATOM 4544 O O . ARG A 1 588 ? -18.614 -26.601 1.181 1.00 59.28 588 ARG A O 1
ATOM 4551 N N . THR A 1 589 ? -20.427 -27.674 1.883 1.00 59.53 589 THR A N 1
ATOM 4552 C CA . THR A 1 589 ? -21.151 -26.477 2.311 1.00 59.53 589 THR A CA 1
ATOM 4553 C C . THR A 1 589 ? -20.524 -25.895 3.582 1.00 59.53 589 THR A C 1
ATOM 4555 O O . THR A 1 589 ? -20.295 -26.633 4.544 1.00 59.53 589 THR A O 1
ATOM 4558 N N . PRO A 1 590 ? -20.249 -24.577 3.625 1.00 74.38 590 PRO A N 1
ATOM 4559 C CA . PRO A 1 590 ? -19.634 -23.953 4.788 1.00 74.38 590 PRO A CA 1
ATOM 4560 C C . PRO A 1 590 ? -20.532 -24.080 6.024 1.00 74.38 590 PRO A C 1
ATOM 4562 O O . PRO A 1 590 ? -21.748 -23.908 5.932 1.00 74.38 590 PRO A O 1
ATOM 4565 N N . PHE A 1 591 ? -19.928 -24.300 7.197 1.00 77.31 591 PHE A N 1
ATOM 4566 C CA . PHE A 1 591 ? -20.625 -24.475 8.483 1.00 77.31 591 PHE A CA 1
ATOM 4567 C C . PHE A 1 591 ? -21.706 -23.410 8.748 1.00 77.31 591 PHE A C 1
ATOM 4569 O O . PHE A 1 591 ? -22.808 -23.737 9.171 1.00 77.31 591 PHE A O 1
ATOM 4576 N N . LYS A 1 592 ? -21.432 -22.139 8.418 1.00 77.81 592 LYS A N 1
ATOM 4577 C CA . LYS A 1 592 ? -22.389 -21.030 8.585 1.00 77.81 592 LYS A CA 1
ATOM 4578 C C . LYS A 1 592 ? -23.667 -21.193 7.754 1.00 77.81 592 LYS A C 1
ATOM 4580 O O . LYS A 1 592 ? -24.729 -20.806 8.221 1.00 77.81 592 LYS A O 1
ATOM 4585 N N . VAL A 1 593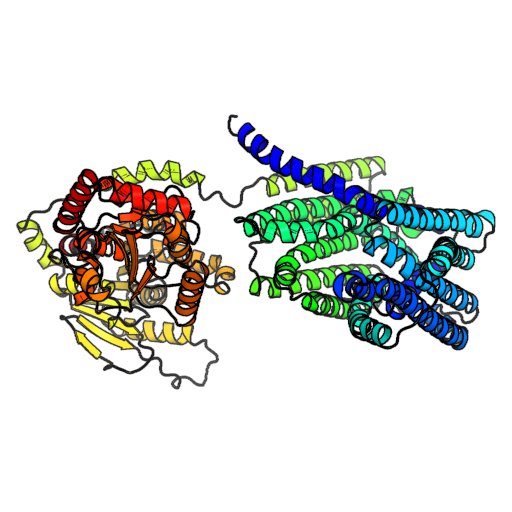 ? -23.564 -21.757 6.550 1.00 81.12 593 VAL A N 1
ATOM 4586 C CA . VAL A 1 593 ? -24.722 -22.017 5.681 1.00 81.12 593 VAL A CA 1
ATOM 4587 C C . VAL A 1 593 ? -25.532 -23.185 6.229 1.00 81.12 593 VAL A C 1
ATOM 4589 O O . VAL A 1 593 ? -26.752 -23.102 6.280 1.00 81.12 593 VAL A O 1
ATOM 4592 N N . ARG A 1 594 ? -24.867 -24.244 6.712 1.00 82.06 594 ARG A N 1
ATOM 4593 C CA . ARG A 1 594 ? -25.548 -25.378 7.360 1.00 82.06 594 ARG A CA 1
ATOM 4594 C C . ARG A 1 594 ? -26.320 -24.935 8.601 1.00 82.06 594 ARG A C 1
ATOM 4596 O O . ARG A 1 594 ? -27.474 -25.309 8.758 1.00 82.06 594 ARG A O 1
ATOM 4603 N N . LEU A 1 595 ? -25.698 -24.101 9.436 1.00 84.94 595 LEU A N 1
ATOM 4604 C CA . LEU A 1 595 ? -26.333 -23.543 10.627 1.00 84.94 595 LEU A CA 1
ATOM 4605 C C . LEU A 1 595 ? -27.538 -22.667 10.264 1.00 84.94 595 LEU A C 1
ATOM 4607 O O . LEU A 1 595 ? -28.592 -22.840 10.854 1.00 84.94 595 LEU A O 1
ATOM 4611 N N . LEU A 1 596 ? -27.416 -21.805 9.246 1.00 88.56 596 LEU A N 1
ATOM 4612 C CA . LEU A 1 596 ? -28.538 -21.008 8.738 1.00 88.56 596 LEU A CA 1
ATOM 4613 C C . LEU A 1 596 ? -29.710 -21.893 8.290 1.00 88.56 596 LEU A C 1
ATOM 4615 O O . LEU A 1 596 ? -30.844 -21.642 8.680 1.00 88.56 596 LEU A O 1
ATOM 4619 N N . LEU A 1 597 ? -29.445 -22.933 7.493 1.00 88.38 597 LEU A N 1
ATOM 4620 C CA . LEU A 1 597 ? -30.485 -23.855 7.024 1.00 88.38 597 LEU A CA 1
ATOM 4621 C C . LEU A 1 597 ? -31.136 -24.618 8.183 1.00 88.38 597 LEU A C 1
ATOM 4623 O O . LEU A 1 597 ? -32.350 -24.803 8.180 1.00 88.38 597 LEU A O 1
ATOM 4627 N N . TYR A 1 598 ? -30.348 -25.024 9.181 1.00 88.38 598 TYR A N 1
ATOM 4628 C CA . TYR A 1 598 ? -30.857 -25.695 10.374 1.00 88.38 598 TYR A CA 1
ATOM 4629 C C . TYR A 1 598 ? -31.738 -24.767 11.223 1.00 88.38 598 TYR A C 1
ATOM 4631 O O . TYR A 1 598 ? -32.841 -25.167 11.596 1.00 88.38 598 TYR A O 1
ATOM 4639 N N . SER A 1 599 ? -31.318 -23.514 11.440 1.00 91.25 599 SER A N 1
ATOM 4640 C CA . SER A 1 599 ? -32.147 -22.492 12.090 1.00 91.25 599 SER A CA 1
ATOM 4641 C C . SER A 1 599 ? -33.452 -22.270 11.329 1.00 91.25 599 SER A C 1
ATOM 4643 O O . SER A 1 599 ? -34.516 -22.301 11.932 1.00 91.25 599 SER A O 1
ATOM 4645 N N . VAL A 1 600 ? -33.406 -22.116 9.998 1.00 92.88 600 VAL A N 1
ATOM 4646 C CA . VAL A 1 600 ? -34.615 -21.946 9.170 1.00 92.88 600 VAL A CA 1
ATOM 4647 C C . VAL A 1 600 ? -35.551 -23.148 9.303 1.00 92.88 600 VAL A C 1
ATOM 4649 O O . VAL A 1 600 ? -36.743 -22.959 9.521 1.00 92.88 600 VAL A O 1
ATOM 4652 N N . TYR A 1 601 ? -35.030 -24.375 9.212 1.00 92.19 601 TYR A N 1
ATOM 4653 C CA . TYR A 1 601 ? -35.828 -25.590 9.385 1.00 92.19 601 TYR A CA 1
ATOM 4654 C C . TYR A 1 601 ? -36.549 -25.599 10.738 1.00 92.19 601 TYR A C 1
ATOM 4656 O O . TYR A 1 601 ? -37.760 -25.805 10.783 1.00 92.19 601 TYR A O 1
ATOM 4664 N N . ARG A 1 602 ? -35.835 -25.299 11.829 1.00 91.88 602 ARG A N 1
ATOM 4665 C CA . ARG A 1 602 ? -36.413 -25.277 13.181 1.00 91.88 602 ARG A CA 1
ATOM 4666 C C . ARG A 1 602 ? -37.435 -24.158 13.371 1.00 91.88 602 ARG A C 1
ATOM 4668 O O . ARG A 1 602 ? -38.531 -24.418 13.861 1.00 91.88 602 ARG A O 1
ATOM 4675 N N . LEU A 1 603 ? -37.146 -22.954 12.882 1.00 93.81 603 LEU A N 1
ATOM 4676 C CA . LEU A 1 603 ? -38.098 -21.838 12.889 1.00 93.81 603 LEU A CA 1
ATOM 4677 C C . LEU A 1 603 ? -39.376 -22.152 12.094 1.00 93.81 603 LEU A C 1
ATOM 4679 O O . LEU A 1 603 ? -40.452 -21.666 12.436 1.00 93.81 603 LEU A O 1
ATOM 4683 N N . LEU A 1 604 ? -39.283 -22.971 11.043 1.00 92.25 604 LEU A N 1
ATOM 4684 C CA . LEU A 1 604 ? -40.441 -23.410 10.266 1.00 92.25 604 LEU A CA 1
ATOM 4685 C C . LEU A 1 604 ? -41.236 -24.530 10.945 1.00 92.25 604 LEU A C 1
ATOM 4687 O O . LEU A 1 604 ? -42.422 -24.655 10.646 1.00 92.25 604 LEU A O 1
ATOM 4691 N N . THR A 1 605 ? -40.636 -25.343 11.819 1.00 91.06 605 THR A N 1
ATOM 4692 C CA . THR A 1 605 ? -41.359 -26.409 12.541 1.00 91.06 605 THR A CA 1
ATOM 4693 C C . THR A 1 605 ? -42.222 -25.886 13.688 1.00 91.06 605 THR A C 1
ATOM 4695 O O . THR A 1 605 ? -43.197 -26.536 14.054 1.00 91.06 605 THR A O 1
ATOM 4698 N N . ILE A 1 606 ? -41.905 -24.702 14.217 1.00 91.88 606 ILE A N 1
ATOM 4699 C CA . ILE A 1 606 ? -42.643 -24.065 15.310 1.00 91.88 606 ILE A CA 1
ATOM 4700 C C . ILE A 1 606 ? -43.747 -23.181 14.721 1.00 91.88 606 ILE A C 1
ATOM 4702 O O . ILE A 1 606 ? -43.529 -22.432 13.765 1.00 91.88 606 ILE A O 1
ATOM 4706 N N . ARG A 1 607 ? -44.958 -23.259 15.280 1.00 90.12 607 ARG A N 1
ATOM 4707 C CA . ARG A 1 607 ? -46.068 -22.383 14.884 1.00 90.12 607 ARG A CA 1
ATOM 4708 C C . ARG A 1 607 ? -45.806 -20.972 15.418 1.00 90.12 607 ARG A C 1
ATOM 4710 O O . ARG A 1 607 ? -45.704 -20.798 16.622 1.00 90.12 607 ARG A O 1
ATOM 4717 N N . ALA A 1 608 ? -45.750 -19.985 14.527 1.00 92.44 608 ALA A N 1
ATOM 4718 C CA . ALA A 1 608 ? -45.510 -18.586 14.874 1.00 92.44 608 ALA A CA 1
ATOM 4719 C C . ALA A 1 608 ? -46.534 -17.658 14.203 1.00 92.44 608 ALA A C 1
ATOM 4721 O O . ALA A 1 608 ? -46.884 -17.839 13.032 1.00 92.44 608 ALA A O 1
ATOM 4722 N N . ASP A 1 609 ? -46.980 -16.641 14.932 1.00 92.25 609 ASP A N 1
ATOM 4723 C CA . ASP A 1 609 ? -47.713 -15.482 14.418 1.00 92.25 609 ASP A CA 1
ATOM 4724 C C . ASP A 1 609 ? -46.765 -14.336 14.039 1.00 92.25 609 ASP A C 1
ATOM 4726 O O . ASP A 1 609 ? -47.043 -13.605 13.086 1.00 92.25 609 ASP A O 1
ATOM 4730 N N . ALA A 1 610 ? -45.612 -14.241 14.707 1.00 94.50 610 ALA A N 1
ATOM 4731 C CA . ALA A 1 610 ? -44.510 -13.362 14.331 1.00 94.50 610 ALA A CA 1
ATOM 4732 C C . ALA A 1 610 ? -43.146 -14.002 14.622 1.00 94.50 610 ALA A C 1
ATOM 4734 O O . ALA A 1 610 ? -42.993 -14.778 15.569 1.00 94.50 610 ALA A O 1
ATOM 4735 N N . TYR A 1 611 ? -42.157 -13.633 13.808 1.00 96.50 611 TYR A N 1
ATOM 4736 C CA . TYR A 1 611 ? -40.752 -13.978 14.000 1.00 96.50 611 TYR A CA 1
ATOM 4737 C C . TYR A 1 611 ? -39.971 -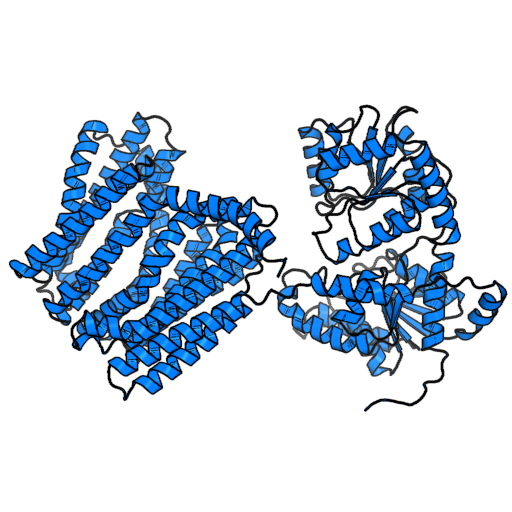12.750 14.465 1.00 96.50 611 TYR A C 1
ATOM 4739 O O . TYR A 1 611 ? -40.049 -11.696 13.836 1.00 96.50 611 TYR A O 1
ATOM 4747 N N . HIS A 1 612 ? -39.173 -12.901 15.518 1.00 96.50 612 HIS A N 1
ATOM 4748 C CA . HIS A 1 612 ? -38.319 -11.853 16.062 1.00 96.50 612 HIS A CA 1
ATOM 4749 C C . HIS A 1 612 ? -36.846 -12.246 15.912 1.00 96.50 612 HIS A C 1
ATOM 4751 O O . HIS A 1 612 ? -36.399 -13.252 16.458 1.00 96.50 612 HIS A O 1
ATOM 4757 N N . ALA A 1 613 ? -36.083 -11.480 15.138 1.00 95.62 613 ALA A N 1
ATOM 4758 C CA . ALA A 1 613 ? -34.639 -11.637 15.038 1.00 95.62 613 ALA A CA 1
ATOM 4759 C C . ALA A 1 613 ? -33.931 -10.719 16.037 1.00 95.62 613 ALA A C 1
ATOM 4761 O O . ALA A 1 613 ? -33.899 -9.507 15.818 1.00 95.62 613 ALA A O 1
ATOM 4762 N N . HIS A 1 614 ? -33.322 -11.297 17.072 1.00 90.94 614 HIS A N 1
ATOM 4763 C CA . HIS A 1 614 ? -32.375 -10.575 17.912 1.00 90.94 614 HIS A CA 1
ATOM 4764 C C . HIS A 1 614 ? -31.013 -10.623 17.248 1.00 90.94 614 HIS A C 1
ATOM 4766 O O . HIS A 1 614 ? -30.442 -11.701 17.117 1.00 90.94 614 HIS A O 1
ATOM 4772 N N . ASP A 1 615 ? -30.501 -9.455 16.861 1.00 87.44 615 ASP A N 1
ATOM 4773 C CA . ASP A 1 615 ? -29.230 -9.276 16.164 1.00 87.44 615 ASP A CA 1
ATOM 4774 C C . ASP A 1 615 ? -29.223 -9.583 14.653 1.00 87.44 615 ASP A C 1
ATOM 4776 O O . ASP A 1 615 ? -30.072 -10.268 14.070 1.00 87.44 615 ASP A O 1
ATOM 4780 N N . ILE A 1 616 ? -28.218 -9.023 13.972 1.00 88.44 616 ILE A N 1
ATOM 4781 C CA . ILE A 1 616 ? -28.040 -9.153 12.516 1.00 88.44 616 ILE A CA 1
ATOM 4782 C C . ILE A 1 616 ? -27.784 -10.602 12.072 1.00 88.44 616 ILE A C 1
ATOM 4784 O O . ILE A 1 616 ? -27.984 -10.951 10.908 1.00 88.44 616 ILE A O 1
ATOM 4788 N N . SER A 1 617 ? -27.292 -11.451 12.966 1.00 86.94 617 SER A N 1
ATOM 4789 C CA . SER A 1 617 ? -26.922 -12.829 12.674 1.00 86.94 617 SER A CA 1
ATOM 4790 C C . SER A 1 617 ? -28.130 -13.771 12.656 1.00 86.94 617 SER A C 1
ATOM 4792 O O . SER A 1 617 ? -28.121 -14.716 11.859 1.00 86.94 617 SER A O 1
ATOM 4794 N N . ALA A 1 618 ? -29.171 -13.480 13.442 1.00 91.44 618 ALA A N 1
ATOM 4795 C CA . ALA A 1 618 ? -30.458 -14.178 13.420 1.00 91.44 618 ALA A CA 1
ATOM 4796 C C . ALA A 1 618 ? -31.370 -13.720 12.265 1.00 91.44 618 ALA A C 1
ATOM 4798 O O . ALA A 1 618 ? -32.176 -14.504 11.750 1.00 91.44 618 ALA A O 1
ATOM 4799 N N . LEU A 1 619 ? -31.209 -12.470 11.809 1.00 94.06 619 LEU A N 1
ATOM 4800 C CA . LEU A 1 619 ? -32.070 -11.832 10.807 1.00 94.06 619 LEU A CA 1
ATOM 4801 C C . LEU A 1 619 ? -32.286 -12.652 9.518 1.00 94.06 619 LEU A C 1
ATOM 4803 O O . LEU A 1 619 ? -33.439 -12.774 9.102 1.00 94.06 619 LEU A O 1
ATOM 4807 N N . PRO A 1 620 ? -31.267 -13.261 8.875 1.00 93.12 620 PRO A N 1
ATOM 4808 C CA . PRO A 1 620 ? -31.489 -14.031 7.651 1.00 93.12 620 PRO A CA 1
ATOM 4809 C C . PRO A 1 620 ? -32.391 -15.255 7.857 1.00 93.12 620 PRO A C 1
ATOM 4811 O O . PRO A 1 620 ? -33.213 -15.550 6.991 1.00 93.12 620 PRO A O 1
ATOM 4814 N N . ALA A 1 621 ? -32.261 -15.955 8.990 1.00 93.94 621 ALA A N 1
ATOM 4815 C CA . ALA A 1 621 ? -33.062 -17.144 9.277 1.00 93.94 621 ALA A CA 1
ATOM 4816 C C . ALA A 1 621 ? -34.534 -16.768 9.499 1.00 93.94 621 ALA A C 1
ATOM 4818 O O . ALA A 1 621 ? -35.425 -17.343 8.869 1.00 93.94 621 ALA A O 1
ATOM 4819 N N . CYS A 1 622 ? -34.774 -15.740 10.319 1.00 95.62 622 CYS A N 1
ATOM 4820 C CA . CYS A 1 622 ? -36.114 -15.215 10.568 1.00 95.62 622 CYS A CA 1
ATOM 4821 C C . CYS A 1 622 ? -36.743 -14.617 9.310 1.00 95.62 622 CYS A C 1
ATOM 4823 O O . CYS A 1 622 ? -37.923 -14.839 9.069 1.00 95.62 622 CYS A O 1
ATOM 4825 N N . TYR A 1 623 ? -35.975 -13.914 8.469 1.00 95.62 623 TYR A N 1
ATOM 4826 C CA . TYR A 1 623 ? -36.485 -13.363 7.212 1.00 95.62 623 TYR A CA 1
ATOM 4827 C C . TYR A 1 623 ? -36.993 -14.458 6.272 1.00 95.62 623 TYR A C 1
ATOM 4829 O O . TYR A 1 623 ? -38.091 -14.342 5.727 1.00 95.62 623 TYR A O 1
ATOM 4837 N N . ILE A 1 624 ? -36.224 -15.539 6.108 1.00 94.12 624 ILE A N 1
ATOM 4838 C CA . ILE A 1 624 ? -36.630 -16.674 5.272 1.00 94.12 624 ILE A CA 1
ATOM 4839 C C . ILE A 1 624 ? -37.878 -17.347 5.863 1.00 94.12 624 ILE A C 1
ATOM 4841 O O . ILE A 1 624 ? -38.846 -17.564 5.135 1.00 94.12 624 ILE A O 1
ATOM 4845 N N . ALA A 1 625 ? -37.896 -17.625 7.172 1.00 94.31 625 ALA A N 1
ATOM 4846 C CA . ALA A 1 625 ? -39.039 -18.258 7.833 1.00 94.31 625 ALA A CA 1
ATOM 4847 C C . ALA A 1 625 ? -40.316 -17.399 7.747 1.00 94.31 625 ALA A C 1
ATOM 4849 O O . ALA A 1 625 ? -41.367 -17.894 7.335 1.00 94.31 625 ALA A O 1
ATOM 4850 N N . ALA A 1 626 ? -40.211 -16.099 8.031 1.00 95.00 626 ALA A N 1
ATOM 4851 C CA . ALA A 1 626 ? -41.314 -15.145 7.958 1.00 95.00 626 ALA A CA 1
ATOM 4852 C C . ALA A 1 626 ? -41.879 -15.021 6.537 1.00 95.00 626 ALA A C 1
ATOM 4854 O O . ALA A 1 626 ? -43.096 -15.002 6.358 1.00 95.00 626 ALA A O 1
ATOM 4855 N N . ARG A 1 627 ? -41.018 -15.002 5.509 1.00 94.56 627 ARG A N 1
ATOM 4856 C CA . ARG A 1 627 ? -41.448 -14.932 4.102 1.00 94.56 627 ARG A CA 1
ATOM 4857 C C . ARG A 1 627 ? -42.125 -16.216 3.632 1.00 94.56 627 ARG A C 1
ATOM 4859 O O . ARG A 1 627 ? -43.144 -16.130 2.953 1.00 94.56 627 ARG A O 1
ATOM 4866 N N . LEU A 1 628 ? -41.607 -17.383 4.019 1.00 92.19 628 LEU A N 1
ATOM 4867 C CA . LEU A 1 628 ? -42.205 -18.678 3.675 1.00 92.19 628 LEU A CA 1
ATOM 4868 C C . LEU A 1 628 ? -43.542 -18.922 4.390 1.00 92.19 628 LEU A C 1
ATOM 4870 O O . LEU A 1 628 ? -44.429 -19.551 3.822 1.00 92.19 628 LEU A O 1
ATOM 4874 N N . ARG A 1 629 ? -43.703 -18.419 5.620 1.00 91.69 629 ARG A N 1
ATOM 4875 C CA . ARG A 1 629 ? -44.945 -18.538 6.405 1.00 91.69 629 ARG A CA 1
ATOM 4876 C C . ARG A 1 629 ? -45.911 -17.363 6.236 1.00 91.69 629 ARG A C 1
ATOM 4878 O O . ARG A 1 629 ? -47.007 -17.428 6.783 1.00 91.69 629 ARG A O 1
ATOM 4885 N N . GLN A 1 630 ? -45.513 -16.319 5.505 1.00 91.50 630 GLN A N 1
ATOM 4886 C CA . GLN A 1 630 ? -46.256 -15.060 5.363 1.00 91.50 630 GLN A CA 1
ATOM 4887 C C . GLN A 1 630 ? -46.640 -14.445 6.723 1.00 91.50 630 GLN A C 1
ATOM 4889 O O . GLN A 1 630 ? -47.786 -14.071 6.961 1.00 91.50 630 GLN A O 1
ATOM 4894 N N . LYS A 1 631 ? -45.670 -14.372 7.638 1.00 94.69 631 LYS A N 1
ATOM 4895 C CA . LYS A 1 631 ? -45.834 -13.828 8.996 1.00 94.69 631 LYS A CA 1
ATOM 4896 C C . LYS A 1 631 ? -45.009 -12.560 9.194 1.00 94.69 631 LYS A C 1
ATOM 4898 O O . LYS A 1 631 ? -44.093 -12.282 8.419 1.00 94.69 631 LYS A O 1
ATOM 4903 N N . ALA A 1 632 ? -45.343 -11.794 10.232 1.00 93.19 632 ALA A N 1
ATOM 4904 C CA . ALA A 1 632 ? -44.630 -10.569 10.573 1.00 93.19 632 ALA A CA 1
ATOM 4905 C C . ALA A 1 632 ? -43.179 -10.862 10.990 1.00 93.19 632 ALA A C 1
ATOM 4907 O O . ALA A 1 632 ? -42.901 -11.875 11.637 1.00 93.19 632 ALA A O 1
ATOM 4908 N N . LEU A 1 633 ? -42.264 -9.964 10.617 1.00 95.19 633 LEU A N 1
ATOM 4909 C CA . LEU A 1 633 ? -40.852 -10.011 10.993 1.00 95.19 633 LEU A CA 1
ATOM 4910 C C . LEU A 1 633 ? -40.501 -8.768 11.808 1.00 95.19 633 LEU A C 1
ATOM 4912 O O . LEU A 1 633 ? -40.622 -7.656 11.294 1.00 95.19 633 LEU A O 1
ATOM 4916 N N . ILE A 1 634 ? -40.021 -8.971 13.028 1.00 95.38 634 ILE A N 1
ATOM 4917 C CA . ILE A 1 634 ? -39.460 -7.934 13.890 1.00 95.38 634 ILE A CA 1
ATOM 4918 C C . ILE A 1 634 ? -37.940 -8.110 13.920 1.00 95.38 634 ILE A C 1
ATOM 4920 O O . ILE A 1 634 ? -37.442 -9.238 13.986 1.00 95.38 634 ILE A O 1
ATOM 4924 N N . PHE A 1 635 ? -37.197 -7.008 13.844 1.00 94.56 635 PHE A N 1
ATOM 4925 C CA . PHE A 1 635 ? -35.735 -7.015 13.917 1.00 94.56 635 PHE A CA 1
ATOM 4926 C C . PHE A 1 635 ? -35.237 -6.127 15.058 1.00 94.56 635 PHE A C 1
ATOM 4928 O O . PHE A 1 635 ? -35.488 -4.927 15.031 1.00 94.56 635 PHE A O 1
ATOM 4935 N N . ASP A 1 636 ? -34.494 -6.692 16.010 1.00 92.94 636 ASP A N 1
ATOM 4936 C CA . ASP A 1 636 ? -33.867 -5.961 17.116 1.00 92.94 636 ASP A CA 1
ATOM 4937 C C . ASP A 1 636 ? -32.380 -5.689 16.835 1.00 92.94 636 ASP A C 1
ATOM 4939 O O . ASP A 1 636 ? -31.520 -6.580 16.851 1.00 92.94 636 ASP A O 1
ATOM 4943 N N . ALA A 1 637 ? -32.093 -4.420 16.542 1.00 89.88 637 ALA A N 1
ATOM 4944 C CA . ALA A 1 637 ? -30.783 -3.871 16.231 1.00 89.88 637 ALA A CA 1
ATOM 4945 C C . ALA A 1 637 ? -30.190 -3.157 17.459 1.00 89.88 637 ALA A C 1
ATOM 4947 O O . ALA A 1 637 ? -30.208 -1.922 17.567 1.00 89.88 637 ALA A O 1
ATOM 4948 N N . HIS A 1 638 ? -29.628 -3.947 18.376 1.00 83.88 638 HIS A N 1
ATOM 4949 C CA . HIS A 1 638 ? -28.937 -3.452 19.574 1.00 83.88 638 HIS A CA 1
ATOM 4950 C C . HIS A 1 638 ? -27.585 -2.769 19.280 1.00 83.88 638 HIS A C 1
ATOM 4952 O O . HIS A 1 638 ? -27.062 -2.022 20.100 1.00 83.88 638 HIS A O 1
ATOM 4958 N N . GLU A 1 639 ? -27.029 -2.988 18.090 1.00 82.31 639 GLU A N 1
ATOM 4959 C CA . GLU A 1 639 ? -25.854 -2.304 17.553 1.00 82.31 639 GLU A CA 1
ATOM 4960 C C . GLU A 1 639 ? -26.137 -1.860 16.118 1.00 82.31 639 GLU A C 1
ATOM 4962 O O . GLU A 1 639 ? -26.987 -2.437 15.436 1.00 82.31 639 GLU A O 1
ATOM 4967 N N . LEU A 1 640 ? -25.393 -0.863 15.623 1.00 81.50 640 LEU A N 1
ATOM 4968 C CA . LEU A 1 640 ? -25.512 -0.454 14.226 1.00 81.50 640 LEU A CA 1
ATOM 4969 C C . LEU A 1 640 ? -25.112 -1.631 13.313 1.00 81.50 640 LEU A C 1
ATOM 4971 O O . LEU A 1 640 ? -23.938 -2.020 13.309 1.00 81.50 640 LEU A O 1
ATOM 4975 N N . PRO A 1 641 ? -26.026 -2.169 12.481 1.00 80.94 641 PRO A N 1
ATOM 4976 C CA . PRO A 1 641 ? -25.703 -3.257 11.575 1.00 80.94 641 PRO A CA 1
ATOM 4977 C C . PRO A 1 641 ? -24.499 -2.877 10.720 1.00 80.94 641 PRO A C 1
ATOM 4979 O O . PRO A 1 641 ? -24.481 -1.802 10.114 1.00 80.94 641 PRO A O 1
ATOM 4982 N N . MET A 1 642 ? -23.522 -3.783 10.648 1.00 75.31 642 MET A N 1
ATOM 4983 C CA . MET A 1 642 ? -22.266 -3.643 9.897 1.00 75.31 642 MET A CA 1
ATOM 4984 C C . MET A 1 642 ? -21.149 -2.820 10.560 1.00 75.31 642 MET A C 1
ATOM 4986 O O . MET A 1 642 ? -20.064 -2.741 9.978 1.00 75.31 642 MET A O 1
ATOM 4990 N N . SER A 1 643 ? -21.351 -2.251 11.753 1.00 67.88 643 SER A N 1
ATOM 4991 C CA . SER A 1 643 ? -20.321 -1.454 12.445 1.00 67.88 643 SER A CA 1
ATOM 4992 C C . SER A 1 643 ? -19.096 -2.289 12.844 1.00 67.88 643 SER A C 1
ATOM 4994 O O . SER A 1 643 ? -17.962 -1.917 12.542 1.00 67.88 643 SER A O 1
ATOM 4996 N N . ASN A 1 644 ? -19.325 -3.474 13.413 1.00 59.16 644 ASN A N 1
ATOM 4997 C CA . ASN A 1 644 ? -18.296 -4.373 13.942 1.00 59.16 644 ASN A CA 1
ATOM 4998 C C . ASN A 1 644 ? -17.888 -5.475 12.944 1.00 59.16 644 ASN A C 1
ATOM 5000 O O . ASN A 1 644 ? -17.468 -6.575 13.311 1.00 59.16 644 ASN A O 1
ATOM 5004 N N . MET A 1 645 ? -17.987 -5.196 11.638 1.00 60.22 645 MET A N 1
ATOM 5005 C CA . MET A 1 645 ? -17.570 -6.153 10.616 1.00 60.22 645 MET A CA 1
ATOM 5006 C C . MET A 1 645 ? -16.075 -6.463 10.708 1.00 60.22 645 MET A C 1
ATOM 5008 O O . MET A 1 645 ? -15.211 -5.605 10.481 1.00 60.22 645 MET A O 1
ATOM 5012 N N . SER A 1 646 ? -15.781 -7.743 10.923 1.00 51.56 646 SER A N 1
ATOM 5013 C CA . SER A 1 646 ? -14.434 -8.283 10.767 1.00 51.56 646 SER A CA 1
ATOM 5014 C C . SER A 1 646 ? -13.843 -7.956 9.376 1.00 51.56 646 SER A C 1
ATOM 5016 O O . SER A 1 646 ? -14.570 -7.919 8.373 1.00 51.56 646 SER A O 1
ATOM 5018 N N . PRO A 1 647 ? -12.518 -7.735 9.270 1.00 53.38 647 PRO A N 1
ATOM 5019 C CA . PRO A 1 647 ? -11.890 -7.185 8.062 1.00 53.38 647 PRO A CA 1
ATOM 5020 C C . PRO A 1 647 ? -12.149 -7.978 6.773 1.00 53.38 647 PRO A C 1
ATOM 5022 O O . PRO A 1 647 ? -12.186 -7.405 5.685 1.00 53.38 647 PRO A O 1
ATOM 5025 N N . HIS A 1 648 ? -12.358 -9.293 6.883 1.00 48.97 648 HIS A N 1
ATOM 5026 C CA . HIS A 1 648 ? -12.630 -10.161 5.740 1.00 48.97 648 HIS A CA 1
ATOM 5027 C C . HIS A 1 648 ? -14.002 -9.899 5.105 1.00 48.97 648 HIS A C 1
ATOM 5029 O O . HIS A 1 648 ? -14.108 -9.899 3.878 1.00 48.97 648 HIS A O 1
ATOM 5035 N N . TRP A 1 649 ? -15.032 -9.610 5.907 1.00 52.28 649 TRP A N 1
ATOM 5036 C CA . TRP A 1 649 ? -16.373 -9.338 5.386 1.00 52.28 649 TRP A CA 1
ATOM 5037 C C . TRP A 1 649 ? -16.568 -7.894 4.917 1.00 52.28 649 TRP A C 1
ATOM 5039 O O . TRP A 1 649 ? -17.443 -7.654 4.087 1.00 52.28 649 TRP A O 1
ATOM 5049 N N . ARG A 1 650 ? -15.714 -6.943 5.332 1.00 59.69 650 ARG A N 1
ATOM 5050 C CA . ARG A 1 650 ? -15.782 -5.547 4.850 1.00 59.69 650 ARG A CA 1
ATOM 5051 C C . ARG A 1 650 ? -15.678 -5.437 3.324 1.00 59.69 650 ARG A C 1
ATOM 5053 O O . ARG A 1 650 ? -16.314 -4.566 2.736 1.00 59.69 650 ARG A O 1
ATOM 5060 N N . ARG A 1 651 ? -14.946 -6.348 2.667 1.00 57.50 651 ARG A N 1
ATOM 5061 C CA . ARG A 1 651 ? -14.839 -6.423 1.192 1.00 57.50 651 ARG A CA 1
ATOM 5062 C C . ARG A 1 651 ? -16.164 -6.768 0.505 1.00 57.50 651 ARG A C 1
ATOM 5064 O O . ARG A 1 651 ? -16.385 -6.377 -0.634 1.00 57.50 651 ARG A O 1
ATOM 5071 N N . PHE A 1 652 ? -17.050 -7.454 1.218 1.00 66.62 652 PHE A N 1
ATOM 5072 C CA . PHE A 1 652 ? -18.394 -7.799 0.765 1.00 66.62 652 PHE A CA 1
ATOM 5073 C C . PHE A 1 652 ? -19.459 -6.896 1.391 1.00 66.62 652 PHE A C 1
ATOM 5075 O O . PHE A 1 652 ? -20.646 -7.164 1.234 1.00 66.62 652 PHE A O 1
ATOM 5082 N N . SER A 1 653 ? -19.066 -5.818 2.081 1.00 70.88 653 SER A N 1
ATOM 5083 C CA . SER A 1 653 ? -19.996 -4.954 2.816 1.00 70.88 653 SER A CA 1
ATOM 5084 C C . SER A 1 653 ? -21.115 -4.392 1.947 1.00 70.88 653 SER A C 1
ATOM 5086 O O . SER A 1 653 ? -22.218 -4.217 2.443 1.00 70.88 653 SER A O 1
ATOM 5088 N N . TRP A 1 654 ? -20.878 -4.182 0.650 1.00 72.12 654 TRP A N 1
ATOM 5089 C CA . TRP A 1 654 ? -21.903 -3.756 -0.302 1.00 72.12 654 TRP A CA 1
ATOM 5090 C C . TRP A 1 654 ? -22.989 -4.818 -0.538 1.00 72.12 654 TRP A C 1
ATOM 5092 O O . TRP A 1 654 ? -24.148 -4.451 -0.677 1.00 72.12 654 TRP A O 1
ATOM 5102 N N . ILE A 1 655 ? -22.647 -6.114 -0.519 1.00 77.56 655 ILE A N 1
ATOM 5103 C CA . ILE A 1 655 ? -23.611 -7.221 -0.649 1.00 77.56 655 ILE A CA 1
ATOM 5104 C C . ILE A 1 655 ? -24.498 -7.261 0.588 1.00 77.56 655 ILE A C 1
ATOM 5106 O O . ILE A 1 655 ? -25.718 -7.279 0.482 1.00 77.56 655 ILE A O 1
ATOM 5110 N N . PHE A 1 656 ? -23.882 -7.231 1.769 1.00 78.75 656 PHE A N 1
ATOM 5111 C CA . PHE A 1 656 ? -24.610 -7.229 3.036 1.00 78.75 656 PHE A CA 1
ATOM 5112 C C . PHE A 1 656 ? -25.430 -5.955 3.215 1.00 78.75 656 PHE A C 1
ATOM 5114 O O . PHE A 1 656 ? -26.566 -6.026 3.664 1.00 78.75 656 PHE A O 1
ATOM 5121 N N . LYS A 1 657 ? -24.899 -4.801 2.803 1.00 82.75 657 LYS A N 1
ATOM 5122 C CA . LYS A 1 657 ? -25.649 -3.548 2.764 1.00 82.75 657 LYS A CA 1
ATOM 5123 C C . LYS A 1 657 ? -26.833 -3.656 1.809 1.00 82.75 657 LYS A C 1
ATOM 5125 O O . LYS A 1 657 ? -27.924 -3.288 2.213 1.00 82.75 657 LYS A O 1
ATOM 5130 N N . GLY A 1 658 ? -26.636 -4.206 0.610 1.00 83.00 658 GLY A N 1
ATOM 5131 C CA . GLY A 1 658 ? -27.698 -4.487 -0.360 1.00 83.00 658 GLY A CA 1
ATOM 5132 C C . GLY A 1 658 ? -28.785 -5.402 0.210 1.00 83.00 658 GLY A C 1
ATOM 5133 O O . GLY A 1 658 ? -29.975 -5.120 0.078 1.00 83.00 658 GLY A O 1
ATOM 5134 N N . LEU A 1 659 ? -28.376 -6.456 0.919 1.00 85.44 659 LEU A N 1
ATOM 5135 C CA . LEU A 1 659 ? -29.275 -7.376 1.608 1.00 85.44 659 LEU A CA 1
ATOM 5136 C C . LEU A 1 659 ? -30.061 -6.664 2.717 1.00 85.44 659 LEU A C 1
ATOM 5138 O O . LEU A 1 659 ? -31.278 -6.793 2.773 1.00 85.44 659 LEU A O 1
ATOM 5142 N N . LEU A 1 660 ? -29.402 -5.863 3.557 1.00 89.69 660 LEU A N 1
ATOM 5143 C CA . LEU A 1 660 ? -30.061 -5.092 4.614 1.00 89.69 660 LEU A CA 1
ATOM 5144 C C . LEU A 1 660 ? -31.018 -4.041 4.042 1.00 89.69 660 LEU A C 1
ATOM 5146 O O . LEU A 1 660 ? -32.152 -3.963 4.498 1.00 89.69 660 LEU A O 1
ATOM 5150 N N . THR A 1 661 ? -30.627 -3.307 2.993 1.00 87.88 661 THR A N 1
ATOM 5151 C CA . THR A 1 661 ? -31.525 -2.373 2.285 1.00 87.88 661 THR A CA 1
ATOM 5152 C C . THR A 1 661 ? -32.717 -3.074 1.635 1.00 87.88 661 THR A C 1
ATOM 5154 O O . THR A 1 661 ? -33.693 -2.420 1.296 1.00 87.88 661 THR A O 1
ATOM 5157 N N . HIS A 1 662 ? -32.654 -4.394 1.440 1.00 88.56 662 HIS A N 1
ATOM 5158 C CA . HIS A 1 662 ? -33.768 -5.184 0.930 1.00 88.56 662 HIS A CA 1
ATOM 5159 C C . HIS A 1 662 ? -34.642 -5.769 2.054 1.00 88.56 662 HIS A C 1
ATOM 5161 O O . HIS A 1 662 ? -35.864 -5.824 1.907 1.00 88.56 662 HIS A O 1
ATOM 5167 N N . ILE A 1 663 ? -34.034 -6.211 3.159 1.00 92.19 663 ILE A N 1
ATOM 5168 C CA . ILE A 1 663 ? -34.720 -6.874 4.277 1.00 92.19 663 ILE A CA 1
ATOM 5169 C C . ILE A 1 663 ? -35.376 -5.867 5.231 1.00 92.19 663 ILE A C 1
ATOM 5171 O O . ILE A 1 663 ? -36.525 -6.071 5.601 1.00 92.19 663 ILE A O 1
ATOM 5175 N N . LEU A 1 664 ? -34.689 -4.789 5.624 1.00 90.94 664 LEU A N 1
ATOM 5176 C CA . LEU A 1 664 ? -35.179 -3.868 6.663 1.00 90.94 664 LEU A CA 1
ATOM 5177 C C . LEU A 1 664 ? -36.478 -3.133 6.285 1.00 90.94 664 LEU A C 1
ATOM 5179 O O . LEU A 1 664 ? -37.368 -3.081 7.131 1.00 90.94 664 LEU A O 1
ATOM 5183 N N . PRO A 1 665 ? -36.675 -2.662 5.034 1.00 90.00 665 PRO A N 1
ATOM 5184 C CA . PRO A 1 665 ? -37.956 -2.086 4.596 1.00 90.00 665 PRO A CA 1
ATOM 5185 C C . PRO A 1 665 ? -39.135 -3.064 4.651 1.00 90.00 665 PRO A C 1
ATOM 5187 O O . PRO A 1 665 ? -40.288 -2.682 4.497 1.00 90.00 665 PRO A O 1
ATOM 5190 N N . ARG A 1 666 ? -38.832 -4.356 4.785 1.00 89.94 666 ARG A N 1
ATOM 5191 C CA . ARG A 1 666 ? -39.759 -5.483 4.742 1.00 89.94 666 ARG A CA 1
ATOM 5192 C C . ARG A 1 666 ? -40.057 -6.059 6.128 1.00 89.94 666 ARG A C 1
ATOM 5194 O O . ARG A 1 666 ? -40.808 -7.037 6.197 1.00 89.94 666 ARG A O 1
ATOM 5201 N N . CYS A 1 667 ? -39.450 -5.507 7.178 1.00 92.31 667 CYS A N 1
ATOM 5202 C CA . CYS A 1 667 ? -39.784 -5.806 8.563 1.00 92.31 667 CYS A CA 1
ATOM 5203 C C . CYS A 1 667 ? -41.089 -5.093 8.937 1.00 92.31 667 CYS A C 1
ATOM 5205 O O . CYS A 1 667 ? -41.311 -3.956 8.531 1.00 92.31 667 CYS A O 1
ATOM 5207 N N . ALA A 1 668 ? -41.932 -5.767 9.716 1.00 90.25 668 ALA A N 1
ATOM 5208 C CA . ALA A 1 668 ? -43.140 -5.181 10.291 1.00 90.25 668 ALA A CA 1
ATOM 5209 C C . ALA A 1 668 ? -42.814 -4.202 11.432 1.00 90.25 668 ALA A C 1
ATOM 5211 O O . ALA A 1 668 ? -43.609 -3.321 11.714 1.00 90.25 668 ALA A O 1
ATOM 5212 N N . GLY A 1 669 ? -41.640 -4.343 12.058 1.00 90.25 669 GLY A N 1
ATOM 5213 C CA . GLY A 1 669 ? -41.112 -3.406 13.045 1.00 90.25 669 GLY A CA 1
ATOM 5214 C C . GLY A 1 669 ? -39.607 -3.581 13.233 1.00 90.25 669 GLY A C 1
ATOM 5215 O O . GLY A 1 669 ? -39.074 -4.683 13.053 1.00 90.25 669 GLY A O 1
ATOM 5216 N N . VAL A 1 670 ? -38.906 -2.498 13.570 1.00 93.06 670 VAL A N 1
ATOM 5217 C CA . VAL A 1 670 ? -37.470 -2.523 13.871 1.00 93.06 670 VAL A CA 1
ATOM 5218 C C . VAL A 1 670 ? -37.230 -1.884 15.233 1.00 93.06 670 VAL A C 1
ATOM 5220 O O . VAL A 1 670 ? -37.582 -0.732 15.457 1.00 93.06 670 VAL A O 1
ATOM 5223 N N . ILE A 1 671 ? -36.605 -2.631 16.136 1.00 93.06 671 ILE A N 1
ATOM 5224 C CA . ILE A 1 671 ? -36.248 -2.187 17.480 1.00 93.06 671 ILE A CA 1
ATOM 5225 C C . ILE A 1 671 ? -34.792 -1.720 17.484 1.00 93.06 671 ILE A C 1
ATOM 5227 O O . ILE A 1 671 ? -33.934 -2.295 16.812 1.00 93.06 671 ILE A O 1
ATOM 5231 N N . THR A 1 672 ? -34.493 -0.665 18.238 1.00 91.69 672 THR A N 1
ATOM 5232 C CA . THR A 1 672 ? -33.116 -0.227 18.486 1.00 91.69 672 THR A CA 1
ATOM 5233 C C . THR A 1 672 ? -32.933 0.328 19.896 1.00 91.69 672 THR A C 1
ATOM 5235 O O . THR A 1 672 ? -33.900 0.688 20.558 1.00 91.69 672 THR A O 1
ATOM 5238 N N . VAL A 1 673 ? -31.682 0.436 20.350 1.00 86.94 673 VAL A N 1
ATOM 5239 C CA . VAL A 1 673 ? -31.341 0.874 21.714 1.00 86.94 673 VAL A CA 1
ATOM 5240 C C . VAL A 1 673 ? -31.055 2.363 21.850 1.00 86.94 673 VAL A C 1
ATOM 5242 O O . VAL A 1 673 ? -30.968 2.860 22.967 1.00 86.94 673 VAL A O 1
ATOM 5245 N N . SER A 1 674 ? -30.830 3.071 20.744 1.00 84.88 674 SER A N 1
ATOM 5246 C CA . SER A 1 674 ? -30.279 4.425 20.775 1.00 84.88 674 SER A CA 1
ATOM 5247 C C . SER A 1 674 ? -30.830 5.274 19.626 1.00 84.88 674 SER A C 1
ATOM 5249 O O . SER A 1 674 ? -30.837 4.800 18.483 1.00 84.88 674 SER A O 1
ATOM 5251 N N . PRO A 1 675 ? -31.261 6.529 19.871 1.00 82.50 675 PRO A N 1
ATOM 5252 C CA . PRO A 1 675 ? -31.844 7.369 18.826 1.00 82.50 675 PRO A CA 1
ATOM 5253 C C . PRO A 1 675 ? -30.924 7.592 17.607 1.00 82.50 675 PRO A C 1
ATOM 5255 O O . PRO A 1 675 ? -31.406 7.417 16.485 1.00 82.50 675 PRO A O 1
ATOM 5258 N N . PRO A 1 676 ? -29.610 7.882 17.755 1.00 80.25 676 PRO A N 1
ATOM 5259 C CA . PRO A 1 676 ? -28.692 7.954 16.614 1.00 80.25 676 PRO A CA 1
ATOM 5260 C C . PRO A 1 676 ? -28.615 6.666 15.779 1.00 80.25 676 PRO A C 1
ATOM 5262 O O . PRO A 1 676 ? -28.515 6.734 14.552 1.00 80.25 676 PRO A O 1
ATOM 5265 N N . ILE A 1 677 ? -28.711 5.486 16.409 1.00 83.50 677 ILE A N 1
ATOM 5266 C CA . ILE A 1 677 ? -28.745 4.207 15.681 1.00 83.50 677 ILE A CA 1
ATOM 5267 C C . ILE A 1 677 ? -30.050 4.103 14.886 1.00 83.50 677 ILE A C 1
ATOM 5269 O O . ILE A 1 677 ? -30.006 3.786 13.699 1.00 83.50 677 ILE A O 1
ATOM 5273 N N . GLY A 1 678 ? -31.190 4.449 15.489 1.00 84.44 678 GLY A N 1
ATOM 5274 C CA . GLY A 1 678 ? -32.483 4.499 14.800 1.00 84.44 678 GLY A CA 1
ATOM 5275 C C . GLY A 1 678 ? -32.471 5.408 13.571 1.00 84.44 678 GLY A C 1
ATOM 5276 O O . GLY A 1 678 ? -32.866 4.997 12.480 1.00 84.44 678 GLY A O 1
ATOM 5277 N N . GLN A 1 679 ? -31.918 6.614 13.711 1.00 80.12 679 GLN A N 1
ATOM 5278 C CA . GLN A 1 679 ? -31.761 7.558 12.600 1.00 80.12 679 GLN A CA 1
ATOM 5279 C C . GLN A 1 679 ? -30.877 6.986 11.487 1.00 80.12 679 GLN A C 1
ATOM 5281 O O . GLN A 1 679 ? -31.209 7.093 10.303 1.00 80.12 679 GLN A O 1
ATOM 5286 N N . ALA A 1 680 ? -29.771 6.335 11.853 1.00 80.06 680 ALA A N 1
ATOM 5287 C CA . ALA A 1 680 ? -28.892 5.682 10.895 1.00 80.06 680 ALA A CA 1
ATOM 5288 C C . ALA A 1 680 ? -29.580 4.502 10.187 1.00 80.06 680 ALA A C 1
ATOM 5290 O O . ALA A 1 680 ? -29.368 4.319 8.988 1.00 80.06 680 ALA A O 1
ATOM 5291 N N . LEU A 1 681 ? -30.423 3.729 10.877 1.00 85.50 681 LEU A N 1
ATOM 5292 C CA . LEU A 1 681 ? -31.196 2.639 10.276 1.00 85.50 681 LEU A CA 1
ATOM 5293 C C . LEU A 1 681 ? -32.187 3.156 9.225 1.00 85.50 681 LEU A C 1
ATOM 5295 O O . LEU A 1 681 ? -32.232 2.617 8.116 1.00 85.50 681 LEU A O 1
ATOM 5299 N N . CYS A 1 682 ? -32.902 4.243 9.521 1.00 84.00 682 CYS A N 1
ATOM 5300 C CA . CYS A 1 682 ? -33.778 4.909 8.554 1.00 84.00 682 CYS A CA 1
ATOM 5301 C C . CYS A 1 682 ? -32.988 5.450 7.355 1.00 84.00 682 CYS A C 1
ATOM 5303 O O . CYS A 1 682 ? -33.312 5.149 6.209 1.00 84.00 682 CYS A O 1
ATOM 5305 N N . ALA A 1 683 ? -31.912 6.200 7.606 1.00 79.25 683 ALA A N 1
ATOM 5306 C CA . ALA A 1 683 ? -31.154 6.877 6.555 1.00 79.25 683 ALA A CA 1
ATOM 5307 C C . ALA A 1 683 ? -30.343 5.921 5.663 1.00 79.25 683 ALA A C 1
ATOM 5309 O O . ALA A 1 683 ? -30.169 6.173 4.471 1.00 79.25 683 ALA A O 1
ATOM 5310 N N . LEU A 1 684 ? -29.794 4.841 6.228 1.00 79.69 684 LEU A N 1
ATOM 5311 C CA . LEU A 1 684 ? -28.919 3.916 5.499 1.00 79.69 684 LEU A CA 1
ATOM 5312 C C . LEU A 1 684 ? -29.670 2.736 4.889 1.00 79.69 684 LEU A C 1
ATOM 5314 O O . LEU A 1 684 ? -29.225 2.229 3.854 1.00 79.69 684 LEU A O 1
ATOM 5318 N N . TYR A 1 685 ? -30.747 2.282 5.534 1.00 85.00 685 TYR A N 1
ATOM 5319 C CA . TYR A 1 685 ? -31.435 1.037 5.191 1.00 85.00 685 TYR A CA 1
ATOM 5320 C C . TYR A 1 685 ? -32.943 1.196 4.943 1.00 85.00 685 TYR A C 1
ATOM 5322 O O . TYR A 1 685 ? -33.585 0.193 4.644 1.00 85.00 685 TYR A O 1
ATOM 5330 N N . HIS A 1 686 ? -33.490 2.419 4.992 1.00 84.31 686 HIS A N 1
ATOM 5331 C CA . HIS A 1 686 ? -34.908 2.727 4.742 1.00 84.31 686 HIS A CA 1
ATOM 5332 C C . HIS A 1 686 ? -35.873 1.921 5.631 1.00 84.31 686 HIS A C 1
ATOM 5334 O O . HIS A 1 686 ? -36.899 1.428 5.164 1.00 84.31 686 HIS A O 1
ATOM 534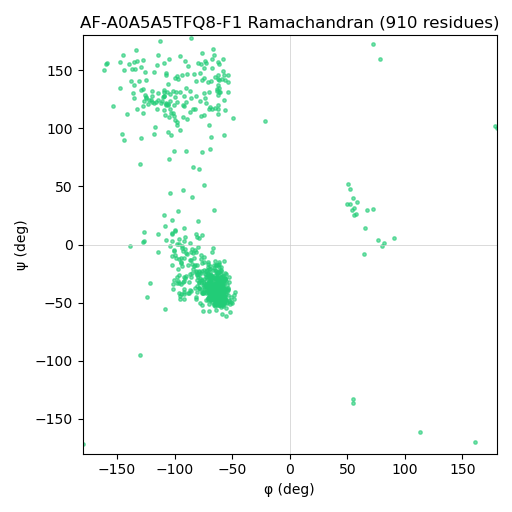0 N N . ALA A 1 687 ? -35.524 1.746 6.909 1.00 83.62 687 ALA A N 1
ATOM 5341 C CA . ALA A 1 687 ? -36.407 1.108 7.883 1.00 83.62 687 ALA A CA 1
ATOM 5342 C C . ALA A 1 687 ? -37.715 1.927 8.049 1.00 83.62 687 ALA A C 1
ATOM 5344 O O . ALA A 1 687 ? -37.622 3.148 8.200 1.00 83.62 687 ALA A O 1
ATOM 5345 N N . PRO A 1 688 ? -38.907 1.296 8.001 1.00 69.69 688 PRO A N 1
ATOM 5346 C CA . PRO A 1 688 ? -40.185 2.003 7.879 1.00 69.69 688 PRO A CA 1
ATOM 5347 C C . PRO A 1 688 ? -40.757 2.476 9.225 1.00 69.69 688 PRO A C 1
ATOM 5349 O O . PRO A 1 688 ? -41.495 3.455 9.255 1.00 69.69 688 PRO A O 1
ATOM 5352 N N . GLU A 1 689 ? -40.382 1.830 10.334 1.00 73.56 689 GLU A N 1
ATOM 5353 C CA . GLU A 1 689 ? -40.844 2.158 11.685 1.00 73.56 689 GLU A CA 1
ATOM 5354 C C . GLU A 1 689 ? -39.789 1.713 12.712 1.00 73.56 689 GLU A C 1
ATOM 5356 O O . GLU A 1 689 ? -39.429 0.533 12.768 1.00 73.56 689 GLU A O 1
ATOM 5361 N N . ILE A 1 690 ? -39.243 2.668 13.474 1.00 87.19 690 ILE A N 1
ATOM 5362 C CA . ILE A 1 690 ? -38.242 2.413 14.518 1.00 87.19 690 ILE A CA 1
ATOM 5363 C C . ILE A 1 690 ? -38.904 2.546 15.886 1.00 87.19 690 ILE A C 1
ATOM 5365 O O . ILE A 1 690 ? -39.351 3.633 16.250 1.00 87.19 690 ILE A O 1
ATOM 5369 N N . THR A 1 691 ? -38.887 1.473 16.668 1.00 88.75 691 THR A N 1
ATOM 5370 C CA . THR A 1 691 ? -39.264 1.484 18.083 1.00 88.75 691 THR A CA 1
ATOM 5371 C C . THR A 1 691 ? -38.002 1.568 18.931 1.00 88.75 691 THR A C 1
ATOM 5373 O O . THR A 1 691 ? -37.098 0.736 18.824 1.00 88.75 691 THR A O 1
ATOM 5376 N N . LEU A 1 692 ? -37.917 2.592 19.775 1.00 88.19 692 LEU A N 1
ATOM 5377 C CA . LEU A 1 692 ? -36.813 2.730 20.713 1.00 88.19 692 LEU A CA 1
ATOM 5378 C C . LEU A 1 692 ? -37.100 1.866 21.948 1.00 88.19 692 LEU A C 1
ATOM 5380 O O . LEU A 1 692 ? -38.069 2.116 22.656 1.00 88.19 692 LEU A O 1
ATOM 5384 N N . VAL A 1 693 ? -36.255 0.861 22.182 1.00 89.56 693 VAL A N 1
ATOM 5385 C CA . VAL A 1 693 ? -36.275 0.011 23.382 1.00 89.56 693 VAL A CA 1
ATOM 5386 C C . VAL A 1 693 ? -34.863 -0.012 23.954 1.00 89.56 693 VAL A C 1
ATOM 5388 O O . VAL A 1 693 ? -33.998 -0.807 23.554 1.00 89.56 693 VAL A O 1
ATOM 5391 N N . ARG A 1 694 ? -34.603 0.916 24.869 1.00 87.88 694 ARG A N 1
ATOM 5392 C CA . ARG A 1 694 ? -33.326 1.080 25.567 1.00 87.88 694 ARG A CA 1
ATOM 5393 C C . ARG A 1 694 ? -33.079 -0.099 26.499 1.00 87.88 694 ARG A C 1
ATOM 5395 O O . ARG A 1 694 ? -33.991 -0.748 26.996 1.00 87.88 694 ARG A O 1
ATOM 5402 N N . ASN A 1 695 ? -31.809 -0.405 26.736 1.00 86.75 695 ASN A N 1
ATOM 5403 C CA . ASN A 1 695 ? -31.423 -1.599 27.483 1.00 86.75 695 ASN A CA 1
ATOM 5404 C C . ASN A 1 695 ? -31.428 -1.391 29.013 1.00 86.75 695 ASN A C 1
ATOM 5406 O O . ASN A 1 695 ? -30.514 -1.856 29.696 1.00 86.75 695 ASN A O 1
ATOM 5410 N N . PHE A 1 696 ? -32.420 -0.676 29.554 1.00 88.25 696 PHE A N 1
ATOM 5411 C CA . PHE A 1 696 ? -32.484 -0.323 30.979 1.00 88.25 696 PHE A CA 1
ATOM 5412 C C . PHE A 1 696 ? -32.606 -1.566 31.866 1.00 88.25 696 PHE A C 1
ATOM 5414 O O . PHE A 1 696 ? -33.435 -2.417 31.550 1.00 88.25 696 PHE A O 1
ATOM 5421 N N . PRO A 1 697 ? -31.811 -1.712 32.948 1.00 84.94 697 PRO A N 1
ATOM 5422 C CA . PRO A 1 697 ? -31.998 -2.759 33.957 1.00 84.94 697 PRO A CA 1
ATOM 5423 C C . PRO A 1 697 ? -33.391 -2.697 34.601 1.00 84.94 697 PRO A C 1
ATOM 5425 O O . PRO A 1 697 ? -34.053 -1.659 34.578 1.00 84.94 697 PRO A O 1
ATOM 5428 N N . THR A 1 698 ? -33.826 -3.810 35.192 1.00 86.88 698 THR A N 1
ATOM 5429 C CA . THR A 1 698 ? -34.941 -3.803 36.152 1.00 86.88 698 THR A CA 1
ATOM 5430 C C . THR A 1 698 ? -34.554 -2.927 37.333 1.00 86.88 698 THR A C 1
ATOM 5432 O O . THR A 1 698 ? -33.419 -3.033 37.812 1.00 86.88 698 THR A O 1
ATOM 5435 N N . TYR A 1 699 ? -35.458 -2.060 37.783 1.00 89.62 699 TYR A N 1
ATOM 5436 C CA . TYR A 1 699 ? -35.147 -1.168 38.891 1.00 89.62 699 TYR A CA 1
ATOM 5437 C C . TYR A 1 699 ? -34.860 -1.967 40.168 1.00 89.62 699 TYR A C 1
ATOM 5439 O O . TYR A 1 699 ? -35.595 -2.882 40.539 1.00 89.62 699 TYR A O 1
ATOM 5447 N N . GLN A 1 700 ? -33.780 -1.601 40.853 1.00 88.50 700 GLN A N 1
ATOM 5448 C CA . GLN A 1 700 ? -33.449 -2.107 42.178 1.00 88.50 700 GLN A CA 1
ATOM 5449 C C . GLN A 1 700 ? -33.173 -0.917 43.083 1.00 88.50 700 GLN A C 1
ATOM 5451 O O . GLN A 1 700 ? -32.433 -0.004 42.714 1.00 88.50 700 GLN A O 1
ATOM 5456 N N . GLU A 1 701 ? -33.767 -0.925 44.271 1.00 87.31 701 GLU A N 1
ATOM 5457 C CA . GLU A 1 701 ? -33.472 0.083 45.279 1.00 87.31 701 GLU A CA 1
ATOM 5458 C C . GLU A 1 701 ? -32.136 -0.253 45.948 1.00 87.31 701 GLU A C 1
ATOM 5460 O O . GLU A 1 701 ? -31.938 -1.354 46.464 1.00 87.31 701 GLU A O 1
ATOM 5465 N N . VAL A 1 702 ? -31.197 0.692 45.902 1.00 88.62 702 VAL A N 1
ATOM 5466 C CA . VAL A 1 702 ? -29.821 0.490 46.364 1.00 88.62 702 VAL A CA 1
ATOM 5467 C C . VAL A 1 702 ? -29.477 1.558 47.390 1.00 88.62 702 VAL A C 1
ATOM 5469 O O . VAL A 1 702 ? -29.583 2.757 47.132 1.00 88.62 702 VAL A O 1
ATOM 5472 N N . THR A 1 703 ? -29.021 1.125 48.561 1.00 88.25 703 THR A N 1
ATOM 5473 C CA . THR A 1 703 ? -28.476 2.015 49.587 1.00 88.25 703 THR A CA 1
ATOM 5474 C C . THR A 1 703 ? -26.977 2.218 49.385 1.00 88.25 703 THR A C 1
ATOM 5476 O O . THR A 1 703 ? -26.286 1.350 48.849 1.00 88.25 703 THR A O 1
ATOM 5479 N N . ARG A 1 704 ? -26.443 3.357 49.850 1.00 88.75 704 ARG A N 1
ATOM 5480 C CA . ARG A 1 704 ? -24.991 3.600 49.850 1.00 88.75 704 ARG A CA 1
ATOM 5481 C C . ARG A 1 704 ? -24.277 2.478 50.614 1.00 88.75 704 ARG A C 1
ATOM 5483 O O . ARG A 1 704 ? -24.790 1.982 51.614 1.00 88.75 704 ARG A O 1
ATOM 5490 N N . SER A 1 705 ? -23.117 2.070 50.115 1.00 91.06 705 SER A N 1
ATOM 5491 C CA . SER A 1 705 ? -22.384 0.887 50.573 1.00 91.06 705 SER A CA 1
ATOM 5492 C C . SER A 1 705 ? -20.911 1.227 50.751 1.00 91.06 705 SER A C 1
ATOM 5494 O O . SER A 1 705 ? -20.393 2.028 49.989 1.00 91.06 705 SER A O 1
ATOM 5496 N N . ASP A 1 706 ? -20.197 0.566 51.660 1.00 92.50 706 ASP A N 1
ATOM 5497 C CA . ASP A 1 706 ? -18.745 0.750 51.843 1.00 92.50 706 ASP A CA 1
ATOM 5498 C C . ASP A 1 706 ? -17.911 -0.447 51.355 1.00 92.50 706 ASP A C 1
ATOM 5500 O O . ASP A 1 706 ? -16.727 -0.559 51.672 1.00 92.50 706 ASP A O 1
ATOM 5504 N N . ARG A 1 707 ? -18.490 -1.351 50.552 1.00 94.19 707 ARG A N 1
ATOM 5505 C CA . ARG A 1 707 ? -17.821 -2.575 50.070 1.00 94.19 707 ARG A CA 1
ATOM 5506 C C . ARG A 1 707 ? -16.472 -2.315 49.396 1.00 94.19 707 ARG A C 1
ATOM 5508 O O . ARG A 1 707 ? -15.497 -2.984 49.735 1.00 94.19 707 ARG A O 1
ATOM 5515 N N . LEU A 1 708 ? -16.384 -1.346 48.475 1.00 95.06 708 LEU A N 1
ATOM 5516 C CA . LEU A 1 708 ? -15.102 -1.014 47.826 1.00 95.06 708 LEU A CA 1
ATOM 5517 C C . LEU A 1 708 ? -14.074 -0.478 48.830 1.00 95.06 708 LEU A C 1
ATOM 5519 O O . LEU A 1 708 ? -12.913 -0.881 48.779 1.00 95.06 708 LEU A O 1
ATOM 5523 N N . ARG A 1 709 ? -14.506 0.371 49.774 1.00 94.19 709 ARG A N 1
ATOM 5524 C CA . ARG A 1 709 ? -13.640 0.931 50.824 1.00 94.19 709 ARG A CA 1
ATOM 5525 C C . ARG A 1 709 ? -13.084 -0.166 51.722 1.00 94.19 709 ARG A C 1
ATOM 5527 O O . ARG A 1 709 ? -11.873 -0.258 51.888 1.00 94.19 709 ARG A O 1
ATOM 5534 N N . GLN A 1 710 ? -13.951 -1.045 52.220 1.00 94.00 710 GLN A N 1
ATOM 5535 C CA . GLN A 1 710 ? -13.571 -2.175 53.072 1.00 94.00 710 GLN A CA 1
ATOM 5536 C C . GLN A 1 710 ? -12.646 -3.155 52.342 1.00 94.00 710 GLN A C 1
ATOM 5538 O O . GLN A 1 710 ? -11.641 -3.590 52.900 1.00 94.00 710 GLN A O 1
ATOM 5543 N N . ARG A 1 711 ? -12.943 -3.478 51.075 1.00 94.69 711 ARG A N 1
ATOM 5544 C CA . ARG A 1 711 ? -12.153 -4.426 50.273 1.00 94.69 711 ARG A CA 1
ATOM 5545 C C . ARG A 1 711 ? -10.732 -3.937 49.993 1.00 94.69 711 ARG A C 1
ATOM 5547 O O . ARG A 1 711 ? -9.833 -4.773 49.882 1.00 94.69 711 ARG A O 1
ATOM 5554 N N . LEU A 1 712 ? -10.562 -2.624 49.833 1.00 93.75 712 LEU A N 1
ATOM 5555 C CA . LEU A 1 712 ? -9.296 -1.970 49.493 1.00 93.75 712 LEU A CA 1
ATOM 5556 C C . LEU A 1 712 ? -8.586 -1.341 50.706 1.00 93.75 712 LEU A C 1
ATOM 5558 O O . LEU A 1 712 ? -7.477 -0.843 50.545 1.00 93.75 712 LEU A O 1
ATOM 5562 N N . GLY A 1 713 ? -9.193 -1.360 51.898 1.00 92.62 713 GLY A N 1
ATOM 5563 C CA . GLY A 1 713 ? -8.633 -0.737 53.103 1.00 92.62 713 GLY A CA 1
ATOM 5564 C C . GLY A 1 713 ? -8.568 0.795 53.036 1.00 92.62 713 GLY A C 1
ATOM 5565 O O . GLY A 1 713 ? -7.673 1.393 53.627 1.00 92.62 713 GLY A O 1
ATOM 5566 N N . LEU A 1 714 ? -9.479 1.433 52.296 1.00 92.94 714 LEU A N 1
ATOM 5567 C CA . LEU A 1 714 ? -9.489 2.886 52.098 1.00 92.94 714 LEU A CA 1
ATOM 5568 C C . LEU A 1 714 ? -10.144 3.607 53.284 1.00 92.94 714 LEU A C 1
ATOM 5570 O O . LEU A 1 714 ? -11.160 3.156 53.814 1.00 92.94 714 LEU A O 1
ATOM 5574 N N . GLY A 1 715 ? -9.584 4.757 53.670 1.00 89.12 715 GLY A N 1
ATOM 5575 C CA . GLY A 1 715 ? -10.135 5.607 54.729 1.00 89.12 715 GLY A CA 1
ATOM 5576 C C . GLY A 1 715 ? -11.489 6.248 54.370 1.00 89.12 715 GLY A C 1
ATOM 5577 O O . GLY A 1 715 ? -11.902 6.240 53.204 1.00 89.12 715 GLY A O 1
ATOM 5578 N N . PRO A 1 716 ? -12.184 6.849 55.354 1.00 85.94 716 PRO A N 1
ATOM 5579 C CA . PRO A 1 716 ? -13.497 7.468 55.144 1.00 85.94 716 PRO A CA 1
ATOM 5580 C C . PRO A 1 716 ? -13.451 8.661 54.176 1.00 85.94 716 PRO A C 1
ATOM 5582 O O . PRO A 1 716 ? -14.397 8.871 53.426 1.00 85.94 716 PRO A O 1
ATOM 5585 N N . GLU A 1 717 ? -12.329 9.384 54.127 1.00 87.69 717 GLU A N 1
ATOM 5586 C CA . GLU A 1 717 ? -12.143 10.552 53.253 1.00 87.69 717 GLU A CA 1
ATOM 5587 C C . GLU A 1 717 ? -11.714 10.201 51.818 1.00 87.69 717 GLU A C 1
ATOM 5589 O O . GLU A 1 717 ? -11.657 11.085 50.967 1.00 87.69 717 GLU A O 1
ATOM 5594 N N . ALA A 1 718 ? -11.406 8.929 51.524 1.00 92.69 718 ALA A N 1
ATOM 5595 C CA . ALA A 1 718 ? -10.975 8.538 50.183 1.00 92.69 718 ALA A CA 1
ATOM 5596 C C . ALA A 1 718 ? -12.087 8.798 49.152 1.00 92.69 718 ALA A C 1
ATOM 5598 O O . ALA A 1 718 ? -13.267 8.620 49.448 1.00 92.69 718 ALA A O 1
ATOM 5599 N N . ARG A 1 719 ? -11.739 9.172 47.926 1.00 95.19 719 ARG A N 1
ATOM 5600 C CA . ARG A 1 719 ? -12.694 9.399 46.833 1.00 95.19 719 ARG A CA 1
ATOM 5601 C C . ARG A 1 719 ? -12.525 8.311 45.799 1.00 95.19 719 ARG A C 1
ATOM 5603 O O . ARG A 1 719 ? -11.427 8.111 45.286 1.00 95.19 719 ARG A O 1
ATOM 5610 N N . ILE A 1 720 ? -13.596 7.592 45.504 1.00 97.25 720 ILE A N 1
ATOM 5611 C CA . ILE A 1 720 ? -13.540 6.408 44.652 1.00 97.25 720 ILE A CA 1
ATOM 5612 C C . ILE A 1 720 ? -14.168 6.729 43.302 1.00 97.25 720 ILE A C 1
ATOM 5614 O O . ILE A 1 720 ? -15.353 7.049 43.203 1.00 97.25 720 ILE A O 1
ATOM 5618 N N . VAL A 1 721 ? -13.373 6.582 42.250 1.00 97.69 721 VAL A N 1
ATOM 5619 C CA . VAL A 1 721 ? -13.794 6.759 40.861 1.00 97.69 721 VAL A CA 1
ATOM 5620 C C . VAL A 1 721 ? -13.862 5.387 40.204 1.00 97.69 721 VAL A C 1
ATOM 5622 O O . VAL A 1 721 ? -12.865 4.671 40.146 1.00 97.69 721 VAL A O 1
ATOM 5625 N N . LEU A 1 722 ? -15.036 4.992 39.721 1.00 97.81 722 LEU A N 1
ATOM 5626 C CA . LEU A 1 722 ? -15.297 3.617 39.309 1.00 97.81 722 LEU A CA 1
ATOM 5627 C C . LEU A 1 722 ? -15.437 3.477 37.796 1.00 97.81 722 LEU A C 1
ATOM 5629 O O . LEU A 1 722 ? -16.287 4.102 37.164 1.00 97.81 722 LEU A O 1
ATOM 5633 N N . TYR A 1 723 ? -14.671 2.552 37.230 1.00 96.88 723 TYR A N 1
ATOM 5634 C CA . TYR A 1 723 ? -14.982 1.925 35.952 1.00 96.88 723 TYR A CA 1
ATOM 5635 C C . TYR A 1 723 ? -15.428 0.483 36.211 1.00 96.88 723 TYR A C 1
ATOM 5637 O O . TYR A 1 723 ? -14.649 -0.303 36.747 1.00 96.88 723 TYR A O 1
ATOM 5645 N N . GLN A 1 724 ? -16.645 0.112 35.794 1.00 94.81 724 GLN A N 1
ATOM 5646 C CA . GLN A 1 724 ? -17.135 -1.269 35.911 1.00 94.81 724 GLN A CA 1
ATOM 5647 C C . GLN A 1 724 ? -17.445 -1.936 34.565 1.00 94.81 724 GLN A C 1
ATOM 5649 O O . GLN A 1 724 ? -17.855 -1.271 33.609 1.00 94.81 724 GLN A O 1
ATOM 5654 N N . GLY A 1 725 ? -17.265 -3.255 34.486 1.00 90.00 725 GLY A N 1
ATOM 5655 C CA . GLY A 1 725 ? -17.574 -4.090 33.318 1.00 90.00 725 GLY A CA 1
ATOM 5656 C C . GLY A 1 725 ? -16.330 -4.687 32.657 1.00 90.00 725 GLY A C 1
ATOM 5657 O O . GLY A 1 725 ? -15.269 -4.750 33.265 1.00 90.00 725 GLY A O 1
ATOM 5658 N N . ASN A 1 726 ? -16.440 -5.136 31.403 1.00 87.94 726 ASN A N 1
ATOM 5659 C CA . ASN A 1 726 ? -15.307 -5.769 30.720 1.00 87.94 726 ASN A CA 1
ATOM 5660 C C . ASN A 1 726 ? -14.118 -4.804 30.565 1.00 87.94 726 ASN A C 1
ATOM 5662 O O . ASN A 1 726 ? -14.251 -3.681 30.060 1.00 87.94 726 ASN A O 1
ATOM 5666 N N . ILE A 1 727 ? -12.954 -5.281 30.996 1.00 89.50 727 ILE A N 1
ATOM 5667 C CA . ILE A 1 727 ? -11.658 -4.618 30.912 1.00 89.50 727 ILE A CA 1
ATOM 5668 C C . ILE A 1 727 ? -10.982 -5.149 29.647 1.00 89.50 727 ILE A C 1
ATOM 5670 O O . ILE A 1 727 ? -10.456 -6.258 29.624 1.00 89.50 727 ILE A O 1
ATOM 5674 N N . GLN A 1 728 ? -11.072 -4.374 28.568 1.00 82.81 728 GLN A N 1
ATOM 5675 C CA . GLN A 1 728 ? -10.564 -4.732 27.243 1.00 82.81 728 GLN A CA 1
ATOM 5676 C C . GLN A 1 728 ? -9.620 -3.638 26.746 1.00 82.81 728 GLN A C 1
ATOM 5678 O O . GLN A 1 728 ? -9.831 -2.456 27.029 1.00 82.81 728 GLN A O 1
ATOM 5683 N N . ALA A 1 729 ? -8.613 -4.026 25.962 1.00 70.62 729 ALA A N 1
ATOM 5684 C CA . ALA A 1 729 ? -7.623 -3.101 25.410 1.00 70.62 729 ALA A CA 1
ATOM 5685 C C . ALA A 1 729 ? -8.223 -1.995 24.513 1.00 70.62 729 ALA A C 1
ATOM 5687 O O . ALA A 1 729 ? -7.591 -0.969 24.295 1.00 70.62 729 ALA A O 1
ATOM 5688 N N . ASP A 1 730 ? -9.443 -2.165 23.995 1.00 67.69 730 ASP A N 1
ATOM 5689 C CA . ASP A 1 730 ? -10.124 -1.175 23.151 1.00 67.69 730 ASP A CA 1
ATOM 5690 C C . ASP A 1 730 ? -11.000 -0.168 23.919 1.00 67.69 730 ASP A C 1
ATOM 5692 O O . ASP A 1 730 ? -11.700 0.646 23.310 1.00 67.69 730 ASP A O 1
ATOM 5696 N N . ARG A 1 731 ? -10.963 -0.196 25.256 1.00 77.44 731 ARG A N 1
ATOM 5697 C CA . ARG A 1 731 ? -11.750 0.693 26.129 1.00 77.44 731 ARG A CA 1
ATOM 5698 C C . ARG A 1 731 ? -10.966 1.881 26.675 1.00 77.44 731 ARG A C 1
ATOM 5700 O O . ARG A 1 731 ? -11.469 2.559 27.564 1.00 77.44 731 ARG A O 1
ATOM 5707 N N . SER A 1 732 ? -9.775 2.142 26.133 1.00 81.62 732 SER A N 1
ATOM 5708 C CA . SER A 1 732 ? -8.919 3.278 26.508 1.00 81.62 732 SER A CA 1
ATOM 5709 C C . SER A 1 732 ? -8.590 3.331 28.008 1.00 81.62 732 SER A C 1
ATOM 5711 O O . SER A 1 732 ? -8.426 4.408 28.580 1.00 81.62 732 SER A O 1
ATOM 5713 N N . LEU A 1 733 ? -8.500 2.169 28.664 1.00 88.25 733 LEU A N 1
ATOM 5714 C CA . LEU A 1 733 ? -8.269 2.057 30.111 1.00 88.25 733 LEU A CA 1
ATOM 5715 C C . LEU A 1 733 ? -6.846 2.453 30.499 1.00 88.25 733 LEU A C 1
ATOM 5717 O O . LEU A 1 733 ? -6.615 2.927 31.607 1.00 88.25 733 LEU A O 1
ATOM 5721 N N . GLU A 1 734 ? -5.907 2.358 29.564 1.00 90.31 734 GLU A N 1
ATOM 5722 C CA . GLU A 1 734 ? -4.565 2.912 29.694 1.00 90.31 734 GLU A CA 1
ATOM 5723 C C . GLU A 1 734 ? -4.587 4.422 29.969 1.00 90.31 734 GLU A C 1
ATOM 5725 O O . GLU A 1 734 ? -3.755 4.923 30.722 1.00 90.31 734 GLU A O 1
ATOM 5730 N N . MET A 1 735 ? -5.574 5.150 29.428 1.00 91.69 735 MET A N 1
ATOM 5731 C CA . MET A 1 735 ? -5.706 6.592 29.650 1.00 91.69 735 MET A CA 1
ATOM 5732 C C . MET A 1 735 ? -6.102 6.904 31.094 1.00 91.69 735 MET A C 1
ATOM 5734 O O . MET A 1 735 ? -5.696 7.939 31.609 1.00 91.69 735 MET A O 1
ATOM 5738 N N . LEU A 1 736 ? -6.842 6.006 31.757 1.00 92.38 736 LEU A N 1
ATOM 5739 C CA . LEU A 1 736 ? -7.178 6.130 33.177 1.00 92.38 736 LEU A CA 1
ATOM 5740 C C . LEU A 1 736 ? -5.958 5.922 34.068 1.00 92.38 736 LEU A C 1
ATOM 5742 O O . LEU A 1 736 ? -5.756 6.688 35.005 1.00 92.38 736 LEU A O 1
ATOM 5746 N N . VAL A 1 737 ? -5.116 4.935 33.746 1.00 93.88 737 VAL A N 1
ATOM 5747 C CA . VAL A 1 737 ? -3.855 4.716 34.471 1.00 93.88 737 VAL A CA 1
ATOM 5748 C C . VAL A 1 737 ? -2.944 5.933 34.331 1.00 93.88 737 VAL A C 1
ATOM 5750 O O . VAL A 1 737 ? -2.434 6.442 35.321 1.00 93.88 737 VAL A O 1
ATOM 5753 N N . MET A 1 738 ? -2.807 6.461 33.113 1.00 92.62 738 MET A N 1
ATOM 5754 C CA . MET A 1 738 ? -2.000 7.656 32.851 1.00 92.62 738 MET A CA 1
ATOM 5755 C C . MET A 1 738 ? -2.616 8.952 33.403 1.00 92.62 738 MET A C 1
ATOM 5757 O O . MET A 1 738 ? -1.932 9.973 33.438 1.00 92.62 738 MET A O 1
ATOM 5761 N N . ALA A 1 739 ? -3.900 8.953 33.778 1.00 94.81 739 ALA A N 1
ATOM 5762 C CA . ALA A 1 739 ? -4.565 10.102 34.394 1.00 94.81 739 ALA A CA 1
ATOM 5763 C C . ALA A 1 739 ? -4.334 10.158 35.911 1.00 94.81 739 ALA A C 1
ATOM 5765 O O . ALA A 1 739 ? -4.433 11.232 36.503 1.00 94.81 739 ALA A O 1
ATOM 5766 N N . ALA A 1 740 ? -3.987 9.025 36.530 1.00 94.19 740 ALA A N 1
ATOM 5767 C CA . ALA A 1 740 ? -3.748 8.912 37.964 1.00 94.19 740 ALA A CA 1
ATOM 5768 C C . ALA A 1 740 ? -2.712 9.909 38.534 1.00 94.19 740 ALA A C 1
ATOM 5770 O O . ALA A 1 740 ? -2.992 10.460 39.597 1.00 94.19 740 ALA A O 1
ATOM 5771 N N . PRO A 1 741 ? -1.602 10.258 37.843 1.00 93.56 741 PRO A N 1
ATOM 5772 C CA . PRO A 1 741 ? -0.645 11.258 38.333 1.00 93.56 741 PRO A CA 1
ATOM 5773 C C . PRO A 1 741 ? -1.222 12.671 38.521 1.00 93.56 741 PRO A C 1
ATOM 5775 O O . PRO A 1 741 ? -0.599 13.509 39.167 1.00 93.56 741 PRO A O 1
ATOM 5778 N N . PHE A 1 742 ? -2.383 12.963 37.928 1.00 94.25 742 PHE A N 1
ATOM 5779 C CA . PHE A 1 742 ? -3.054 14.263 38.022 1.00 94.25 742 PHE A CA 1
ATOM 5780 C C . PHE A 1 742 ? -4.129 14.305 39.121 1.00 94.25 742 PHE A C 1
ATOM 5782 O O . PHE A 1 742 ? -4.792 15.330 39.282 1.00 94.25 742 PHE A O 1
ATOM 5789 N N . LEU A 1 743 ? -4.326 13.203 39.849 1.00 94.75 743 LEU A N 1
ATOM 5790 C CA . LEU A 1 743 ? -5.307 13.090 40.925 1.00 94.75 743 LEU A CA 1
ATOM 5791 C C . LEU A 1 743 ? -4.701 13.471 42.278 1.00 94.75 743 LEU A C 1
ATOM 5793 O O . LEU A 1 743 ? -3.487 13.414 42.481 1.00 94.75 743 LEU A O 1
ATOM 5797 N N . LYS A 1 744 ? -5.553 13.853 43.232 1.00 93.56 744 LYS A N 1
ATOM 5798 C CA . LYS A 1 744 ? -5.111 14.094 44.611 1.00 93.56 744 LYS A CA 1
ATOM 5799 C C . LYS A 1 744 ? -4.795 12.779 45.340 1.00 93.56 744 LYS A C 1
ATOM 5801 O O . LYS A 1 744 ? -5.368 11.748 44.989 1.00 93.56 744 LYS A O 1
ATOM 5806 N N . PRO A 1 745 ? -3.949 12.810 46.393 1.00 90.31 745 PRO A N 1
ATOM 5807 C CA . PRO A 1 745 ? -3.592 11.635 47.200 1.00 90.31 745 PRO A CA 1
ATOM 5808 C C . PRO A 1 745 ? -4.781 10.836 47.760 1.00 90.31 745 PRO A C 1
ATOM 5810 O O . PRO A 1 745 ? -4.653 9.640 47.992 1.00 90.31 745 PRO A O 1
ATOM 5813 N N . ASP A 1 746 ? -5.928 11.483 47.989 1.00 93.31 746 ASP A N 1
ATOM 5814 C CA . ASP A 1 746 ? -7.152 10.858 48.500 1.00 93.31 746 ASP A CA 1
ATOM 5815 C C . ASP A 1 746 ? -8.037 10.234 47.406 1.00 93.31 746 ASP A C 1
ATOM 5817 O O . ASP A 1 746 ? -9.003 9.550 47.742 1.00 93.31 746 ASP A O 1
ATOM 5821 N N . THR A 1 747 ? -7.727 10.413 46.118 1.00 96.75 747 THR A N 1
ATOM 5822 C CA . THR A 1 747 ? -8.543 9.920 44.996 1.00 96.75 747 THR A CA 1
ATOM 5823 C C . THR A 1 747 ? -7.981 8.618 44.411 1.00 96.75 747 THR A C 1
ATOM 5825 O O . THR A 1 747 ? -6.821 8.546 43.997 1.00 96.75 747 THR A O 1
ATOM 5828 N N . VAL A 1 748 ? -8.831 7.589 44.314 1.00 97.06 748 VAL A N 1
ATOM 5829 C CA . VAL A 1 748 ? -8.489 6.247 43.815 1.00 97.06 748 VAL A CA 1
ATOM 5830 C C . VAL A 1 748 ? -9.409 5.850 42.659 1.00 97.06 748 VAL A C 1
ATOM 5832 O O . VAL A 1 748 ? -10.635 5.849 42.790 1.00 97.06 748 VAL A O 1
ATOM 5835 N N . ILE A 1 749 ? -8.817 5.452 41.533 1.00 97.62 749 ILE A N 1
ATOM 5836 C CA . ILE A 1 749 ? -9.510 4.824 40.406 1.00 97.62 749 ILE A CA 1
ATOM 5837 C C . ILE A 1 749 ? -9.609 3.317 40.655 1.00 97.62 749 ILE A C 1
ATOM 5839 O O . ILE A 1 749 ? -8.606 2.626 40.845 1.00 97.62 749 ILE A O 1
ATOM 5843 N N . VAL A 1 750 ? -10.825 2.783 40.581 1.00 97.62 750 VAL A N 1
ATOM 5844 C CA . VAL A 1 750 ? -11.093 1.348 40.671 1.00 97.62 750 VAL A CA 1
ATOM 5845 C C . VAL A 1 750 ? -11.580 0.827 39.324 1.00 97.62 750 VAL A C 1
ATOM 5847 O O . VAL A 1 750 ? -12.607 1.267 38.808 1.00 97.62 750 VAL A O 1
ATOM 5850 N N . LEU A 1 751 ? -10.854 -0.144 38.771 1.00 96.81 751 LEU A N 1
ATOM 5851 C CA . LEU A 1 751 ? -11.260 -0.908 37.592 1.00 96.81 751 LEU A CA 1
ATOM 5852 C C . LEU A 1 751 ? -11.866 -2.240 38.061 1.00 96.81 751 LEU A C 1
ATOM 5854 O O . LEU A 1 751 ? -11.138 -3.146 38.463 1.00 96.81 751 LEU A O 1
ATOM 5858 N N . LEU A 1 752 ? -13.195 -2.354 38.043 1.00 96.19 752 LEU A N 1
ATOM 5859 C CA . LEU A 1 752 ? -13.945 -3.521 38.520 1.00 96.19 752 LEU A CA 1
ATOM 5860 C C . LEU A 1 752 ? -14.471 -4.355 37.345 1.00 96.19 752 LEU A C 1
ATOM 5862 O O . LEU A 1 752 ? -15.418 -3.951 36.666 1.00 96.19 752 LEU A O 1
ATOM 5866 N N . GLY A 1 753 ? -13.916 -5.546 37.119 1.00 93.81 753 GLY A N 1
ATOM 5867 C CA . GLY A 1 753 ? -14.466 -6.440 36.103 1.00 93.81 753 GLY A CA 1
ATOM 5868 C C . GLY A 1 753 ? -13.539 -7.537 35.605 1.00 93.81 753 GLY A C 1
ATOM 5869 O O . GLY A 1 753 ? -12.481 -7.811 36.168 1.00 93.81 753 GLY A O 1
ATOM 5870 N N . TRP A 1 754 ? -13.980 -8.205 34.540 1.00 90.50 754 TRP A N 1
ATOM 5871 C CA . TRP A 1 754 ? -13.226 -9.282 33.909 1.00 90.50 754 TRP A CA 1
ATOM 5872 C C . TRP A 1 754 ? -12.259 -8.714 32.869 1.00 90.50 754 TRP A C 1
ATOM 5874 O O . TRP A 1 754 ? -12.660 -7.910 32.025 1.00 90.50 754 TRP A O 1
ATOM 5884 N N . ALA A 1 755 ? -11.006 -9.159 32.927 1.00 89.75 755 ALA A N 1
ATOM 5885 C CA . ALA A 1 755 ? -9.953 -8.874 31.961 1.00 89.75 755 ALA A CA 1
ATOM 5886 C C . ALA A 1 755 ? -9.383 -10.205 31.463 1.00 89.75 755 ALA A C 1
ATOM 5888 O O . ALA A 1 755 ? -9.210 -11.128 32.264 1.00 89.75 755 ALA A O 1
ATOM 5889 N N . ASP A 1 756 ? -9.058 -10.302 30.174 1.00 87.56 756 ASP A N 1
ATOM 5890 C CA . ASP A 1 756 ? -8.203 -11.393 29.709 1.00 87.56 756 ASP A CA 1
ATOM 5891 C C . ASP A 1 756 ? -6.776 -11.239 30.268 1.00 87.56 756 ASP A C 1
ATOM 5893 O O . ASP A 1 756 ? -6.371 -10.153 30.690 1.00 87.56 756 ASP A O 1
ATOM 5897 N N . GLU A 1 757 ? -6.015 -12.333 30.283 1.00 87.69 757 GLU A N 1
ATOM 5898 C CA . GLU A 1 757 ? -4.683 -12.379 30.898 1.00 87.69 757 GLU A CA 1
ATOM 5899 C C . GLU A 1 757 ? -3.707 -11.369 30.272 1.00 87.69 757 GLU A C 1
ATOM 5901 O O . GLU A 1 757 ? -2.943 -10.723 30.986 1.00 87.69 757 GLU A O 1
ATOM 5906 N N . ALA A 1 758 ? -3.782 -11.156 28.955 1.00 87.81 758 ALA A N 1
ATOM 5907 C CA . ALA A 1 758 ? -2.900 -10.229 28.251 1.00 87.81 758 ALA A CA 1
ATOM 5908 C C . ALA A 1 758 ? -3.221 -8.764 28.584 1.00 87.81 758 ALA A C 1
ATOM 5910 O O . ALA A 1 758 ? -2.319 -7.981 28.883 1.00 87.81 758 ALA A O 1
ATOM 5911 N N . THR A 1 759 ? -4.503 -8.395 28.568 1.00 88.12 759 THR A N 1
ATOM 5912 C CA . THR A 1 759 ? -4.979 -7.051 28.917 1.00 88.12 759 THR A CA 1
ATOM 5913 C C . THR A 1 759 ? -4.709 -6.755 30.388 1.00 88.12 759 THR A C 1
ATOM 5915 O O . THR A 1 759 ? -4.293 -5.646 30.728 1.00 88.12 759 THR A O 1
ATOM 5918 N N . ARG A 1 760 ? -4.907 -7.746 31.267 1.00 92.00 760 ARG A N 1
ATOM 5919 C CA . ARG A 1 760 ? -4.603 -7.612 32.692 1.00 92.00 760 ARG A CA 1
ATOM 5920 C C . ARG A 1 760 ? -3.120 -7.333 32.911 1.00 92.00 760 ARG A C 1
ATOM 5922 O O . ARG A 1 760 ? -2.800 -6.328 33.538 1.00 92.00 760 ARG A O 1
ATOM 5929 N N . GLN A 1 761 ? -2.246 -8.154 32.327 1.00 91.50 761 GLN A N 1
ATOM 5930 C CA . GLN A 1 761 ? -0.799 -7.976 32.433 1.00 91.50 761 GLN A CA 1
ATOM 5931 C C . GLN A 1 761 ? -0.358 -6.609 31.898 1.00 91.50 761 GLN A C 1
ATOM 5933 O O . GLN A 1 761 ? 0.425 -5.922 32.541 1.00 91.50 761 GLN A O 1
ATOM 5938 N N . GLN A 1 762 ? -0.908 -6.171 30.761 1.00 91.88 762 GLN A N 1
ATOM 5939 C CA . GLN A 1 762 ? -0.586 -4.866 30.180 1.00 91.88 762 GLN A CA 1
ATOM 5940 C C . GLN A 1 762 ? -0.930 -3.699 31.120 1.00 91.88 762 GLN A C 1
ATOM 5942 O O . GLN A 1 762 ? -0.170 -2.733 31.198 1.00 91.88 762 GLN A O 1
ATOM 5947 N N . LEU A 1 763 ? -2.077 -3.756 31.804 1.00 93.50 763 LEU A N 1
ATOM 5948 C CA . LEU A 1 763 ? -2.470 -2.718 32.758 1.00 93.50 763 LEU A CA 1
ATOM 5949 C C . LEU A 1 763 ? -1.632 -2.782 34.036 1.00 93.50 763 LEU A C 1
ATOM 5951 O O . LEU A 1 763 ? -1.205 -1.733 34.507 1.00 93.50 763 LEU A O 1
ATOM 5955 N N . ASP A 1 764 ? -1.357 -3.978 34.560 1.00 93.75 764 ASP A N 1
ATOM 5956 C CA . ASP A 1 764 ? -0.507 -4.151 35.744 1.00 93.75 764 ASP A CA 1
ATOM 5957 C C . ASP A 1 764 ? 0.928 -3.641 35.475 1.00 93.75 764 ASP A C 1
ATOM 5959 O O . ASP A 1 764 ? 1.477 -2.892 36.285 1.00 93.75 764 ASP A O 1
ATOM 5963 N N . ASP A 1 765 ? 1.498 -3.933 34.298 1.00 93.56 765 ASP A N 1
ATOM 5964 C CA . ASP A 1 765 ? 2.806 -3.418 33.862 1.00 93.56 765 ASP A CA 1
ATOM 5965 C C . ASP A 1 765 ? 2.807 -1.885 33.737 1.00 93.56 765 ASP A C 1
ATOM 5967 O O . ASP A 1 765 ? 3.781 -1.225 34.106 1.00 93.56 765 ASP A O 1
ATOM 5971 N N . LEU A 1 766 ? 1.721 -1.302 33.217 1.00 93.25 766 LEU A N 1
ATOM 5972 C CA . LEU A 1 766 ? 1.587 0.148 33.072 1.00 93.25 766 LEU A CA 1
ATOM 5973 C C . LEU A 1 766 ? 1.453 0.838 34.434 1.00 93.25 766 LEU A C 1
ATOM 5975 O O . LEU A 1 766 ? 2.124 1.838 34.671 1.00 93.25 766 LEU A O 1
ATOM 5979 N N . ILE A 1 767 ? 0.637 0.290 35.337 1.00 95.50 767 ILE A N 1
ATOM 5980 C CA . ILE A 1 767 ? 0.495 0.792 36.711 1.00 95.50 767 ILE A CA 1
ATOM 5981 C C . ILE A 1 767 ? 1.845 0.729 37.429 1.00 95.50 767 ILE A C 1
ATOM 5983 O O . ILE A 1 767 ? 2.213 1.682 38.113 1.00 95.50 767 ILE A O 1
ATOM 5987 N N . ALA A 1 768 ? 2.597 -0.362 37.250 1.00 94.06 768 ALA A N 1
ATOM 5988 C CA . ALA A 1 768 ? 3.912 -0.516 37.856 1.00 94.06 768 ALA A CA 1
ATOM 5989 C C . ALA A 1 768 ? 4.935 0.479 37.303 1.00 94.06 768 ALA A C 1
ATOM 5991 O O . ALA A 1 768 ? 5.699 1.066 38.066 1.00 94.06 768 ALA A O 1
ATOM 5992 N N . ARG A 1 769 ? 4.934 0.684 35.984 1.00 93.44 769 ARG A N 1
ATOM 5993 C CA . ARG A 1 769 ? 5.849 1.599 35.296 1.00 93.44 769 ARG A CA 1
ATOM 5994 C C . ARG A 1 769 ? 5.617 3.064 35.659 1.00 93.44 769 ARG A C 1
ATOM 5996 O O . ARG A 1 769 ? 6.587 3.807 35.752 1.00 93.44 769 ARG A O 1
ATOM 6003 N N . GLU A 1 770 ? 4.360 3.469 35.798 1.00 91.44 770 GLU A N 1
ATOM 6004 C CA . GLU A 1 770 ? 3.991 4.842 36.162 1.00 91.44 770 GLU A CA 1
ATOM 6005 C C . GLU A 1 770 ? 3.966 5.053 37.689 1.00 91.44 770 GLU A C 1
ATOM 6007 O O . GLU A 1 770 ? 3.649 6.148 38.136 1.00 91.44 770 GLU A O 1
ATOM 6012 N N . GLU A 1 771 ? 4.295 4.027 38.487 1.00 93.56 771 GLU A N 1
ATOM 6013 C CA . GLU A 1 771 ? 4.299 4.059 39.962 1.00 93.56 771 GLU A CA 1
ATOM 6014 C C . GLU A 1 771 ? 2.928 4.430 40.576 1.00 93.56 771 GLU A C 1
ATOM 6016 O O . GLU A 1 771 ? 2.831 5.114 41.594 1.00 93.56 771 GLU A O 1
ATOM 6021 N N . MET A 1 772 ? 1.834 3.967 39.955 1.00 94.88 772 MET A N 1
ATOM 6022 C CA . MET A 1 772 ? 0.449 4.345 40.295 1.00 94.88 772 MET A CA 1
ATOM 6023 C C . MET A 1 772 ? -0.316 3.289 41.113 1.00 94.88 772 MET A C 1
ATOM 6025 O O . MET A 1 772 ? -1.550 3.286 41.132 1.00 94.88 772 MET A O 1
ATOM 6029 N N . GLN A 1 773 ? 0.380 2.382 41.805 1.00 93.06 773 GLN A N 1
ATOM 6030 C CA . GLN A 1 773 ? -0.236 1.272 42.549 1.00 93.06 773 GLN A CA 1
ATOM 6031 C C . GLN A 1 773 ? -1.178 1.748 43.659 1.00 93.06 773 GLN A C 1
ATOM 6033 O O . GLN A 1 773 ? -2.121 1.031 43.993 1.00 93.06 773 GLN A O 1
ATOM 6038 N N . GLU A 1 774 ? -0.946 2.927 44.241 1.00 90.38 774 GLU A N 1
ATOM 6039 C CA . GLU A 1 774 ? -1.823 3.490 45.277 1.00 90.38 774 GLU A CA 1
ATOM 6040 C C . GLU A 1 774 ? -3.068 4.178 44.716 1.00 90.38 774 GLU A C 1
ATOM 6042 O O . GLU A 1 774 ? -4.118 4.160 45.357 1.00 90.38 774 GLU A O 1
ATOM 6047 N N . HIS A 1 775 ? -2.997 4.678 43.483 1.00 93.75 775 HIS A N 1
ATOM 6048 C CA . HIS A 1 775 ? -4.084 5.419 42.846 1.00 93.75 775 HIS A CA 1
ATOM 6049 C C . HIS A 1 775 ? -4.962 4.577 41.926 1.00 93.75 775 HIS A C 1
ATOM 6051 O O . HIS A 1 775 ? -6.093 4.972 41.654 1.00 93.75 775 HIS A O 1
ATOM 6057 N N . VAL A 1 776 ? -4.484 3.431 41.435 1.00 96.62 776 VAL A N 1
ATOM 6058 C CA . VAL A 1 776 ? -5.245 2.576 40.516 1.00 96.62 776 VAL A CA 1
ATOM 6059 C C . VAL A 1 776 ? -5.299 1.149 41.039 1.00 96.62 776 VAL A C 1
ATOM 6061 O O . VAL A 1 776 ? -4.276 0.483 41.182 1.00 96.62 776 VAL A O 1
ATOM 6064 N N . LYS A 1 777 ? -6.513 0.652 41.298 1.00 95.44 777 LYS A N 1
ATOM 6065 C CA . LYS A 1 777 ? -6.747 -0.708 41.803 1.00 95.44 777 LYS A CA 1
ATOM 6066 C C . LYS A 1 777 ? -7.612 -1.495 40.816 1.00 95.44 777 LYS A C 1
ATOM 6068 O O . LYS A 1 777 ? -8.696 -1.048 40.443 1.00 95.44 777 LYS A O 1
ATOM 6073 N N . ILE A 1 778 ? -7.161 -2.685 40.415 1.00 95.31 778 ILE A N 1
ATOM 6074 C CA . ILE A 1 778 ? -7.921 -3.580 39.527 1.00 95.31 778 ILE A CA 1
ATOM 6075 C C . ILE A 1 778 ? -8.519 -4.739 40.332 1.00 95.31 778 ILE A C 1
ATOM 6077 O O . ILE A 1 778 ? -7.790 -5.585 40.860 1.00 95.31 778 ILE A O 1
ATOM 6081 N N . LEU A 1 779 ? -9.849 -4.810 40.378 1.00 95.50 779 LEU A N 1
ATOM 6082 C CA . LEU A 1 779 ? -10.620 -5.833 41.084 1.00 95.50 779 LEU A CA 1
ATOM 6083 C C . LEU A 1 779 ? -11.286 -6.815 40.104 1.00 95.50 779 LEU A C 1
ATOM 6085 O O . LEU A 1 779 ? -11.686 -6.411 39.010 1.00 95.50 779 LEU A O 1
ATOM 6089 N N . PRO A 1 780 ? -11.415 -8.104 40.478 1.00 93.38 780 PRO A N 1
ATOM 6090 C CA . PRO A 1 780 ? -12.066 -9.103 39.635 1.00 93.38 780 PRO A CA 1
ATOM 6091 C C . PRO A 1 780 ? -13.563 -8.813 39.461 1.00 93.38 780 PRO A C 1
ATOM 6093 O O . PRO A 1 780 ? -14.165 -8.075 40.241 1.00 93.38 780 PRO A O 1
ATOM 6096 N N . ALA A 1 781 ? -14.175 -9.438 38.453 1.00 91.50 781 ALA A N 1
ATOM 6097 C CA . ALA A 1 781 ? -15.620 -9.387 38.264 1.00 91.50 781 ALA A CA 1
ATOM 6098 C C . ALA A 1 781 ? -16.373 -9.929 39.489 1.00 91.50 781 ALA A C 1
ATOM 6100 O O . ALA A 1 781 ? -15.964 -10.918 40.099 1.00 91.50 781 ALA A O 1
ATOM 6101 N N . VAL A 1 782 ? -17.496 -9.288 39.804 1.00 92.25 782 VAL A N 1
ATOM 6102 C CA . VAL A 1 782 ? -18.413 -9.677 40.882 1.00 92.25 782 VAL A CA 1
ATOM 6103 C C . VAL A 1 782 ? -19.712 -10.238 40.293 1.00 92.25 782 VAL A C 1
ATOM 6105 O O . VAL A 1 782 ? -20.040 -9.913 39.146 1.00 92.25 782 VAL A O 1
ATOM 6108 N N . PRO A 1 783 ? -20.463 -11.069 41.040 1.00 87.69 783 PRO A N 1
ATOM 6109 C CA . PRO A 1 783 ? -21.790 -11.508 40.619 1.00 87.69 783 PRO A CA 1
ATOM 6110 C C . PRO A 1 783 ? -22.699 -10.317 40.286 1.00 87.69 783 PRO A C 1
ATOM 6112 O O . PRO A 1 783 ? -22.690 -9.310 40.994 1.00 87.69 783 PRO A O 1
ATOM 6115 N N . TYR A 1 784 ? -23.499 -10.435 39.221 1.00 83.44 784 TYR A N 1
ATOM 6116 C CA . TYR A 1 784 ? -24.356 -9.340 38.744 1.00 83.44 784 TYR A CA 1
ATOM 6117 C C . TYR A 1 784 ? -25.351 -8.852 39.811 1.00 83.44 784 TYR A C 1
ATOM 6119 O O . TYR A 1 784 ? -25.577 -7.654 39.936 1.00 83.44 784 TYR A O 1
ATOM 6127 N N . GLU A 1 785 ? -25.878 -9.765 40.629 1.00 84.56 785 GLU A N 1
ATOM 6128 C CA . GLU A 1 785 ? -26.805 -9.471 41.736 1.00 84.56 785 GLU A CA 1
ATOM 6129 C C . GLU A 1 785 ? -26.181 -8.582 42.821 1.00 84.56 785 GLU A C 1
ATOM 6131 O O . GLU A 1 785 ? -26.870 -7.820 43.492 1.00 84.56 785 GLU A O 1
ATOM 6136 N N . GLU A 1 786 ? -24.860 -8.646 42.978 1.00 89.88 786 GLU A N 1
ATOM 6137 C CA . GLU A 1 786 ? -24.130 -7.840 43.950 1.00 89.88 786 GLU A CA 1
ATOM 6138 C C . GLU A 1 786 ? -23.581 -6.545 43.348 1.00 89.88 786 GLU A C 1
ATOM 6140 O O . GLU A 1 786 ? -23.187 -5.648 44.098 1.00 89.88 786 GLU A O 1
ATOM 6145 N N . LEU A 1 787 ? -23.529 -6.439 42.015 1.00 91.81 787 LEU A N 1
ATOM 6146 C CA . LEU A 1 787 ? -22.815 -5.386 41.293 1.00 91.81 787 LEU A CA 1
ATOM 6147 C C . LEU A 1 787 ? -23.213 -3.993 41.778 1.00 91.81 787 LEU A C 1
ATOM 6149 O O . LEU A 1 787 ? -22.334 -3.213 42.129 1.00 91.81 787 LEU A O 1
ATOM 6153 N N . LEU A 1 788 ? -24.514 -3.712 41.897 1.00 93.38 788 LEU A N 1
ATOM 6154 C CA . LEU A 1 788 ? -25.005 -2.399 42.324 1.00 93.38 788 LEU A CA 1
ATOM 6155 C C . LEU A 1 788 ? -24.549 -2.012 43.739 1.00 93.38 788 LEU A C 1
ATOM 6157 O O . LEU A 1 788 ? -24.309 -0.836 43.999 1.00 93.38 788 LEU A O 1
ATOM 6161 N N . GLN A 1 789 ? -24.359 -2.977 44.645 1.00 93.69 789 GLN A N 1
ATOM 6162 C CA . GLN A 1 789 ? -23.845 -2.705 45.994 1.00 93.69 789 GLN A CA 1
ATOM 6163 C C . GLN A 1 789 ? -22.350 -2.366 45.987 1.00 93.69 789 GLN A C 1
ATOM 6165 O O . GLN A 1 789 ? -21.881 -1.643 46.865 1.00 93.69 789 GLN A O 1
ATOM 6170 N N . TRP A 1 790 ? -21.594 -2.881 45.014 1.00 95.81 790 TRP A N 1
ATOM 6171 C CA . TRP A 1 790 ? -20.215 -2.458 44.763 1.00 95.81 790 TRP A CA 1
ATOM 6172 C C . TRP A 1 790 ? -20.180 -1.090 44.076 1.00 95.81 790 TRP A C 1
ATOM 6174 O O . TRP A 1 790 ? -19.393 -0.230 44.467 1.00 95.81 790 TRP A O 1
ATOM 6184 N N . THR A 1 791 ? -21.072 -0.859 43.108 1.00 96.44 791 THR A N 1
ATOM 6185 C CA . THR A 1 791 ? -21.228 0.423 42.415 1.00 96.44 791 THR A CA 1
ATOM 6186 C C . THR A 1 791 ? -21.545 1.551 43.394 1.00 96.44 791 THR A C 1
ATOM 6188 O O . THR A 1 791 ? -20.878 2.579 43.377 1.00 96.44 791 THR A O 1
ATOM 6191 N N . ALA A 1 792 ? -22.485 1.334 44.319 1.00 95.38 792 ALA A N 1
ATOM 6192 C CA . ALA A 1 792 ? -22.915 2.313 45.321 1.00 95.38 792 ALA A CA 1
ATOM 6193 C C . ALA A 1 792 ? -21.843 2.681 46.368 1.00 95.38 792 ALA A C 1
ATOM 6195 O O . ALA A 1 792 ? -22.100 3.537 47.220 1.00 95.38 792 ALA A O 1
ATOM 6196 N N . SER A 1 793 ? -20.664 2.046 46.318 1.00 95.19 793 SER A N 1
ATOM 6197 C CA . SER A 1 793 ? -19.492 2.422 47.116 1.00 95.19 793 SER A CA 1
ATOM 6198 C C . SER A 1 793 ? -18.604 3.485 46.495 1.00 95.19 793 SER A C 1
ATOM 6200 O O . SER A 1 793 ? -17.736 4.010 47.193 1.00 95.19 793 SER A O 1
ATOM 6202 N N . ALA A 1 794 ? -18.788 3.790 45.214 1.00 97.00 794 ALA A N 1
ATOM 6203 C CA . ALA A 1 794 ? -18.021 4.818 44.533 1.00 97.00 794 ALA A CA 1
ATOM 6204 C C . ALA A 1 794 ? -18.737 6.176 44.520 1.00 97.00 794 ALA A C 1
ATOM 6206 O O . ALA A 1 794 ? -19.938 6.277 44.773 1.00 97.00 794 ALA A O 1
ATOM 6207 N N . ASP A 1 795 ? -17.965 7.226 44.252 1.00 95.75 795 ASP A N 1
ATOM 6208 C CA . ASP A 1 795 ? -18.425 8.613 44.250 1.00 95.75 795 ASP A CA 1
ATOM 6209 C C . ASP A 1 795 ? -18.753 9.099 42.827 1.00 95.75 795 ASP A C 1
ATOM 6211 O O . ASP A 1 795 ? -19.692 9.873 42.652 1.00 95.75 795 ASP A O 1
ATOM 6215 N N . ILE A 1 796 ? -18.027 8.617 41.807 1.00 96.75 796 ILE A N 1
ATOM 6216 C CA . ILE A 1 796 ? -18.259 8.921 40.382 1.00 96.75 796 ILE A CA 1
ATOM 6217 C C . ILE A 1 796 ? -18.120 7.645 39.542 1.00 96.75 796 ILE A C 1
ATOM 6219 O O . ILE A 1 796 ? -17.217 6.838 39.773 1.00 96.75 796 ILE A O 1
ATOM 6223 N N . GLY A 1 797 ? -18.984 7.479 38.538 1.00 97.56 797 GLY A N 1
ATOM 6224 C CA . GLY A 1 797 ? -18.887 6.430 37.517 1.00 97.56 797 GLY A CA 1
ATOM 6225 C C . GLY A 1 797 ? -18.246 6.924 36.212 1.00 97.56 797 GLY A C 1
ATOM 6226 O O . GLY A 1 797 ? -18.467 8.058 35.789 1.00 97.56 797 GLY A O 1
ATOM 6227 N N . LEU A 1 798 ? -17.469 6.070 35.540 1.00 96.69 798 LEU A N 1
ATOM 6228 C CA . LEU A 1 798 ? -16.735 6.412 34.316 1.00 96.69 798 LEU A CA 1
ATOM 6229 C C . LEU A 1 798 ? -17.303 5.743 33.057 1.00 96.69 798 LEU A C 1
ATOM 6231 O O . LEU A 1 798 ? -17.462 4.514 33.000 1.00 96.69 798 LEU A O 1
ATOM 6235 N N . VAL A 1 799 ? -17.508 6.550 32.010 1.00 94.81 799 VAL A N 1
ATOM 6236 C CA . VAL A 1 799 ? -17.858 6.124 30.639 1.00 94.81 799 VAL A CA 1
ATOM 6237 C C . VAL A 1 799 ? -16.929 6.811 29.626 1.00 94.81 799 VAL A C 1
ATOM 6239 O O . VAL A 1 799 ? -17.325 7.688 28.863 1.00 94.81 799 VAL A O 1
ATOM 6242 N N . LEU A 1 800 ? -15.653 6.426 29.626 1.00 91.44 800 LEU A N 1
ATOM 6243 C CA . LEU A 1 800 ? -14.609 7.056 28.808 1.00 91.44 800 LEU A CA 1
ATOM 6244 C C . LEU A 1 800 ? -14.228 6.190 27.606 1.00 91.44 800 LEU A C 1
ATOM 6246 O O . LEU A 1 800 ? -13.170 5.569 27.576 1.00 91.44 800 LEU A O 1
ATOM 6250 N N . PHE A 1 801 ? -15.102 6.131 26.603 1.00 87.31 801 PHE A N 1
ATOM 6251 C CA . PHE A 1 801 ? -14.776 5.457 25.344 1.00 87.31 801 PHE A CA 1
ATOM 6252 C C . PHE A 1 801 ? -14.223 6.437 24.314 1.00 87.31 801 PHE A C 1
ATOM 6254 O O . PHE A 1 801 ? -14.679 7.577 24.231 1.00 87.31 801 PHE A O 1
ATOM 6261 N N . SER A 1 802 ? -13.288 5.989 23.477 1.00 84.06 802 SER A N 1
ATOM 6262 C CA . SER A 1 802 ? -12.847 6.789 22.336 1.00 84.06 802 SER A CA 1
ATOM 6263 C C . SER A 1 802 ? -14.001 6.982 21.336 1.00 84.06 802 SER A C 1
ATOM 6265 O O . SER A 1 802 ? -14.475 5.990 20.771 1.00 84.06 802 SER A O 1
ATOM 6267 N N . PRO A 1 803 ? -14.460 8.228 21.083 1.00 79.38 803 PRO A N 1
ATOM 6268 C CA . PRO A 1 803 ? -15.579 8.487 20.172 1.00 79.38 803 PRO A CA 1
ATOM 6269 C C . PRO A 1 803 ? -15.248 8.133 18.714 1.00 79.38 803 PRO A C 1
ATOM 6271 O O . PRO A 1 803 ? -16.151 7.892 17.913 1.00 79.38 803 PRO A O 1
ATOM 6274 N N . ASP A 1 804 ? -13.960 8.048 18.376 1.00 75.12 804 ASP A N 1
ATOM 6275 C CA . ASP A 1 804 ? -13.475 7.749 17.028 1.00 75.12 804 ASP A CA 1
ATOM 6276 C C . ASP A 1 804 ? -13.259 6.250 16.774 1.00 75.12 804 ASP A C 1
ATOM 6278 O O . ASP A 1 804 ? -12.938 5.854 15.652 1.00 75.12 804 ASP A O 1
ATOM 6282 N N . TYR A 1 805 ? -13.446 5.392 17.785 1.00 71.75 805 TYR A N 1
ATOM 6283 C CA . TYR A 1 805 ? -13.205 3.955 17.637 1.00 71.75 805 TYR A CA 1
ATOM 6284 C C . TYR A 1 805 ? -14.180 3.298 16.650 1.00 71.75 805 TYR A C 1
ATOM 6286 O O . TYR A 1 805 ? -13.777 2.584 15.729 1.00 71.75 805 TYR A O 1
ATOM 6294 N N . SER A 1 806 ? -15.482 3.531 16.829 1.00 76.88 806 SER A N 1
ATOM 6295 C CA . SER A 1 806 ? -16.514 3.090 15.891 1.00 76.88 806 SER A CA 1
ATOM 6296 C C . SER A 1 806 ? -17.801 3.889 16.073 1.00 76.88 806 SER A C 1
ATOM 6298 O O . SER A 1 806 ? -18.103 4.370 17.165 1.00 76.88 806 SER A O 1
ATOM 6300 N N . LEU A 1 807 ? -18.616 3.969 15.015 1.00 76.19 807 LEU A N 1
ATOM 6301 C CA . LEU A 1 807 ? -19.953 4.567 15.107 1.00 76.19 807 LEU A CA 1
ATOM 6302 C C . LEU A 1 807 ? -20.843 3.839 16.126 1.00 76.19 807 LEU A C 1
ATOM 6304 O O . LEU A 1 807 ? -21.663 4.475 16.774 1.00 76.19 807 LEU A O 1
ATOM 6308 N N . SER A 1 808 ? -20.653 2.524 16.306 1.00 77.25 808 SER A N 1
ATOM 6309 C CA . SER A 1 808 ? -21.380 1.757 17.326 1.00 77.25 808 SER A CA 1
ATOM 6310 C C . SER A 1 808 ? -21.062 2.257 18.731 1.00 77.25 808 SER A C 1
ATOM 6312 O O . SER A 1 808 ? -21.974 2.399 19.531 1.00 77.25 808 SER A O 1
ATOM 6314 N N . ILE A 1 809 ? -19.787 2.554 19.021 1.00 81.56 809 ILE A N 1
ATOM 6315 C CA . ILE A 1 809 ? -19.371 3.105 20.317 1.00 81.56 809 ILE A CA 1
ATOM 6316 C C . ILE A 1 809 ? -19.847 4.548 20.469 1.00 81.56 809 ILE A C 1
ATOM 6318 O O . ILE A 1 809 ? -20.423 4.889 21.498 1.00 81.56 809 ILE A O 1
ATOM 6322 N N . ARG A 1 810 ? -19.672 5.387 19.443 1.00 83.00 810 ARG A N 1
ATOM 6323 C CA . ARG A 1 810 ? -20.102 6.792 19.489 1.00 83.00 810 ARG A CA 1
ATOM 6324 C C . ARG A 1 810 ? -21.601 6.951 19.759 1.00 83.00 810 ARG A C 1
ATOM 6326 O O . ARG A 1 810 ? -22.013 7.903 20.413 1.00 83.00 810 ARG A O 1
ATOM 6333 N N . TRP A 1 811 ? -22.408 6.017 19.261 1.00 85.25 811 TRP A N 1
ATOM 6334 C CA . TRP A 1 811 ? -23.865 6.033 19.381 1.00 85.25 811 TRP A CA 1
ATOM 6335 C C . TRP A 1 811 ? -24.413 5.076 20.445 1.00 85.25 811 TRP A C 1
ATOM 6337 O O . TRP A 1 811 ? -25.627 4.884 20.506 1.00 85.25 811 TRP A O 1
ATOM 6347 N N . CYS A 1 812 ? -23.564 4.463 21.276 1.00 84.69 812 CYS A N 1
ATOM 6348 C CA . CYS A 1 812 ? -24.029 3.513 22.285 1.00 84.69 812 CYS A CA 1
ATOM 6349 C C . CYS A 1 812 ? -24.656 4.198 23.506 1.00 84.69 812 CYS A C 1
ATOM 6351 O O . CYS A 1 812 ? -24.324 5.329 23.857 1.00 84.69 812 CYS A O 1
ATOM 6353 N N . LEU A 1 813 ? -25.524 3.451 24.186 1.00 88.75 813 LEU A N 1
ATOM 6354 C CA . LEU A 1 813 ? -25.930 3.689 25.568 1.00 88.75 813 LEU A CA 1
ATOM 6355 C C . LEU A 1 813 ? -25.494 2.460 26.377 1.00 88.75 813 LEU A C 1
ATOM 6357 O O . LEU A 1 813 ? -26.172 1.432 26.329 1.00 88.75 813 LEU A O 1
ATOM 6361 N N . PRO A 1 814 ? -24.317 2.492 27.026 1.00 88.69 814 PRO A N 1
ATOM 6362 C CA . PRO A 1 814 ? -23.766 1.308 27.671 1.00 88.69 814 PRO A CA 1
ATOM 6363 C C . PRO A 1 814 ? -24.510 0.997 28.974 1.00 88.69 814 PRO A C 1
ATOM 6365 O O . PRO A 1 814 ? -24.816 1.908 29.733 1.00 88.69 814 PRO A O 1
ATOM 6368 N N . ASN A 1 815 ? -24.715 -0.286 29.292 1.00 88.31 815 ASN A N 1
ATOM 6369 C CA . ASN A 1 815 ? -25.460 -0.703 30.493 1.00 88.31 815 ASN A CA 1
ATOM 6370 C C . ASN A 1 815 ? -24.923 -0.086 31.793 1.00 88.31 815 ASN A C 1
ATOM 6372 O O . ASN A 1 815 ? -25.708 0.333 32.639 1.00 88.31 815 ASN A O 1
ATOM 6376 N N . LYS A 1 816 ? -23.593 0.046 31.908 1.00 91.31 816 LYS A N 1
ATOM 6377 C CA . LYS A 1 816 ? -22.941 0.649 33.079 1.00 91.31 816 LYS A CA 1
ATOM 6378 C C . LYS A 1 816 ? -23.431 2.063 33.385 1.00 91.31 816 LYS A C 1
ATOM 6380 O O . LYS A 1 816 ? -23.453 2.443 34.544 1.00 91.31 816 LYS A O 1
ATOM 6385 N N . LEU A 1 817 ? -23.848 2.823 32.364 1.00 94.19 817 LEU A N 1
ATOM 6386 C CA . LEU A 1 817 ? -24.435 4.148 32.550 1.00 94.19 817 LEU A CA 1
ATOM 6387 C C . LEU A 1 817 ? -25.668 4.050 33.451 1.00 94.19 817 LEU A C 1
ATOM 6389 O O . LEU A 1 817 ? -25.756 4.761 34.439 1.00 94.19 817 LEU A O 1
ATOM 6393 N N . PHE A 1 818 ? -26.574 3.118 33.160 1.00 92.50 818 PHE A N 1
ATOM 6394 C CA . PHE A 1 818 ? -27.799 2.921 33.936 1.00 92.50 818 PHE A CA 1
ATOM 6395 C C . PHE A 1 818 ? -27.526 2.349 35.323 1.00 92.50 818 PHE A C 1
ATOM 6397 O O . PHE A 1 818 ? -28.158 2.763 36.287 1.00 92.50 818 PHE A O 1
ATOM 6404 N N . GLU A 1 819 ? -26.552 1.447 35.435 1.00 93.50 819 GLU A N 1
ATOM 6405 C CA . GLU A 1 819 ? -26.125 0.886 36.721 1.00 93.50 819 GLU A CA 1
ATOM 6406 C C . GLU A 1 819 ? -25.546 1.975 37.642 1.00 93.50 819 GLU A C 1
ATOM 6408 O O . GLU A 1 819 ? -25.866 2.006 38.830 1.00 93.50 819 GLU A O 1
ATOM 6413 N N . TYR A 1 820 ? -24.762 2.916 37.098 1.00 96.56 820 TYR A N 1
ATOM 6414 C CA . TYR A 1 820 ? -24.289 4.084 37.846 1.00 96.56 820 TYR A CA 1
ATOM 6415 C C . TYR A 1 820 ? -25.456 4.946 38.324 1.00 96.56 820 TYR A C 1
ATOM 6417 O O . TYR A 1 820 ? -25.514 5.285 39.505 1.00 96.56 820 TYR A O 1
ATOM 6425 N N . LEU A 1 821 ? -26.415 5.250 37.445 1.00 94.94 821 LEU A N 1
ATOM 6426 C CA . LEU A 1 821 ? -27.557 6.087 37.813 1.00 94.94 821 LEU A CA 1
ATOM 6427 C C . LEU A 1 821 ? -28.444 5.427 38.881 1.00 94.94 821 LEU A C 1
ATOM 6429 O O . LEU A 1 821 ? -28.834 6.092 39.839 1.00 94.94 821 LEU A O 1
ATOM 6433 N N . MET A 1 822 ? -28.684 4.115 38.781 1.00 93.50 822 MET A N 1
ATOM 6434 C CA . MET A 1 822 ? -29.412 3.334 39.794 1.00 93.50 822 MET A CA 1
ATOM 6435 C C . MET A 1 822 ? -28.721 3.342 41.159 1.00 93.50 822 MET A C 1
ATOM 6437 O O . MET A 1 822 ? -29.389 3.424 42.185 1.00 93.50 822 MET A O 1
ATOM 6441 N N . ALA A 1 823 ? -27.388 3.303 41.180 1.00 95.12 823 ALA A N 1
ATOM 6442 C CA . ALA A 1 823 ? -26.596 3.405 42.404 1.00 95.12 823 ALA A CA 1
ATOM 6443 C C . ALA A 1 823 ? -26.424 4.857 42.910 1.00 95.12 823 ALA A C 1
ATOM 6445 O O . ALA A 1 823 ? -25.815 5.085 43.961 1.00 95.12 823 ALA A O 1
ATOM 6446 N N . GLY A 1 824 ? -26.953 5.848 42.182 1.00 94.50 824 GLY A N 1
ATOM 6447 C CA . GLY A 1 824 ? -26.839 7.268 42.510 1.00 94.50 824 GLY A CA 1
ATOM 6448 C C . GLY A 1 824 ? -25.441 7.843 42.279 1.00 94.50 824 GLY A C 1
ATOM 6449 O O . GLY A 1 824 ? -25.024 8.739 43.014 1.00 94.50 824 GLY A O 1
ATOM 6450 N N . LEU A 1 825 ? -24.693 7.314 41.310 1.00 96.12 825 LEU A N 1
ATOM 6451 C CA . LEU A 1 825 ? -23.382 7.826 40.919 1.00 96.12 825 LEU A CA 1
ATOM 6452 C C . LEU A 1 825 ? -23.530 8.832 39.776 1.00 96.12 825 LEU A C 1
ATOM 6454 O O . LEU A 1 825 ? -23.974 8.457 38.687 1.00 96.12 825 LEU A O 1
ATOM 6458 N N . PRO A 1 826 ? -23.091 10.083 39.979 1.00 97.06 826 PRO A N 1
ATOM 6459 C CA . PRO A 1 826 ? -22.823 11.000 38.886 1.00 97.06 826 PRO A CA 1
ATOM 6460 C C . PRO A 1 826 ? -21.804 10.410 37.906 1.00 97.06 826 PRO A C 1
ATOM 6462 O O . PRO A 1 826 ? -20.883 9.691 38.308 1.00 97.06 826 PRO A O 1
ATOM 6465 N N . VAL A 1 827 ? -21.954 10.711 36.616 1.00 97.81 827 VAL A N 1
ATOM 6466 C CA . VAL A 1 827 ? -21.152 10.074 35.560 1.00 97.81 827 VAL A CA 1
ATOM 6467 C C . VAL A 1 827 ? -20.240 11.072 34.857 1.00 97.81 827 VAL A C 1
ATOM 6469 O O . VAL A 1 827 ? -20.693 12.108 34.377 1.00 97.81 827 VAL A O 1
ATOM 6472 N N . LEU A 1 828 ? -18.960 10.726 34.728 1.00 96.88 828 LEU A N 1
ATOM 6473 C CA . LEU A 1 828 ? -18.028 11.411 33.835 1.00 96.88 828 LEU A CA 1
ATOM 6474 C C . LEU A 1 828 ? -17.869 10.590 32.551 1.00 96.88 828 LEU A C 1
ATOM 6476 O O . LEU A 1 828 ? -17.445 9.428 32.587 1.00 96.88 828 LEU A O 1
ATOM 6480 N N . ALA A 1 829 ? -18.210 11.186 31.410 1.00 95.81 829 ALA A N 1
ATOM 6481 C CA . ALA A 1 829 ? -18.188 10.508 30.117 1.00 95.81 829 ALA A CA 1
ATOM 6482 C C . ALA A 1 829 ? -17.381 11.264 29.055 1.00 95.81 829 ALA A C 1
ATOM 6484 O O . ALA A 1 829 ? -17.166 12.468 29.151 1.00 95.81 829 ALA A O 1
ATOM 6485 N N . SER A 1 830 ? -16.937 10.562 28.014 1.00 93.06 830 SER A N 1
ATOM 6486 C CA . SER A 1 830 ? -16.471 11.199 26.778 1.00 93.06 830 SER A CA 1
ATOM 6487 C C . SER A 1 830 ? -17.652 11.697 25.938 1.00 93.06 830 SER A C 1
ATOM 6489 O O . SER A 1 830 ? -18.794 11.302 26.174 1.00 93.06 830 SER A O 1
ATOM 6491 N N . SER A 1 831 ? -17.392 12.561 24.947 1.00 89.06 831 SER A N 1
ATOM 6492 C CA . SER A 1 831 ? -18.427 13.068 24.026 1.00 89.06 831 SER A CA 1
ATOM 6493 C C . SER A 1 831 ? -18.930 11.952 23.094 1.00 89.06 831 SER A C 1
ATOM 6495 O O . SER A 1 831 ? -18.458 11.762 21.971 1.00 89.06 831 SER A O 1
ATOM 6497 N N . LEU A 1 832 ? -19.866 11.155 23.615 1.00 88.88 832 LEU A N 1
ATOM 6498 C CA . LEU A 1 832 ? -20.627 10.132 22.903 1.00 88.88 832 LEU A CA 1
ATOM 6499 C C . LEU A 1 832 ? -22.047 10.668 22.703 1.00 88.88 832 LEU A C 1
ATOM 6501 O O . LEU A 1 832 ? -22.730 10.944 23.687 1.00 88.88 832 LEU A O 1
ATOM 6505 N N . ASP A 1 833 ? -22.503 10.786 21.453 1.00 85.06 833 ASP A N 1
ATOM 6506 C CA . ASP A 1 833 ? -23.714 11.533 21.079 1.00 85.06 833 ASP A CA 1
ATOM 6507 C C . ASP A 1 833 ? -24.951 11.187 21.948 1.00 85.06 833 ASP A C 1
ATOM 6509 O O . ASP A 1 833 ? -25.688 12.078 22.369 1.00 85.06 833 ASP A O 1
ATOM 6513 N N . ALA A 1 834 ? -25.186 9.895 22.221 1.00 84.38 834 ALA A N 1
ATOM 6514 C CA . ALA A 1 834 ? -26.347 9.436 22.991 1.00 84.38 834 ALA A CA 1
ATOM 6515 C C . ALA A 1 834 ? -26.169 9.588 24.514 1.00 84.38 834 ALA A C 1
ATOM 6517 O O . ALA A 1 834 ? -27.127 9.915 25.214 1.00 84.38 834 ALA A O 1
ATOM 6518 N N . VAL A 1 835 ? -24.952 9.379 25.027 1.00 90.94 835 VAL A N 1
ATOM 6519 C CA . VAL A 1 835 ? -24.639 9.554 26.456 1.00 90.94 835 VAL A CA 1
ATOM 6520 C C . VAL A 1 835 ? -24.676 11.034 26.819 1.00 90.94 835 VAL A C 1
ATOM 6522 O O . VAL A 1 835 ? -25.284 11.401 27.815 1.00 90.94 835 VAL A O 1
ATOM 6525 N N . GLU A 1 836 ? -24.098 11.893 25.982 1.00 91.31 836 GLU A N 1
ATOM 6526 C CA . GLU A 1 836 ? -24.077 13.344 26.176 1.00 91.31 836 GLU A CA 1
ATOM 6527 C C . GLU A 1 836 ? -25.485 13.939 26.238 1.00 91.31 836 GLU A C 1
ATOM 6529 O O . GLU A 1 836 ? -25.753 14.788 27.087 1.00 91.31 836 GLU A O 1
ATOM 6534 N N . ALA A 1 837 ? -26.403 13.462 25.391 1.00 85.19 837 ALA A N 1
ATOM 6535 C CA . ALA A 1 837 ? -27.804 13.851 25.487 1.00 85.19 837 ALA A CA 1
ATOM 6536 C C . ALA A 1 837 ? -28.399 13.471 26.850 1.00 85.19 837 ALA A C 1
ATOM 6538 O O . ALA A 1 837 ? -28.935 14.328 27.539 1.00 85.19 837 ALA A O 1
ATOM 6539 N N . MET A 1 838 ? -28.209 12.226 27.289 1.00 88.31 838 MET A N 1
ATOM 6540 C CA . MET A 1 838 ? -28.751 11.743 28.560 1.00 88.31 838 MET A CA 1
ATOM 6541 C C . MET A 1 838 ? -28.182 12.473 29.783 1.00 88.31 838 MET A C 1
ATOM 6543 O O . MET A 1 838 ? -28.938 12.833 30.682 1.00 88.31 838 MET A O 1
ATOM 6547 N N . LEU A 1 839 ? -26.867 12.712 29.823 1.00 92.94 839 LEU A N 1
ATOM 6548 C CA . LEU A 1 839 ? -26.240 13.423 30.941 1.00 92.94 839 LEU A CA 1
ATOM 6549 C C . LEU A 1 839 ? -26.754 14.857 31.061 1.00 92.94 839 LEU A C 1
ATOM 6551 O O . LEU A 1 839 ? -26.928 15.343 32.177 1.00 92.94 839 LEU A O 1
ATOM 6555 N N . ARG A 1 840 ? -27.006 15.514 29.923 1.00 90.25 840 ARG A N 1
ATOM 6556 C CA . ARG A 1 840 ? -27.548 16.873 29.871 1.00 90.25 840 ARG A CA 1
ATOM 6557 C C . ARG A 1 840 ? -29.025 16.911 30.252 1.00 90.25 840 ARG A C 1
ATOM 6559 O O . ARG A 1 840 ? -29.401 17.751 31.056 1.00 90.25 840 ARG A O 1
ATOM 6566 N N . ASP A 1 841 ? -29.839 16.020 29.691 1.00 86.38 841 ASP A N 1
ATOM 6567 C CA . ASP A 1 841 ? -31.297 16.066 29.843 1.00 86.38 841 ASP A CA 1
ATOM 6568 C C . ASP A 1 841 ? -31.736 15.741 31.286 1.00 86.38 841 ASP A C 1
ATOM 6570 O O . ASP A 1 841 ? -32.709 16.312 31.772 1.00 86.38 841 ASP A O 1
ATOM 6574 N N . TYR A 1 842 ? -30.993 14.878 31.992 1.00 90.19 842 TYR A N 1
ATOM 6575 C CA . TYR A 1 842 ? -31.252 14.542 33.400 1.00 90.19 842 TYR A CA 1
ATOM 6576 C C . TYR A 1 842 ? -30.344 15.277 34.397 1.00 90.19 842 TYR A C 1
ATOM 6578 O O . TYR A 1 842 ? -30.525 15.130 35.604 1.00 90.19 842 TYR A O 1
ATOM 6586 N N . GLU A 1 843 ? -29.356 16.043 33.924 1.00 92.62 843 GLU A N 1
ATOM 6587 C CA . GLU A 1 843 ? -28.337 16.698 34.760 1.00 92.62 843 GLU A CA 1
ATOM 6588 C C . GLU A 1 843 ? -27.652 15.728 35.749 1.00 92.62 843 GLU A C 1
ATOM 6590 O O . GLU A 1 843 ? -27.598 15.968 36.957 1.00 92.62 843 GLU A O 1
ATOM 6595 N N . VAL A 1 844 ? -27.144 14.601 35.239 1.00 95.44 844 VAL A N 1
ATOM 6596 C CA . VAL A 1 844 ? -26.591 13.485 36.045 1.00 95.44 844 VAL A CA 1
ATOM 6597 C C . VAL A 1 844 ? -25.087 13.265 35.857 1.00 95.44 844 VAL A C 1
ATOM 6599 O O . VAL A 1 844 ? -24.527 12.271 36.322 1.00 95.44 844 VAL A O 1
ATOM 6602 N N . GLY A 1 845 ? -24.399 14.167 35.158 1.00 95.56 845 GLY A N 1
ATOM 6603 C CA . GLY A 1 845 ? -22.979 13.991 34.875 1.00 95.56 845 GLY A CA 1
ATOM 6604 C C . GLY A 1 845 ? -22.337 15.120 34.082 1.00 95.56 845 GLY A C 1
ATOM 6605 O O . GLY A 1 845 ? -22.941 16.167 33.859 1.00 95.56 845 GLY A O 1
ATOM 6606 N N . GLN A 1 846 ? -21.094 14.891 33.660 1.00 95.31 846 GLN A N 1
ATOM 6607 C CA . GLN A 1 846 ? -20.286 15.836 32.885 1.00 95.31 846 GLN A CA 1
ATOM 6608 C C . GLN A 1 846 ? -19.565 15.141 31.722 1.00 95.31 846 GLN A C 1
ATOM 6610 O O . GLN A 1 846 ? -19.319 13.932 31.747 1.00 95.31 846 GLN A O 1
ATOM 6615 N N . ILE A 1 847 ? -19.206 15.928 30.703 1.00 95.31 847 ILE A N 1
ATOM 6616 C CA . ILE A 1 847 ? -18.427 15.473 29.547 1.00 95.31 847 ILE A CA 1
ATOM 6617 C C . ILE A 1 847 ? -16.983 15.952 29.671 1.00 95.31 847 ILE A C 1
ATOM 6619 O O . ILE A 1 847 ? -16.739 17.142 29.872 1.00 95.31 847 ILE A O 1
ATOM 6623 N N . VAL A 1 848 ? -16.024 15.038 29.510 1.00 92.75 848 VAL A N 1
ATOM 6624 C CA . VAL A 1 848 ? -14.605 15.397 29.437 1.00 92.75 848 VAL A CA 1
ATOM 6625 C C . VAL A 1 848 ? -14.293 16.034 28.068 1.00 92.75 848 VAL A C 1
ATOM 6627 O O . VAL A 1 848 ? -14.665 15.455 27.041 1.00 92.75 848 VAL A O 1
ATOM 6630 N N . PRO A 1 849 ? -13.612 17.198 28.013 1.00 78.19 849 PRO A N 1
ATOM 6631 C CA . PRO A 1 849 ? -13.327 17.893 26.753 1.00 78.19 849 PRO A CA 1
ATOM 6632 C C . PRO A 1 849 ? -12.457 17.078 25.789 1.00 78.19 849 PRO A C 1
ATOM 6634 O O . PRO A 1 849 ? -12.708 17.056 24.583 1.00 78.19 849 PRO A O 1
ATOM 6637 N N . SER A 1 850 ? -11.451 16.376 26.312 1.00 86.75 850 SER A N 1
ATOM 6638 C CA . SER A 1 850 ? -10.643 15.432 25.551 1.00 86.75 850 SER A CA 1
ATOM 6639 C C . SER A 1 850 ? -10.177 14.263 26.415 1.00 86.75 850 SER A C 1
ATOM 6641 O O . SER A 1 850 ? -10.084 14.337 27.636 1.00 86.75 850 SER A O 1
ATOM 6643 N N . LEU A 1 851 ? -9.868 13.146 25.758 1.00 88.50 851 LEU A N 1
ATOM 6644 C CA . LEU A 1 851 ? -9.363 11.937 26.409 1.00 88.50 851 LEU A CA 1
ATOM 6645 C C . LEU A 1 851 ? -7.862 12.018 26.733 1.00 88.50 851 LEU A C 1
ATOM 6647 O O . LEU A 1 851 ? -7.221 10.982 26.876 1.00 88.50 851 LEU A O 1
ATOM 6651 N N . SER A 1 852 ? -7.262 13.211 26.794 1.00 92.38 852 SER A N 1
ATOM 6652 C CA . SER A 1 852 ? -5.879 13.342 27.255 1.00 92.38 852 SER A CA 1
ATOM 6653 C C . SER A 1 852 ? -5.799 13.005 28.755 1.00 92.38 852 SER A C 1
ATOM 6655 O O . SER A 1 852 ? -6.703 13.376 29.504 1.00 92.38 852 SER A O 1
ATOM 6657 N N . PRO A 1 853 ? -4.748 12.308 29.232 1.00 93.81 853 PRO A N 1
ATOM 6658 C CA . PRO A 1 853 ? -4.708 11.871 30.629 1.00 93.81 853 PRO A CA 1
ATOM 6659 C C . PRO A 1 853 ? -4.781 13.031 31.635 1.00 93.81 853 PRO A C 1
ATOM 6661 O O . PRO A 1 853 ? -5.451 12.923 32.657 1.00 93.81 853 PRO A O 1
ATOM 6664 N N . ALA A 1 854 ? -4.172 14.172 31.297 1.00 93.62 854 ALA A N 1
ATOM 6665 C CA . ALA A 1 854 ? -4.234 15.387 32.104 1.00 93.62 854 ALA A CA 1
ATOM 6666 C C . ALA A 1 854 ? -5.660 15.950 32.211 1.00 93.62 854 ALA A C 1
ATOM 6668 O O . ALA A 1 854 ? -6.114 16.276 33.304 1.00 93.62 854 ALA A O 1
ATOM 6669 N N . GLU A 1 855 ? -6.390 16.043 31.095 1.00 93.88 855 GLU A N 1
ATOM 6670 C CA . GLU A 1 855 ? -7.766 16.555 31.103 1.00 93.88 855 GLU A CA 1
ATOM 6671 C C . GLU A 1 855 ? -8.730 15.616 31.826 1.00 93.88 855 GLU A C 1
ATOM 6673 O O . GLU A 1 855 ? -9.619 16.092 32.528 1.00 93.88 855 GLU A O 1
ATOM 6678 N N . ILE A 1 856 ? -8.532 14.298 31.709 1.00 95.31 856 ILE A N 1
ATOM 6679 C CA . ILE A 1 856 ? -9.303 13.308 32.469 1.00 95.31 856 ILE A CA 1
ATOM 6680 C C . ILE A 1 856 ? -9.103 13.531 33.972 1.00 95.31 856 ILE A C 1
ATOM 6682 O O . ILE A 1 856 ? -10.088 13.642 34.701 1.00 95.31 856 ILE A O 1
ATOM 6686 N N . GLY A 1 857 ? -7.853 13.640 34.434 1.00 94.75 857 GLY A N 1
ATOM 6687 C CA . GLY A 1 857 ? -7.557 13.870 35.851 1.00 94.75 857 GLY A CA 1
ATOM 6688 C C . GLY A 1 857 ? -8.130 15.191 36.371 1.00 94.75 857 GLY A C 1
ATOM 6689 O O . GLY A 1 857 ? -8.787 15.214 37.411 1.00 94.75 857 GLY A O 1
ATOM 6690 N N . VAL A 1 858 ? -7.978 16.277 35.603 1.00 94.81 858 VAL A N 1
ATOM 6691 C CA . VAL A 1 858 ? -8.549 17.593 35.942 1.00 94.81 858 VAL A CA 1
ATOM 6692 C C . VAL A 1 858 ? -10.076 17.542 36.023 1.00 94.81 858 VAL A C 1
ATOM 6694 O O . VAL A 1 858 ? -10.648 18.101 36.957 1.00 94.81 858 VAL A O 1
ATOM 6697 N N . ALA A 1 859 ? -10.747 16.865 35.087 1.00 95.12 859 ALA A N 1
ATOM 6698 C CA . ALA A 1 859 ? -12.204 16.749 35.089 1.00 95.12 859 ALA A CA 1
ATOM 6699 C C . ALA A 1 859 ? -12.720 15.926 36.280 1.00 95.12 859 ALA A C 1
ATOM 6701 O O . ALA A 1 859 ? -13.700 16.320 36.913 1.00 95.12 859 ALA A O 1
ATOM 6702 N N . ILE A 1 860 ? -12.036 14.828 36.627 1.00 96.06 860 ILE A N 1
ATOM 6703 C CA . ILE A 1 860 ? -12.342 14.029 37.823 1.00 96.06 860 ILE A CA 1
ATOM 6704 C C . ILE A 1 860 ? -12.247 14.900 39.081 1.00 96.06 860 ILE A C 1
ATOM 6706 O O . ILE A 1 860 ? -13.192 14.957 39.868 1.00 96.06 860 ILE A O 1
ATOM 6710 N N . GLU A 1 861 ? -11.136 15.615 39.264 1.00 95.94 861 GLU A N 1
ATOM 6711 C CA . GLU A 1 861 ? -10.918 16.443 40.454 1.00 95.94 861 GLU A CA 1
ATOM 6712 C C . GLU A 1 861 ? -11.870 17.639 40.530 1.00 95.94 861 GLU A C 1
ATOM 6714 O O . GLU A 1 861 ? -12.347 17.973 41.616 1.00 95.94 861 GLU A O 1
ATOM 6719 N N . ALA A 1 862 ? -12.192 18.263 39.394 1.00 94.12 862 ALA A N 1
ATOM 6720 C CA . ALA A 1 862 ? -13.174 19.342 39.333 1.00 94.12 862 ALA A CA 1
ATOM 6721 C C . ALA A 1 862 ? -14.568 18.855 39.756 1.00 94.12 862 ALA A C 1
ATOM 6723 O O . ALA A 1 862 ? -15.239 19.514 40.551 1.00 94.12 862 ALA A O 1
ATOM 6724 N N . MET A 1 863 ? -14.976 17.675 39.282 1.00 94.44 863 MET A N 1
ATOM 6725 C CA . MET A 1 863 ? -16.268 17.077 39.612 1.00 94.44 863 MET A CA 1
ATOM 6726 C C . MET A 1 863 ? -16.344 16.632 41.082 1.00 94.44 863 MET A C 1
ATOM 6728 O O . MET A 1 863 ? -17.378 16.808 41.721 1.00 94.44 863 MET A O 1
ATOM 6732 N N . LEU A 1 864 ? -15.246 16.115 41.648 1.00 94.50 864 LEU A N 1
ATOM 6733 C CA . LEU A 1 864 ? -15.159 15.738 43.066 1.00 94.50 864 LEU A CA 1
ATOM 6734 C C . LEU A 1 864 ? -15.062 16.942 44.020 1.00 94.50 864 LEU A C 1
ATOM 6736 O O . LEU A 1 864 ? -15.404 16.815 45.197 1.00 94.50 864 LEU A O 1
ATOM 6740 N N . ALA A 1 865 ? -14.559 18.090 43.557 1.00 93.00 865 ALA A N 1
ATOM 6741 C CA . ALA A 1 865 ? -14.398 19.284 44.386 1.00 93.00 865 ALA A CA 1
ATOM 6742 C C . ALA A 1 865 ? -15.730 20.001 44.677 1.00 93.00 865 ALA A C 1
ATOM 6744 O O . ALA A 1 865 ? -15.898 20.544 45.770 1.00 93.00 865 ALA A O 1
ATOM 6745 N N . ASP A 1 866 ? -16.682 19.986 43.740 1.00 91.88 866 ASP A N 1
ATOM 6746 C CA . ASP A 1 866 ? -18.004 20.606 43.906 1.00 91.88 866 ASP A CA 1
ATOM 6747 C C . ASP A 1 866 ? -19.022 19.621 44.504 1.00 91.88 866 ASP A C 1
ATOM 6749 O O . ASP A 1 866 ? -19.847 19.023 43.806 1.00 91.88 866 ASP A O 1
ATOM 6753 N N . ARG A 1 867 ? -18.970 19.462 45.834 1.00 90.12 867 ARG A N 1
ATOM 6754 C CA . ARG A 1 867 ? -19.862 18.553 46.579 1.00 90.12 867 ARG A CA 1
ATOM 6755 C C . ARG A 1 867 ? -21.345 18.867 46.367 1.00 90.12 867 ARG A C 1
ATOM 6757 O O . ARG A 1 867 ? -22.140 17.948 46.207 1.00 90.12 867 ARG A O 1
ATOM 6764 N N . THR A 1 868 ? -21.706 20.146 46.309 1.00 93.19 868 THR A N 1
ATOM 6765 C CA . THR A 1 868 ? -23.083 20.608 46.078 1.00 93.19 868 THR A CA 1
ATOM 6766 C C . THR A 1 868 ? -23.633 20.139 44.736 1.00 93.19 868 THR A C 1
ATOM 6768 O O . THR A 1 868 ? -24.742 19.603 44.665 1.00 93.19 868 THR A O 1
ATOM 6771 N N . THR A 1 869 ? -22.860 20.296 43.658 1.00 92.75 869 THR A N 1
ATOM 6772 C CA . THR A 1 869 ? -23.275 19.807 42.338 1.00 92.75 869 THR A CA 1
ATOM 6773 C C . THR A 1 869 ? -23.291 18.284 42.287 1.00 92.75 869 THR A C 1
ATOM 6775 O O . THR A 1 869 ? -24.221 17.717 41.711 1.00 92.75 869 THR A O 1
ATOM 6778 N N . LEU A 1 870 ? -22.325 17.616 42.923 1.00 93.50 870 LEU A N 1
ATOM 6779 C CA . LEU A 1 870 ? -22.253 16.156 42.971 1.00 93.50 870 LEU A CA 1
ATOM 6780 C C . LEU A 1 870 ? -23.472 15.537 43.684 1.00 93.50 870 LEU A C 1
ATOM 6782 O O . LEU A 1 870 ? -24.063 14.580 43.183 1.00 93.50 870 LEU A O 1
ATOM 6786 N N . GLU A 1 871 ? -23.901 16.111 44.811 1.00 93.44 871 GLU A N 1
ATOM 6787 C CA . GLU A 1 871 ? -25.098 15.681 45.550 1.00 93.44 871 GLU A CA 1
ATOM 6788 C C . GLU A 1 871 ? -26.387 15.909 44.755 1.00 93.44 871 GLU A C 1
ATOM 6790 O O . GLU A 1 871 ? -27.259 15.035 44.724 1.00 93.44 871 GLU A O 1
ATOM 6795 N N . ARG A 1 872 ? -26.489 17.040 44.046 1.00 95.56 872 ARG A N 1
ATOM 6796 C CA . ARG A 1 872 ? -27.607 17.305 43.129 1.00 95.56 872 ARG A CA 1
ATOM 6797 C C . ARG A 1 872 ? -27.656 16.281 41.993 1.00 95.56 872 ARG A C 1
ATOM 6799 O O . ARG A 1 872 ? -28.707 15.688 41.765 1.00 95.56 872 ARG A O 1
ATOM 6806 N N . MET A 1 873 ? -26.528 16.021 41.326 1.00 96.38 873 MET A N 1
ATOM 6807 C CA . MET A 1 873 ? -26.437 15.010 40.261 1.00 96.38 873 MET A CA 1
ATOM 6808 C C . MET A 1 873 ? -26.816 13.617 40.773 1.00 96.38 873 MET A C 1
ATOM 6810 O O . MET A 1 873 ? -27.499 12.871 40.077 1.00 96.38 873 MET A O 1
ATOM 6814 N N . ARG A 1 874 ? -26.432 13.275 42.008 1.00 94.94 874 ARG A N 1
ATOM 6815 C CA . ARG A 1 874 ? -26.824 12.023 42.669 1.00 94.94 874 ARG A CA 1
ATOM 6816 C C . ARG A 1 874 ? -28.332 11.934 42.897 1.00 94.94 874 ARG A C 1
ATOM 6818 O O . ARG A 1 874 ? -28.927 10.899 42.598 1.00 94.94 874 ARG A O 1
ATOM 6825 N N . ALA A 1 875 ? -28.957 12.988 43.421 1.00 93.62 875 ALA A N 1
ATOM 6826 C CA . ALA A 1 875 ? -30.406 13.020 43.625 1.00 93.62 875 ALA A CA 1
ATOM 6827 C C . ALA A 1 875 ? -31.162 12.890 42.291 1.00 93.62 875 ALA A C 1
ATOM 6829 O O . ALA A 1 875 ? -32.107 12.103 42.188 1.00 93.62 875 ALA A O 1
ATOM 6830 N N . ASN A 1 876 ? -30.688 13.588 41.255 1.00 94.50 876 ASN A N 1
ATOM 6831 C CA . ASN A 1 876 ? -31.220 13.487 39.899 1.00 94.50 876 ASN A CA 1
ATOM 6832 C C . ASN A 1 876 ? -31.071 12.068 39.339 1.00 94.50 876 ASN A C 1
ATOM 6834 O O . ASN A 1 876 ? -32.033 11.526 38.802 1.00 94.50 876 ASN A O 1
ATOM 6838 N N . ALA A 1 877 ? -29.906 11.439 39.521 1.00 93.50 877 ALA A N 1
ATOM 6839 C CA . ALA A 1 877 ? -29.628 10.083 39.057 1.00 93.50 877 ALA A CA 1
ATOM 6840 C C . ALA A 1 877 ? -30.587 9.056 39.674 1.00 93.50 877 ALA A C 1
ATOM 6842 O O . ALA A 1 877 ? -31.208 8.283 38.944 1.00 93.50 877 ALA A O 1
ATOM 6843 N N . LEU A 1 878 ? -30.782 9.106 40.997 1.00 93.06 878 LEU A N 1
ATOM 6844 C CA . LEU A 1 878 ? -31.714 8.225 41.711 1.00 93.06 878 LEU A CA 1
ATOM 6845 C C . LEU A 1 878 ? -33.170 8.450 41.277 1.00 93.06 878 LEU A C 1
ATOM 6847 O O . LEU A 1 878 ? -33.918 7.489 41.091 1.00 93.06 878 LEU A O 1
ATOM 6851 N N . SER A 1 879 ? -33.573 9.712 41.098 1.00 91.50 879 SER A N 1
ATOM 6852 C CA . SER A 1 879 ? -34.919 10.066 40.632 1.00 91.50 879 SER A CA 1
ATOM 6853 C C . SER A 1 879 ? -35.170 9.563 39.207 1.00 91.50 879 SER A C 1
ATOM 6855 O O . SER A 1 879 ? -36.173 8.891 38.958 1.00 91.50 879 SER A O 1
ATOM 6857 N N . ALA A 1 880 ? -34.231 9.824 38.292 1.00 89.56 880 ALA A N 1
ATOM 6858 C CA . ALA A 1 880 ? -34.301 9.405 36.897 1.00 89.56 880 ALA A CA 1
ATOM 6859 C C . ALA A 1 880 ? -34.334 7.876 36.770 1.00 89.56 880 ALA A C 1
ATOM 6861 O O . ALA A 1 880 ? -35.179 7.340 36.058 1.00 89.56 880 ALA A O 1
ATOM 6862 N N . ALA A 1 881 ? -33.474 7.167 37.508 1.00 90.06 881 ALA A N 1
ATOM 6863 C CA . ALA A 1 881 ? -33.433 5.706 37.525 1.00 90.06 881 ALA A CA 1
ATOM 6864 C C . ALA A 1 881 ? -34.734 5.068 38.031 1.00 90.06 881 ALA A C 1
ATOM 6866 O O . ALA A 1 881 ? -35.121 4.013 37.539 1.00 90.06 881 ALA A O 1
ATOM 6867 N N . ARG A 1 882 ? -35.416 5.694 38.998 1.00 88.81 882 ARG A N 1
ATOM 6868 C CA . ARG A 1 882 ? -36.668 5.173 39.568 1.00 88.81 882 ARG A CA 1
ATOM 6869 C C . ARG A 1 882 ? -37.889 5.435 38.688 1.00 88.81 882 ARG A C 1
ATOM 6871 O O . ARG A 1 882 ? -38.797 4.609 38.668 1.00 88.81 882 ARG A O 1
ATOM 6878 N N . ARG A 1 883 ? -37.948 6.600 38.038 1.00 84.06 883 ARG A N 1
ATOM 6879 C CA . ARG A 1 883 ? -39.144 7.057 37.310 1.00 84.06 883 ARG A CA 1
ATOM 6880 C C . ARG A 1 883 ? -39.104 6.728 35.822 1.00 84.06 883 ARG A C 1
ATOM 6882 O O . ARG A 1 883 ? -40.082 6.191 35.314 1.00 84.06 883 ARG A O 1
ATOM 6889 N N . ASP A 1 884 ? -37.974 7.004 35.169 1.00 80.06 884 ASP A N 1
ATOM 6890 C CA . ASP A 1 884 ? -37.917 7.112 33.705 1.00 80.06 884 ASP A CA 1
ATOM 6891 C C . ASP A 1 884 ? -36.934 6.123 33.059 1.00 80.06 884 ASP A C 1
ATOM 6893 O O . ASP A 1 884 ? -37.155 5.664 31.939 1.00 80.06 884 ASP A O 1
ATOM 6897 N N . LEU A 1 885 ? -35.825 5.807 33.738 1.00 87.31 885 LEU A N 1
ATOM 6898 C CA . LEU A 1 885 ? -34.706 5.018 33.206 1.00 87.31 885 LEU A CA 1
ATOM 6899 C C . LEU A 1 885 ? -34.708 3.574 33.737 1.00 87.31 885 LEU A C 1
ATOM 6901 O O . LEU A 1 885 ? -33.666 3.045 34.134 1.00 87.31 885 LEU A O 1
ATOM 6905 N N . CYS A 1 886 ? -35.881 2.939 33.750 1.00 87.25 886 CYS A N 1
ATOM 6906 C CA . CYS A 1 886 ? -36.091 1.583 34.256 1.00 87.25 886 CYS A CA 1
ATOM 6907 C C . CYS A 1 886 ? -36.835 0.682 33.257 1.00 87.25 886 CYS A C 1
ATOM 6909 O O . CYS A 1 886 ? -37.603 1.142 32.405 1.00 87.25 886 CYS A O 1
ATOM 6911 N N . TRP A 1 887 ? -36.592 -0.629 33.349 1.00 89.12 887 TRP A N 1
ATOM 6912 C CA . TRP A 1 887 ? -37.220 -1.627 32.477 1.00 89.12 887 TRP A CA 1
ATOM 6913 C C . TRP A 1 887 ? -38.750 -1.627 32.578 1.00 89.12 887 TRP A C 1
ATOM 6915 O O . TRP A 1 887 ? -39.441 -1.863 31.588 1.00 89.12 887 TRP A O 1
ATOM 6925 N N . GLU A 1 888 ? -39.279 -1.334 33.761 1.00 86.06 888 GLU A N 1
ATOM 6926 C CA . GLU A 1 888 ? -40.703 -1.343 34.075 1.00 86.06 888 GLU A CA 1
ATOM 6927 C C . GLU A 1 888 ? -41.507 -0.391 33.181 1.00 86.06 888 GLU A C 1
ATOM 6929 O O . GLU A 1 888 ? -42.665 -0.683 32.874 1.00 86.06 888 GLU A O 1
ATOM 6934 N N . GLN A 1 889 ? -40.881 0.702 32.734 1.00 84.62 889 GLN A N 1
ATOM 6935 C CA . GLN A 1 889 ? -41.450 1.630 31.759 1.00 84.62 889 GLN A CA 1
ATOM 6936 C C . GLN A 1 889 ? -41.132 1.224 30.318 1.00 84.62 889 GLN A C 1
ATOM 6938 O O . GLN A 1 889 ? -42.001 1.265 29.444 1.00 84.62 889 GLN A O 1
ATOM 6943 N N . GLU A 1 890 ? -39.897 0.795 30.052 1.00 87.56 890 GLU A N 1
ATOM 6944 C CA . GLU A 1 890 ? -39.445 0.503 28.687 1.00 87.56 890 GLU A CA 1
ATOM 6945 C C . GLU A 1 890 ? -40.135 -0.741 28.088 1.00 87.56 890 GLU A C 1
ATOM 6947 O O . GLU A 1 890 ? -40.373 -0.793 26.879 1.00 87.56 890 GLU A O 1
ATOM 6952 N N . GLN A 1 891 ? -40.537 -1.713 28.918 1.00 88.75 891 GLN A N 1
ATOM 6953 C CA . GLN A 1 891 ? -41.231 -2.933 28.479 1.00 88.75 891 GLN A CA 1
ATOM 6954 C C . GLN A 1 891 ? -42.523 -2.651 27.694 1.00 88.75 891 GLN A C 1
ATOM 6956 O O . GLN A 1 891 ? -42.882 -3.410 26.789 1.00 88.75 891 GLN A O 1
ATOM 6961 N N . TRP A 1 892 ? -43.203 -1.534 27.977 1.00 87.12 892 TRP A N 1
ATOM 6962 C CA . TRP A 1 892 ? -44.438 -1.160 27.286 1.00 87.12 892 TRP A CA 1
ATOM 6963 C C . TRP A 1 892 ? -44.208 -0.819 25.815 1.00 87.12 892 TRP A C 1
ATOM 6965 O O . TRP A 1 892 ? -45.101 -1.040 24.998 1.00 87.12 892 TRP A O 1
ATOM 6975 N N . GLN A 1 893 ? -43.012 -0.348 25.448 1.00 87.75 893 GLN A N 1
ATOM 6976 C CA . GLN A 1 893 ? -42.659 -0.089 24.048 1.00 87.75 893 GLN A CA 1
ATOM 6977 C C . GLN A 1 893 ? -42.652 -1.387 23.234 1.00 87.75 893 GLN A C 1
ATOM 6979 O O . GLN A 1 893 ? -43.147 -1.421 22.107 1.00 87.75 893 GLN A O 1
ATOM 6984 N N . VAL A 1 894 ? -42.162 -2.477 23.834 1.00 89.81 894 VAL A N 1
ATOM 6985 C CA . VAL A 1 894 ? -42.177 -3.811 23.222 1.00 89.81 894 VAL A CA 1
ATOM 6986 C C . VAL A 1 894 ? -43.618 -4.292 23.068 1.00 89.81 894 VAL A C 1
ATOM 6988 O O . VAL A 1 894 ? -44.033 -4.646 21.968 1.00 89.81 894 VAL A O 1
ATOM 6991 N N . VAL A 1 895 ? -44.413 -4.254 24.139 1.00 89.62 895 VAL A N 1
ATOM 6992 C CA . VAL A 1 895 ? -45.808 -4.730 24.114 1.00 89.62 895 VAL A CA 1
ATOM 6993 C C . VAL A 1 895 ? -46.645 -3.975 23.072 1.00 89.62 895 VAL A C 1
ATOM 6995 O O . VAL A 1 895 ? -47.346 -4.606 22.277 1.00 89.62 895 VAL A O 1
ATOM 6998 N N . ARG A 1 896 ? -46.521 -2.642 23.003 1.00 88.00 896 ARG A N 1
ATOM 6999 C CA . ARG A 1 896 ? -47.245 -1.808 22.026 1.00 88.00 896 ARG A CA 1
ATOM 7000 C C . ARG A 1 896 ? -46.856 -2.110 20.583 1.00 88.00 896 ARG A C 1
ATOM 7002 O O . ARG A 1 896 ? -47.738 -2.172 19.728 1.00 88.00 896 ARG A O 1
ATOM 7009 N N . LEU A 1 897 ? -45.570 -2.340 20.309 1.00 89.44 897 LEU A N 1
ATOM 7010 C CA . LEU A 1 897 ? -45.116 -2.732 18.973 1.00 89.44 897 LEU A CA 1
ATOM 7011 C C . LEU A 1 897 ? -45.778 -4.042 18.522 1.00 89.44 897 LEU A C 1
ATOM 7013 O O . LEU A 1 897 ? -46.232 -4.166 17.388 1.00 89.44 897 LEU A O 1
ATOM 7017 N N . TYR A 1 898 ? -45.876 -5.031 19.409 1.00 90.56 898 TYR A N 1
ATOM 7018 C CA . TYR A 1 898 ? -46.535 -6.290 19.058 1.00 90.56 898 TYR A CA 1
ATOM 7019 C C . TYR A 1 898 ? -48.044 -6.122 18.865 1.00 90.56 898 TYR A C 1
ATOM 7021 O O . TYR A 1 898 ? -48.610 -6.742 17.964 1.00 90.56 898 TYR A O 1
ATOM 7029 N N . GLN A 1 899 ? -48.700 -5.267 19.653 1.00 88.00 899 GLN A N 1
ATOM 7030 C CA . GLN A 1 899 ? -50.119 -4.949 19.467 1.00 88.00 899 GLN A CA 1
ATOM 7031 C C . GLN A 1 899 ? -50.383 -4.273 18.118 1.00 88.00 899 GLN A C 1
ATOM 7033 O O . GLN A 1 899 ? -51.314 -4.675 17.419 1.00 88.00 899 GLN A O 1
ATOM 7038 N N . SER A 1 900 ? -49.566 -3.292 17.719 1.00 85.94 900 SER A N 1
ATOM 7039 C CA . SER A 1 900 ? -49.752 -2.599 16.436 1.00 85.94 900 SER A CA 1
ATOM 7040 C C . SER A 1 900 ? -49.598 -3.552 15.248 1.00 85.94 900 SER A C 1
ATOM 7042 O O . SER A 1 900 ? -50.374 -3.481 14.295 1.00 85.94 900 SER A O 1
ATOM 7044 N N . ILE A 1 901 ? -48.662 -4.501 15.340 1.00 87.56 901 ILE A N 1
ATOM 7045 C CA . ILE A 1 901 ? -48.382 -5.481 14.284 1.00 87.56 901 ILE A CA 1
ATOM 7046 C C . ILE A 1 901 ? -49.435 -6.599 14.228 1.00 87.56 901 ILE A C 1
ATOM 7048 O O . ILE A 1 901 ? -49.798 -7.043 13.138 1.00 87.56 901 ILE A O 1
ATOM 7052 N N . LEU A 1 902 ? -49.902 -7.102 15.377 1.00 86.25 902 LEU A N 1
ATOM 7053 C CA . LEU A 1 902 ? -50.713 -8.328 15.444 1.00 86.25 902 LEU A CA 1
ATOM 7054 C C . LEU A 1 902 ? -52.215 -8.094 15.638 1.00 86.25 902 LEU A C 1
ATOM 7056 O O . LEU A 1 902 ? -52.998 -9.018 15.386 1.00 86.25 902 LEU A O 1
ATOM 7060 N N . CYS A 1 903 ? -52.627 -6.902 16.075 1.00 76.00 903 CYS A N 1
ATOM 7061 C CA . CYS A 1 903 ? -54.018 -6.608 16.435 1.00 76.00 903 CYS A CA 1
ATOM 7062 C C . CYS A 1 903 ? -54.698 -5.578 15.518 1.00 76.00 903 CYS A C 1
ATOM 7064 O O . CYS A 1 903 ? -55.906 -5.386 15.635 1.00 76.00 903 CYS A O 1
ATOM 7066 N N . CYS A 1 904 ? -53.976 -4.952 14.581 1.00 54.69 904 CYS A N 1
ATOM 7067 C CA . CYS A 1 904 ? -54.554 -4.000 13.630 1.00 54.69 904 CYS A CA 1
ATOM 7068 C C . CYS A 1 904 ? -54.996 -4.710 12.325 1.00 54.69 904 CYS A C 1
ATOM 7070 O O . CYS A 1 904 ? -54.194 -5.439 11.733 1.00 54.69 904 CYS A O 1
ATOM 7072 N N . PRO A 1 905 ? -56.243 -4.544 11.839 1.00 38.47 905 PRO A N 1
ATOM 7073 C CA . PRO A 1 905 ? -56.658 -5.095 10.551 1.00 38.47 905 PRO A CA 1
ATOM 7074 C C . PRO A 1 905 ? -55.951 -4.341 9.414 1.00 38.47 905 PRO A C 1
ATOM 7076 O O . PRO A 1 905 ? -56.128 -3.137 9.256 1.00 38.47 905 PRO A O 1
ATOM 7079 N N . LEU A 1 906 ? -55.139 -5.057 8.629 1.00 32.81 906 LEU A N 1
ATOM 7080 C CA . LEU A 1 906 ? -54.436 -4.548 7.445 1.00 32.81 906 LEU A CA 1
ATOM 7081 C C . LEU A 1 906 ? -55.399 -3.782 6.520 1.00 32.81 906 LEU A C 1
ATOM 7083 O O . LEU A 1 906 ? -56.222 -4.390 5.834 1.00 32.81 906 LEU A O 1
ATOM 7087 N N . SER A 1 907 ? -55.267 -2.456 6.461 1.00 27.23 907 SER A N 1
ATOM 7088 C CA . SER A 1 907 ? -55.862 -1.658 5.396 1.00 27.23 907 SER A CA 1
ATOM 7089 C C . SER A 1 907 ? -55.120 -1.951 4.089 1.00 27.23 907 SER A C 1
ATOM 7091 O O . SER A 1 907 ? -53.918 -1.743 3.924 1.00 27.23 907 SER A O 1
ATOM 7093 N N . SER A 1 908 ? -55.861 -2.511 3.146 1.00 29.64 908 SER A N 1
ATOM 7094 C CA . SER A 1 908 ? -55.440 -2.807 1.786 1.00 29.64 908 SER A CA 1
ATOM 7095 C C . SER A 1 908 ? -55.223 -1.521 0.975 1.00 29.64 908 SER A C 1
ATOM 7097 O O . SER A 1 908 ? -56.168 -1.026 0.371 1.00 29.64 908 SER A O 1
ATOM 7099 N N . SER A 1 909 ? -53.999 -0.992 0.937 1.00 27.67 909 SER A N 1
ATOM 7100 C CA . SER A 1 909 ? -53.498 -0.074 -0.112 1.00 27.67 909 SER A CA 1
ATOM 7101 C C . SER A 1 909 ? -52.050 0.305 0.223 1.00 27.67 909 SER A C 1
ATOM 7103 O O . SER A 1 909 ? -51.806 1.126 1.098 1.00 27.67 909 SER A O 1
ATOM 7105 N N . SER A 1 910 ? -51.009 -0.270 -0.368 1.00 25.64 910 SER A N 1
ATOM 7106 C CA . SER A 1 910 ? -50.543 0.111 -1.702 1.00 25.64 910 SER A CA 1
ATOM 7107 C C . SER A 1 910 ? -49.301 -0.734 -2.028 1.00 25.64 910 SER A C 1
ATOM 7109 O O . SER A 1 910 ? -48.205 -0.497 -1.531 1.00 25.64 910 SER A O 1
ATOM 7111 N N . LEU A 1 911 ? -49.487 -1.771 -2.842 1.00 30.38 911 LEU A N 1
ATOM 7112 C CA . LEU A 1 911 ? -48.421 -2.380 -3.633 1.00 30.38 911 LEU A CA 1
ATOM 7113 C C . LEU A 1 911 ? -48.675 -1.933 -5.074 1.00 30.38 911 LEU A C 1
ATOM 7115 O O . LEU A 1 911 ? -49.513 -2.515 -5.760 1.00 30.38 911 LEU A O 1
ATOM 7119 N N . SER A 1 912 ? -47.985 -0.872 -5.488 1.00 29.31 912 SER A N 1
ATOM 7120 C CA . SER A 1 912 ? -47.774 -0.484 -6.886 1.00 29.31 912 SER A CA 1
ATOM 7121 C C . SER A 1 912 ? -46.343 -0.007 -7.043 1.00 29.31 912 SER A C 1
ATOM 7123 O O . SER A 1 912 ? -45.991 0.929 -6.286 1.00 29.31 912 SER A O 1
#

Organism: NCBI:txid2014874

InterPro domains:
  IPR001296 Glycosyl transferase, family 1 [PF00534] (706-877)
  IPR002797 Polysaccharide biosynthesis protein [PF01943] (23-289)
  IPR028098 Glycosyltransferase subfamily 4-like, N-terminal domain [PF13439] (538-695)
  IPR050833 Polysaccharide Biosynthesis and Transport [PTHR30250] (19-475)

Solvent-accessible surface area (backbone atoms only — not comparable to full-atom values): 47462 Å² total; per-residue (Å²): 131,80,71,59,63,66,58,48,60,63,39,51,62,54,49,51,52,50,50,54,47,49,63,76,45,39,58,57,34,47,39,49,39,50,45,57,48,52,52,60,60,47,48,37,59,48,55,73,74,39,52,55,48,53,44,12,50,46,53,47,49,56,52,49,39,51,50,52,36,52,51,53,42,38,30,40,70,60,25,45,50,47,40,53,72,69,76,33,85,50,71,69,51,36,29,31,52,54,28,27,53,46,51,52,29,46,53,40,27,51,53,47,36,53,54,44,53,76,40,13,51,62,48,15,33,71,74,67,72,37,47,88,47,20,66,54,51,43,51,44,37,52,28,35,33,35,47,41,56,29,44,57,54,57,44,50,30,58,67,72,66,39,51,65,62,45,27,52,52,52,44,48,28,48,51,46,20,50,52,33,27,49,45,30,33,68,73,62,60,44,50,64,58,18,44,51,47,10,53,27,50,12,29,42,51,51,28,62,65,40,49,54,54,44,47,76,75,50,39,91,45,77,46,69,68,59,45,50,55,36,44,69,57,3,50,70,43,28,58,44,49,50,23,49,42,42,47,75,50,42,50,51,57,47,33,43,72,63,66,32,36,47,55,28,24,23,39,51,55,23,42,55,62,16,42,46,58,51,40,72,52,46,40,44,44,66,72,51,41,64,64,51,51,60,54,41,64,73,42,98,56,27,58,62,51,52,29,50,51,50,51,55,53,49,49,50,41,50,50,51,24,48,43,46,37,57,51,40,53,54,54,47,63,74,57,38,57,77,84,40,60,85,27,47,75,34,20,39,44,36,18,50,21,48,42,32,51,55,52,28,61,61,34,41,46,35,30,56,75,72,68,44,55,70,52,56,46,53,37,40,37,53,17,13,53,49,20,50,55,35,29,71,63,28,24,74,77,47,41,65,57,17,31,31,50,18,43,28,52,18,23,46,48,29,24,50,52,35,38,66,53,22,47,75,76,41,74,61,77,63,61,56,69,57,55,52,62,55,47,51,58,48,53,52,47,50,56,50,44,57,63,65,36,74,83,53,57,72,71,56,34,53,51,51,42,52,50,49,43,53,52,45,51,52,52,46,49,52,64,66,65,53,67,80,78,68,76,69,71,66,49,68,72,51,52,74,69,59,63,79,78,72,73,91,78,92,76,58,78,67,61,55,60,67,57,39,66,73,41,54,77,40,31,38,34,34,30,36,64,52,51,59,93,78,35,66,66,62,51,49,58,48,41,48,39,39,75,28,39,28,46,36,37,37,40,28,29,35,95,63,92,83,67,66,56,64,50,76,56,90,81,30,38,37,38,48,43,65,82,70,92,75,84,66,89,87,58,98,68,54,67,71,59,56,50,42,52,51,49,25,53,52,59,60,73,49,83,57,59,32,27,33,11,46,36,80,82,19,34,65,32,36,51,53,36,17,63,77,68,74,37,44,28,35,37,36,40,78,54,50,85,77,62,84,56,54,78,78,54,54,81,47,39,66,58,55,48,53,49,42,46,59,48,41,54,66,36,72,35,33,36,20,43,27,71,66,42,44,52,47,41,35,75,74,25,51,42,82,48,75,45,75,48,57,81,43,55,73,73,62,94,61,65,83,34,58,52,50,34,66,77,68,72,51,62,92,82,47,41,35,36,33,37,69,47,83,48,47,82,87,45,49,56,67,38,55,61,62,11,44,86,57,46,58,96,52,42,31,41,35,42,36,21,51,52,54,72,67,48,43,50,55,51,52,53,48,31,60,73,71,69,33,66,86,32,47,46,82,41,70,59,68,61,76,92,51,39,53,47,48,53,16,34,34,63,31,28,57,48,57,54,59,49,82,77,36,71,44,60,18,33,37,72,59,62,59,59,50,50,26,18,38,32,32,20,23,32,45,24,32,75,20,68,50,45,48,51,52,28,61,78,56,49,22,45,51,68,42,93,47,86,48,27,63,50,45,15,48,48,53,52,56,53,67,67,41,56,71,59,43,53,49,12,16,53,35,16,39,51,41,22,72,73,70,53,19,26,85,61,44,46,52,51,56,53,50,53,50,44,61,68,74,67,54,82,82,76,91,77,86,93,127

Mean predicted aligned error: 17.47 Å

Radius of gyration: 36.75 Å; Cα contacts (8 Å, |Δi|>4): 1361; chains: 1; bounding box: 103×68×96 Å

Secondary structure (DSSP, 8-state):
-TTHHHHHHHHHHHHHHHHHHHHHHHHHHHHHHHHHHHHHHHHHHHHHHS-HHHHHHHHHHHHHHHHHHHHHTTTHHHHHHHIIIII--SHHHHHHHHHHHHHHHHHHHHHHHHHHHHTHHHHHHHHSS-GGGHHHHHHHHHHHHHHHHHHHHHHHHHHTT-HHHHHHHHHHHHHHHHHHHIIIIIIS--HHHHHHHHHHHHHHHHHHHHHHHHHHHH-----HHHHHHHHHHHHHHHHHHHHHHHHHHHHHHHHHHHT-HHHHHHHHHHHHHHTHHIIIIIHHHHHHHHHHHHHHTTSTTHHHHHHHHHHHHHHHHHHHHHHHHHHHHHHHHHHS-GGGGGGTTHHHHHHHHHHHHHHHHHHTHHHHHTT-THHHHHHHHHHHHHHHHHHHHHHHHHTHHHHHHHHHHHHHHHHHHHHHHHHHHS-----HHHHHHHHHHHHHHHHHHHHHHTTS-HHHHHHHHHHHHHHHHHHHHHHHHS-S--TTHHHHHHHHHHGGG-------HHHHHHHTTSSTT-EEEEE-SS-GGG-HHHHHHHHHHHHTT-EEEEEEE-SS--S-SEEEETTEEEEEE---TTS--S----HHHHHHHHHHHHHHHS--SEEEEESTTTHHHHHHHHHHHT-EEEEEESS-TTTT--HHHHTTHHHHHHHHHHHGGG-SEEEESSHHHHHHHHHHH--S-EEE---PPPP-------HHHHHHT--TT-EEEEEES-B-GGG-HHHHHHHGGGS-TTEEEEEES-B-HHHHHHHHHHHHHTT-TTTEEEE----HHHHHHHHTT-SEEEE---TTS-HHHHT---HHHHHHHHTT--EEE---HHHHHHHHHTT-EEE-S---HHHHHHHHHHHHH-HHHHHHHHHHHHHHHHHTSSHHHHHHHHHHHHHHHHHS--------